Protein AF-0000000082337066 (afdb_homodimer)

Solvent-accessible surface area (backbone atoms only — not comparable to full-atom values): 58192 Å² total; per-residue (Å²): 133,82,81,79,77,81,87,76,77,81,86,74,70,88,71,65,76,81,62,71,76,74,73,72,76,69,79,70,73,72,70,77,72,73,70,65,81,53,85,66,80,72,70,76,81,67,84,67,76,88,62,86,72,74,81,69,82,88,72,54,60,71,73,51,28,34,20,25,42,17,62,46,70,68,22,39,47,50,48,51,53,48,29,71,59,32,73,85,25,38,33,34,36,17,27,79,50,57,67,59,43,51,22,64,75,45,89,55,43,57,64,70,47,72,66,49,61,67,62,47,34,44,67,78,74,66,62,72,78,77,65,79,74,71,70,73,68,79,68,64,44,92,87,65,53,72,73,77,72,78,69,75,66,74,78,71,74,73,49,68,59,54,86,37,52,48,72,35,55,53,46,50,62,41,46,44,66,26,44,34,36,36,36,25,49,77,64,78,67,49,55,78,63,80,61,80,71,62,73,67,82,46,48,68,60,48,50,45,45,29,72,32,51,68,45,56,35,36,37,35,45,40,40,73,67,41,78,62,47,64,58,50,50,50,56,50,39,63,68,67,27,56,90,74,41,46,76,46,57,32,34,34,59,69,84,65,42,87,71,37,38,56,57,36,67,71,58,53,83,61,44,46,44,9,33,70,90,44,98,78,57,62,66,39,54,56,46,22,55,47,54,64,46,53,62,74,42,61,67,91,34,54,44,74,49,48,29,52,20,41,46,46,19,39,28,49,32,39,30,50,49,33,44,50,51,52,50,34,41,51,50,23,54,51,25,73,76,48,87,24,43,49,67,57,23,17,59,61,55,68,43,80,26,78,46,64,48,23,48,42,50,46,85,33,48,63,34,35,45,26,48,31,44,50,29,49,73,71,67,35,58,67,59,20,53,46,52,45,39,51,58,53,49,32,52,50,34,35,43,49,21,50,50,53,52,56,67,70,44,71,95,64,79,42,36,32,14,34,31,19,71,38,43,61,41,56,58,49,50,50,53,43,47,72,72,51,36,44,46,22,35,26,37,67,77,47,54,68,66,56,50,43,59,58,36,53,72,70,44,73,81,54,40,72,32,91,35,71,64,61,20,27,54,63,9,32,31,38,35,37,26,47,71,31,57,55,42,70,78,44,53,62,60,44,50,69,38,35,32,87,61,40,38,31,37,47,29,38,64,68,68,62,58,70,62,45,40,72,64,62,35,45,72,69,134,84,80,80,77,81,87,78,79,78,89,74,70,90,70,66,76,85,61,72,78,75,76,72,75,69,79,71,74,71,70,77,73,73,70,66,79,55,86,66,82,72,70,74,81,68,84,65,76,86,62,84,71,73,82,71,81,88,71,55,56,71,71,52,30,33,20,25,41,19,64,47,72,67,23,38,46,50,48,51,52,48,27,70,59,33,74,86,27,38,32,35,36,17,28,80,50,57,67,59,42,51,22,64,75,45,88,56,44,58,64,71,47,72,66,50,63,67,60,45,32,44,67,80,74,64,64,71,76,75,66,80,68,68,73,74,69,78,68,63,45,90,88,63,54,73,73,78,70,77,66,76,64,73,79,71,73,71,48,67,58,55,85,38,52,46,72,37,54,54,46,49,61,43,47,44,66,26,43,34,36,37,37,25,50,78,66,77,67,50,57,79,63,80,62,80,71,62,73,66,82,46,48,67,59,47,50,45,47,29,71,31,51,70,44,57,34,36,37,33,45,40,40,74,66,42,77,61,48,64,59,50,50,49,55,52,38,63,70,66,27,55,91,74,41,46,78,46,57,32,32,36,62,70,82,64,43,87,72,38,39,57,57,34,66,72,58,51,86,61,45,48,42,10,33,67,89,41,99,78,54,62,66,39,53,56,46,22,55,47,54,65,46,52,60,73,41,60,67,91,34,53,44,76,48,47,28,52,19,41,46,46,18,39,31,50,33,39,29,51,50,33,43,50,52,52,48,34,40,50,52,23,54,51,24,72,76,48,89,24,43,49,66,58,22,16,61,61,53,68,43,81,26,76,46,65,48,22,50,42,52,46,85,32,46,63,34,35,44,25,49,30,44,50,28,49,76,71,67,34,58,68,59,20,52,46,54,46,40,52,56,53,49,31,51,49,35,35,45,50,19,50,50,53,52,56,68,70,44,72,94,65,84,39,36,31,14,34,31,18,71,37,43,60,39,56,57,48,50,51,53,43,46,72,71,53,37,44,46,21,35,27,36,68,78,48,54,68,64,56,49,45,58,57,36,54,72,71,42,73,81,54,41,73,32,90,35,70,64,59,21,27,53,62,9,33,31,38,36,36,26,47,69,31,57,56,43,70,78,46,52,61,60,44,49,69,37,35,33,86,62,40,36,33,38,47,29,39,65,70,68,60,58,69,61,46,40,72,64,61,36,46,73,70

Foldseek 3Di:
DPCPDPPPDDPPPPPPPVPDPDPPPPPPPPPPPPPPVPVPPPPPPPPDDPPPPDPDDQFPLAWAAEEEEDCDDLRVLLQLLLLLLCVRHAYEYEYLDPVQLVQVQALFHLADAPPVNVSFFDCVVPPPPPPDPPPPPQPQPPVRDRPPPPPPPVPPTTHTDRPRYHYYHCLLVSLLVGQEYEYADEDPLDAQDPDAFDLVVCLVVLLSNQVSDAGEHEYEYAYQGAQCNQVVSQVNSCVNHDPRYHYFYKYWYDDADFRCSNVCSLPPQATEIAGADDPPDDCSSVSNVVVSNVSRDPPSRYYYYHRRCRNVVRLVVLLVVLVVLLVLLVVLVVCVVDVHDQVVVCVVVVHRSPNQAAAHSAPSVSSLSSVLSVCVVVVNVVSSVVSVVSVVSSLVRNLRRLVVVLVPDDDDAFAEFEFADGHNVLSNVVSCVVSNYAYEYEAPSDDLVVVCVSVVVRDNRHHYAPDPLRRLAAGLEYEYGHSRSDGLVCLLVSLVRYDPPAEYEYRNPRHPPVVNVVSVYHYD/DPCPDPPPDDPPPDPPPVPDPDPPPPDPPPPPPPPPVPVPPPPPPPPDDPPPPDPDDQFPLAWAAEEEEDCDPLRVLLQLLLLLLCVRHAYEYEYLDPVQLVQVVALFHLADAPPVNVSFFDCVVPPPPPPPVPPPPQPQPPVRDRPPPPPPPVPPTTHTDGPRYHYYHCLLVSLLVGQEYEYADEDPLDAQDPDAFDLVVCLVVLLSNQVSDAGEHEYEYAYQGAQCNQVVSQVNSCVNHDPRYHYFYKYWYDDADFRCSNVCSLPPQATEIAGADDPPDDCSSVSNVVVSNVSRDPPSRYYYYHRRCRNVVRLVVLLVVQVVLLVLLVVLVVCVVDVHDQVVVCVVVVHRSPNQAAAHSAPSVSSLSSVLSVCVVVVNVVVSVVSVVSVVSSLVRNLRRLVVVLVPDDDDAFQEFEFADGSNVLSSVVSCVVSNYAYEYEAPSDDLVVVQVSVVVRDNRYHYAPDPLRRLAAGLEYEYGHSRSDGLVCLLVSLVRYDPPAEYEYHNPRHPPVVNVVSVYHYD

Sequence (1048 aa):
MLVLIPIVVVLAGIALLYTHRRYKASKSKEPSRVVVQGHTFSESVEQKPATDVRKTGNRIDTVRQCCVVGAGRVGAITGIVLAMQNPDVQFCIADSDERMIKSWNSDSLPLYEPGIEEVLFDDQSLSVRETDASTMTEQPDSNGKYTYTNIEVDSVQRRRNLSNLTFSTNVHAAVAAAELIFLCVEMERSGFNEPPVTHTYLNPTLQTIAHASTGHKIIVQRTTAPYGTTQYIKNHLNQMSSPNTTYTILANPDFTLPGSTLSDTVHPQRVIIGHIYTPETSTESITALKRLYTAWVPEERLVTMDAWSAELGQIASKASLAQRVVEAKTVGMLCARTEASVGNVGWMVGCGLDCGGGTGIGWLRSDVRCFVGLAGELGMGEVESYWRGVLRMDEVLYRRGVEGLVRGLPEGGRKVAVVGLGWDIAAILTELRRSGASVRVWDGSASKEQVHDLLQAVDSEITVADSLEDACLGCSAVVVHGHSGIDHGAWQTIADQMEEPKMLLDTAGVLDRARVRQLGLRVLMLVLIPIVVVLAGIALLYTHRRYKASKSKEPSRVVVQGHTFSESVEQKPATDVRKTGNRIDTVRQCCVVGAGRVGAITGIVLAMQNPDVQFCIADSDERMIKSWNSDSLPLYEPGIEEVLFDDQSLSVRETDASTMTEQPDSNGKYTYTNIEVDSVQRRRNLSNLTFSTNVHAAVAAAELIFLCVEMERSGFNEPPVTHTYLNPTLQTIAHASTGHKIIVQRTTAPYGTTQYIKNHLNQMSSPNTTYTILANPDFTLPGSTLSDTVHPQRVIIGHIYTPETSTESITALKRLYTAWVPEERLVTMDAWSAELGQIASKASLAQRVVEAKTVGMLCARTEASVGNVGWMVGCGLDCGGGTGIGWLRSDVRCFVGLAGELGMGEVESYWRGVLRMDEVLYRRGVEGLVRGLPEGGRKVAVVGLGWDIAAILTELRRSGASVRVWDGSASKEQVHDLLQAVDSEITVADSLEDACLGCSAVVVHGHSGIDHGAWQTIADQMEEPKMLLDTAGVLDRARVRQLGLRVL

Nearest PDB structures (foldseek):
  6c5a-assembly1_E  TM=6.677E-01  e=2.047E-36  Homo sapiens
  3khu-assembly1_F  TM=6.579E-01  e=1.720E-36  Homo sapiens
  3itk-assembly1_A  TM=6.410E-01  e=4.611E-36  Homo sapiens
  2y0e-assembly2_B  TM=6.326E-01  e=1.195E-24  Burkholderia cepacia
  2y0c-assembly1_B  TM=6.288E-01  e=2.262E-24  Burkholderia cepacia

Structure (mmCIF, N/CA/C/O backbone):
data_AF-0000000082337066-model_v1
#
loop_
_entity.id
_entity.type
_entity.pdbx_description
1 polymer 'UDP-glucose/GDP-mannose dehydrogenase C-terminal domain-containing protein'
#
loop_
_atom_site.group_PDB
_atom_site.id
_atom_site.type_symbol
_atom_site.label_atom_id
_atom_site.label_alt_id
_atom_site.label_comp_id
_atom_site.label_asym_id
_atom_site.label_entity_id
_atom_site.label_seq_id
_atom_site.pdbx_PDB_ins_code
_atom_site.Cartn_x
_atom_site.Cartn_y
_atom_site.Cartn_z
_atom_site.occupancy
_atom_site.B_iso_or_equiv
_atom_site.auth_seq_id
_atom_site.auth_comp_id
_atom_site.auth_asym_id
_atom_site.auth_atom_id
_atom_site.pdbx_PDB_model_num
ATOM 1 N N . MET A 1 1 ? -59.844 0.924 15.547 1 21.78 1 MET A N 1
ATOM 2 C CA . MET A 1 1 ? -59.344 1.744 16.656 1 21.78 1 MET A CA 1
ATOM 3 C C . MET A 1 1 ? -58.188 1.064 17.375 1 21.78 1 MET A C 1
ATOM 5 O O . MET A 1 1 ? -58.219 0.902 18.594 1 21.78 1 MET A O 1
ATOM 9 N N . LEU A 1 2 ? -57.438 0.217 16.688 1 25.56 2 LEU A N 1
ATOM 10 C CA . LEU A 1 2 ? -56.562 -0.838 17.172 1 25.56 2 LEU A CA 1
ATOM 11 C C . LEU A 1 2 ? -55.375 -0.251 17.953 1 25.56 2 LEU A C 1
ATOM 13 O O . LEU A 1 2 ? -54.688 0.623 17.453 1 25.56 2 LEU A O 1
ATOM 17 N N . VAL A 1 3 ? -55.406 -0.278 19.312 1 23.52 3 VAL A N 1
ATOM 18 C CA . VAL A 1 3 ? -54.75 0.293 20.469 1 23.52 3 VAL A CA 1
ATOM 19 C C . VAL A 1 3 ? -53.25 -0.113 20.453 1 23.52 3 VAL A C 1
ATOM 21 O O . VAL A 1 3 ? -52.938 -1.296 20.578 1 23.52 3 VAL A O 1
ATOM 24 N N . LEU A 1 4 ? -52.406 0.477 19.531 1 24.31 4 LEU A N 1
ATOM 25 C CA . LEU A 1 4 ? -51.031 0.171 19.125 1 24.31 4 LEU A CA 1
ATOM 26 C C . LEU A 1 4 ? -50.094 0.326 20.312 1 24.31 4 LEU A C 1
ATOM 28 O O . LEU A 1 4 ? -49.938 1.425 20.844 1 24.31 4 LEU A O 1
ATOM 32 N N . ILE A 1 5 ? -50 -0.704 21.234 1 24.27 5 ILE A N 1
ATOM 33 C CA . ILE A 1 5 ? -49.406 -0.731 22.547 1 24.27 5 ILE A CA 1
ATOM 34 C C . ILE A 1 5 ? -47.906 -0.35 22.453 1 24.27 5 ILE A C 1
ATOM 36 O O . ILE A 1 5 ? -47.188 -0.901 21.625 1 24.27 5 ILE A O 1
ATOM 40 N N . PRO A 1 6 ? -47.344 0.738 23.188 1 24.8 6 PRO A N 1
ATOM 41 C CA . PRO A 1 6 ? -46.094 1.529 23.234 1 24.8 6 PRO A CA 1
ATOM 42 C C . PRO A 1 6 ? -44.906 0.736 23.781 1 24.8 6 PRO A C 1
ATOM 44 O O . PRO A 1 6 ? -44.906 0.358 24.953 1 24.8 6 PRO A O 1
ATOM 47 N N . ILE A 1 7 ? -44.438 -0.455 23.172 1 22.98 7 ILE A N 1
ATOM 48 C CA . ILE A 1 7 ? -43.531 -1.374 23.844 1 22.98 7 ILE A CA 1
ATOM 49 C C . ILE A 1 7 ? -42.219 -0.66 24.156 1 22.98 7 ILE A C 1
ATOM 51 O O . ILE A 1 7 ? -41.469 -0.293 23.234 1 22.98 7 ILE A O 1
ATOM 55 N N . VAL A 1 8 ? -42 0.313 25.141 1 22.83 8 VAL A N 1
ATOM 56 C CA . VAL A 1 8 ? -41 1.263 25.641 1 22.83 8 VAL A CA 1
ATOM 57 C C . VAL A 1 8 ? -39.781 0.512 26.125 1 22.83 8 VAL A C 1
ATOM 59 O O . VAL A 1 8 ? -38.656 1.053 26.109 1 22.83 8 VAL A O 1
ATOM 62 N N . VAL A 1 9 ? -39.875 -0.704 26.734 1 21.28 9 VAL A N 1
ATOM 63 C CA . VAL A 1 9 ? -39.156 -0.939 28 1 21.28 9 VAL A CA 1
ATOM 64 C C . VAL A 1 9 ? -37.656 -0.979 27.75 1 21.28 9 VAL A C 1
ATOM 66 O O . VAL A 1 9 ? -36.906 -0.274 28.422 1 21.28 9 VAL A O 1
ATOM 69 N N . VAL A 1 10 ? -36.969 -2.16 27.594 1 22.16 10 VAL A N 1
ATOM 70 C CA . VAL A 1 10 ? -36 -2.854 28.438 1 22.16 10 VAL A CA 1
ATOM 71 C C . VAL A 1 10 ? -34.594 -2.596 27.938 1 22.16 10 VAL A C 1
ATOM 73 O O . VAL A 1 10 ? -33.625 -3.299 28.312 1 22.16 10 VAL A O 1
ATOM 76 N N . LEU A 1 11 ? -34.25 -1.688 26.984 1 21.78 11 LEU A N 1
ATOM 77 C CA . LEU A 1 11 ? -33 -1.817 26.234 1 21.78 11 LEU A CA 1
ATOM 78 C C . LEU A 1 11 ? -31.797 -1.41 27.094 1 21.78 11 LEU A C 1
ATOM 80 O O . LEU A 1 11 ? -30.703 -1.203 26.578 1 21.78 11 LEU A O 1
ATOM 84 N N . ALA A 1 12 ? -31.953 -1.053 28.438 1 22.64 12 ALA A N 1
ATOM 85 C CA . ALA A 1 12 ? -30.984 -0.33 29.266 1 22.64 12 ALA A CA 1
ATOM 86 C C . ALA A 1 12 ? -29.719 -1.155 29.484 1 22.64 12 ALA A C 1
ATOM 88 O O . ALA A 1 12 ? -28.609 -0.613 29.5 1 22.64 12 ALA A O 1
ATOM 89 N N . GLY A 1 13 ? -29.812 -2.406 29.969 1 21.34 13 GLY A N 1
ATOM 90 C CA . GLY A 1 13 ? -28.938 -2.998 30.969 1 21.34 13 GLY A CA 1
ATOM 91 C C . GLY A 1 13 ? -27.547 -3.33 30.422 1 21.34 13 GLY A C 1
ATOM 92 O O . GLY A 1 13 ? -26.578 -3.398 31.188 1 21.34 13 GLY A O 1
ATOM 93 N N . ILE A 1 14 ? -27.359 -3.867 29.25 1 22.73 14 ILE A N 1
ATOM 94 C CA . ILE A 1 14 ? -26.234 -4.781 29.109 1 22.73 14 ILE A CA 1
ATOM 95 C C . ILE A 1 14 ? -24.938 -3.988 28.953 1 22.73 14 ILE A C 1
ATOM 97 O O . ILE A 1 14 ? -24.266 -4.062 27.922 1 22.73 14 ILE A O 1
ATOM 101 N N . ALA A 1 15 ? -24.891 -2.66 29.219 1 22.16 15 ALA A N 1
ATOM 102 C CA . ALA A 1 15 ? -23.734 -1.798 28.953 1 22.16 15 ALA A CA 1
ATOM 103 C C . ALA A 1 15 ? -22.562 -2.17 29.828 1 22.16 15 ALA A C 1
ATOM 105 O O . ALA A 1 15 ? -21.406 -1.913 29.484 1 22.16 15 ALA A O 1
ATOM 106 N N . LEU A 1 16 ? -22.859 -2.549 31.109 1 22.12 16 LEU A N 1
ATOM 107 C CA . LEU A 1 16 ? -21.859 -2.318 32.156 1 22.12 16 LEU A CA 1
ATOM 108 C C . LEU A 1 16 ? -20.688 -3.27 32 1 22.12 16 LEU A C 1
ATOM 110 O O . LEU A 1 16 ? -19.594 -2.99 32.5 1 22.12 16 LEU A O 1
ATOM 114 N N . LEU A 1 17 ? -21 -4.523 31.781 1 22.77 17 LEU A N 1
ATOM 115 C CA . LEU A 1 17 ? -20.094 -5.527 32.312 1 22.77 17 LEU A CA 1
ATOM 116 C C . LEU A 1 17 ? -18.766 -5.504 31.578 1 22.77 17 LEU A C 1
ATOM 118 O O . LEU A 1 17 ? -17.828 -6.23 31.938 1 22.77 17 LEU A O 1
ATOM 122 N N . TYR A 1 18 ? -18.719 -5.062 30.359 1 22.88 18 TYR A N 1
ATOM 123 C CA . TYR A 1 18 ? -17.516 -5.527 29.672 1 22.88 18 TYR A CA 1
ATOM 124 C C . TYR A 1 18 ? -16.281 -4.797 30.156 1 22.88 18 TYR A C 1
ATOM 126 O O . TYR A 1 18 ? -15.508 -4.258 29.359 1 22.88 18 TYR A O 1
ATOM 134 N N . THR A 1 19 ? -16.438 -4.109 31.328 1 21.19 19 THR A N 1
ATOM 135 C CA . THR A 1 19 ? -15.391 -3.139 31.656 1 21.19 19 THR A CA 1
ATOM 136 C C . THR A 1 19 ? -14.039 -3.826 31.797 1 21.19 19 THR A C 1
ATOM 138 O O . THR A 1 19 ? -13.023 -3.307 31.344 1 21.19 19 THR A O 1
ATOM 141 N N . HIS A 1 20 ? -13.883 -4.621 32.844 1 21.84 20 HIS A N 1
ATOM 142 C CA . HIS A 1 20 ? -12.656 -4.645 33.656 1 21.84 20 HIS A CA 1
ATOM 143 C C . HIS A 1 20 ? -11.586 -5.488 32.969 1 21.84 20 HIS A C 1
ATOM 145 O O . HIS A 1 20 ? -10.727 -6.066 33.656 1 21.84 20 HIS A O 1
ATOM 151 N N . ARG A 1 21 ? -11.781 -6.004 31.844 1 22.34 21 ARG A N 1
ATOM 152 C CA . ARG A 1 21 ? -10.727 -6.992 31.625 1 22.34 21 ARG A CA 1
ATOM 153 C C . ARG A 1 21 ? -9.344 -6.355 31.719 1 22.34 21 ARG A C 1
ATOM 155 O O . ARG A 1 21 ? -9.07 -5.355 31.047 1 22.34 21 ARG A O 1
ATOM 162 N N . ARG A 1 22 ? -8.656 -6.641 32.812 1 22.53 22 ARG A N 1
ATOM 163 C CA . ARG A 1 22 ? -7.277 -6.336 33.188 1 22.53 22 ARG A CA 1
ATOM 164 C C . ARG A 1 22 ? -6.328 -6.66 32.031 1 22.53 22 ARG A C 1
ATOM 166 O O . ARG A 1 22 ? -6.316 -7.785 31.531 1 22.53 22 ARG A O 1
ATOM 173 N N . TYR A 1 23 ? -6.059 -5.734 31.203 1 21.19 23 TYR A N 1
ATOM 174 C CA . TYR A 1 23 ? -5.039 -5.715 30.156 1 21.19 23 TYR A CA 1
ATOM 175 C C . TYR A 1 23 ? -3.715 -6.262 30.672 1 21.19 23 TYR A C 1
ATOM 177 O O . TYR A 1 23 ? -3.047 -5.621 31.5 1 21.19 23 TYR A O 1
ATOM 185 N N . LYS A 1 24 ? -3.76 -7.566 31.125 1 22.98 24 LYS A N 1
ATOM 186 C CA . LYS A 1 24 ? -2.387 -7.922 31.469 1 22.98 24 LYS A CA 1
ATOM 187 C C . LYS A 1 24 ? -1.418 -7.508 30.359 1 22.98 24 LYS A C 1
ATOM 189 O O . LYS A 1 24 ? -1.613 -7.855 29.188 1 22.98 24 LYS A O 1
ATOM 194 N N . ALA A 1 25 ? -0.587 -6.586 30.609 1 23.34 25 ALA A N 1
ATOM 195 C CA . ALA A 1 25 ? 0.562 -5.988 29.922 1 23.34 25 ALA A CA 1
ATOM 196 C C . ALA A 1 25 ? 1.436 -7.059 29.281 1 23.34 25 ALA A C 1
ATOM 198 O O . ALA A 1 25 ? 2.055 -7.867 29.969 1 23.34 25 ALA A O 1
ATOM 199 N N . SER A 1 26 ? 0.87 -7.742 28.297 1 23.44 26 SER A N 1
ATOM 200 C CA . SER A 1 26 ? 1.736 -8.711 27.641 1 23.44 26 SER A CA 1
ATOM 201 C C . SER A 1 26 ? 3.133 -8.133 27.406 1 23.44 26 SER A C 1
ATOM 203 O O . SER A 1 26 ? 3.279 -6.977 27.031 1 23.44 26 SER A O 1
ATOM 205 N N . LYS A 1 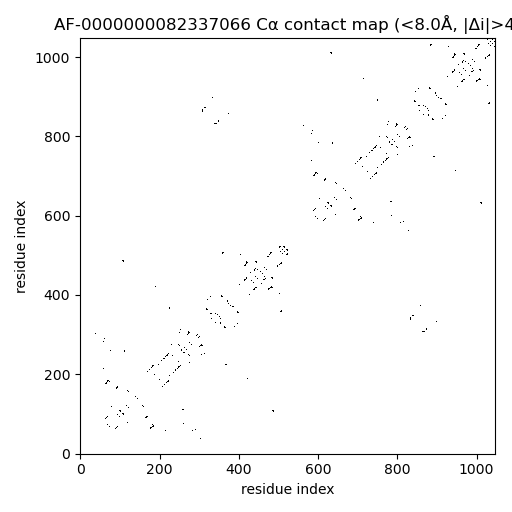27 ? 4.086 -8.742 28.016 1 24.92 27 LYS A N 1
ATOM 206 C CA . LYS A 1 27 ? 5.496 -8.367 27.906 1 24.92 27 LYS A CA 1
ATOM 207 C C . LYS A 1 27 ? 5.906 -8.195 26.453 1 24.92 27 LYS A C 1
ATOM 209 O O . LYS A 1 27 ? 5.766 -9.117 25.641 1 24.92 27 LYS A O 1
ATOM 214 N N . SER A 1 28 ? 5.836 -7.027 25.922 1 23.22 28 SER A N 1
ATOM 215 C CA . SER A 1 28 ? 6.293 -6.512 24.641 1 23.22 28 SER A CA 1
ATOM 216 C C . SER A 1 28 ? 7.617 -7.148 24.219 1 23.22 28 SER A C 1
ATOM 218 O O . SER A 1 28 ? 8.602 -7.066 24.953 1 23.22 28 SER A O 1
ATOM 220 N N . LYS A 1 29 ? 7.52 -8.367 23.719 1 27.73 29 LYS A N 1
ATOM 221 C CA . LYS A 1 29 ? 8.805 -8.836 23.188 1 27.73 29 LYS A CA 1
ATOM 222 C C . LYS A 1 29 ? 9.555 -7.703 22.484 1 27.73 29 LYS A C 1
ATOM 224 O O . LYS A 1 29 ? 8.992 -7.02 21.625 1 27.73 29 LYS A O 1
ATOM 229 N N . GLU A 1 30 ? 10.633 -7.242 23.047 1 24.75 30 GLU A N 1
ATOM 230 C CA . GLU A 1 30 ? 11.539 -6.184 22.594 1 24.75 30 GLU A CA 1
ATOM 231 C C . GLU A 1 30 ? 11.867 -6.34 21.109 1 24.75 30 GLU A C 1
ATOM 233 O O . GLU A 1 30 ? 12.195 -7.434 20.656 1 24.75 30 GLU A O 1
ATOM 238 N N . PRO A 1 31 ? 11.211 -5.617 20.297 1 26.88 31 PRO A N 1
ATOM 239 C CA . PRO A 1 31 ? 11.57 -5.648 18.875 1 26.88 31 PRO A CA 1
ATOM 240 C C . PRO A 1 31 ? 13.062 -5.844 18.641 1 26.88 31 PRO A C 1
ATOM 242 O O . PRO A 1 31 ? 13.883 -5.449 19.484 1 26.88 31 PRO A O 1
ATOM 245 N N . SER A 1 32 ? 13.383 -6.977 18.078 1 28.78 32 SER A N 1
ATOM 246 C CA . SER A 1 32 ? 14.789 -7.176 17.734 1 28.78 32 SER A CA 1
ATOM 247 C C . SER A 1 32 ? 15.422 -5.883 17.219 1 28.78 32 SER A C 1
ATOM 249 O O . SER A 1 32 ? 14.859 -5.219 16.344 1 28.78 32 SER A O 1
ATOM 251 N N . ARG A 1 33 ? 16.188 -5.238 18 1 25.94 33 ARG A N 1
ATOM 252 C CA . ARG A 1 33 ? 16.984 -4.039 17.719 1 25.94 33 ARG A CA 1
ATOM 253 C C . ARG A 1 33 ? 17.672 -4.141 16.359 1 25.94 33 ARG A C 1
ATOM 255 O O . ARG A 1 33 ? 18.547 -4.988 16.172 1 25.94 33 ARG A O 1
ATOM 262 N N . VAL A 1 34 ? 16.906 -4.16 15.344 1 27.97 34 VAL A N 1
ATOM 263 C CA . VAL A 1 34 ? 17.734 -3.879 14.172 1 27.97 34 VAL A CA 1
ATOM 264 C C . VAL A 1 34 ? 18.703 -2.736 14.492 1 27.97 34 VAL A C 1
ATOM 266 O O . VAL A 1 34 ? 18.266 -1.619 14.789 1 27.97 34 VAL A O 1
ATOM 269 N N . VAL A 1 35 ? 19.812 -3.105 15.055 1 28.08 35 VAL A N 1
ATOM 270 C CA . VAL A 1 35 ? 20.906 -2.162 15.266 1 28.08 35 VAL A CA 1
ATOM 271 C C . VAL A 1 35 ? 21.234 -1.461 13.953 1 28.08 35 VAL A C 1
ATOM 273 O O . VAL A 1 35 ? 21.719 -2.094 13.008 1 28.08 35 VAL A O 1
ATOM 276 N N . VAL A 1 36 ? 20.328 -0.667 13.531 1 28.67 36 VAL A N 1
ATOM 277 C CA . VAL A 1 36 ? 20.906 0.227 12.531 1 28.67 36 VAL A CA 1
ATOM 278 C C . VAL A 1 36 ? 22.234 0.789 13.047 1 28.67 36 VAL A C 1
ATOM 280 O O . VAL A 1 36 ? 22.297 1.351 14.141 1 28.67 36 VAL A O 1
ATOM 283 N N . GLN A 1 37 ? 23.281 0.111 12.766 1 28.12 37 GLN A N 1
ATOM 284 C CA . GLN A 1 37 ? 24.594 0.603 13.164 1 28.12 37 GLN A CA 1
ATOM 285 C C . GLN A 1 37 ? 24.719 2.104 12.914 1 28.12 37 GLN A C 1
ATOM 287 O O . GLN A 1 37 ? 25.328 2.525 11.93 1 28.12 37 GLN A O 1
ATOM 292 N N . GLY A 1 38 ? 23.625 2.818 12.914 1 26.94 38 GLY A N 1
ATOM 293 C CA . GLY A 1 38 ? 24.062 4.199 12.977 1 26.94 38 GLY A CA 1
ATOM 294 C C . GLY A 1 38 ? 24.938 4.496 14.188 1 26.94 38 GLY A C 1
ATOM 295 O O . GLY A 1 38 ? 24.891 3.766 15.18 1 26.94 38 GLY A O 1
ATOM 296 N N . HIS A 1 39 ? 26.156 4.914 14.062 1 27.58 39 HIS A N 1
ATOM 297 C CA . HIS A 1 39 ? 26.953 5.363 15.188 1 27.58 39 HIS A CA 1
ATOM 298 C C . HIS A 1 39 ? 26.109 6.066 16.234 1 27.58 39 HIS A C 1
ATOM 300 O O . HIS A 1 39 ? 25.578 7.152 15.992 1 27.58 39 HIS A O 1
ATOM 306 N N . THR A 1 40 ? 25.25 5.289 16.828 1 29.09 40 THR A N 1
ATOM 307 C CA . THR A 1 40 ? 24.578 5.867 17.984 1 29.09 40 THR A CA 1
ATOM 308 C C . THR A 1 40 ? 25.594 6.406 18.984 1 29.09 40 THR A C 1
ATOM 310 O O . THR A 1 40 ? 26.484 5.676 19.438 1 29.09 40 THR A O 1
ATOM 313 N N . PHE A 1 41 ? 26.109 7.602 18.875 1 26.67 41 PHE A N 1
ATOM 314 C CA . PHE A 1 41 ? 26.828 8.203 19.984 1 26.67 41 PHE A CA 1
ATOM 315 C C . PHE A 1 41 ? 26.062 8.031 21.281 1 26.67 41 PHE A C 1
ATOM 317 O O . PHE A 1 41 ? 24.984 8.609 21.469 1 26.67 41 PHE A O 1
ATOM 324 N N . SER A 1 42 ? 25.953 6.793 21.75 1 28.25 42 SER A N 1
ATOM 325 C CA . SER A 1 42 ? 25.375 6.562 23.078 1 28.25 42 SER A CA 1
ATOM 326 C C . SER A 1 42 ? 26.188 7.281 24.156 1 28.25 42 SER A C 1
ATOM 328 O O . SER A 1 42 ? 27.172 6.754 24.641 1 28.25 42 SER A O 1
ATOM 330 N N . GLU A 1 43 ? 26.656 8.5 24.078 1 28.39 43 GLU A N 1
ATOM 331 C CA . GLU A 1 43 ? 27.219 8.992 25.328 1 28.39 43 GLU A CA 1
ATOM 332 C C . GLU A 1 43 ? 26.203 8.898 26.469 1 28.39 43 GLU A C 1
ATOM 334 O O . GLU A 1 43 ? 25.062 9.352 26.328 1 28.39 43 GLU A O 1
ATOM 339 N N . SER A 1 44 ? 26.297 7.93 27.281 1 28.06 44 SER A N 1
ATOM 340 C CA . SER A 1 44 ? 25.594 7.832 28.562 1 28.06 44 SER A CA 1
ATOM 341 C C . SER A 1 44 ? 25.5 9.195 29.234 1 28.06 44 SER A C 1
ATOM 343 O O . SER A 1 44 ? 26.5 9.883 29.422 1 28.06 44 SER A O 1
ATOM 345 N N . VAL A 1 45 ? 24.406 9.906 29.047 1 30.41 45 VAL A N 1
ATOM 346 C CA . VAL A 1 45 ? 24.156 11.102 29.844 1 30.41 45 VAL A CA 1
ATOM 347 C C . VAL A 1 45 ? 24.344 10.766 31.328 1 30.41 45 VAL A C 1
ATOM 349 O O . VAL A 1 45 ? 23.531 10.062 31.922 1 30.41 45 VAL A O 1
ATOM 352 N N . GLU A 1 46 ? 25.594 10.367 31.844 1 27.56 46 GLU A N 1
ATOM 353 C CA . GLU A 1 46 ? 25.828 10.359 33.281 1 27.56 46 GLU A CA 1
ATOM 354 C C . GLU A 1 46 ? 25.219 11.594 33.938 1 27.56 46 GLU A C 1
ATOM 356 O O . GLU A 1 46 ? 25.281 12.695 33.406 1 27.56 46 GLU A O 1
ATOM 361 N N . GLN A 1 47 ? 24.297 11.406 34.875 1 26.25 47 GLN A N 1
ATOM 362 C CA . GLN A 1 47 ? 23.734 12.398 35.781 1 26.25 47 GLN A CA 1
ATOM 363 C C . GLN A 1 47 ? 24.828 13.234 36.438 1 26.25 47 GLN A C 1
ATOM 365 O O . GLN A 1 47 ? 25.391 12.844 37.438 1 26.25 47 GLN A O 1
ATOM 370 N N . LYS A 1 48 ? 25.781 13.719 35.719 1 30.69 48 LYS A N 1
ATOM 371 C CA . LYS A 1 48 ? 26.641 14.578 36.531 1 30.69 48 LYS A CA 1
ATOM 372 C C . LYS A 1 48 ? 25.844 15.711 37.188 1 30.69 48 LYS A C 1
ATOM 374 O O . LYS A 1 48 ? 24.969 16.297 36.531 1 30.69 48 LYS A O 1
ATOM 379 N N . PRO A 1 49 ? 25.969 15.891 38.5 1 27.61 49 PRO A N 1
ATOM 380 C CA . PRO A 1 49 ? 25.359 16.984 39.25 1 27.61 49 PRO A CA 1
ATOM 381 C C . PRO A 1 49 ? 25.5 18.344 38.562 1 27.61 49 PRO A C 1
ATOM 383 O O . PRO A 1 49 ? 26.422 18.531 37.781 1 27.61 49 PRO A O 1
ATOM 386 N N . ALA A 1 50 ? 24.391 19.25 38.562 1 30.95 50 ALA A N 1
ATOM 387 C CA . ALA A 1 50 ? 24.25 20.625 38.125 1 30.95 50 ALA A CA 1
ATOM 388 C C . ALA A 1 50 ? 25.438 21.469 38.562 1 30.95 50 ALA A C 1
ATOM 390 O O . ALA A 1 50 ? 25.375 22.141 39.625 1 30.95 50 ALA A O 1
ATOM 391 N N . THR A 1 51 ? 26.609 20.922 38.688 1 28.47 51 THR A N 1
ATOM 392 C CA . THR A 1 51 ? 27.547 21.969 39.062 1 28.47 51 THR A CA 1
ATOM 393 C C . THR A 1 51 ? 27.453 23.156 38.094 1 28.47 51 THR A C 1
ATOM 395 O O . THR A 1 51 ? 27.047 23 36.969 1 28.47 51 THR A O 1
ATOM 398 N N . ASP A 1 52 ? 27.922 24.391 38.625 1 28.91 52 ASP A N 1
ATOM 399 C CA . ASP A 1 52 ? 27.938 25.766 38.156 1 28.91 52 ASP A CA 1
ATOM 400 C C . ASP A 1 52 ? 28.609 25.891 36.781 1 28.91 52 ASP A C 1
ATOM 402 O O . ASP A 1 52 ? 29.828 26.031 36.719 1 28.91 52 ASP A O 1
ATOM 406 N N . VAL A 1 53 ? 28.391 24.984 35.906 1 31.97 53 VAL A N 1
ATOM 407 C CA . VAL A 1 53 ? 29.109 25.234 34.656 1 31.97 53 VAL A CA 1
ATOM 408 C C . VAL A 1 53 ? 28.781 26.641 34.156 1 31.97 53 VAL A C 1
ATOM 410 O O . VAL A 1 53 ? 27.625 26.953 33.875 1 31.97 53 VAL A O 1
ATOM 413 N N . ARG A 1 54 ? 29.625 27.578 34.406 1 29.03 54 ARG A N 1
ATOM 414 C CA . ARG A 1 54 ? 29.766 28.906 33.812 1 29.03 54 ARG A CA 1
ATOM 415 C C . ARG A 1 54 ? 29.516 28.844 32.312 1 29.03 54 ARG A C 1
ATOM 417 O O . ARG A 1 54 ? 29.938 27.891 31.641 1 29.03 54 ARG A O 1
ATOM 424 N N . LYS A 1 55 ? 28.641 29.719 31.828 1 37.5 55 LYS A N 1
ATOM 425 C CA . LYS A 1 55 ? 28.109 30.172 30.547 1 37.5 55 LYS A CA 1
ATOM 426 C C . LYS A 1 55 ? 29.25 30.438 29.547 1 37.5 55 LYS A C 1
ATOM 428 O O . LYS A 1 55 ? 29.625 31.578 29.328 1 37.5 55 LYS A O 1
ATOM 433 N N . THR A 1 56 ? 30.328 29.75 29.75 1 34.78 56 THR A N 1
ATOM 434 C CA . THR A 1 56 ? 31.109 30.328 28.672 1 34.78 56 THR A CA 1
ATOM 435 C C . THR A 1 56 ? 30.359 30.266 27.344 1 34.78 56 THR A C 1
ATOM 437 O O . THR A 1 56 ? 30.188 31.281 26.672 1 34.78 56 THR A O 1
ATOM 440 N N . GLY A 1 57 ? 30.859 29.391 26.203 1 40.88 57 GLY A N 1
ATOM 441 C CA . GLY A 1 57 ? 30.547 29.406 24.781 1 40.88 57 GLY A CA 1
ATOM 442 C C . GLY A 1 57 ? 29.094 29.031 24.5 1 40.88 57 GLY A C 1
ATOM 443 O O . GLY A 1 57 ? 28.375 28.609 25.406 1 40.88 57 GLY A O 1
ATOM 444 N N . ASN A 1 58 ? 28.453 29.312 23.016 1 50.91 58 ASN A N 1
ATOM 445 C CA . ASN A 1 58 ? 27.25 29.281 22.203 1 50.91 58 ASN A CA 1
ATOM 446 C C . ASN A 1 58 ? 26.594 27.906 22.203 1 50.91 58 ASN A C 1
ATOM 448 O O . ASN A 1 58 ? 26.078 27.453 21.172 1 50.91 58 ASN A O 1
ATOM 452 N N . ARG A 1 59 ? 26.875 26.953 23.141 1 61.44 59 ARG A N 1
ATOM 453 C CA . ARG A 1 59 ? 26.359 25.594 23.016 1 61.44 59 ARG A CA 1
ATOM 454 C C . ARG A 1 59 ? 25.078 25.406 23.844 1 61.44 59 ARG A C 1
ATOM 456 O O . ARG A 1 59 ? 25.016 25.828 25 1 61.44 59 ARG A O 1
ATOM 463 N N . ILE A 1 60 ? 23.906 25.219 23.188 1 70.38 60 ILE A N 1
ATOM 464 C CA . ILE A 1 60 ? 22.625 24.953 23.859 1 70.38 60 ILE A CA 1
ATOM 465 C C . ILE A 1 60 ? 22.453 23.453 24.062 1 70.38 60 ILE A C 1
ATOM 467 O O . ILE A 1 60 ? 22.266 22.703 23.109 1 70.38 60 ILE A O 1
ATOM 471 N N . ASP A 1 61 ? 22.719 22.938 25.328 1 72.94 61 ASP A N 1
ATOM 472 C CA . ASP A 1 61 ? 22.484 21.531 25.625 1 72.94 61 ASP A CA 1
ATOM 473 C C . ASP A 1 61 ? 21.188 21.328 26.406 1 72.94 61 ASP A C 1
ATOM 475 O O . ASP A 1 61 ? 20.656 20.219 26.453 1 72.94 61 ASP A O 1
ATOM 479 N N . THR A 1 62 ? 20.797 22.469 27.031 1 83 62 THR A N 1
ATOM 480 C CA . THR A 1 62 ? 19.516 22.438 27.734 1 83 62 THR A CA 1
ATOM 481 C C . THR A 1 62 ? 18.656 23.641 27.359 1 83 62 THR A C 1
ATOM 483 O O . THR A 1 62 ? 19.094 24.781 27.469 1 83 62 THR A O 1
ATOM 486 N N . VAL A 1 63 ? 17.5 23.359 26.922 1 91.75 63 VAL A N 1
ATOM 487 C CA . VAL A 1 63 ? 16.609 24.391 26.422 1 91.75 63 VAL A CA 1
ATOM 488 C C . VAL A 1 63 ? 15.656 24.844 27.547 1 91.75 63 VAL A C 1
ATOM 490 O O . VAL A 1 63 ? 15.102 24 28.266 1 91.75 63 VAL A O 1
ATOM 493 N N . ARG A 1 64 ? 15.531 26.156 27.703 1 93.69 64 ARG A N 1
ATOM 494 C CA . ARG A 1 64 ? 14.617 26.688 28.719 1 93.69 64 ARG A CA 1
ATOM 495 C C . ARG A 1 64 ? 13.438 27.406 28.078 1 93.69 64 ARG A C 1
ATOM 497 O O . ARG A 1 64 ? 12.367 27.516 28.672 1 93.69 64 ARG A O 1
ATOM 504 N N . GLN A 1 65 ? 13.719 27.906 26.906 1 96.69 65 GLN A N 1
ATOM 505 C CA . GLN A 1 65 ? 12.68 28.625 26.156 1 96.69 65 GLN A CA 1
ATOM 506 C C . GLN A 1 65 ? 12.531 28.062 24.75 1 96.69 65 GLN A C 1
ATOM 508 O O . GLN A 1 65 ? 13.492 28.062 23.969 1 96.69 65 GLN A O 1
ATOM 513 N N . CYS A 1 66 ? 11.32 27.656 24.438 1 97.81 66 CYS A N 1
ATOM 514 C CA . CYS A 1 66 ? 11.031 27.078 23.125 1 97.81 66 CYS A CA 1
ATOM 515 C C . CYS A 1 66 ? 9.875 27.812 22.453 1 97.81 66 CYS A C 1
ATOM 517 O O . CYS A 1 66 ? 8.953 28.281 23.125 1 97.81 66 CYS A O 1
ATOM 519 N N . CYS A 1 67 ? 10.008 27.906 21.188 1 97.94 67 CYS A N 1
ATOM 520 C CA . CYS A 1 67 ? 8.938 28.516 20.391 1 97.94 67 CYS A CA 1
ATOM 521 C C . CYS A 1 67 ? 8.492 27.562 19.281 1 97.94 67 CYS A C 1
ATOM 523 O O . CYS A 1 67 ? 9.312 26.844 18.703 1 97.94 67 CYS A O 1
ATOM 525 N N . VAL A 1 68 ? 7.191 27.5 19.031 1 98.31 68 VAL A N 1
ATOM 526 C CA . VAL A 1 68 ? 6.625 26.812 17.875 1 98.31 68 VAL A CA 1
ATOM 527 C C . VAL A 1 68 ? 6.004 27.812 16.922 1 98.31 68 VAL A C 1
ATOM 529 O O . VAL A 1 68 ? 5.062 28.531 17.281 1 98.31 68 VAL A O 1
ATOM 532 N N . VAL A 1 69 ? 6.598 27.906 15.781 1 97.75 69 VAL A N 1
ATOM 533 C CA . VAL A 1 69 ? 6.023 28.797 14.766 1 97.75 69 VAL A CA 1
ATOM 534 C C . VAL A 1 69 ? 4.988 28.031 13.945 1 97.75 69 VAL A C 1
ATOM 536 O O . VAL A 1 69 ? 5.336 27.094 13.203 1 97.75 69 VAL A O 1
ATOM 539 N N . GLY A 1 70 ? 3.762 28.406 14.039 1 95.31 70 GLY A N 1
ATOM 540 C CA . GLY A 1 70 ? 2.633 27.703 13.453 1 95.31 70 GLY A CA 1
ATOM 541 C C . GLY A 1 70 ? 1.676 27.141 14.484 1 95.31 70 GLY A C 1
ATOM 542 O O . GLY A 1 70 ? 2.047 26.266 15.273 1 95.31 70 GLY A O 1
ATOM 543 N N . ALA A 1 71 ? 0.48 27.625 14.461 1 94.38 71 ALA A N 1
ATOM 544 C CA . ALA A 1 71 ? -0.497 27.219 15.469 1 94.38 71 ALA A CA 1
ATOM 545 C C . ALA A 1 71 ? -1.561 26.312 14.859 1 94.38 71 ALA A C 1
ATOM 547 O O . ALA A 1 71 ? -2.684 26.234 15.367 1 94.38 71 ALA A O 1
ATOM 548 N N . GLY A 1 72 ? -1.204 25.625 13.742 1 87.94 72 GLY A N 1
ATOM 549 C CA . GLY A 1 72 ? -2.074 24.594 13.203 1 87.94 72 GLY A CA 1
ATOM 550 C C . GLY A 1 72 ? -2.098 23.344 14.039 1 87.94 72 GLY A C 1
ATOM 551 O O . GLY A 1 72 ? -1.542 23.312 15.141 1 87.94 72 GLY A O 1
ATOM 552 N N . ARG A 1 73 ? -2.699 22.375 13.555 1 86.88 73 ARG A N 1
ATOM 553 C CA . ARG A 1 73 ? -2.893 21.141 14.312 1 86.88 73 ARG A CA 1
ATOM 554 C C . ARG A 1 73 ? -1.56 20.578 14.789 1 86.88 73 ARG A C 1
ATOM 556 O O . ARG A 1 73 ? -1.381 20.312 15.984 1 86.88 73 ARG A O 1
ATOM 563 N N . VAL A 1 74 ? -0.646 20.422 13.852 1 91.56 74 VAL A N 1
ATOM 564 C CA . VAL A 1 74 ? 0.626 19.781 14.18 1 91.56 74 VAL A CA 1
ATOM 565 C C . VAL A 1 74 ? 1.418 20.672 15.141 1 91.56 74 VAL A C 1
ATOM 567 O O . VAL A 1 74 ? 1.916 20.203 16.156 1 91.56 74 VAL A O 1
ATOM 570 N N . GLY A 1 75 ? 1.506 21.938 14.836 1 96.06 75 GLY A N 1
ATOM 571 C CA . GLY A 1 75 ? 2.27 22.859 15.672 1 96.06 75 GLY A CA 1
ATOM 572 C C . GLY A 1 75 ? 1.688 23.016 17.062 1 96.06 75 GLY A C 1
ATOM 573 O O . GLY A 1 75 ? 2.412 22.938 18.062 1 96.06 75 GLY A O 1
ATOM 574 N N . ALA A 1 76 ? 0.43 23.219 17.141 1 95.62 76 ALA A N 1
ATOM 575 C CA . ALA A 1 76 ? -0.229 23.438 18.438 1 95.62 76 ALA A CA 1
ATOM 576 C C . ALA A 1 76 ? -0.122 22.188 19.312 1 95.62 76 ALA A C 1
ATOM 578 O O . ALA A 1 76 ? 0.267 22.281 20.484 1 95.62 76 ALA A O 1
ATOM 579 N N . ILE A 1 77 ? -0.419 21.078 18.719 1 95.62 77 ILE A N 1
ATOM 580 C CA . ILE A 1 77 ? -0.431 19.859 19.516 1 95.62 77 ILE A CA 1
ATOM 581 C C . ILE A 1 77 ? 0.993 19.5 19.938 1 95.62 77 ILE A C 1
ATOM 583 O O . ILE A 1 77 ? 1.22 19.047 21.062 1 95.62 77 ILE A O 1
ATOM 587 N N . THR A 1 78 ? 1.932 19.703 19.031 1 96.81 78 THR A N 1
ATOM 588 C CA . THR A 1 78 ? 3.33 19.5 19.391 1 96.81 78 THR A CA 1
ATOM 589 C C . THR A 1 78 ? 3.719 20.375 20.578 1 96.81 78 THR A C 1
ATOM 591 O O . THR A 1 78 ? 4.289 19.891 21.562 1 96.81 78 THR A O 1
ATOM 594 N N . GLY A 1 79 ? 3.43 21.656 20.531 1 97.88 79 GLY A N 1
ATOM 595 C CA . GLY A 1 79 ? 3.734 22.578 21.609 1 97.88 79 GLY A CA 1
ATOM 596 C C . GLY A 1 79 ? 3.041 22.219 22.906 1 97.88 79 GLY A C 1
ATOM 597 O O . GLY A 1 79 ? 3.65 22.281 23.984 1 97.88 79 GLY A O 1
ATOM 598 N N . ILE A 1 80 ? 1.805 21.844 22.812 1 97.38 80 ILE A N 1
ATOM 599 C CA . ILE A 1 80 ? 0.995 21.5 23.984 1 97.38 80 ILE A CA 1
ATOM 600 C C . ILE A 1 80 ? 1.59 20.281 24.688 1 97.38 80 ILE A C 1
ATOM 602 O O . ILE A 1 80 ? 1.773 20.281 25.906 1 97.38 80 ILE A O 1
ATOM 606 N N . VAL A 1 81 ? 1.896 19.234 23.891 1 97.56 81 VAL A N 1
ATOM 607 C CA . VAL A 1 81 ? 2.414 18 24.469 1 97.56 81 VAL A CA 1
ATOM 608 C C . VAL A 1 81 ? 3.799 18.25 25.062 1 97.56 81 VAL A C 1
ATOM 610 O O . VAL A 1 81 ? 4.113 17.766 26.156 1 97.56 81 VAL A O 1
ATOM 613 N N . LEU A 1 82 ? 4.648 19.016 24.406 1 97.81 82 LEU A N 1
ATOM 614 C CA . LEU A 1 82 ? 5.965 19.359 24.922 1 97.81 82 LEU A CA 1
ATOM 615 C C . LEU A 1 82 ? 5.848 20.141 26.234 1 97.81 82 LEU A C 1
ATOM 617 O O . LEU A 1 82 ? 6.582 19.875 27.188 1 97.81 82 LEU A O 1
ATOM 621 N N . ALA A 1 83 ? 4.977 21.078 26.281 1 97.62 83 ALA A N 1
ATOM 622 C CA . ALA A 1 83 ? 4.766 21.875 27.484 1 97.62 83 ALA A CA 1
ATOM 623 C C . ALA A 1 83 ? 4.277 21 28.641 1 97.62 83 ALA A C 1
ATOM 625 O O . ALA A 1 83 ? 4.707 21.172 29.781 1 97.62 83 ALA A O 1
ATOM 626 N N . MET A 1 84 ? 3.346 20.094 28.281 1 96.19 84 MET A N 1
ATOM 627 C CA . MET A 1 84 ? 2.781 19.172 29.281 1 96.19 84 MET A CA 1
ATOM 628 C C . MET A 1 84 ? 3.869 18.297 29.891 1 96.19 84 MET A C 1
ATOM 630 O O . MET A 1 84 ? 3.861 18.047 31.094 1 96.19 84 MET A O 1
ATOM 634 N N . GLN A 1 85 ? 4.793 17.906 29.062 1 95.94 85 GLN A N 1
ATOM 635 C CA . GLN A 1 85 ? 5.777 16.922 29.484 1 95.94 85 GLN A CA 1
ATOM 636 C C . GLN A 1 85 ? 7.031 17.578 30.031 1 95.94 85 GLN A C 1
ATOM 638 O O . GLN A 1 85 ? 7.848 16.938 30.688 1 95.94 85 GLN A O 1
ATOM 643 N N . ASN A 1 86 ? 7.223 18.844 29.766 1 96.56 86 ASN A N 1
ATOM 644 C CA . ASN A 1 86 ? 8.375 19.594 30.234 1 96.56 86 ASN A CA 1
ATOM 645 C C . ASN A 1 86 ? 7.941 20.828 31.016 1 96.56 86 ASN A C 1
ATOM 647 O O . ASN A 1 86 ? 8.102 21.953 30.547 1 96.56 86 ASN A O 1
ATOM 651 N N . PRO A 1 87 ? 7.621 20.672 32.281 1 94.5 87 PRO A N 1
ATOM 652 C CA . PRO A 1 87 ? 7.07 21.797 33.062 1 94.5 87 PRO A CA 1
ATOM 653 C C . PRO A 1 87 ? 8.102 22.891 33.344 1 94.5 87 PRO A C 1
ATOM 655 O O . PRO A 1 87 ? 7.734 24.031 33.594 1 94.5 87 PRO A O 1
ATOM 658 N N . ASP A 1 88 ? 9.367 22.547 33.219 1 94.81 88 ASP A N 1
ATOM 659 C CA . ASP A 1 88 ? 10.422 23.5 33.531 1 94.81 88 ASP A CA 1
ATOM 660 C C . ASP A 1 88 ? 10.828 24.328 32.312 1 94.81 88 ASP A C 1
ATOM 662 O O . ASP A 1 88 ? 11.641 25.25 32.406 1 94.81 88 ASP A O 1
ATOM 666 N N . VAL A 1 89 ? 10.289 24.031 31.219 1 97 89 VAL A N 1
ATOM 667 C CA . VAL A 1 89 ? 10.594 24.734 29.984 1 97 89 VAL A CA 1
ATOM 668 C C . VAL A 1 89 ? 9.406 25.594 29.562 1 97 89 VAL A C 1
ATOM 670 O O . VAL A 1 89 ? 8.25 25.172 29.672 1 97 89 VAL A O 1
ATOM 673 N N . GLN A 1 90 ? 9.695 26.844 29.172 1 97.75 90 GLN A N 1
ATOM 674 C CA . GLN A 1 90 ? 8.648 27.734 28.688 1 97.75 90 GLN A CA 1
ATOM 675 C C . GLN A 1 90 ? 8.406 27.547 27.188 1 97.75 90 GLN A C 1
ATOM 677 O O . GLN A 1 90 ? 9.359 27.516 26.406 1 97.75 90 GLN A O 1
ATOM 682 N N . PHE A 1 91 ? 7.145 27.391 26.859 1 98.06 91 PHE A N 1
ATOM 683 C CA . PHE A 1 91 ? 6.785 27.219 25.453 1 98.06 91 PHE A CA 1
ATOM 684 C C . PHE A 1 91 ? 5.875 28.344 24.969 1 98.06 91 PHE A C 1
ATOM 686 O O . PHE A 1 91 ? 4.965 28.75 25.703 1 98.06 91 PHE A O 1
ATOM 693 N N . CYS A 1 92 ? 6.152 28.875 23.781 1 98.5 92 CYS A N 1
ATOM 694 C CA . CYS A 1 92 ? 5.285 29.844 23.125 1 98.5 92 CYS A CA 1
ATOM 695 C C . CYS A 1 92 ? 4.902 29.375 21.734 1 98.5 92 CYS A C 1
ATOM 697 O O . CYS A 1 92 ? 5.773 29.078 20.906 1 98.5 92 CYS A O 1
ATOM 699 N N . ILE A 1 93 ? 3.645 29.219 21.484 1 98.38 93 ILE A N 1
ATOM 700 C CA . ILE A 1 93 ? 3.15 28.922 20.141 1 98.38 93 ILE A CA 1
ATOM 701 C C . ILE A 1 93 ? 2.736 30.219 19.438 1 98.38 93 ILE A C 1
ATOM 703 O O . ILE A 1 93 ? 1.824 30.906 19.891 1 98.38 93 ILE A O 1
ATOM 707 N N . ALA A 1 94 ? 3.42 30.5 18.359 1 97.88 94 ALA A N 1
ATOM 708 C CA . ALA A 1 94 ? 3.209 31.797 17.703 1 97.88 94 ALA A CA 1
ATOM 709 C C . ALA A 1 94 ? 2.689 31.594 16.281 1 97.88 94 ALA A C 1
ATOM 711 O O . ALA A 1 94 ? 3.107 30.672 15.578 1 97.88 94 ALA A O 1
ATOM 712 N N . ASP A 1 95 ? 1.777 32.375 15.891 1 95.06 95 ASP A N 1
ATOM 713 C CA . ASP A 1 95 ? 1.184 32.406 14.555 1 95.06 95 ASP A CA 1
ATOM 714 C C . ASP A 1 95 ? 0.695 33.812 14.195 1 95.06 95 ASP A C 1
ATOM 716 O O . ASP A 1 95 ? 0.214 34.531 15.055 1 95.06 95 ASP A O 1
ATOM 720 N N . SER A 1 96 ? 0.815 34.156 12.922 1 91.06 96 SER A N 1
ATOM 721 C CA . SER A 1 96 ? 0.399 35.469 12.492 1 91.06 96 SER A CA 1
ATOM 722 C C . SER A 1 96 ? -1.118 35.562 12.367 1 91.06 96 SER A C 1
ATOM 724 O O . SER A 1 96 ? -1.675 36.656 12.297 1 91.06 96 SER A O 1
ATOM 726 N N . ASP A 1 97 ? -1.795 34.469 12.352 1 85.5 97 ASP A N 1
ATOM 727 C CA . ASP A 1 97 ? -3.252 34.438 12.25 1 85.5 97 ASP A CA 1
ATOM 728 C C . ASP A 1 97 ? -3.902 34.812 13.578 1 85.5 97 ASP A C 1
ATOM 730 O O . ASP A 1 97 ? -4.066 33.938 14.445 1 85.5 97 ASP A O 1
ATOM 734 N N . GLU A 1 98 ? -4.445 35.969 13.664 1 88.31 98 GLU A N 1
ATOM 735 C CA . GLU A 1 98 ? -5.016 36.5 14.906 1 88.31 98 GLU A CA 1
ATOM 736 C C . GLU A 1 98 ? -6.246 35.688 15.32 1 88.31 98 GLU A C 1
ATOM 738 O O . GLU A 1 98 ? -6.477 35.469 16.516 1 88.31 98 GLU A O 1
ATOM 743 N N . ARG A 1 99 ? -6.984 35.281 14.383 1 79.75 99 ARG A N 1
ATOM 744 C CA . ARG A 1 99 ? -8.195 34.531 14.688 1 79.75 99 ARG A CA 1
ATOM 745 C C . ARG A 1 99 ? -7.859 33.188 15.32 1 79.75 99 ARG A C 1
ATOM 747 O O . ARG A 1 99 ? -8.508 32.781 16.281 1 79.75 99 ARG A O 1
ATOM 754 N N . MET A 1 100 ? -6.918 32.625 14.734 1 85.5 100 MET A N 1
ATOM 755 C CA . MET A 1 100 ? -6.477 31.328 15.242 1 85.5 100 MET A CA 1
ATOM 756 C C . MET A 1 100 ? -5.973 31.438 16.672 1 85.5 100 MET A C 1
ATOM 758 O O . MET A 1 100 ? -6.363 30.656 17.547 1 85.5 100 MET A O 1
ATOM 762 N N . ILE A 1 101 ? -5.137 32.406 16.938 1 92.94 101 ILE A N 1
ATOM 763 C CA . ILE A 1 101 ? -4.547 32.594 18.25 1 92.94 101 ILE A CA 1
ATOM 764 C C . ILE A 1 101 ? -5.633 33 19.25 1 92.94 101 ILE A C 1
ATOM 766 O O . ILE A 1 101 ? -5.625 32.531 20.406 1 92.94 101 ILE A O 1
ATOM 770 N N . LYS A 1 102 ? -6.59 33.781 18.844 1 89.75 102 LYS A N 1
ATOM 771 C CA . LYS A 1 102 ? -7.711 34.156 19.703 1 89.75 102 LYS A CA 1
ATOM 772 C C . LYS A 1 102 ? -8.508 32.938 20.125 1 89.75 102 LYS A C 1
ATOM 774 O O . LYS A 1 102 ? -8.914 32.812 21.281 1 89.75 102 LYS A O 1
ATOM 779 N N . SER A 1 103 ? -8.711 32.062 19.219 1 86.56 103 SER A N 1
ATOM 780 C CA . SER A 1 103 ? -9.453 30.844 19.5 1 86.56 103 SER A CA 1
ATOM 781 C C . SER A 1 103 ? -8.688 29.969 20.484 1 86.56 103 SER A C 1
ATOM 783 O O . SER A 1 103 ? -9.273 29.406 21.406 1 86.56 103 SER A O 1
ATOM 785 N N . TRP A 1 104 ? -7.398 29.844 20.297 1 91.94 104 TRP A N 1
ATOM 786 C CA . TRP A 1 104 ? -6.578 29.031 21.188 1 91.94 104 TRP A CA 1
ATOM 787 C C . TRP A 1 104 ? -6.598 29.594 22.609 1 91.94 104 TRP A C 1
ATOM 789 O O . TRP A 1 104 ? -6.453 28.859 23.578 1 91.94 104 TRP A O 1
ATOM 799 N N . ASN A 1 105 ? -6.773 30.906 22.719 1 92.06 105 ASN A N 1
ATOM 800 C CA . ASN A 1 105 ? -6.793 31.562 24.031 1 92.06 105 ASN A CA 1
ATOM 801 C C . ASN A 1 105 ? -8.203 31.609 24.609 1 92.06 105 ASN A C 1
ATOM 803 O O . ASN A 1 105 ? -8.414 32.188 25.688 1 92.06 105 ASN A O 1
ATOM 807 N N . SER A 1 106 ? -9.156 31 23.906 1 87.44 106 SER A N 1
ATOM 808 C CA . SER A 1 106 ? -10.539 30.984 24.344 1 87.44 106 SER A CA 1
ATOM 809 C C . SER A 1 106 ? -10.961 29.578 24.781 1 87.44 106 SER A C 1
ATOM 811 O O . SER A 1 106 ? -10.148 28.656 24.766 1 87.44 106 SER A O 1
ATOM 813 N N . ASP A 1 107 ? -12.227 29.469 25.172 1 83.69 107 ASP A N 1
ATOM 814 C CA . ASP A 1 107 ? -12.766 28.172 25.578 1 83.69 107 ASP A CA 1
ATOM 815 C C . ASP A 1 107 ? -13.227 27.359 24.375 1 83.69 107 ASP A C 1
ATOM 817 O O . ASP A 1 107 ? -13.492 26.156 24.5 1 83.69 107 ASP A O 1
ATOM 821 N N . SER A 1 108 ? -13.289 28 23.344 1 77.88 108 SER A N 1
ATOM 822 C CA . SER A 1 108 ? -13.633 27.344 22.078 1 77.88 108 SER A CA 1
ATOM 823 C C . SER A 1 108 ? -12.406 27.156 21.203 1 77.88 108 SER A C 1
ATOM 825 O O . SER A 1 108 ? -11.977 28.094 20.531 1 77.88 108 SER A O 1
ATOM 827 N N . LEU A 1 109 ? -12.023 25.938 21.125 1 83.75 109 LEU A N 1
ATOM 828 C CA . LEU A 1 109 ? -10.773 25.641 20.438 1 83.75 109 LEU A CA 1
ATOM 829 C C . LEU A 1 109 ? -10.977 25.641 18.922 1 83.75 109 LEU A C 1
ATOM 831 O O . LEU A 1 109 ? -12.078 25.359 18.438 1 83.75 109 LEU A O 1
ATOM 835 N N . PRO A 1 110 ? -9.984 25.906 18.156 1 80.25 110 PRO A N 1
ATOM 836 C CA . PRO A 1 110 ? -10.109 26.062 16.703 1 80.25 110 PRO A CA 1
ATOM 837 C C . PRO A 1 110 ? -10.109 24.719 15.969 1 80.25 110 PRO A C 1
ATOM 839 O O . PRO A 1 110 ? -10.352 24.672 14.758 1 80.25 110 PRO A O 1
ATOM 842 N N . LEU A 1 111 ? -9.82 23.625 16.609 1 77.12 111 LEU A N 1
ATOM 843 C CA . LEU A 1 111 ? -9.828 22.312 15.961 1 77.12 111 LEU A CA 1
ATOM 844 C C . LEU A 1 111 ? -10.297 21.234 16.922 1 77.12 111 LEU A C 1
ATOM 846 O O . LEU A 1 111 ? -10.234 21.406 18.141 1 77.12 111 LEU A O 1
ATOM 850 N N . TYR A 1 112 ? -10.727 20.203 16.312 1 74.12 112 TYR A N 1
ATOM 851 C CA . TYR A 1 112 ? -11.133 19.047 17.109 1 74.12 112 TYR A CA 1
ATOM 852 C C . TYR A 1 112 ? -10.016 18.016 17.188 1 74.12 112 TYR A C 1
ATOM 854 O O . TYR A 1 112 ? -9.414 17.672 16.172 1 74.12 112 TYR A O 1
ATOM 862 N N . GLU A 1 113 ? -9.75 17.656 18.266 1 81.5 113 GLU A N 1
ATOM 863 C CA . GLU A 1 113 ? -8.812 16.578 18.578 1 81.5 113 GLU A CA 1
ATOM 864 C C . GLU A 1 113 ? -9.195 15.875 19.875 1 81.5 113 GLU A C 1
ATOM 866 O O . GLU A 1 113 ? -9.289 16.516 20.938 1 81.5 113 GLU A O 1
ATOM 871 N N . PRO A 1 114 ? -9.477 14.562 19.703 1 82.88 114 PRO A N 1
ATOM 872 C CA . PRO A 1 114 ? -9.875 13.844 20.906 1 82.88 114 PRO A CA 1
ATOM 873 C C . PRO A 1 114 ? -8.883 14.016 22.047 1 82.88 114 PRO A C 1
ATOM 875 O O . PRO A 1 114 ? -7.684 13.766 21.875 1 82.88 114 PRO A O 1
ATOM 878 N N . GLY A 1 115 ? -9.414 14.484 23.219 1 88.06 115 GLY A N 1
ATOM 879 C CA . GLY A 1 115 ? -8.602 14.547 24.438 1 88.06 115 GLY A CA 1
ATOM 880 C C . GLY A 1 115 ? -7.945 15.898 24.641 1 88.06 115 GLY A C 1
ATOM 881 O O . GLY A 1 115 ? -7.391 16.156 25.703 1 88.06 115 GLY A O 1
ATOM 882 N N . ILE A 1 116 ? -8.016 16.812 23.75 1 89.56 116 ILE A N 1
ATOM 883 C CA . ILE A 1 116 ? -7.266 18.062 23.797 1 89.56 116 ILE A CA 1
ATOM 884 C C . ILE A 1 116 ? -7.859 18.969 24.875 1 89.56 116 ILE A C 1
ATOM 886 O O . ILE A 1 116 ? -7.133 19.719 25.547 1 89.56 116 ILE A O 1
ATOM 890 N N . GLU A 1 117 ? -9.117 18.938 25.047 1 86.5 117 GLU A N 1
ATOM 891 C CA . GLU A 1 117 ? -9.766 19.766 26.062 1 86.5 117 GLU A CA 1
ATOM 892 C C . GLU A 1 117 ? -9.344 19.359 27.469 1 86.5 117 GLU A C 1
ATOM 894 O O . GLU A 1 117 ? -9.109 20.219 28.328 1 86.5 117 GLU A O 1
ATOM 899 N N . GLU A 1 118 ? -9.227 18.094 27.641 1 89 118 GLU A N 1
ATOM 900 C CA . GLU A 1 118 ? -8.828 17.578 28.938 1 89 118 GLU A CA 1
ATOM 901 C C . GLU A 1 118 ? -7.395 17.984 29.281 1 89 118 GLU A C 1
ATOM 903 O O . GLU A 1 118 ? -7.059 18.188 30.453 1 89 118 GLU A O 1
ATOM 908 N N . VAL A 1 119 ? -6.629 18.141 28.281 1 92.62 119 VAL A N 1
ATOM 909 C CA . VAL A 1 119 ? -5.227 18.484 28.484 1 92.62 119 VAL A CA 1
ATOM 910 C C . VAL A 1 119 ? -5.102 19.984 28.75 1 92.62 119 VAL A C 1
ATOM 912 O O . VAL A 1 119 ? -4.305 20.406 29.594 1 92.62 119 VAL A O 1
ATOM 915 N N . LEU A 1 120 ? -5.898 20.766 28.125 1 92.31 120 LEU A N 1
ATOM 916 C CA . LEU A 1 120 ? -5.727 22.219 28.172 1 92.31 120 LEU A CA 1
ATOM 917 C C . LEU A 1 120 ? -6.52 22.828 29.312 1 92.31 120 LEU A C 1
ATOM 919 O O . LEU A 1 120 ? -6.164 23.891 29.828 1 92.31 120 LEU A O 1
ATOM 923 N N . PHE A 1 121 ? -7.656 22.141 29.672 1 89.38 121 PHE A N 1
ATOM 924 C CA . PHE A 1 121 ? -8.555 22.75 30.641 1 89.38 121 PHE A CA 1
ATOM 925 C C . PHE A 1 121 ? -8.695 21.891 31.891 1 89.38 121 PHE A C 1
ATOM 927 O O . PHE A 1 121 ? -8.594 20.656 31.812 1 89.38 121 PHE A O 1
ATOM 934 N N . ASP A 1 122 ? -8.773 22.516 32.969 1 80.94 122 ASP A N 1
ATOM 935 C CA . ASP A 1 122 ? -9.07 21.875 34.25 1 80.94 122 ASP A CA 1
ATOM 936 C C . ASP A 1 122 ? -10.539 22.047 34.625 1 80.94 122 ASP A C 1
ATOM 938 O O . ASP A 1 122 ? -10.906 23 35.312 1 80.94 122 ASP A O 1
ATOM 942 N N . ASP A 1 123 ? -11.43 21.328 34.031 1 67.31 123 ASP A N 1
ATOM 943 C CA . ASP A 1 123 ? -12.859 21.5 34.281 1 67.31 123 ASP A CA 1
ATOM 944 C C . ASP A 1 123 ? -13.242 20.984 35.656 1 67.31 123 ASP A C 1
ATOM 946 O O . ASP A 1 123 ? -14.352 21.234 36.125 1 67.31 123 ASP A O 1
ATOM 950 N N . GLN A 1 124 ? -12.516 20.141 36.375 1 56.5 124 GLN A N 1
ATOM 951 C CA . GLN A 1 124 ? -12.898 19.75 37.719 1 56.5 124 GLN A CA 1
ATOM 952 C C . GLN A 1 124 ? -13.086 20.969 38.594 1 56.5 124 GLN A C 1
ATOM 954 O O . GLN A 1 124 ? -13.852 20.938 39.562 1 56.5 124 GLN A O 1
ATOM 959 N N . SER A 1 125 ? -12.43 22.031 38.375 1 47.72 125 SER A N 1
ATOM 960 C CA . SER A 1 125 ? -12.531 23.172 39.281 1 47.72 125 SER A CA 1
ATOM 961 C C . SER A 1 125 ? -13.844 23.922 39.062 1 47.72 125 SER A C 1
ATOM 963 O O . SER A 1 125 ? -14.133 24.891 39.781 1 47.72 125 SER A O 1
ATOM 965 N N . LEU A 1 126 ? -14.516 23.672 38 1 44.16 126 LEU A N 1
ATOM 966 C CA . LEU A 1 126 ? -15.812 24.328 37.844 1 44.16 126 LEU A CA 1
ATOM 967 C C . LEU A 1 126 ? -16.828 23.75 38.844 1 44.16 126 LEU A C 1
ATOM 969 O O . LEU A 1 126 ? -17.703 22.969 38.469 1 44.16 126 LEU A O 1
ATOM 973 N N . SER A 1 127 ? -16.469 23.219 39.938 1 36.84 127 SER A N 1
ATOM 974 C CA . SER A 1 127 ? -17.484 22.922 40.938 1 36.84 127 SER A CA 1
ATOM 975 C C . SER A 1 127 ? -18.438 24.109 41.125 1 36.84 127 SER A C 1
ATOM 977 O O . SER A 1 127 ? -18 25.234 41.312 1 36.84 127 SER A O 1
ATOM 979 N N . VAL A 1 128 ? -19.609 24.062 40.562 1 37.25 128 VAL A N 1
ATOM 980 C CA . VAL A 1 128 ? -20.766 24.922 40.781 1 37.25 128 VAL A CA 1
ATOM 981 C C . VAL A 1 128 ? -20.844 25.281 42.281 1 37.25 128 VAL A C 1
ATOM 983 O O . VAL A 1 128 ? -20.859 24.406 43.125 1 37.25 128 VAL A O 1
ATOM 986 N N . ARG A 1 129 ? -20.484 26.422 42.625 1 33.34 129 ARG A N 1
ATOM 987 C CA . ARG A 1 129 ? -21.125 26.969 43.844 1 33.34 129 ARG A CA 1
ATOM 988 C C . ARG A 1 129 ? -22.641 26.781 43.781 1 33.34 129 ARG A C 1
ATOM 990 O O . ARG A 1 129 ? -23.297 27.25 42.844 1 33.34 129 ARG A O 1
ATOM 997 N N . GLU A 1 130 ? -23.234 25.656 44.156 1 35.03 130 GLU A N 1
ATOM 998 C CA . GLU A 1 130 ? -24.656 25.422 44.469 1 35.03 130 GLU A CA 1
ATOM 999 C C . GLU A 1 130 ? -25.281 26.656 45.125 1 35.03 130 GLU A C 1
ATOM 1001 O O . GLU A 1 130 ? -26.406 26.594 45.625 1 35.03 130 GLU A O 1
ATOM 1006 N N . THR A 1 131 ? -24.562 27.672 45.5 1 32.47 131 THR A N 1
ATOM 1007 C CA . THR A 1 131 ? -25.328 28.516 46.406 1 32.47 131 THR A CA 1
ATOM 1008 C C . THR A 1 131 ? -26.594 29.031 45.719 1 32.47 131 THR A C 1
ATOM 1010 O O . THR A 1 131 ? -27.672 28.969 46.281 1 32.47 131 THR A O 1
ATOM 1013 N N . ASP A 1 132 ? -26.516 30.188 44.906 1 32.5 132 ASP A N 1
ATOM 1014 C CA . ASP A 1 132 ? -27.609 31.156 44.906 1 32.5 132 ASP A CA 1
ATOM 1015 C C . ASP A 1 132 ? -28.734 30.734 43.969 1 32.5 132 ASP A C 1
ATOM 1017 O O . ASP A 1 132 ? -29.5 31.562 43.5 1 32.5 132 ASP A O 1
ATOM 1021 N N . ALA A 1 133 ? -28.844 29.531 43.438 1 33.75 133 ALA A N 1
ATOM 1022 C CA . ALA A 1 133 ? -30.078 29.25 42.719 1 33.75 133 ALA A CA 1
ATOM 1023 C C . ALA A 1 133 ? -31.281 29.266 43.688 1 33.75 133 ALA A C 1
ATOM 1025 O O . ALA A 1 133 ? -32.344 28.75 43.344 1 33.75 133 ALA A O 1
ATOM 1026 N N . SER A 1 134 ? -31.188 29.703 44.906 1 32.78 134 SER A N 1
ATOM 1027 C CA . SER A 1 134 ? -32.469 29.688 45.594 1 32.78 134 SER A CA 1
ATOM 1028 C C . SER A 1 134 ? -33.531 30.484 44.812 1 32.78 134 SER A C 1
ATOM 1030 O O . SER A 1 134 ? -34.719 30.141 44.812 1 32.78 134 SER A O 1
ATOM 1032 N N . THR A 1 135 ? -33.281 31.812 44.531 1 32.25 135 THR A N 1
ATOM 1033 C CA . THR A 1 135 ? -34.406 32.719 44.406 1 32.25 135 THR A CA 1
ATOM 1034 C C . THR A 1 135 ? -34.969 32.656 42.969 1 32.25 135 THR A C 1
ATOM 1036 O O . THR A 1 135 ? -35.719 33.531 42.562 1 32.25 135 THR A O 1
ATOM 1039 N N . MET A 1 136 ? -34.438 31.859 42.031 1 31.31 136 MET A N 1
ATOM 1040 C CA . MET A 1 136 ? -35.094 32.062 40.75 1 31.31 136 MET A CA 1
ATOM 1041 C C . MET A 1 136 ? -36.562 31.625 40.812 1 31.31 136 MET A C 1
ATOM 1043 O O . MET A 1 136 ? -36.844 30.438 40.969 1 31.31 136 MET A O 1
ATOM 1047 N N . THR A 1 137 ? -37.281 32.406 41.625 1 33.09 137 THR A N 1
ATOM 1048 C CA . THR A 1 137 ? -38.75 32.281 41.594 1 33.09 137 THR A CA 1
ATOM 1049 C C . THR A 1 137 ? -39.281 32.281 40.156 1 33.09 137 THR A C 1
ATOM 1051 O O . THR A 1 137 ? -39.062 33.25 39.438 1 33.09 137 THR A O 1
ATOM 1054 N N . GLU A 1 138 ? -39.312 31.188 39.531 1 35.28 138 GLU A N 1
ATOM 1055 C CA . GLU A 1 138 ? -39.969 30.906 38.25 1 35.28 138 GLU A CA 1
ATOM 1056 C C . GLU A 1 138 ? -41.406 31.469 38.219 1 35.28 138 GLU A C 1
ATOM 1058 O O . GLU A 1 138 ? -42.281 30.906 38.875 1 35.28 138 GLU A O 1
ATOM 1063 N N . GLN A 1 139 ? -41.562 32.719 38.656 1 34.78 139 GLN A N 1
ATOM 1064 C CA . GLN A 1 139 ? -42.969 33.062 38.469 1 34.78 139 GLN A CA 1
ATOM 1065 C C . GLN A 1 139 ? -43.375 33.031 37 1 34.78 139 GLN A C 1
ATOM 1067 O O . GLN A 1 139 ? -42.656 33.594 36.156 1 34.78 139 GLN A O 1
ATOM 1072 N N . PRO A 1 140 ? -44.188 32.156 36.594 1 38.41 140 PRO A N 1
ATOM 1073 C CA . PRO A 1 140 ? -44.781 32.094 35.25 1 38.41 140 PRO A CA 1
ATOM 1074 C C . PRO A 1 140 ? -45.344 33.438 34.781 1 38.41 140 PRO A C 1
ATOM 1076 O O . PRO A 1 140 ? -45.781 34.25 35.594 1 38.41 140 PRO A O 1
ATOM 1079 N N . ASP A 1 141 ? -44.812 34.062 33.844 1 38 141 ASP A N 1
ATOM 1080 C CA . ASP A 1 141 ? -45.594 35.219 33.469 1 38 141 ASP A CA 1
ATOM 1081 C C . ASP A 1 141 ? -47.031 34.844 33.094 1 38 141 ASP A C 1
ATOM 1083 O O . ASP A 1 141 ? -47.344 33.656 32.969 1 38 141 ASP A O 1
ATOM 1087 N N . SER A 1 142 ? -47.969 35.719 33.125 1 43.38 142 SER A N 1
ATOM 1088 C CA . SER A 1 142 ? -49.406 35.562 32.875 1 43.38 142 SER A CA 1
ATOM 1089 C C . SER A 1 142 ? -49.656 34.594 31.719 1 43.38 142 SER A C 1
ATOM 1091 O O . SER A 1 142 ? -50.656 33.906 31.703 1 43.38 142 SER A O 1
ATOM 1093 N N . ASN A 1 143 ? -49.094 34.938 30.609 1 44.19 143 ASN A N 1
ATOM 1094 C CA . ASN A 1 143 ? -49.469 34.188 29.406 1 44.19 143 ASN A CA 1
ATOM 1095 C C . ASN A 1 143 ? -48.719 32.875 29.266 1 44.19 143 ASN A C 1
ATOM 1097 O O . ASN A 1 143 ? -48.75 32.25 28.203 1 44.19 143 ASN A O 1
ATOM 1101 N N . GLY A 1 144 ? -48.125 32.281 30.266 1 39.25 144 GLY A N 1
ATOM 1102 C CA . GLY A 1 144 ? -47.5 31 30.516 1 39.25 144 GLY A CA 1
ATOM 1103 C C . GLY A 1 144 ? -46.094 30.875 29.922 1 39.25 144 GLY A C 1
ATOM 1104 O O . GLY A 1 144 ? -45.594 29.766 29.734 1 39.25 144 GLY A O 1
ATOM 1105 N N . LYS A 1 145 ? -45.75 31.828 29.203 1 37.44 145 LYS A N 1
ATOM 1106 C CA . LYS A 1 145 ? -44.5 31.781 28.5 1 37.44 145 LYS A CA 1
ATOM 1107 C C . LYS A 1 145 ? -43.312 31.922 29.469 1 37.44 145 LYS A C 1
ATOM 1109 O O . LYS A 1 145 ? -43.344 32.781 30.344 1 37.44 145 LYS A O 1
ATOM 1114 N N . TYR A 1 146 ? -42.656 30.906 29.781 1 31.06 146 TYR A N 1
ATOM 1115 C CA . TYR A 1 146 ? -41.438 30.969 30.594 1 31.06 146 TYR A CA 1
ATOM 1116 C C . TYR A 1 146 ? -40.344 31.781 29.891 1 31.06 146 TYR A C 1
ATOM 1118 O O . TYR A 1 146 ? -40.156 31.625 28.688 1 31.06 146 TYR A O 1
ATOM 1126 N N . THR A 1 147 ? -40.25 33.062 30.094 1 30.92 147 THR A N 1
ATOM 1127 C CA . THR A 1 147 ? -39.094 33.781 29.578 1 30.92 147 THR A CA 1
ATOM 1128 C C . THR A 1 147 ? -37.812 33.344 30.312 1 30.92 147 THR A C 1
ATOM 1130 O O . THR A 1 147 ? -37.719 33.438 31.531 1 30.92 147 THR A O 1
ATOM 1133 N N . TYR A 1 148 ? -37.219 32.312 29.844 1 28.81 148 TYR A N 1
ATOM 1134 C CA . TYR A 1 148 ? -35.875 32 30.391 1 28.81 148 TYR A CA 1
ATOM 1135 C C . TYR A 1 148 ? -35 33.25 30.344 1 28.81 148 TYR A C 1
ATOM 1137 O O . TYR A 1 148 ? -34.875 33.875 29.297 1 28.81 148 TYR A O 1
ATOM 1145 N N . THR A 1 149 ? -35.031 34.062 31.297 1 29.38 149 THR A N 1
ATOM 1146 C CA . THR A 1 149 ? -34.031 35.094 31.391 1 29.38 149 THR A CA 1
ATOM 1147 C C . THR A 1 149 ? -32.625 34.5 31.203 1 29.38 149 THR A C 1
ATOM 1149 O O . THR A 1 149 ? -32.312 33.469 31.781 1 29.38 149 THR A O 1
ATOM 1152 N N . ASN A 1 150 ? -31.953 34.875 30.156 1 30.64 150 ASN A N 1
ATOM 1153 C CA . ASN A 1 150 ? -30.531 34.688 29.859 1 30.64 150 ASN A CA 1
ATOM 1154 C C . ASN A 1 150 ? -29.656 34.938 31.078 1 30.64 150 ASN A C 1
ATOM 1156 O O . ASN A 1 150 ? -29.562 36.062 31.547 1 30.64 150 ASN A O 1
ATOM 1160 N N . ILE A 1 151 ? -29.875 34.25 32.188 1 31.19 151 ILE A N 1
ATOM 1161 C CA . ILE A 1 151 ? -28.844 34.406 33.219 1 31.19 151 ILE A CA 1
ATOM 1162 C C . ILE A 1 151 ? -27.484 34.594 32.531 1 31.19 151 ILE A C 1
ATOM 1164 O O . ILE A 1 151 ? -27.109 33.781 31.656 1 31.19 151 ILE A O 1
ATOM 1168 N N . GLU A 1 152 ? -27.094 35.812 32.406 1 32.19 152 GLU A N 1
ATOM 1169 C CA . GLU A 1 152 ? -25.703 36.094 32.094 1 32.19 152 GLU A CA 1
ATOM 1170 C C . GLU A 1 152 ? -24.766 35.156 32.844 1 32.19 152 GLU A C 1
ATOM 1172 O O . GLU A 1 152 ? -24.578 35.312 34.062 1 32.19 152 GLU A O 1
ATOM 1177 N N . VAL A 1 153 ? -24.906 33.938 32.844 1 35.22 153 VAL A N 1
ATOM 1178 C CA . VAL A 1 153 ? -23.766 33.156 33.312 1 35.22 153 VAL A CA 1
ATOM 1179 C C . VAL A 1 153 ? -22.469 33.906 33.031 1 35.22 153 VAL A C 1
ATOM 1181 O O . VAL A 1 153 ? -22.141 34.188 31.875 1 35.22 153 VAL A O 1
ATOM 1184 N N . ASP A 1 154 ? -22.047 34.812 33.75 1 35.69 154 ASP A N 1
ATOM 1185 C CA . ASP A 1 154 ? -20.656 35.281 33.719 1 35.69 154 ASP A CA 1
ATOM 1186 C C . ASP A 1 154 ? -19.719 34.188 33.188 1 35.69 154 ASP A C 1
ATOM 1188 O O . ASP A 1 154 ? -19.734 33.062 33.656 1 35.69 154 ASP A O 1
ATOM 1192 N N . SER A 1 155 ? -19.453 34.125 31.875 1 43.75 155 SER A N 1
ATOM 1193 C CA . SER A 1 155 ? -18.562 33.312 31.062 1 43.75 155 SER A CA 1
ATOM 1194 C C . SER A 1 155 ? -17.312 32.906 31.828 1 43.75 155 SER A C 1
ATOM 1196 O O . SER A 1 155 ? -16.359 33.688 31.906 1 43.75 155 SER A O 1
ATOM 1198 N N . VAL A 1 156 ? -17.359 32.438 32.969 1 46.59 156 VAL A N 1
ATOM 1199 C CA . VAL A 1 156 ? -16.188 31.953 33.719 1 46.59 156 VAL A CA 1
ATOM 1200 C C . VAL A 1 156 ? -15.281 31.172 32.75 1 46.59 156 VAL A C 1
ATOM 1202 O O . VAL A 1 156 ? -15.695 30.188 32.156 1 46.59 156 VAL A O 1
ATOM 1205 N N . GLN A 1 157 ? -14.227 31.922 32.25 1 61.47 157 GLN A N 1
ATOM 1206 C CA . GLN A 1 157 ? -13.164 31.328 31.453 1 61.47 157 GLN A CA 1
ATOM 1207 C C . GLN A 1 157 ? -12.609 30.062 32.125 1 61.47 157 GLN A C 1
ATOM 1209 O O . GLN A 1 157 ? -12.32 30.062 33.312 1 61.47 157 GLN A O 1
ATOM 1214 N N . ARG A 1 158 ? -12.742 29 31.5 1 76.12 158 ARG A N 1
ATOM 1215 C CA . ARG A 1 158 ? -12.188 27.734 31.969 1 76.12 158 ARG A CA 1
ATOM 1216 C C . ARG A 1 158 ? -10.734 27.891 32.406 1 76.12 158 ARG A C 1
ATOM 1218 O O . ARG A 1 158 ? -9.977 28.641 31.781 1 76.12 158 ARG A O 1
ATOM 1225 N N . ARG A 1 159 ? -10.445 27.359 33.594 1 76.94 159 ARG A N 1
ATOM 1226 C CA . ARG A 1 159 ? -9.062 27.391 34.031 1 76.94 159 ARG A CA 1
ATOM 1227 C C . ARG A 1 159 ? -8.172 26.531 33.156 1 76.94 159 ARG A C 1
ATOM 1229 O O . ARG A 1 159 ? -8.555 25.422 32.75 1 76.94 159 ARG A O 1
ATOM 1236 N N . ARG A 1 160 ? -6.977 27.047 32.812 1 87.12 160 ARG A N 1
ATOM 1237 C CA . ARG A 1 160 ? -6.047 26.344 31.938 1 87.12 160 ARG A CA 1
ATOM 1238 C C . ARG A 1 160 ? -5.035 25.531 32.75 1 87.12 160 ARG A C 1
ATOM 1240 O O . ARG A 1 160 ? -4.57 26 33.781 1 87.12 160 ARG A O 1
ATOM 1247 N N . ASN A 1 161 ? -4.691 24.375 32.281 1 87.88 161 ASN A N 1
ATOM 1248 C CA . ASN A 1 161 ? -3.844 23.438 33 1 87.88 161 ASN A CA 1
ATOM 1249 C C . ASN A 1 161 ? -2.363 23.734 32.781 1 87.88 161 ASN A C 1
ATOM 1251 O O . ASN A 1 161 ? -1.53 23.406 33.656 1 87.88 161 ASN A O 1
ATOM 1255 N N . LEU A 1 162 ? -1.942 24.359 31.719 1 93.88 162 LEU A N 1
ATOM 1256 C CA . LEU A 1 162 ? -0.532 24.484 31.375 1 93.88 162 LEU A CA 1
ATOM 1257 C C . LEU A 1 162 ? -0.052 25.922 31.562 1 93.88 162 LEU A C 1
ATOM 1259 O O . LEU A 1 162 ? -0.204 26.75 30.656 1 93.88 162 LEU A O 1
ATOM 1263 N N . SER A 1 163 ? 0.591 26.188 32.656 1 93.44 163 SER A N 1
ATOM 1264 C CA . SER A 1 163 ? 1.046 27.547 33 1 93.44 163 SER A CA 1
ATOM 1265 C C . SER A 1 163 ? 2.275 27.922 32.156 1 93.44 163 SER A C 1
ATOM 1267 O O . SER A 1 163 ? 2.594 29.109 32.031 1 93.44 163 SER A O 1
ATOM 1269 N N . ASN A 1 164 ? 2.982 26.922 31.672 1 96.88 164 ASN A N 1
ATOM 1270 C CA . ASN A 1 164 ? 4.207 27.188 30.922 1 96.88 164 ASN A CA 1
ATOM 1271 C C . ASN A 1 164 ? 3.936 27.281 29.422 1 96.88 164 ASN A C 1
ATOM 1273 O O . ASN A 1 164 ? 4.859 27.188 28.609 1 96.88 164 ASN A O 1
ATOM 1277 N N . LEU A 1 165 ? 2.689 27.406 29.016 1 97.62 165 LEU A N 1
ATOM 1278 C CA . LEU A 1 165 ? 2.311 27.484 27.609 1 97.62 165 LEU A CA 1
ATOM 1279 C C . LEU A 1 165 ? 1.579 28.781 27.297 1 97.62 165 LEU A C 1
ATOM 1281 O O . LEU A 1 165 ? 0.639 29.156 28.016 1 97.62 165 LEU A O 1
ATOM 1285 N N . THR A 1 166 ? 2.025 29.484 26.266 1 97.31 166 THR A N 1
ATOM 1286 C CA . THR A 1 166 ? 1.357 30.703 25.828 1 97.31 166 THR A CA 1
ATOM 1287 C C . THR A 1 166 ? 1.121 30.688 24.312 1 97.31 166 THR A C 1
ATOM 1289 O O . THR A 1 166 ? 1.861 30.031 23.578 1 97.31 166 THR A O 1
ATOM 1292 N N . PHE A 1 167 ? 0.104 31.312 23.875 1 97.56 167 PHE A N 1
ATOM 1293 C CA . PHE A 1 167 ? -0.196 31.531 22.469 1 97.56 167 PHE A CA 1
ATOM 1294 C C . PHE A 1 167 ? -0.071 33 22.109 1 97.56 167 PHE A C 1
ATOM 1296 O O . PHE A 1 167 ? -0.562 33.875 22.844 1 97.56 167 PHE A O 1
ATOM 1303 N N . SER A 1 168 ? 0.645 33.312 21 1 97.69 168 SER A N 1
ATOM 1304 C CA . SER A 1 168 ? 0.888 34.719 20.688 1 97.69 168 SER A CA 1
ATOM 1305 C C . SER A 1 168 ? 0.859 34.938 19.188 1 97.69 168 SER A C 1
ATOM 1307 O O . SER A 1 168 ? 1.174 34.062 18.391 1 97.69 168 SER A O 1
ATOM 1309 N N . THR A 1 169 ? 0.479 36.156 18.781 1 96.56 169 THR A N 1
ATOM 1310 C CA . THR A 1 169 ? 0.543 36.594 17.391 1 96.56 169 THR A CA 1
ATOM 1311 C C . THR A 1 169 ? 1.887 37.219 17.094 1 96.56 169 THR A C 1
ATOM 1313 O O . THR A 1 169 ? 2.205 37.5 15.922 1 96.56 169 THR A O 1
ATOM 1316 N N . ASN A 1 170 ? 2.621 37.531 18.125 1 96.75 170 ASN A N 1
ATOM 1317 C CA . ASN A 1 170 ? 3.922 38.156 17.953 1 96.75 170 ASN A CA 1
ATOM 1318 C C . ASN A 1 170 ? 5.023 37.156 17.703 1 96.75 170 ASN A C 1
ATOM 1320 O O . ASN A 1 170 ? 5.816 36.844 18.609 1 96.75 170 ASN A O 1
ATOM 1324 N N . VAL A 1 171 ? 5.184 36.812 16.469 1 97 171 VAL A N 1
ATOM 1325 C CA . VAL A 1 171 ? 6.145 35.781 16.078 1 97 171 VAL A CA 1
ATOM 1326 C C . VAL A 1 171 ? 7.562 36.281 16.344 1 97 171 VAL A C 1
ATOM 1328 O O . VAL A 1 171 ? 8.414 35.5 16.812 1 97 171 VAL A O 1
ATOM 1331 N N . HIS A 1 172 ? 7.766 37.531 16.109 1 96.56 172 HIS A N 1
ATOM 1332 C CA . HIS A 1 172 ? 9.086 38.125 16.297 1 96.56 172 HIS A CA 1
ATOM 1333 C C . HIS A 1 172 ? 9.547 38 17.75 1 96.56 172 HIS A C 1
ATOM 1335 O O . HIS A 1 172 ? 10.664 37.531 18 1 96.56 172 HIS A O 1
ATOM 1341 N N . ALA A 1 173 ? 8.75 38.344 18.641 1 97.12 173 ALA A N 1
ATOM 1342 C CA . ALA A 1 173 ? 9.102 38.281 20.047 1 97.12 173 ALA A CA 1
ATOM 1343 C C . ALA A 1 173 ? 9.297 36.844 20.531 1 97.12 173 ALA A C 1
ATOM 1345 O O . ALA A 1 173 ? 10.172 36.594 21.344 1 97.12 173 ALA A O 1
ATOM 1346 N N . ALA A 1 174 ? 8.445 36 20.047 1 97.5 174 ALA A N 1
ATOM 1347 C CA . ALA A 1 174 ? 8.531 34.594 20.438 1 97.5 174 ALA A CA 1
ATOM 1348 C C . ALA A 1 174 ? 9.852 34 19.984 1 97.5 174 ALA A C 1
ATOM 1350 O O . ALA A 1 174 ? 10.5 33.25 20.734 1 97.5 174 ALA A O 1
ATOM 1351 N N . VAL A 1 175 ? 10.25 34.312 18.781 1 97.25 175 VAL A N 1
ATOM 1352 C CA . VAL A 1 175 ? 11.492 33.781 18.219 1 97.25 175 VAL A CA 1
ATOM 1353 C C . VAL A 1 175 ? 12.688 34.375 18.953 1 97.25 175 VAL A C 1
ATOM 1355 O O . VAL A 1 175 ? 13.656 33.656 19.25 1 97.25 175 VAL A O 1
ATOM 1358 N N . ALA A 1 176 ? 12.617 35.625 19.219 1 96.38 176 ALA A N 1
ATOM 1359 C CA . ALA A 1 176 ? 13.727 36.312 19.891 1 96.38 176 ALA A CA 1
ATOM 1360 C C . ALA A 1 176 ? 14.023 35.688 21.25 1 96.38 176 ALA A C 1
ATOM 1362 O O . ALA A 1 176 ? 15.188 35.531 21.625 1 96.38 176 ALA A O 1
ATOM 1363 N N . ALA A 1 177 ? 13.047 35.281 21.891 1 96.25 177 ALA A N 1
ATOM 1364 C CA . ALA A 1 177 ? 13.188 34.75 23.25 1 96.25 177 ALA A CA 1
ATOM 1365 C C . ALA A 1 177 ? 13.594 33.281 23.219 1 96.25 177 ALA A C 1
ATOM 1367 O O . ALA A 1 177 ? 14.18 32.781 24.188 1 96.25 177 ALA A O 1
ATOM 1368 N N . ALA A 1 178 ? 13.398 32.594 22.188 1 97.38 178 ALA A N 1
ATOM 1369 C CA . ALA A 1 178 ? 13.508 31.141 22.141 1 97.38 178 ALA A CA 1
ATOM 1370 C C . ALA A 1 178 ? 14.93 30.703 21.812 1 97.38 178 ALA A C 1
ATOM 1372 O O . ALA A 1 178 ? 15.633 31.375 21.047 1 97.38 178 ALA A O 1
ATOM 1373 N N . GLU A 1 179 ? 15.328 29.578 22.375 1 96.75 179 GLU A N 1
ATOM 1374 C CA . GLU A 1 179 ? 16.594 28.922 22.062 1 96.75 179 GLU A CA 1
ATOM 1375 C C . GLU A 1 179 ? 16.406 27.844 21 1 96.75 179 GLU A C 1
ATOM 1377 O O . GLU A 1 179 ? 17.328 27.531 20.234 1 96.75 179 GLU A O 1
ATOM 1382 N N . LEU A 1 180 ? 15.281 27.297 21.047 1 97.5 180 LEU A N 1
ATOM 1383 C CA . LEU A 1 180 ? 14.867 26.266 20.109 1 97.5 180 LEU A CA 1
ATOM 1384 C C . LEU A 1 180 ? 13.531 26.609 19.453 1 97.5 180 LEU A C 1
ATOM 1386 O O . LEU A 1 180 ? 12.586 27 20.156 1 97.5 180 LEU A O 1
ATOM 1390 N N . ILE A 1 181 ? 13.516 26.547 18.125 1 98.19 181 ILE A N 1
ATOM 1391 C CA . ILE A 1 181 ? 12.336 26.953 17.375 1 98.19 181 ILE A CA 1
ATOM 1392 C C . ILE A 1 181 ? 11.844 25.781 16.516 1 98.19 181 ILE A C 1
ATOM 1394 O O . ILE A 1 181 ? 12.547 25.312 15.625 1 98.19 181 ILE A O 1
ATOM 1398 N N . PHE A 1 182 ? 10.602 25.297 16.781 1 98.25 182 PHE A N 1
ATOM 1399 C CA . PHE A 1 182 ? 9.93 24.359 15.898 1 98.25 182 PHE A CA 1
ATOM 1400 C C . PHE A 1 182 ? 9.242 25.078 14.742 1 98.25 182 PHE A C 1
ATOM 1402 O O . PHE A 1 182 ? 8.477 26.016 14.969 1 98.25 182 PHE A O 1
ATOM 1409 N N . LEU A 1 183 ? 9.531 24.688 13.602 1 97.12 183 LEU A N 1
ATOM 1410 C CA . LEU A 1 183 ? 8.859 25.234 12.43 1 97.12 183 LEU A CA 1
ATOM 1411 C C . LEU A 1 183 ? 7.711 24.344 11.992 1 97.12 183 LEU A C 1
ATOM 1413 O O . LEU A 1 183 ? 7.934 23.234 11.5 1 97.12 183 LEU A O 1
ATOM 1417 N N . CYS A 1 184 ? 6.527 24.734 12.148 1 95.25 184 CYS A N 1
ATOM 1418 C CA . CYS A 1 184 ? 5.305 24.031 11.781 1 95.25 184 CYS A CA 1
ATOM 1419 C C . CYS A 1 184 ? 4.391 24.906 10.938 1 95.25 184 CYS A C 1
ATOM 1421 O O . CYS A 1 184 ? 3.275 25.219 11.352 1 95.25 184 CYS A O 1
ATOM 1423 N N . VAL A 1 185 ? 4.852 25.188 9.781 1 89 185 VAL A N 1
ATOM 1424 C CA . VAL A 1 185 ? 4.117 26.078 8.891 1 89 185 VAL A CA 1
ATOM 1425 C C . VAL A 1 185 ? 3.408 25.266 7.809 1 89 185 VAL A C 1
ATOM 1427 O O . VAL A 1 185 ? 3.973 24.312 7.27 1 89 185 VAL A O 1
ATOM 1430 N N . GLU A 1 186 ? 2.205 25.484 7.562 1 77.19 186 GLU A N 1
ATOM 1431 C CA . GLU A 1 186 ? 1.43 24.734 6.574 1 77.19 186 GLU A CA 1
ATOM 1432 C C . GLU A 1 186 ? 1.694 25.25 5.164 1 77.19 186 GLU A C 1
ATOM 1434 O O . GLU A 1 186 ? 1.839 26.453 4.949 1 77.19 186 GLU A O 1
ATOM 1439 N N . MET A 1 187 ? 1.886 24.312 4.305 1 73.06 187 MET A N 1
ATOM 1440 C CA . MET A 1 187 ? 2.035 24.672 2.898 1 73.06 187 MET A CA 1
ATOM 1441 C C . MET A 1 187 ? 0.708 25.141 2.312 1 73.06 187 MET A C 1
ATOM 1443 O O . MET A 1 187 ? -0.347 24.594 2.639 1 73.06 187 MET A O 1
ATOM 1447 N N . GLU A 1 188 ? 0.884 26.359 1.757 1 58.12 188 GLU A N 1
ATOM 1448 C CA . GLU A 1 188 ? -0.327 26.938 1.186 1 58.12 188 GLU A CA 1
ATOM 1449 C C . GLU A 1 188 ? -0.965 26 0.169 1 58.12 188 GLU A C 1
ATOM 1451 O O . GLU A 1 188 ? -0.262 25.328 -0.586 1 58.12 188 GLU A O 1
ATOM 1456 N N . ARG A 1 189 ? -2.119 25.578 0.395 1 52.19 189 ARG A N 1
ATOM 1457 C CA . ARG A 1 189 ? -2.902 24.766 -0.533 1 52.19 189 ARG A CA 1
ATOM 1458 C C . ARG A 1 189 ? -3.238 25.562 -1.796 1 52.19 189 ARG A C 1
ATOM 1460 O O . ARG A 1 189 ? -3.855 26.625 -1.724 1 52.19 189 ARG A O 1
ATOM 1467 N N . SER A 1 190 ? -2.137 25.906 -2.588 1 47.97 190 SER A N 1
ATOM 1468 C CA . SER A 1 190 ? -2.426 26.797 -3.713 1 47.97 190 SER A CA 1
ATOM 1469 C C . SER A 1 190 ? -3.695 26.359 -4.441 1 47.97 190 SER A C 1
ATOM 1471 O O . SER A 1 190 ? -4.117 25.219 -4.34 1 47.97 190 SER A O 1
ATOM 1473 N N . GLY A 1 191 ? -4.391 27.297 -4.938 1 44.81 191 GLY A N 1
ATOM 1474 C CA . GLY A 1 191 ? -5.617 27.297 -5.719 1 44.81 191 GLY A CA 1
ATOM 1475 C C . GLY A 1 191 ? -5.691 26.172 -6.715 1 44.81 191 GLY A C 1
ATOM 1476 O O . GLY A 1 191 ? -4.965 25.172 -6.59 1 44.81 191 GLY A O 1
ATOM 1477 N N . PHE A 1 192 ? -6.5 26.281 -7.797 1 46.12 192 PHE A N 1
ATOM 1478 C CA . PHE A 1 192 ? -7.008 25.406 -8.844 1 46.12 192 PHE A CA 1
ATOM 1479 C C . PHE A 1 192 ? -5.859 24.75 -9.602 1 46.12 192 PHE A C 1
ATOM 1481 O O . PHE A 1 192 ? -5.98 23.609 -10.055 1 46.12 192 PHE A O 1
ATOM 1488 N N . ASN A 1 193 ? -4.809 25.594 -9.781 1 50.5 193 ASN A N 1
ATOM 1489 C CA . ASN A 1 193 ? -3.697 25.062 -10.562 1 50.5 193 ASN A CA 1
ATOM 1490 C C . ASN A 1 193 ? -2.568 24.562 -9.672 1 50.5 193 ASN A C 1
ATOM 1492 O O . ASN A 1 193 ? -2.123 25.266 -8.766 1 50.5 193 ASN A O 1
ATOM 1496 N N . GLU A 1 194 ? -2.533 23.188 -9.539 1 56.56 194 GLU A N 1
ATOM 1497 C CA . GLU A 1 194 ? -1.565 22.562 -8.648 1 56.56 194 GLU A CA 1
ATOM 1498 C C . GLU A 1 194 ? -0.176 23.172 -8.828 1 56.56 194 GLU A C 1
ATOM 1500 O O . GLU A 1 194 ? 0.549 22.812 -9.758 1 56.56 194 GLU A O 1
ATOM 1505 N N . PRO A 1 195 ? 0.101 24.297 -8.258 1 58.72 195 PRO A N 1
ATOM 1506 C CA . PRO A 1 195 ? 1.468 24.797 -8.383 1 58.72 195 PRO A CA 1
ATOM 1507 C C . PRO A 1 195 ? 2.516 23.812 -7.871 1 58.72 195 PRO A C 1
ATOM 1509 O O . PRO A 1 195 ? 2.209 22.953 -7.043 1 58.72 195 PRO A O 1
ATOM 1512 N N . PRO A 1 196 ? 3.629 23.906 -8.562 1 63.03 196 PRO A N 1
ATOM 1513 C CA . PRO A 1 196 ? 4.734 23.094 -8.039 1 63.03 196 PRO A CA 1
ATOM 1514 C C . PRO A 1 196 ? 5.02 23.375 -6.566 1 63.03 196 PRO A C 1
ATOM 1516 O O . PRO A 1 196 ? 4.82 24.484 -6.09 1 63.03 196 PRO A O 1
ATOM 1519 N N . VAL A 1 197 ? 5.273 22.391 -5.82 1 75.44 197 VAL A N 1
ATOM 1520 C CA . VAL A 1 197 ? 5.641 22.516 -4.41 1 75.44 197 VAL A CA 1
ATOM 1521 C C . VAL A 1 197 ? 7.043 23.109 -4.293 1 75.44 197 VAL A C 1
ATOM 1523 O O . VAL A 1 197 ? 8.008 22.547 -4.824 1 75.44 197 VAL A O 1
ATOM 1526 N N . THR A 1 198 ? 7.121 24.359 -3.824 1 83.81 198 THR A N 1
ATOM 1527 C CA . THR A 1 198 ? 8.422 25 -3.682 1 83.81 198 THR A CA 1
ATOM 1528 C C . THR A 1 198 ? 8.695 25.359 -2.225 1 83.81 198 THR A C 1
ATOM 1530 O O . THR A 1 198 ? 7.77 25.391 -1.406 1 83.81 198 THR A O 1
ATOM 1533 N N . HIS A 1 199 ? 9.977 25.594 -1.956 1 90.88 199 HIS A N 1
ATOM 1534 C CA . HIS A 1 199 ? 10.406 25.969 -0.611 1 90.88 199 HIS A CA 1
ATOM 1535 C C . HIS A 1 199 ? 10.07 27.422 -0.299 1 90.88 199 HIS A C 1
ATOM 1537 O O . HIS A 1 199 ? 10.125 27.828 0.86 1 90.88 199 HIS A O 1
ATOM 1543 N N . THR A 1 200 ? 9.617 28.141 -1.297 1 87.38 200 THR A N 1
ATOM 1544 C CA . THR A 1 200 ? 9.531 29.594 -1.205 1 87.38 200 THR A CA 1
ATOM 1545 C C . THR A 1 200 ? 8.43 30.016 -0.231 1 87.38 200 THR A C 1
ATOM 1547 O O . THR A 1 200 ? 8.445 31.141 0.289 1 87.38 200 THR A O 1
ATOM 1550 N N . TYR A 1 201 ? 7.508 29.156 0.036 1 84.88 201 TYR A N 1
ATOM 1551 C CA . TYR A 1 201 ? 6.43 29.516 0.952 1 84.88 201 TYR A CA 1
ATOM 1552 C C . TYR A 1 201 ? 6.961 29.688 2.371 1 84.88 201 TYR A C 1
ATOM 1554 O O . TYR A 1 201 ? 6.305 30.312 3.209 1 84.88 201 TYR A O 1
ATOM 1562 N N . LEU A 1 202 ? 8.188 29.281 2.65 1 92.19 202 LEU A N 1
ATOM 1563 C CA . LEU A 1 202 ? 8.805 29.375 3.967 1 92.19 202 LEU A CA 1
ATOM 1564 C C . LEU A 1 202 ? 9.523 30.703 4.133 1 92.19 202 LEU A C 1
ATOM 1566 O O . LEU A 1 202 ? 9.875 31.094 5.25 1 92.19 202 LEU A O 1
ATOM 1570 N N . ASN A 1 203 ? 9.766 31.422 3.061 1 92.88 203 ASN A N 1
ATOM 1571 C CA . ASN A 1 203 ? 10.656 32.594 3.049 1 92.88 203 ASN A CA 1
ATOM 1572 C C . ASN A 1 203 ? 10.195 33.656 4.035 1 92.88 203 ASN A C 1
ATOM 1574 O O . ASN A 1 203 ? 11 34.188 4.781 1 92.88 203 ASN A O 1
ATOM 1578 N N . PRO A 1 204 ? 8.891 33.938 4.082 1 92.19 204 PRO A N 1
ATOM 1579 C CA . PRO A 1 204 ? 8.469 34.969 5.039 1 92.19 204 PRO A CA 1
ATOM 1580 C C . PRO A 1 204 ? 8.789 34.594 6.484 1 92.19 204 PRO A C 1
ATOM 1582 O O . PRO A 1 204 ? 9.234 35.438 7.258 1 92.19 204 PRO A O 1
ATOM 1585 N N . THR A 1 205 ? 8.578 33.375 6.809 1 94.19 205 THR A N 1
ATOM 1586 C CA . THR A 1 205 ? 8.867 32.906 8.156 1 94.19 205 THR A CA 1
ATOM 1587 C C . THR A 1 205 ? 10.375 32.938 8.422 1 94.19 205 THR A C 1
ATOM 1589 O O . THR A 1 205 ? 10.812 33.344 9.5 1 94.19 205 THR A O 1
ATOM 1592 N N . LEU A 1 206 ? 11.164 32.5 7.473 1 96.06 206 LEU A N 1
ATOM 1593 C CA . LEU A 1 206 ? 12.617 32.5 7.617 1 96.06 206 LEU A CA 1
ATOM 1594 C C . LEU A 1 206 ? 13.164 33.906 7.777 1 96.06 206 LEU A C 1
ATOM 1596 O O . LEU A 1 206 ? 14.117 34.125 8.531 1 96.06 206 LEU A O 1
ATOM 1600 N N . GLN A 1 207 ? 12.57 34.812 7.098 1 95.75 207 GLN A N 1
ATOM 1601 C CA . GLN A 1 207 ? 12.969 36.219 7.227 1 95.75 207 GLN A CA 1
ATOM 1602 C C . GLN A 1 207 ? 12.703 36.75 8.641 1 95.75 207 GLN A C 1
ATOM 1604 O O . GLN A 1 207 ? 13.547 37.406 9.219 1 95.75 207 GLN A O 1
ATOM 1609 N N . THR A 1 208 ? 11.57 36.375 9.141 1 96.06 208 THR A N 1
ATOM 1610 C CA . THR A 1 208 ? 11.227 36.781 10.5 1 96.06 208 THR A CA 1
ATOM 1611 C C . THR A 1 208 ? 12.211 36.156 11.5 1 96.06 208 THR A C 1
ATOM 1613 O O . THR A 1 208 ? 12.656 36.844 12.43 1 96.06 208 THR A O 1
ATOM 1616 N N . ILE A 1 209 ? 12.57 34.938 11.32 1 96.38 209 ILE A N 1
ATOM 1617 C CA . ILE A 1 209 ? 13.5 34.25 12.211 1 96.38 209 ILE A CA 1
ATOM 1618 C C . ILE A 1 209 ? 14.875 34.938 12.133 1 96.38 209 ILE A C 1
ATOM 1620 O O . ILE A 1 209 ? 15.5 35.188 13.164 1 96.38 209 ILE A O 1
ATOM 1624 N N . ALA A 1 210 ? 15.289 35.219 10.945 1 96.06 210 ALA A N 1
ATOM 1625 C CA . ALA A 1 210 ? 16.594 35.844 10.75 1 96.06 210 ALA A CA 1
ATOM 1626 C C . ALA A 1 210 ? 16.672 37.188 11.453 1 96.06 210 ALA A C 1
ATOM 1628 O O . ALA A 1 210 ? 17.672 37.5 12.094 1 96.06 210 ALA A O 1
ATOM 1629 N N . HIS A 1 211 ? 15.625 37.938 11.352 1 94.88 211 HIS A N 1
ATOM 1630 C CA . HIS A 1 211 ? 15.602 39.281 11.906 1 94.88 211 HIS A CA 1
ATOM 1631 C C . HIS A 1 211 ? 15.5 39.25 13.422 1 94.88 211 HIS A C 1
ATOM 1633 O O . HIS A 1 211 ? 16.031 40.125 14.109 1 94.88 211 HIS A O 1
ATOM 1639 N N . ALA A 1 212 ? 14.867 38.25 13.883 1 95.38 212 ALA A N 1
ATOM 1640 C CA . ALA A 1 212 ? 14.586 38.188 15.32 1 95.38 212 ALA A CA 1
ATOM 1641 C C . ALA A 1 212 ? 15.719 37.469 16.062 1 95.38 212 ALA A C 1
ATOM 1643 O O . ALA A 1 212 ? 15.82 37.594 17.297 1 95.38 212 ALA A O 1
ATOM 1644 N N . SER A 1 213 ? 16.547 36.781 15.375 1 93.62 213 SER A N 1
ATOM 1645 C CA . SER A 1 213 ? 17.5 35.906 16.016 1 93.62 213 SER A CA 1
ATOM 1646 C C . SER A 1 213 ? 18.766 36.656 16.438 1 93.62 213 SER A C 1
ATOM 1648 O O . SER A 1 213 ? 19.25 37.531 15.695 1 93.62 213 SER A O 1
ATOM 1650 N N . THR A 1 214 ? 19.156 36.312 17.719 1 89.62 214 THR A N 1
ATOM 1651 C CA . THR A 1 214 ? 20.453 36.75 18.234 1 89.62 214 THR A CA 1
ATOM 1652 C C . THR A 1 214 ? 21.203 35.562 18.812 1 89.62 214 THR A C 1
ATOM 1654 O O . THR A 1 214 ? 20.609 34.719 19.484 1 89.62 214 THR A O 1
ATOM 1657 N N . GLY A 1 215 ? 22.453 35.406 18.5 1 89.81 215 GLY A N 1
ATOM 1658 C CA . GLY A 1 215 ? 23.219 34.281 18.984 1 89.81 215 GLY A CA 1
ATOM 1659 C C . GLY A 1 215 ? 22.922 32.969 18.25 1 89.81 215 GLY A C 1
ATOM 1660 O O . GLY A 1 215 ? 22.625 33 17.062 1 89.81 215 GLY A O 1
ATOM 1661 N N . HIS A 1 216 ? 23.109 31.875 18.984 1 91.44 216 HIS A N 1
ATOM 1662 C CA . HIS A 1 216 ? 22.859 30.578 18.375 1 91.44 216 HIS A CA 1
ATOM 1663 C C . HIS A 1 216 ? 21.438 30.094 18.641 1 91.44 216 HIS A C 1
ATOM 1665 O O . HIS A 1 216 ? 20.938 30.234 19.75 1 91.44 216 HIS A O 1
ATOM 1671 N N . LYS A 1 217 ? 20.797 29.609 17.625 1 94.12 217 LYS A N 1
ATOM 1672 C CA . LYS A 1 217 ? 19.453 29.047 17.766 1 94.12 217 LYS A CA 1
ATOM 1673 C C . LYS A 1 217 ? 19.344 27.703 17.078 1 94.12 217 LYS A C 1
ATOM 1675 O O . LYS A 1 217 ? 20 27.453 16.078 1 94.12 217 LYS A O 1
ATOM 1680 N N . ILE A 1 218 ? 18.547 26.797 17.641 1 95.44 218 ILE A N 1
ATOM 1681 C CA . ILE A 1 218 ? 18.25 25.5 17.047 1 95.44 218 ILE A CA 1
ATOM 1682 C C . ILE A 1 218 ? 16.891 25.547 16.328 1 95.44 218 ILE A C 1
ATOM 1684 O O . ILE A 1 218 ? 15.875 25.891 16.938 1 95.44 218 ILE A O 1
ATOM 1688 N N . ILE A 1 219 ? 16.938 25.328 15.055 1 96.81 219 ILE A N 1
ATOM 1689 C CA . ILE A 1 219 ? 15.703 25.297 14.273 1 96.81 219 ILE A CA 1
ATOM 1690 C C . ILE A 1 219 ? 15.305 23.844 14.008 1 96.81 219 ILE A C 1
ATOM 1692 O O . ILE A 1 219 ? 16.094 23.062 13.461 1 96.81 219 ILE A O 1
ATOM 1696 N N . VAL A 1 220 ? 14.102 23.453 14.398 1 97.62 220 VAL A N 1
ATOM 1697 C CA . VAL A 1 220 ? 13.586 22.109 14.172 1 97.62 220 VAL A CA 1
ATOM 1698 C C . VAL A 1 220 ? 12.516 22.141 13.078 1 97.62 220 VAL A C 1
ATOM 1700 O O . VAL A 1 220 ? 11.398 22.594 13.312 1 97.62 220 VAL A O 1
ATOM 1703 N N . GLN A 1 221 ? 12.883 21.656 11.969 1 96.88 221 GLN A N 1
ATOM 1704 C CA . GLN A 1 221 ? 11.984 21.625 10.82 1 96.88 221 GLN A CA 1
ATOM 1705 C C . GLN A 1 221 ? 10.977 20.484 10.938 1 96.88 221 GLN A C 1
ATOM 1707 O O . GLN A 1 221 ? 11.352 19.312 10.914 1 96.88 221 GLN A O 1
ATOM 1712 N N . ARG A 1 222 ? 9.703 20.828 11.047 1 94.81 222 ARG A N 1
ATOM 1713 C CA . ARG A 1 222 ? 8.648 19.844 11.242 1 94.81 222 ARG A CA 1
ATOM 1714 C C . ARG A 1 222 ? 7.516 20.047 10.234 1 94.81 222 ARG A C 1
ATOM 1716 O O . ARG A 1 222 ? 6.551 19.281 10.211 1 94.81 222 ARG A O 1
ATOM 1723 N N . THR A 1 223 ? 7.676 21 9.391 1 88.38 223 THR A N 1
ATOM 1724 C CA . THR A 1 223 ? 6.656 21.344 8.406 1 88.38 223 THR A CA 1
ATOM 1725 C C . THR A 1 223 ? 6.656 20.344 7.254 1 88.38 223 THR A C 1
ATOM 1727 O O . THR A 1 223 ? 7.688 19.734 6.957 1 88.38 223 THR A O 1
ATOM 1730 N N . THR A 1 224 ? 5.445 20.156 6.711 1 83.31 224 THR A N 1
ATOM 1731 C CA . THR A 1 224 ? 5.406 19.469 5.43 1 83.31 224 THR A CA 1
ATOM 1732 C C . THR A 1 224 ? 6.086 20.281 4.34 1 83.31 224 THR A C 1
ATOM 1734 O O . THR A 1 224 ? 5.699 21.438 4.09 1 83.31 224 THR A O 1
ATOM 1737 N N . ALA A 1 225 ? 7.105 19.719 3.764 1 88.62 225 ALA A N 1
ATOM 1738 C CA . ALA A 1 225 ? 7.891 20.469 2.793 1 88.62 225 ALA A CA 1
ATOM 1739 C C . ALA A 1 225 ? 8.562 19.547 1.787 1 88.62 225 ALA A C 1
ATOM 1741 O O . ALA A 1 225 ? 8.695 18.344 2.033 1 88.62 225 ALA A O 1
ATOM 1742 N N . PRO A 1 226 ? 8.914 20.172 0.665 1 93.06 226 PRO A N 1
ATOM 1743 C CA . PRO A 1 226 ? 9.625 19.375 -0.333 1 93.06 226 PRO A CA 1
ATOM 1744 C C . PRO A 1 226 ? 10.977 18.875 0.166 1 93.06 226 PRO A C 1
ATOM 1746 O O . PRO A 1 226 ? 11.469 19.344 1.196 1 93.06 226 PRO A O 1
ATOM 1749 N N . TYR A 1 227 ? 11.492 17.938 -0.497 1 95.25 227 TYR A N 1
ATOM 1750 C CA . TYR A 1 227 ? 12.812 17.391 -0.204 1 95.25 227 TYR A CA 1
ATOM 1751 C C . TYR A 1 227 ? 13.883 18.469 -0.277 1 95.25 227 TYR A C 1
ATOM 1753 O O . TYR A 1 227 ? 13.852 19.328 -1.166 1 95.25 227 TYR A O 1
ATOM 1761 N N . GLY A 1 228 ? 14.75 18.469 0.702 1 95.5 228 GLY A N 1
ATOM 1762 C CA . GLY A 1 228 ? 15.844 19.438 0.729 1 95.5 228 GLY A CA 1
ATOM 1763 C C . GLY A 1 228 ? 15.531 20.672 1.552 1 95.5 228 GLY A C 1
ATOM 1764 O O . GLY A 1 228 ? 16.266 21.656 1.488 1 95.5 228 GLY A O 1
ATOM 1765 N N . THR A 1 229 ? 14.562 20.625 2.305 1 95.62 229 THR A N 1
ATOM 1766 C CA . THR A 1 229 ? 14.094 21.781 3.059 1 95.62 229 THR A CA 1
ATOM 1767 C C . THR A 1 229 ? 15.086 22.156 4.156 1 95.62 229 THR A C 1
ATOM 1769 O O . THR A 1 229 ? 15.312 23.328 4.422 1 95.62 229 THR A O 1
ATOM 1772 N N . THR A 1 230 ? 15.633 21.172 4.812 1 96.12 230 THR A N 1
ATOM 1773 C CA . THR A 1 230 ? 16.594 21.438 5.871 1 96.12 230 THR A CA 1
ATOM 1774 C C . THR A 1 230 ? 17.781 22.234 5.332 1 96.12 230 THR A C 1
ATOM 1776 O O . THR A 1 230 ? 18.219 23.219 5.945 1 96.12 230 THR A O 1
ATOM 1779 N N . GLN A 1 231 ? 18.281 21.828 4.23 1 94.81 231 GLN A N 1
ATOM 1780 C CA . GLN A 1 231 ? 19.375 22.547 3.59 1 94.81 231 GLN A CA 1
ATOM 1781 C C . GLN A 1 231 ? 18.938 23.938 3.131 1 94.81 231 GLN A C 1
ATOM 1783 O O . GLN A 1 231 ? 19.688 24.906 3.24 1 94.81 231 GLN A O 1
ATOM 1788 N N . TYR A 1 232 ? 17.812 24 2.6 1 96 232 TYR A N 1
ATOM 1789 C CA . TYR A 1 232 ? 17.25 25.281 2.145 1 96 232 TYR A CA 1
ATOM 1790 C C . TYR A 1 232 ? 17.188 26.281 3.289 1 96 232 TYR A C 1
ATOM 1792 O O . TYR A 1 232 ? 17.594 27.438 3.139 1 96 232 TYR A O 1
ATOM 1800 N N . ILE A 1 233 ? 16.672 25.812 4.398 1 96.56 233 ILE A N 1
ATOM 1801 C CA . ILE A 1 233 ? 16.547 26.656 5.582 1 96.56 233 ILE A CA 1
ATOM 1802 C C . ILE A 1 233 ? 17.938 27.125 6.035 1 96.56 233 ILE A C 1
ATOM 1804 O O . ILE A 1 233 ? 18.141 28.297 6.309 1 96.56 233 ILE A O 1
ATOM 1808 N N . LYS A 1 234 ? 18.812 26.219 6.113 1 93.94 234 LYS A N 1
ATOM 1809 C CA . LYS A 1 234 ? 20.172 26.531 6.531 1 93.94 234 LYS A CA 1
ATOM 1810 C C . LYS A 1 234 ? 20.781 27.609 5.648 1 93.94 234 LYS A C 1
ATOM 1812 O O . LYS A 1 234 ? 21.297 28.609 6.152 1 93.94 234 LYS A O 1
ATOM 1817 N N . ASN A 1 235 ? 20.719 27.422 4.344 1 94.44 235 ASN A N 1
ATOM 1818 C CA . ASN A 1 235 ? 21.297 28.359 3.395 1 94.44 235 ASN A CA 1
ATOM 1819 C C . ASN A 1 235 ? 20.641 29.734 3.482 1 94.44 235 ASN A C 1
ATOM 1821 O O . ASN A 1 235 ? 21.328 30.766 3.477 1 94.44 235 ASN A O 1
ATOM 1825 N N . HIS A 1 236 ? 19.391 29.75 3.59 1 95 236 HIS A N 1
ATOM 1826 C CA . HIS A 1 236 ? 18.641 31 3.592 1 95 236 HIS A CA 1
ATOM 1827 C C . HIS A 1 236 ? 18.891 31.781 4.875 1 95 236 HIS A C 1
ATOM 1829 O O . HIS A 1 236 ? 19.062 33 4.832 1 95 236 HIS A O 1
ATOM 1835 N N . LEU A 1 237 ? 18.891 31.109 5.996 1 95.19 237 LEU A N 1
ATOM 1836 C CA . LEU A 1 237 ? 19.125 31.797 7.27 1 95.19 237 LEU A CA 1
ATOM 1837 C C . LEU A 1 237 ? 20.547 32.312 7.344 1 95.19 237 LEU A C 1
ATOM 1839 O O . LEU A 1 237 ? 20.781 33.406 7.848 1 95.19 237 LEU A O 1
ATOM 1843 N N . ASN A 1 238 ? 21.484 31.531 6.844 1 91.56 238 ASN A N 1
ATOM 1844 C CA . ASN A 1 238 ? 22.875 31.969 6.844 1 91.56 238 ASN A CA 1
ATOM 1845 C C . ASN A 1 238 ? 23.078 33.219 5.973 1 91.56 238 ASN A C 1
ATOM 1847 O O . ASN A 1 238 ? 23.922 34.062 6.273 1 91.56 238 ASN A O 1
ATOM 1851 N N . GLN A 1 239 ? 22.328 33.312 4.957 1 92.69 239 GLN A N 1
ATOM 1852 C CA . GLN A 1 239 ? 22.453 34.438 4.027 1 92.69 239 GLN A CA 1
ATOM 1853 C C . GLN A 1 239 ? 21.812 35.688 4.598 1 92.69 239 GLN A C 1
ATOM 1855 O O . GLN A 1 239 ? 22.297 36.812 4.371 1 92.69 239 GLN A O 1
ATOM 1860 N N . MET A 1 240 ? 20.781 35.531 5.336 1 92.81 240 MET A N 1
ATOM 1861 C CA . MET A 1 240 ? 19.953 36.656 5.746 1 92.81 240 MET A CA 1
ATOM 1862 C C . MET A 1 240 ? 20.375 37.156 7.121 1 92.81 240 MET A C 1
ATOM 1864 O O . MET A 1 240 ? 20.094 38.312 7.477 1 92.81 240 MET A O 1
ATOM 1868 N N . SER A 1 241 ? 21 36.281 7.855 1 89.25 241 SER A N 1
ATOM 1869 C CA . SER A 1 241 ? 21.234 36.625 9.258 1 89.25 241 SER A CA 1
ATOM 1870 C C . SER A 1 241 ? 22.578 37.312 9.438 1 89.25 241 SER A C 1
ATOM 1872 O O . SER A 1 241 ? 23.438 37.281 8.555 1 89.25 241 SER A O 1
ATOM 1874 N N . SER A 1 242 ? 22.656 38 10.586 1 86.31 242 SER A N 1
ATOM 1875 C CA . SER A 1 242 ? 23.906 38.656 10.961 1 86.31 242 SER A CA 1
ATOM 1876 C C . SER A 1 242 ? 25.016 37.625 11.141 1 86.31 242 SER A C 1
ATOM 1878 O O . SER A 1 242 ? 24.766 36.469 11.484 1 86.31 242 SER A O 1
ATOM 1880 N N . PRO A 1 243 ? 26.234 38 10.906 1 83.38 243 PRO A N 1
ATOM 1881 C CA . PRO A 1 243 ? 27.375 37.094 11.039 1 83.38 243 PRO A CA 1
ATOM 1882 C C . PRO A 1 243 ? 27.516 36.531 12.453 1 83.38 243 PRO A C 1
ATOM 1884 O O . PRO A 1 243 ? 28.156 35.5 12.648 1 83.38 243 PRO A O 1
ATOM 1887 N N . ASN A 1 244 ? 26.891 37.219 13.383 1 86 244 ASN A N 1
ATOM 1888 C CA . ASN A 1 244 ? 27.031 36.781 14.766 1 86 244 ASN A CA 1
ATOM 1889 C C . ASN A 1 244 ? 25.953 35.75 15.133 1 86 244 ASN A C 1
ATOM 1891 O O . ASN A 1 244 ? 25.953 35.219 16.25 1 86 244 ASN A O 1
ATOM 1895 N N . THR A 1 245 ? 25.078 35.5 14.258 1 90.38 245 THR A N 1
ATOM 1896 C CA . THR A 1 245 ? 24.016 34.531 14.492 1 90.38 245 THR A CA 1
ATOM 1897 C C . THR A 1 245 ? 24.312 33.188 13.797 1 90.38 245 THR A C 1
ATOM 1899 O O . THR A 1 245 ? 24.719 33.188 12.633 1 90.38 245 THR A O 1
ATOM 1902 N N . THR A 1 246 ? 24.203 32.094 14.562 1 90.12 246 THR A N 1
ATOM 1903 C CA . THR A 1 246 ? 24.406 30.766 13.992 1 90.12 246 THR A CA 1
ATOM 1904 C C . THR A 1 246 ? 23.188 29.891 14.219 1 90.12 246 THR A C 1
ATOM 1906 O O . THR A 1 246 ? 22.406 30.125 15.148 1 90.12 246 THR A O 1
ATOM 1909 N N . TYR A 1 247 ? 23.062 28.938 13.328 1 92.69 247 TYR A N 1
ATOM 1910 C CA . TYR A 1 247 ? 21.891 28.078 13.414 1 92.69 247 TYR A CA 1
ATOM 1911 C C . TYR A 1 247 ? 22.281 26.609 13.281 1 92.69 247 TYR A C 1
ATOM 1913 O O . TYR A 1 247 ? 23.203 26.281 12.539 1 92.69 247 TYR A O 1
ATOM 1921 N N . THR A 1 248 ? 21.672 25.766 14.016 1 92.88 248 THR A N 1
ATOM 1922 C CA . THR A 1 248 ? 21.594 24.328 13.734 1 92.88 248 THR A CA 1
ATOM 1923 C C . THR A 1 248 ? 20.188 23.938 13.289 1 92.88 248 THR A C 1
ATOM 1925 O O . THR A 1 248 ? 19.219 24.219 13.984 1 92.88 248 THR A O 1
ATOM 1928 N N . ILE A 1 249 ? 20.172 23.375 12.125 1 95.62 249 ILE A N 1
ATOM 1929 C CA . ILE A 1 249 ? 18.859 23 11.586 1 95.62 249 ILE A CA 1
ATOM 1930 C C . ILE A 1 249 ? 18.672 21.484 11.711 1 95.62 249 ILE A C 1
ATOM 1932 O O . ILE A 1 249 ? 19.5 20.703 11.219 1 95.62 249 ILE A O 1
ATOM 1936 N N . LEU A 1 250 ? 17.656 21.062 12.398 1 96.38 250 LEU A N 1
ATOM 1937 C CA . LEU A 1 250 ? 17.312 19.656 12.578 1 96.38 250 LEU A CA 1
ATOM 1938 C C . LEU A 1 250 ? 15.984 19.328 11.891 1 96.38 250 LEU A C 1
ATOM 1940 O O . LEU A 1 250 ? 15.086 20.172 11.836 1 96.38 250 LEU A O 1
ATOM 1944 N N . ALA A 1 251 ? 15.938 18.141 11.305 1 97.19 251 ALA A N 1
ATOM 1945 C CA . ALA A 1 251 ? 14.68 17.641 10.758 1 97.19 251 ALA A CA 1
ATOM 1946 C C . ALA A 1 251 ? 13.961 16.75 11.773 1 97.19 251 ALA A C 1
ATOM 1948 O O . ALA A 1 251 ? 14.578 15.867 12.383 1 97.19 251 ALA A O 1
ATOM 1949 N N . ASN A 1 252 ? 12.695 16.953 11.953 1 97.81 252 ASN A N 1
ATOM 1950 C CA . ASN A 1 252 ? 11.852 16.188 12.859 1 97.81 252 ASN A CA 1
ATOM 1951 C C . ASN A 1 252 ? 10.508 15.828 12.227 1 97.81 252 ASN A C 1
ATOM 1953 O O . ASN A 1 252 ? 9.477 16.406 12.594 1 97.81 252 ASN A O 1
ATOM 1957 N N . PRO A 1 253 ? 10.555 14.805 11.406 1 95.56 253 PRO A N 1
ATOM 1958 C CA . PRO A 1 253 ? 9.367 14.438 10.633 1 95.56 253 PRO A CA 1
ATOM 1959 C C . PRO A 1 253 ? 8.164 14.125 11.523 1 95.56 253 PRO A C 1
ATOM 1961 O O . PRO A 1 253 ? 8.32 13.516 12.586 1 95.56 253 PRO A O 1
ATOM 1964 N N . ASP A 1 254 ? 7.039 14.531 11.023 1 93.25 254 ASP A N 1
ATOM 1965 C CA . ASP A 1 254 ? 5.77 14.258 11.688 1 93.25 254 ASP A CA 1
ATOM 1966 C C . ASP A 1 254 ? 5.027 13.117 10.992 1 93.25 254 ASP A C 1
ATOM 1968 O O . ASP A 1 254 ? 4.879 13.117 9.773 1 93.25 254 ASP A O 1
ATOM 1972 N N . PHE A 1 255 ? 4.543 12.148 11.797 1 90.5 255 PHE A N 1
ATOM 1973 C CA . PHE A 1 255 ? 3.82 11.016 11.234 1 90.5 255 PHE A CA 1
ATOM 1974 C C . PHE A 1 255 ? 2.418 10.922 11.828 1 90.5 255 PHE A C 1
ATOM 1976 O O . PHE A 1 255 ? 1.73 9.914 11.648 1 90.5 255 PHE A O 1
ATOM 1983 N N . THR A 1 256 ? 1.981 11.938 12.492 1 88.56 256 THR A N 1
ATOM 1984 C CA . THR A 1 256 ? 0.708 11.875 13.203 1 88.56 256 THR A CA 1
ATOM 1985 C C . THR A 1 256 ? -0.46 12 12.227 1 88.56 256 THR A C 1
ATOM 1987 O O . THR A 1 256 ? -0.29 12.469 11.102 1 88.56 256 THR A O 1
ATOM 1990 N N . LEU A 1 257 ? -1.589 11.5 12.695 1 81 257 LEU A N 1
ATOM 1991 C CA . LEU A 1 257 ? -2.807 11.523 11.898 1 81 257 LEU A CA 1
ATOM 1992 C C . LEU A 1 257 ? -3.875 12.391 12.547 1 81 257 LEU A C 1
ATOM 1994 O O . LEU A 1 257 ? -4.031 12.375 13.773 1 81 257 LEU A O 1
ATOM 1998 N N . PRO A 1 258 ? -4.531 13.172 11.695 1 77.94 258 PRO A N 1
ATOM 1999 C CA . PRO A 1 258 ? -5.676 13.867 12.281 1 77.94 258 PRO A CA 1
ATOM 2000 C C . PRO A 1 258 ? -6.656 12.93 12.969 1 77.94 258 PRO A C 1
ATOM 2002 O O . PRO A 1 258 ? -6.973 11.859 12.438 1 77.94 258 PRO A O 1
ATOM 2005 N N . GLY A 1 259 ? -7.125 13.273 14.141 1 75.12 259 GLY A N 1
ATOM 2006 C CA . GLY A 1 259 ? -7.988 12.414 14.938 1 75.12 259 GLY A CA 1
ATOM 2007 C C . GLY A 1 259 ? -7.242 11.648 16 1 75.12 259 GLY A C 1
ATOM 2008 O O . GLY A 1 259 ? -7.844 11.18 16.984 1 75.12 259 GLY A O 1
ATOM 2009 N N . SER A 1 260 ? -5.945 11.539 15.688 1 85.56 260 SER A N 1
ATOM 2010 C CA . SER A 1 260 ? -5.125 10.875 16.688 1 85.56 260 SER A CA 1
ATOM 2011 C C . SER A 1 260 ? -3.793 11.594 16.891 1 85.56 260 SER A C 1
ATOM 2013 O O . SER A 1 260 ? -2.812 10.984 17.328 1 85.56 260 SER A O 1
ATOM 2015 N N . THR A 1 261 ? -3.779 12.844 16.484 1 89.81 261 THR A N 1
ATOM 2016 C CA . THR A 1 261 ? -2.537 13.602 16.562 1 89.81 261 THR A CA 1
ATOM 2017 C C . THR A 1 261 ? -2.035 13.672 18 1 89.81 261 THR A C 1
ATOM 2019 O O . THR A 1 261 ? -0.852 13.453 18.266 1 89.81 261 THR A O 1
ATOM 2022 N N . LEU A 1 262 ? -2.941 13.992 18.938 1 93.75 262 LEU A N 1
ATOM 2023 C CA . LEU A 1 262 ? -2.568 14.094 20.344 1 93.75 262 LEU A CA 1
ATOM 2024 C C . LEU A 1 262 ? -2.062 12.758 20.875 1 93.75 262 LEU A C 1
ATOM 2026 O O . LEU A 1 262 ? -0.97 12.68 21.438 1 93.75 262 LEU A O 1
ATOM 2030 N N . SER A 1 263 ? -2.869 11.711 20.656 1 93.62 263 SER A N 1
ATOM 2031 C CA . SER A 1 263 ? -2.488 10.383 21.125 1 93.62 263 SER A CA 1
ATOM 2032 C C . SER A 1 263 ? -1.172 9.938 20.5 1 93.62 263 SER A C 1
ATOM 2034 O O . SER A 1 263 ? -0.308 9.391 21.188 1 93.62 263 SER A O 1
ATOM 2036 N N . ASP A 1 264 ? -0.978 10.227 19.234 1 93.94 264 ASP A N 1
ATOM 2037 C CA . ASP A 1 264 ? 0.232 9.836 18.516 1 93.94 264 ASP A CA 1
ATOM 2038 C C . ASP A 1 264 ? 1.45 10.594 19.031 1 93.94 264 ASP A C 1
ATOM 2040 O O . ASP A 1 264 ? 2.568 10.078 19.016 1 93.94 264 ASP A O 1
ATOM 2044 N N . THR A 1 265 ? 1.244 11.836 19.422 1 95.69 265 THR A N 1
ATOM 2045 C CA . THR A 1 265 ? 2.344 12.648 19.922 1 95.69 265 THR A CA 1
ATOM 2046 C C . THR A 1 265 ? 2.709 12.242 21.344 1 95.69 265 THR A C 1
ATOM 2048 O O . THR A 1 265 ? 3.883 12.273 21.719 1 95.69 265 THR A O 1
ATOM 2051 N N . VAL A 1 266 ? 1.719 11.898 22.125 1 96.12 266 VAL A N 1
ATOM 2052 C CA . VAL A 1 266 ? 1.945 11.477 23.5 1 96.12 266 VAL A CA 1
ATOM 2053 C C . VAL A 1 266 ? 2.562 10.078 23.516 1 96.12 266 VAL A C 1
ATOM 2055 O O . VAL A 1 266 ? 3.402 9.773 24.375 1 96.12 266 VAL A O 1
ATOM 2058 N N . HIS A 1 267 ? 2.137 9.234 22.578 1 94.94 267 HIS A N 1
ATOM 2059 C CA . HIS A 1 267 ? 2.652 7.875 22.484 1 94.94 267 HIS A CA 1
ATOM 2060 C C . HIS A 1 267 ? 3.213 7.602 21.094 1 94.94 267 HIS A C 1
ATOM 2062 O O . HIS A 1 267 ? 2.719 6.723 20.375 1 94.94 267 HIS A O 1
ATOM 2068 N N . PRO A 1 268 ? 4.316 8.266 20.812 1 94.38 268 PRO A N 1
ATOM 2069 C CA . PRO A 1 268 ? 4.859 8.062 19.469 1 94.38 268 PRO A CA 1
ATOM 2070 C C . PRO A 1 268 ? 5.527 6.695 19.312 1 94.38 268 PRO A C 1
ATOM 2072 O O . PRO A 1 268 ? 6.156 6.195 20.25 1 94.38 268 PRO A O 1
ATOM 2075 N N . GLN A 1 269 ? 5.359 6.109 18.156 1 91 269 GLN A N 1
ATOM 2076 C CA . GLN A 1 269 ? 6.043 4.855 17.859 1 91 269 GLN A CA 1
ATOM 2077 C C . GLN A 1 269 ? 7.535 5.082 17.625 1 91 269 GLN A C 1
ATOM 2079 O O . GLN A 1 269 ? 8.359 4.223 17.953 1 91 269 GLN A O 1
ATOM 2084 N N . ARG A 1 270 ? 7.773 6.195 17.062 1 94.06 270 ARG A N 1
ATOM 2085 C CA . ARG A 1 270 ? 9.148 6.605 16.797 1 94.06 270 ARG A CA 1
ATOM 2086 C C . ARG A 1 270 ? 9.25 8.117 16.656 1 94.06 270 ARG A C 1
ATOM 2088 O O . ARG A 1 270 ? 8.305 8.773 16.203 1 94.06 270 ARG A O 1
ATOM 2095 N N . VAL A 1 271 ? 10.391 8.656 17.094 1 96.88 271 VAL A N 1
ATOM 2096 C CA . VAL A 1 271 ? 10.734 10.062 16.891 1 96.88 271 VAL A CA 1
ATOM 2097 C C . VAL A 1 271 ? 12.062 10.172 16.156 1 96.88 271 VAL A C 1
ATOM 2099 O O . VAL A 1 271 ? 13.086 9.672 16.625 1 96.88 271 VAL A O 1
ATOM 2102 N N . ILE A 1 272 ? 12.031 10.852 15.031 1 97.19 272 ILE A N 1
ATOM 2103 C CA . ILE A 1 272 ? 13.219 10.922 14.188 1 97.19 272 ILE A CA 1
ATOM 2104 C C . ILE A 1 272 ? 13.844 12.312 14.305 1 97.19 272 ILE A C 1
ATOM 2106 O O . ILE A 1 272 ? 13.141 13.328 14.273 1 97.19 272 ILE A O 1
ATOM 2110 N N . ILE A 1 273 ? 15.125 12.344 14.516 1 96.81 273 ILE A N 1
ATOM 2111 C CA . ILE A 1 273 ? 15.898 13.57 14.492 1 96.81 273 ILE A CA 1
ATOM 2112 C C . ILE A 1 273 ? 16.938 13.508 13.375 1 96.81 273 ILE A C 1
ATOM 2114 O O . ILE A 1 273 ? 17.906 12.734 13.469 1 96.81 273 ILE A O 1
ATOM 2118 N N . GLY A 1 274 ? 16.641 14.273 12.32 1 95.94 274 GLY A N 1
ATOM 2119 C CA . GLY A 1 274 ? 17.562 14.352 11.195 1 95.94 274 GLY A CA 1
ATOM 2120 C C . GLY A 1 274 ? 18.5 15.531 11.273 1 95.94 274 GLY A C 1
ATOM 2121 O O . GLY A 1 274 ? 18.125 16.609 11.727 1 95.94 274 GLY A O 1
ATOM 2122 N N . HIS A 1 275 ? 19.734 15.328 10.836 1 93.38 275 HIS A N 1
ATOM 2123 C CA . HIS A 1 275 ? 20.719 16.406 10.875 1 93.38 275 HIS A CA 1
ATOM 2124 C C . HIS A 1 275 ? 21.656 16.328 9.672 1 93.38 275 HIS A C 1
ATOM 2126 O O . HIS A 1 275 ? 21.797 15.273 9.062 1 93.38 275 HIS A O 1
ATOM 2132 N N . ILE A 1 276 ? 22.047 17.484 9.234 1 88.69 276 ILE A N 1
ATOM 2133 C CA . ILE A 1 276 ? 23.078 17.516 8.211 1 88.69 276 ILE A CA 1
ATOM 2134 C C . ILE A 1 276 ? 24.453 17.438 8.859 1 88.69 276 ILE A C 1
ATOM 2136 O O . ILE A 1 276 ? 24.812 18.281 9.68 1 88.69 276 ILE A O 1
ATOM 2140 N N . TYR A 1 277 ? 25.156 16.375 8.523 1 77.06 277 TYR A N 1
ATOM 2141 C CA . TYR A 1 277 ? 26.453 16.156 9.156 1 77.06 277 TYR A CA 1
ATOM 2142 C C . TYR A 1 277 ? 27.5 17.094 8.57 1 77.06 277 TYR A C 1
ATOM 2144 O O . TYR A 1 277 ? 27.672 17.172 7.355 1 77.06 277 TYR A O 1
ATOM 2152 N N . THR A 1 278 ? 27.844 18 9.383 1 71.25 278 THR A N 1
ATOM 2153 C CA . THR A 1 278 ? 29.047 18.75 9.078 1 71.25 278 THR A CA 1
ATOM 2154 C C . THR A 1 278 ? 30.094 18.594 10.18 1 71.25 278 THR A C 1
ATOM 2156 O O . THR A 1 278 ? 29.75 18.281 11.32 1 71.25 278 THR A O 1
ATOM 2159 N N . PRO A 1 279 ? 31.344 18.562 9.734 1 62.69 279 PRO A N 1
ATOM 2160 C CA . PRO A 1 279 ? 32.375 18.453 10.766 1 62.69 279 PRO A CA 1
ATOM 2161 C C . PRO A 1 279 ? 32.156 19.438 11.922 1 62.69 279 PRO A C 1
ATOM 2163 O O . PRO A 1 279 ? 32.594 19.172 13.047 1 62.69 279 PRO A O 1
ATOM 2166 N N . GLU A 1 280 ? 31.422 20.547 11.68 1 58.97 280 GLU A N 1
ATOM 2167 C CA . GLU A 1 280 ? 31.203 21.578 12.68 1 58.97 280 GLU A CA 1
ATOM 2168 C C . GLU A 1 280 ? 29.875 21.344 13.422 1 58.97 280 GLU A C 1
ATOM 2170 O O . GLU A 1 280 ? 29.578 22.047 14.391 1 58.97 280 GLU A O 1
ATOM 2175 N N . THR A 1 281 ? 29.203 20.391 12.945 1 61.56 281 THR A N 1
ATOM 2176 C CA . THR A 1 281 ? 27.891 20.234 13.547 1 61.56 281 THR A CA 1
ATOM 2177 C C . THR A 1 281 ? 28 19.688 14.969 1 61.56 281 THR A C 1
ATOM 2179 O O . THR A 1 281 ? 28.656 18.672 15.195 1 61.56 281 THR A O 1
ATOM 2182 N N . SER A 1 282 ? 27.594 20.562 15.891 1 62.78 282 SER A N 1
ATOM 2183 C CA . SER A 1 282 ? 27.609 20.234 17.312 1 62.78 282 SER A CA 1
ATOM 2184 C C . SER A 1 282 ? 26.516 19.234 17.656 1 62.78 282 SER A C 1
ATOM 2186 O O . SER A 1 282 ? 25.375 19.375 17.219 1 62.78 282 SER A O 1
ATOM 2188 N N . THR A 1 283 ? 26.828 18.156 18.281 1 82 283 THR A N 1
ATOM 2189 C CA . THR A 1 283 ? 25.938 17.125 18.797 1 82 283 THR A CA 1
ATOM 2190 C C . THR A 1 283 ? 25.047 17.672 19.906 1 82 283 THR A C 1
ATOM 2192 O O . THR A 1 283 ? 24.047 17.062 20.281 1 82 283 THR A O 1
ATOM 2195 N N . GLU A 1 284 ? 25.422 18.938 20.25 1 86.88 284 GLU A N 1
ATOM 2196 C CA . GLU A 1 284 ? 24.703 19.531 21.375 1 86.88 284 GLU A CA 1
ATOM 2197 C C . GLU A 1 284 ? 23.25 19.859 21 1 86.88 284 GLU A C 1
ATOM 2199 O O . GLU A 1 284 ? 22.359 19.688 21.828 1 86.88 284 GLU A O 1
ATOM 2204 N N . SER A 1 285 ? 23.094 20.297 19.812 1 91.88 285 SER A N 1
ATOM 2205 C CA . SER A 1 285 ? 21.75 20.656 19.375 1 91.88 285 SER A CA 1
ATOM 2206 C C . SER A 1 285 ? 20.859 19.422 19.312 1 91.88 285 SER A C 1
ATOM 2208 O O . SER A 1 285 ? 19.672 19.484 19.656 1 91.88 285 SER A O 1
ATOM 2210 N N . ILE A 1 286 ? 21.453 18.312 18.875 1 93.06 286 ILE A N 1
ATOM 2211 C CA . ILE A 1 286 ? 20.703 17.062 18.828 1 93.06 286 ILE A CA 1
ATOM 2212 C C . ILE A 1 286 ? 20.328 16.625 20.25 1 93.06 286 ILE A C 1
ATOM 2214 O O . ILE A 1 286 ? 19.188 16.219 20.484 1 93.06 286 ILE A O 1
ATOM 2218 N N . THR A 1 287 ? 21.266 16.766 21.094 1 93 287 THR A N 1
ATOM 2219 C CA . THR A 1 287 ? 21.047 16.391 22.484 1 93 287 THR A CA 1
ATOM 2220 C C . THR A 1 287 ? 19.953 17.25 23.125 1 93 287 THR A C 1
ATOM 2222 O O . THR A 1 287 ? 19.141 16.75 23.891 1 93 287 THR A O 1
ATOM 2225 N N . ALA A 1 288 ? 20.031 18.531 22.812 1 94.5 288 ALA A N 1
ATOM 2226 C CA . ALA A 1 288 ? 19.031 19.453 23.344 1 94.5 288 ALA A CA 1
ATOM 2227 C C . ALA A 1 288 ? 17.625 19.031 22.938 1 94.5 288 ALA A C 1
ATOM 2229 O O . ALA A 1 288 ? 16.719 19 23.766 1 94.5 288 ALA A O 1
ATOM 2230 N N . LEU A 1 289 ? 17.453 18.703 21.688 1 96.06 289 LEU A N 1
ATOM 2231 C CA . LEU A 1 289 ? 16.141 18.281 21.219 1 96.06 289 LEU A CA 1
ATOM 2232 C C . LEU A 1 289 ? 15.742 16.938 21.828 1 96.06 289 LEU A C 1
ATOM 2234 O O . LEU A 1 289 ? 14.594 16.75 22.219 1 96.06 289 LEU A O 1
ATOM 2238 N N . LYS A 1 290 ? 16.672 16.047 21.938 1 95.19 290 LYS A N 1
ATOM 2239 C CA . LYS A 1 290 ? 16.422 14.742 22.531 1 95.19 290 LYS A CA 1
ATOM 2240 C C . LYS A 1 290 ? 15.93 14.883 23.969 1 95.19 290 LYS A C 1
ATOM 2242 O O . LYS A 1 290 ? 15.039 14.141 24.391 1 95.19 290 LYS A O 1
ATOM 2247 N N . ARG A 1 291 ? 16.484 15.797 24.656 1 94.94 291 ARG A N 1
ATOM 2248 C CA . ARG A 1 291 ? 16.141 15.992 26.062 1 94.94 291 ARG A CA 1
ATOM 2249 C C . ARG A 1 291 ? 14.68 16.422 26.203 1 94.94 291 ARG A C 1
ATOM 2251 O O . ARG A 1 291 ? 14 16.031 27.156 1 94.94 291 ARG A O 1
ATOM 2258 N N . LEU A 1 292 ? 14.242 17.188 25.312 1 96.81 292 LEU A N 1
ATOM 2259 C CA . LEU A 1 292 ? 12.844 17.594 25.344 1 96.81 292 LEU A CA 1
ATOM 2260 C C . LEU A 1 292 ? 11.93 16.391 25.188 1 96.81 292 LEU A C 1
ATOM 2262 O O . LEU A 1 292 ? 10.883 16.312 25.828 1 96.81 292 LEU A O 1
ATOM 2266 N N . TYR A 1 293 ? 12.328 15.43 24.297 1 97.06 293 TYR A N 1
ATOM 2267 C CA . TYR A 1 293 ? 11.477 14.281 24.016 1 97.06 293 TYR A CA 1
ATOM 2268 C C . TYR A 1 293 ? 11.633 13.195 25.078 1 97.06 293 TYR A C 1
ATOM 2270 O O . TYR A 1 293 ? 10.688 12.469 25.375 1 97.06 293 TYR A O 1
ATOM 2278 N N . THR A 1 294 ? 12.781 13.008 25.672 1 95.88 294 THR A N 1
ATOM 2279 C CA . THR A 1 294 ? 13.055 11.922 26.594 1 95.88 294 THR A CA 1
ATOM 2280 C C . THR A 1 294 ? 12.25 12.094 27.891 1 95.88 294 THR A C 1
ATOM 2282 O O . THR A 1 294 ? 12.18 11.18 28.703 1 95.88 294 THR A O 1
ATOM 2285 N N . ALA A 1 295 ? 11.695 13.281 28.031 1 94.75 295 ALA A N 1
ATOM 2286 C CA . ALA A 1 295 ? 10.828 13.508 29.188 1 94.75 295 ALA A CA 1
ATOM 2287 C C . ALA A 1 295 ? 9.695 12.484 29.219 1 94.75 295 ALA A C 1
ATOM 2289 O O . ALA A 1 295 ? 9.188 12.141 30.297 1 94.75 295 ALA A O 1
ATOM 2290 N N . TRP A 1 296 ? 9.242 11.961 28.016 1 95.75 296 TRP A N 1
ATOM 2291 C CA . TRP A 1 296 ? 8.125 11.016 28.031 1 95.75 296 TRP A CA 1
ATOM 2292 C C . TRP A 1 296 ? 8.336 9.906 27 1 95.75 296 TRP A C 1
ATOM 2294 O O . TRP A 1 296 ? 7.688 8.859 27.078 1 95.75 296 TRP A O 1
ATOM 2304 N N . VAL A 1 297 ? 9.234 10.102 26.078 1 96.38 297 VAL A N 1
ATOM 2305 C CA . VAL A 1 297 ? 9.484 9.117 25.031 1 96.38 297 VAL A CA 1
ATOM 2306 C C . VAL A 1 297 ? 10.695 8.266 25.406 1 96.38 297 VAL A C 1
ATOM 2308 O O . VAL A 1 297 ? 11.781 8.789 25.656 1 96.38 297 VAL A O 1
ATOM 2311 N N . PRO A 1 298 ? 10.523 6.992 25.406 1 95.12 298 PRO A N 1
ATOM 2312 C CA . PRO A 1 298 ? 11.68 6.125 25.641 1 95.12 298 PRO A CA 1
ATOM 2313 C C . PRO A 1 298 ? 12.805 6.348 24.641 1 95.12 298 PRO A C 1
ATOM 2315 O O . PRO A 1 298 ? 12.547 6.555 23.453 1 95.12 298 PRO A O 1
ATOM 2318 N N . GLU A 1 299 ? 13.945 6.262 25.094 1 92.69 299 GLU A N 1
ATOM 2319 C CA . GLU A 1 299 ? 15.133 6.566 24.297 1 92.69 299 GLU A CA 1
ATOM 2320 C C . GLU A 1 299 ? 15.227 5.648 23.094 1 92.69 299 GLU A C 1
ATOM 2322 O O . GLU A 1 299 ? 15.703 6.059 22.031 1 92.69 299 GLU A O 1
ATOM 2327 N N . GLU A 1 300 ? 14.734 4.445 23.188 1 91.88 300 GLU A N 1
ATOM 2328 C CA . GLU A 1 300 ? 14.82 3.463 22.109 1 91.88 300 GLU A CA 1
ATOM 2329 C C . GLU A 1 300 ? 13.961 3.877 20.922 1 91.88 300 GLU A C 1
ATOM 2331 O O . GLU A 1 300 ? 14.156 3.383 19.812 1 91.88 300 GLU A O 1
ATOM 2336 N N . ARG A 1 301 ? 13.086 4.805 21.172 1 94.88 301 ARG A N 1
ATOM 2337 C CA . ARG A 1 301 ? 12.195 5.242 20.109 1 94.88 301 ARG A CA 1
ATOM 2338 C C . ARG A 1 301 ? 12.703 6.527 19.469 1 94.88 301 ARG A C 1
ATOM 2340 O O . ARG A 1 301 ? 12.125 7.008 18.484 1 94.88 301 ARG A O 1
ATOM 2347 N N . LEU A 1 302 ? 13.773 7.074 20.047 1 95.75 302 LEU A N 1
ATOM 2348 C CA . LEU A 1 302 ? 14.422 8.234 19.453 1 95.75 302 LEU A CA 1
ATOM 2349 C C . LEU A 1 302 ? 15.523 7.812 18.5 1 95.75 302 LEU A C 1
ATOM 2351 O O . LEU A 1 302 ? 16.531 7.238 18.906 1 95.75 302 LEU A O 1
ATOM 2355 N N . VAL A 1 303 ? 15.359 8.102 17.203 1 95.06 303 VAL A N 1
ATOM 2356 C CA . VAL A 1 303 ? 16.281 7.645 16.172 1 95.06 303 VAL A CA 1
ATOM 2357 C C . VAL A 1 303 ? 16.922 8.844 15.484 1 95.06 303 VAL A C 1
ATOM 2359 O O . VAL A 1 303 ? 16.219 9.773 15.062 1 95.06 303 VAL A O 1
ATOM 2362 N N . THR A 1 304 ? 18.234 8.875 15.43 1 94.25 304 THR A N 1
ATOM 2363 C CA . THR A 1 304 ? 18.953 9.93 14.727 1 94.25 304 THR A CA 1
ATOM 2364 C C . THR A 1 304 ? 19.406 9.445 13.352 1 94.25 304 THR A C 1
ATOM 2366 O O . THR A 1 304 ? 19.812 8.289 13.195 1 94.25 304 THR A O 1
ATOM 2369 N N . MET A 1 305 ? 19.328 10.32 12.352 1 95 305 MET A N 1
ATOM 2370 C CA . MET A 1 305 ? 19.797 10.016 11 1 95 305 MET A CA 1
ATOM 2371 C C . MET A 1 305 ? 20.094 11.289 10.227 1 95 305 MET A C 1
ATOM 2373 O O . MET A 1 305 ? 20.031 12.391 10.781 1 95 305 MET A O 1
ATOM 2377 N N . ASP A 1 306 ? 20.531 11.07 9.016 1 94.69 306 ASP A N 1
ATOM 2378 C CA . ASP A 1 306 ? 20.766 12.242 8.188 1 94.69 306 ASP A CA 1
ATOM 2379 C C . ASP A 1 306 ? 19.453 12.93 7.812 1 94.69 306 ASP A C 1
ATOM 2381 O O . ASP A 1 306 ? 18.438 12.266 7.633 1 94.69 306 ASP A O 1
ATOM 2385 N N . ALA A 1 307 ? 19.547 14.242 7.641 1 96.19 307 ALA A N 1
ATOM 2386 C CA . ALA A 1 307 ? 18.359 15.039 7.371 1 96.19 307 ALA A CA 1
ATOM 2387 C C . ALA A 1 307 ? 17.734 14.648 6.035 1 96.19 307 ALA A C 1
ATOM 2389 O O . ALA A 1 307 ? 16.5 14.711 5.875 1 96.19 307 ALA A O 1
ATOM 2390 N N . TRP A 1 308 ? 18.531 14.242 5.078 1 96.19 308 TRP A N 1
ATOM 2391 C CA . TRP A 1 308 ? 18.031 13.852 3.762 1 96.19 308 TRP A CA 1
ATOM 2392 C C . TRP A 1 308 ? 17.109 12.648 3.861 1 96.19 308 TRP A C 1
ATOM 2394 O O . TRP A 1 308 ? 16 12.656 3.307 1 96.19 308 TRP A O 1
ATOM 2404 N N . SER A 1 309 ? 17.562 11.641 4.598 1 95.94 309 SER A N 1
ATOM 2405 C CA . SER A 1 309 ? 16.75 10.438 4.797 1 95.94 309 SER A CA 1
ATOM 2406 C C . SER A 1 309 ? 15.492 10.734 5.594 1 95.94 309 SER A C 1
ATOM 2408 O O . SER A 1 309 ? 14.422 10.203 5.301 1 95.94 309 SER A O 1
ATOM 2410 N N . ALA A 1 310 ? 15.641 11.586 6.559 1 97 310 ALA A N 1
ATOM 2411 C CA . ALA A 1 310 ? 14.5 11.945 7.395 1 97 310 ALA A CA 1
ATOM 2412 C C . ALA A 1 310 ? 13.406 12.617 6.57 1 97 310 ALA A C 1
ATOM 2414 O O . ALA A 1 310 ? 12.227 12.281 6.691 1 97 310 ALA A O 1
ATOM 2415 N N . GLU A 1 311 ? 13.828 13.539 5.746 1 96.69 311 GLU A N 1
ATOM 2416 C CA . GLU A 1 311 ? 12.875 14.289 4.93 1 96.69 311 GLU A CA 1
ATOM 2417 C C . GLU A 1 311 ? 12.211 13.383 3.889 1 96.69 311 GLU A C 1
ATOM 2419 O O . GLU A 1 311 ? 10.984 13.391 3.748 1 96.69 311 GLU A O 1
ATOM 2424 N N . LEU A 1 312 ? 13 12.633 3.182 1 96.69 312 LEU A N 1
ATOM 2425 C CA . LEU A 1 312 ? 12.445 11.758 2.15 1 96.69 312 LEU A CA 1
ATOM 2426 C C . LEU A 1 312 ? 11.594 10.664 2.77 1 96.69 312 LEU A C 1
ATOM 2428 O O . LEU A 1 312 ? 10.555 10.289 2.213 1 96.69 312 LEU A O 1
ATOM 2432 N N . GLY A 1 313 ? 12.094 10.133 3.885 1 95.94 313 GLY A N 1
ATOM 2433 C CA . GLY A 1 313 ? 11.312 9.125 4.586 1 95.94 313 GLY A CA 1
ATOM 2434 C C . GLY A 1 313 ? 9.93 9.602 4.984 1 95.94 313 GLY A C 1
ATOM 2435 O O . GLY A 1 313 ? 8.961 8.844 4.922 1 95.94 313 GLY A O 1
ATOM 2436 N N . GLN A 1 314 ? 9.828 10.828 5.402 1 95.44 314 GLN A N 1
ATOM 2437 C CA . GLN A 1 314 ? 8.539 11.398 5.77 1 95.44 314 GLN A CA 1
ATOM 2438 C C . GLN A 1 314 ? 7.605 11.477 4.562 1 95.44 314 GLN A C 1
ATOM 2440 O O . GLN A 1 314 ? 6.469 11.008 4.617 1 95.44 314 GLN A O 1
ATOM 2445 N N . ILE A 1 315 ? 8.148 12.078 3.525 1 94.75 315 ILE A N 1
ATOM 2446 C CA . ILE A 1 315 ? 7.355 12.281 2.32 1 94.75 315 ILE A CA 1
ATOM 2447 C C . ILE A 1 315 ? 6.938 10.938 1.744 1 94.75 315 ILE A C 1
ATOM 2449 O O . ILE A 1 315 ? 5.781 10.75 1.346 1 94.75 315 ILE A O 1
ATOM 2453 N N . ALA A 1 316 ? 7.812 10.008 1.719 1 95.56 316 ALA A N 1
ATOM 2454 C CA . ALA A 1 316 ? 7.547 8.688 1.168 1 95.56 316 ALA A CA 1
ATOM 2455 C C . ALA A 1 316 ? 6.539 7.926 2.027 1 95.56 316 ALA A C 1
ATOM 2457 O O . ALA A 1 316 ? 5.645 7.258 1.502 1 95.56 316 ALA A O 1
ATOM 2458 N N . SER A 1 317 ? 6.734 7.977 3.318 1 94.75 317 SER A N 1
ATOM 2459 C CA . SER A 1 317 ? 5.82 7.289 4.23 1 94.75 317 SER A CA 1
ATOM 2460 C C . SER A 1 317 ? 4.395 7.801 4.07 1 94.75 317 SER A C 1
ATOM 2462 O O . SER A 1 317 ? 3.445 7.016 4.039 1 94.75 317 SER A O 1
ATOM 2464 N N . LYS A 1 318 ? 4.266 9.055 3.99 1 93.19 318 LYS A N 1
ATOM 2465 C CA . LYS A 1 318 ? 2.936 9.648 3.861 1 93.19 318 LYS A CA 1
ATOM 2466 C C . LYS A 1 318 ? 2.352 9.391 2.475 1 93.19 318 LYS A C 1
ATOM 2468 O O . LYS A 1 318 ? 1.142 9.211 2.328 1 93.19 318 LYS A O 1
ATOM 2473 N N . ALA A 1 319 ? 3.174 9.445 1.477 1 94.31 319 ALA A N 1
ATOM 2474 C CA . ALA A 1 319 ? 2.717 9.078 0.139 1 94.31 319 ALA A CA 1
ATOM 2475 C C . ALA A 1 319 ? 2.229 7.633 0.104 1 94.31 319 ALA A C 1
ATOM 2477 O O . ALA A 1 319 ? 1.215 7.328 -0.529 1 94.31 319 ALA A O 1
ATOM 2478 N N . SER A 1 320 ? 2.982 6.766 0.714 1 93.44 320 SER A N 1
ATOM 2479 C CA . SER A 1 320 ? 2.59 5.363 0.815 1 93.44 320 SER A CA 1
ATOM 2480 C C . SER A 1 320 ? 1.232 5.219 1.495 1 93.44 320 SER A C 1
ATOM 2482 O O . SER A 1 320 ? 0.384 4.445 1.042 1 93.44 320 SER A O 1
ATOM 2484 N N . LEU A 1 321 ? 1.052 5.93 2.576 1 91.5 321 LEU A N 1
ATOM 2485 C CA . LEU A 1 321 ? -0.223 5.906 3.285 1 91.5 321 LEU A CA 1
ATOM 2486 C C . LEU A 1 321 ? -1.352 6.406 2.391 1 91.5 321 LEU A C 1
ATOM 2488 O O . LEU A 1 321 ? -2.443 5.832 2.383 1 91.5 321 LEU A O 1
ATOM 2492 N N . ALA A 1 322 ? -1.1 7.484 1.716 1 92.19 322 ALA A N 1
ATOM 2493 C CA . ALA A 1 322 ? -2.092 8.016 0.784 1 92.19 322 ALA A CA 1
ATOM 2494 C C . ALA A 1 322 ? -2.494 6.965 -0.247 1 92.19 322 ALA A C 1
ATOM 2496 O O . ALA A 1 322 ? -3.68 6.809 -0.549 1 92.19 322 ALA A O 1
ATOM 2497 N N . GLN A 1 323 ? -1.514 6.277 -0.792 1 94.12 323 GLN A N 1
ATOM 2498 C CA . GLN A 1 323 ? -1.784 5.234 -1.776 1 94.12 323 GLN A CA 1
ATOM 2499 C C . GLN A 1 323 ? -2.625 4.113 -1.173 1 94.12 323 GLN A C 1
ATOM 2501 O O . GLN A 1 323 ? -3.498 3.555 -1.842 1 94.12 323 GLN A O 1
ATOM 2506 N N . ARG A 1 324 ? -2.336 3.791 0.006 1 91.06 324 ARG A N 1
ATOM 2507 C CA . ARG A 1 324 ? -3.109 2.748 0.672 1 91.06 324 ARG A CA 1
ATOM 2508 C C . ARG A 1 324 ? -4.566 3.162 0.83 1 91.06 324 ARG A C 1
ATOM 2510 O O . ARG A 1 324 ? -5.473 2.332 0.711 1 91.06 324 ARG A O 1
ATOM 2517 N N . VAL A 1 325 ? -4.766 4.379 1.161 1 88.06 325 VAL A N 1
ATOM 2518 C CA . VAL A 1 325 ? -6.125 4.891 1.3 1 88.06 325 VAL A CA 1
ATOM 2519 C C . VAL A 1 325 ? -6.852 4.797 -0.039 1 88.06 325 VAL A C 1
ATOM 2521 O O . VAL A 1 325 ? -7.984 4.316 -0.105 1 88.06 325 VAL A O 1
ATOM 2524 N N . VAL A 1 326 ? -6.207 5.305 -1.061 1 91.38 326 VAL A N 1
ATOM 2525 C CA . VAL A 1 326 ? -6.801 5.289 -2.395 1 91.38 326 VAL A CA 1
ATOM 2526 C C . VAL A 1 326 ? -7.074 3.85 -2.822 1 91.38 326 VAL A C 1
ATOM 2528 O O . VAL A 1 326 ? -8.125 3.553 -3.387 1 91.38 326 VAL A O 1
ATOM 2531 N N . GLU A 1 327 ? -6.113 2.984 -2.566 1 92.81 327 GLU A N 1
ATOM 2532 C CA . GLU A 1 327 ? -6.266 1.564 -2.869 1 92.81 327 GLU A CA 1
ATOM 2533 C C . GLU A 1 327 ? -7.508 0.986 -2.199 1 92.81 327 GLU A C 1
ATOM 2535 O O . GLU A 1 327 ? -8.32 0.321 -2.85 1 92.81 327 GLU A O 1
ATOM 2540 N N . ALA A 1 328 ? -7.617 1.198 -0.945 1 91 328 ALA A N 1
ATOM 2541 C CA . ALA A 1 328 ? -8.75 0.676 -0.186 1 91 328 ALA A CA 1
ATOM 2542 C C . ALA A 1 328 ? -10.07 1.177 -0.759 1 91 328 ALA A C 1
ATOM 2544 O O . ALA A 1 328 ? -11.031 0.413 -0.88 1 91 328 ALA A O 1
ATOM 2545 N N . LYS A 1 329 ? -10.086 2.438 -1.122 1 89.88 329 LYS A N 1
ATOM 2546 C CA . LYS A 1 329 ? -11.312 3.023 -1.664 1 89.88 329 LYS A CA 1
ATOM 2547 C C . LYS A 1 329 ? -11.656 2.42 -3.021 1 89.88 329 LYS A C 1
ATOM 2549 O O . LYS A 1 329 ? -12.828 2.176 -3.32 1 89.88 329 LYS A O 1
ATOM 2554 N N . THR A 1 330 ? -10.656 2.205 -3.824 1 93 330 THR A N 1
ATOM 2555 C CA . THR A 1 330 ? -10.898 1.631 -5.145 1 93 330 THR A CA 1
ATOM 2556 C C . THR A 1 330 ? -11.406 0.199 -5.023 1 93 330 THR A C 1
ATOM 2558 O O . THR A 1 330 ? -12.281 -0.218 -5.789 1 93 330 THR A O 1
ATOM 2561 N N . VAL A 1 331 ? -10.867 -0.547 -4.074 1 94.12 331 VAL A N 1
ATOM 2562 C CA . VAL A 1 331 ? -11.352 -1.901 -3.832 1 94.12 331 VAL A CA 1
ATOM 2563 C C . VAL A 1 331 ? -12.805 -1.853 -3.359 1 94.12 331 VAL A C 1
ATOM 2565 O O . VAL A 1 331 ? -13.641 -2.635 -3.818 1 94.12 331 VAL A O 1
ATOM 2568 N N . GLY A 1 332 ? -13.055 -0.92 -2.471 1 90.31 332 GLY A N 1
ATOM 2569 C CA . GLY A 1 332 ? -14.43 -0.743 -2.016 1 90.31 332 GLY A CA 1
ATOM 2570 C C . GLY A 1 332 ? -15.391 -0.419 -3.141 1 90.31 332 GLY A C 1
ATOM 2571 O O . GLY A 1 332 ? -16.516 -0.926 -3.168 1 90.31 332 GLY A O 1
ATOM 2572 N N . MET A 1 333 ? -14.992 0.414 -4.043 1 89.25 333 MET A N 1
ATOM 2573 C CA . MET A 1 333 ? -15.812 0.778 -5.191 1 89.25 333 MET A CA 1
ATOM 2574 C C . MET A 1 333 ? -16.141 -0.448 -6.039 1 89.25 333 MET A C 1
ATOM 2576 O O . MET A 1 333 ? -17.25 -0.592 -6.527 1 89.25 333 MET A O 1
ATOM 2580 N N . LEU A 1 334 ? -15.164 -1.278 -6.199 1 93.25 334 LEU A N 1
ATOM 2581 C CA . LEU A 1 334 ? -15.391 -2.496 -6.973 1 93.25 334 LEU A CA 1
ATOM 2582 C C . LEU A 1 334 ? -16.359 -3.428 -6.25 1 93.25 334 LEU A C 1
ATOM 2584 O O . LEU A 1 334 ? -17.234 -4.027 -6.879 1 93.25 334 LEU A O 1
ATOM 2588 N N . CYS A 1 335 ? -16.188 -3.543 -4.953 1 92.75 335 CYS A N 1
ATOM 2589 C CA . CYS A 1 335 ? -17.094 -4.367 -4.164 1 92.75 335 CYS A CA 1
ATOM 2590 C C . CYS A 1 335 ? -18.531 -3.887 -4.312 1 92.75 335 CYS A C 1
ATOM 2592 O O . CYS A 1 335 ? -19.453 -4.695 -4.43 1 92.75 335 CYS A O 1
ATOM 2594 N N . ALA A 1 336 ? -18.703 -2.584 -4.355 1 87.81 336 ALA A N 1
ATOM 2595 C CA . ALA A 1 336 ? -20.031 -1.997 -4.43 1 87.81 336 ALA A CA 1
ATOM 2596 C C . ALA A 1 336 ? -20.703 -2.332 -5.754 1 87.81 336 ALA A C 1
ATOM 2598 O O . ALA A 1 336 ? -21.938 -2.312 -5.852 1 87.81 336 ALA A O 1
ATOM 2599 N N . ARG A 1 337 ? -19.969 -2.662 -6.754 1 92.31 337 ARG A N 1
ATOM 2600 C CA . ARG A 1 337 ? -20.516 -2.926 -8.078 1 92.31 337 ARG A CA 1
ATOM 2601 C C . ARG A 1 337 ? -20.516 -4.422 -8.383 1 92.31 337 ARG A C 1
ATOM 2603 O O . ARG A 1 337 ? -20.766 -4.828 -9.516 1 92.31 337 ARG A O 1
ATOM 2610 N N . THR A 1 338 ? -20.203 -5.223 -7.422 1 95.31 338 THR A N 1
ATOM 2611 C CA . THR A 1 338 ? -20.203 -6.672 -7.562 1 95.31 338 THR A CA 1
ATOM 2612 C C . THR A 1 338 ? -21.016 -7.324 -6.449 1 95.31 338 THR A C 1
ATOM 2614 O O . THR A 1 338 ? -21.609 -6.633 -5.617 1 95.31 338 THR A O 1
ATOM 2617 N N . GLU A 1 339 ? -21.047 -8.672 -6.414 1 94 339 GLU A N 1
ATOM 2618 C CA . GLU A 1 339 ? -21.781 -9.406 -5.391 1 94 339 GLU A CA 1
ATOM 2619 C C . GLU A 1 339 ? -20.922 -9.633 -4.145 1 94 339 GLU A C 1
ATOM 2621 O O . GLU A 1 339 ? -21.406 -10.125 -3.129 1 94 339 GLU A O 1
ATOM 2626 N N . ALA A 1 340 ? -19.734 -9.172 -4.234 1 94.62 340 ALA A N 1
ATOM 2627 C CA . ALA A 1 340 ? -18.797 -9.43 -3.137 1 94.62 340 ALA A CA 1
ATOM 2628 C C . ALA A 1 340 ? -19.109 -8.531 -1.938 1 94.62 340 ALA A C 1
ATOM 2630 O O . ALA A 1 340 ? -19.531 -7.387 -2.104 1 94.62 340 ALA A O 1
ATOM 2631 N N . SER A 1 341 ? -18.875 -9.078 -0.763 1 91.88 341 SER A N 1
ATOM 2632 C CA . SER A 1 341 ? -19.047 -8.352 0.489 1 91.88 341 SER A CA 1
ATOM 2633 C C . SER A 1 341 ? -17.859 -7.453 0.785 1 91.88 341 SER A C 1
ATOM 2635 O O . SER A 1 341 ? -16.719 -7.926 0.845 1 91.88 341 SER A O 1
ATOM 2637 N N . VAL A 1 342 ? -18.172 -6.184 1.036 1 90.12 342 VAL A N 1
ATOM 2638 C CA . VAL A 1 342 ? -17.125 -5.223 1.354 1 90.12 342 VAL A CA 1
ATOM 2639 C C . VAL A 1 342 ? -16.406 -5.641 2.637 1 90.12 342 VAL A C 1
ATOM 2641 O O . VAL A 1 342 ? -15.195 -5.496 2.75 1 90.12 342 VAL A O 1
ATOM 2644 N N . GLY A 1 343 ? -17.141 -6.152 3.562 1 90.06 343 GLY A N 1
ATOM 2645 C CA . GLY A 1 343 ? -16.578 -6.602 4.82 1 90.06 343 GLY A CA 1
ATOM 2646 C C . GLY A 1 343 ? -15.625 -7.773 4.656 1 90.06 343 GLY A C 1
ATOM 2647 O O . GLY A 1 343 ? -14.5 -7.746 5.168 1 90.06 343 GLY A O 1
ATOM 2648 N N . ASN A 1 344 ? -16.047 -8.781 3.863 1 92.62 344 ASN A N 1
ATOM 2649 C CA . ASN A 1 344 ? -15.227 -9.961 3.648 1 92.62 344 ASN A CA 1
ATOM 2650 C C . ASN A 1 344 ? -13.969 -9.633 2.857 1 92.62 344 ASN A C 1
ATOM 2652 O O . ASN A 1 344 ? -12.875 -10.078 3.215 1 92.62 344 ASN A O 1
ATOM 2656 N N . VAL A 1 345 ? -14.133 -8.852 1.86 1 94.44 345 VAL A N 1
ATOM 2657 C CA . VAL A 1 345 ? -12.992 -8.492 1.022 1 94.44 345 VAL A CA 1
ATOM 2658 C C . VAL A 1 345 ? -12.016 -7.629 1.82 1 94.44 345 VAL A C 1
ATOM 2660 O O . VAL A 1 345 ? -10.797 -7.828 1.75 1 94.44 345 VAL A O 1
ATOM 2663 N N . GLY A 1 346 ? -12.578 -6.648 2.568 1 91.88 346 GLY A N 1
ATOM 2664 C CA . GLY A 1 346 ? -11.734 -5.832 3.422 1 91.88 346 GLY A CA 1
ATOM 2665 C C . GLY A 1 346 ? -10.922 -6.641 4.418 1 91.88 346 GLY A C 1
ATOM 2666 O O . GLY A 1 346 ? -9.742 -6.359 4.645 1 91.88 346 GLY A O 1
ATOM 2667 N N . TRP A 1 347 ? -11.586 -7.621 4.949 1 89.75 347 TRP A N 1
ATOM 2668 C CA . TRP A 1 347 ? -10.914 -8.516 5.883 1 89.75 347 TRP A CA 1
ATOM 2669 C C . TRP A 1 347 ? -9.773 -9.266 5.195 1 89.75 347 TRP A C 1
ATOM 2671 O O . TRP A 1 347 ? -8.688 -9.414 5.766 1 89.75 347 TRP A O 1
ATOM 2681 N N . MET A 1 348 ? -9.945 -9.672 4.035 1 92.75 348 MET A N 1
ATOM 2682 C CA . MET A 1 348 ? -8.938 -10.43 3.301 1 92.75 348 MET A CA 1
ATOM 2683 C C . MET A 1 348 ? -7.762 -9.539 2.914 1 92.75 348 MET A C 1
ATOM 2685 O O . MET A 1 348 ? -6.605 -9.953 2.988 1 92.75 348 MET A O 1
ATOM 2689 N N . VAL A 1 349 ? -8.07 -8.383 2.492 1 90.62 349 VAL A N 1
ATOM 2690 C CA . VAL A 1 349 ? -7.031 -7.445 2.068 1 90.62 349 VAL A CA 1
ATOM 2691 C C . VAL A 1 349 ? -6.305 -6.895 3.293 1 90.62 349 VAL A C 1
ATOM 2693 O O . VAL A 1 349 ? -5.133 -6.52 3.209 1 90.62 349 VAL A O 1
ATOM 2696 N N . GLY A 1 350 ? -6.961 -6.887 4.43 1 83.12 350 GLY A N 1
ATOM 2697 C CA . GLY A 1 350 ? -6.355 -6.414 5.668 1 83.12 350 GLY A CA 1
ATOM 2698 C C . GLY A 1 350 ? -6.648 -4.949 5.949 1 83.12 350 GLY A C 1
ATOM 2699 O O . GLY A 1 350 ? -5.82 -4.25 6.535 1 83.12 350 GLY A O 1
ATOM 2700 N N . CYS A 1 351 ? -7.629 -4.445 5.398 1 77.12 351 CYS A N 1
ATOM 2701 C CA . CYS A 1 351 ? -7.969 -3.053 5.672 1 77.12 351 CYS A CA 1
ATOM 2702 C C . CYS A 1 351 ? -9.477 -2.838 5.617 1 77.12 351 CYS A C 1
ATOM 2704 O O . CYS A 1 351 ? -10.203 -3.635 5.02 1 77.12 351 CYS A O 1
ATOM 2706 N N . GLY A 1 352 ? -9.922 -1.911 6.469 1 70.69 352 GLY A N 1
ATOM 2707 C CA . GLY A 1 352 ? -11.312 -1.507 6.359 1 70.69 352 GLY A CA 1
ATOM 2708 C C . GLY A 1 352 ? -11.633 -0.808 5.051 1 70.69 352 GLY A C 1
ATOM 2709 O O . GLY A 1 352 ? -10.867 0.05 4.598 1 70.69 352 GLY A O 1
ATOM 2710 N N . LEU A 1 353 ? -12.469 -1.491 4.32 1 63.34 353 LEU A N 1
ATOM 2711 C CA . LEU A 1 353 ? -12.836 -0.921 3.029 1 63.34 353 LEU A CA 1
ATOM 2712 C C . LEU A 1 353 ? -14.016 0.035 3.17 1 63.34 353 LEU A C 1
ATOM 2714 O O . LEU A 1 353 ? -14.641 0.403 2.176 1 63.34 353 LEU A O 1
ATOM 2718 N N . ASP A 1 354 ? -14.258 0.491 4.5 1 57.12 354 ASP A N 1
ATOM 2719 C CA . ASP A 1 354 ? -15.391 1.396 4.641 1 57.12 354 ASP A CA 1
ATOM 2720 C C . ASP A 1 354 ? -15.281 2.572 3.674 1 57.12 354 ASP A C 1
ATOM 2722 O O . ASP A 1 354 ? -14.352 3.373 3.766 1 57.12 354 ASP A O 1
ATOM 2726 N N . CYS A 1 355 ? -15.867 2.234 2.592 1 47.59 355 CYS A N 1
ATOM 2727 C CA . CYS A 1 355 ? -16.031 3.172 1.486 1 47.59 355 CYS A CA 1
ATOM 2728 C C . CYS A 1 355 ? -16.766 4.426 1.945 1 47.59 355 CYS A C 1
ATOM 2730 O O . CYS A 1 355 ? -17.5 5.039 1.169 1 47.59 355 CYS A O 1
ATOM 2732 N N . GLY A 1 356 ? -17.016 4.559 3.219 1 44.84 356 GLY A N 1
ATOM 2733 C CA . GLY A 1 356 ? -17.812 5.766 3.336 1 44.84 356 GLY A CA 1
ATOM 2734 C C . GLY A 1 356 ? -17.375 6.875 2.4 1 44.84 356 GLY A C 1
ATOM 2735 O O . GLY A 1 356 ? -16.172 7.008 2.115 1 44.84 356 GLY A O 1
ATOM 2736 N N . GLY A 1 357 ? -18.109 7.129 1.402 1 49.69 357 GLY A N 1
ATOM 2737 C CA . GLY A 1 357 ? -18.172 8.102 0.323 1 49.69 357 GLY A CA 1
ATOM 2738 C C . GLY A 1 357 ? -17.547 9.43 0.684 1 49.69 357 GLY A C 1
ATOM 2739 O O . GLY A 1 357 ? -17.5 9.812 1.856 1 49.69 357 GLY A O 1
ATOM 2740 N N . GLY A 1 358 ? -16.641 10.031 0.026 1 53.09 358 GLY A N 1
ATOM 2741 C CA . GLY A 1 358 ? -16.344 11.445 -0.142 1 53.09 358 GLY A CA 1
ATOM 2742 C C . GLY A 1 358 ? -15.039 11.859 0.495 1 53.09 358 GLY A C 1
ATOM 2743 O O . GLY A 1 358 ? -14.664 13.039 0.459 1 53.09 358 GLY A O 1
ATOM 2744 N N . THR A 1 359 ? -14.422 10.68 1.235 1 63.44 359 THR A N 1
ATOM 2745 C CA . THR A 1 359 ? -13.18 11.172 1.829 1 63.44 359 THR A CA 1
ATOM 2746 C C . THR A 1 359 ? -11.977 10.781 0.976 1 63.44 359 THR A C 1
ATOM 2748 O O . THR A 1 359 ? -11.945 9.68 0.414 1 63.44 359 THR A O 1
ATOM 2751 N N . GLY A 1 360 ? -11.281 11.688 0.378 1 68.5 360 GLY A N 1
ATOM 2752 C CA . GLY A 1 360 ? -10.016 11.461 -0.298 1 68.5 360 GLY A CA 1
ATOM 2753 C C . GLY A 1 360 ? -8.852 11.289 0.66 1 68.5 360 GLY A C 1
ATOM 2754 O O . GLY A 1 360 ? -9.008 10.719 1.74 1 68.5 360 GLY A O 1
ATOM 2755 N N . ILE A 1 361 ? -7.754 11.57 0.181 1 75.12 361 ILE A N 1
ATOM 2756 C CA . ILE A 1 361 ? -6.547 11.391 0.98 1 75.12 361 ILE A CA 1
ATOM 2757 C C . ILE A 1 361 ? -6.367 12.578 1.921 1 75.12 361 ILE A C 1
ATOM 2759 O O . ILE A 1 361 ? -5.562 12.523 2.854 1 75.12 361 ILE A O 1
ATOM 2763 N N . GLY A 1 362 ? -7.102 13.641 1.702 1 71.94 362 GLY A N 1
ATOM 2764 C CA . GLY A 1 362 ? -7.148 14.773 2.619 1 71.94 362 GLY A CA 1
ATOM 2765 C C . GLY A 1 362 ? -5.793 15.414 2.842 1 71.94 362 GLY A C 1
ATOM 2766 O O . GLY A 1 362 ? -5.133 15.828 1.887 1 71.94 362 GLY A O 1
ATOM 2767 N N . TRP A 1 363 ? -5.375 15.328 4.09 1 72.31 363 TRP A N 1
ATOM 2768 C CA . TRP A 1 363 ? -4.18 16.016 4.562 1 72.31 363 TRP A CA 1
ATOM 2769 C C . TRP A 1 363 ? -2.92 15.375 3.988 1 72.31 363 TRP A C 1
ATOM 2771 O O . TRP A 1 363 ? -1.835 15.961 4.051 1 72.31 363 TRP A O 1
ATOM 2781 N N . LEU A 1 364 ? -2.949 14.25 3.365 1 82.75 364 LEU A N 1
ATOM 2782 C CA . LEU A 1 364 ? -1.803 13.539 2.814 1 82.75 364 LEU A CA 1
ATOM 2783 C C . LEU A 1 364 ? -1.438 14.078 1.436 1 82.75 364 LEU A C 1
ATOM 2785 O O . LEU A 1 364 ? -0.352 13.797 0.921 1 82.75 364 LEU A O 1
ATOM 2789 N N . ARG A 1 365 ? -2.299 14.844 0.887 1 84.5 365 ARG A N 1
ATOM 2790 C CA . ARG A 1 365 ? -2.145 15.281 -0.497 1 84.5 365 ARG A CA 1
ATOM 2791 C C . ARG A 1 365 ? -0.874 16.094 -0.672 1 84.5 365 ARG A C 1
ATOM 2793 O O . ARG A 1 365 ? -0.158 15.945 -1.664 1 84.5 365 ARG A O 1
ATOM 2800 N N . SER A 1 366 ? -0.641 16.953 0.276 1 83.69 366 SER A N 1
ATOM 2801 C CA . SER A 1 366 ? 0.537 17.812 0.189 1 83.69 366 SER A CA 1
ATOM 2802 C C . SER A 1 366 ? 1.817 16.984 0.112 1 83.69 366 SER A C 1
ATOM 2804 O O . SER A 1 366 ? 2.727 17.312 -0.653 1 83.69 366 SER A O 1
ATOM 2806 N N . ASP A 1 367 ? 1.898 15.992 0.892 1 88.38 367 ASP A N 1
ATOM 2807 C CA . ASP A 1 367 ? 3.084 15.141 0.888 1 88.38 367 ASP A CA 1
ATOM 2808 C C . ASP A 1 367 ? 3.217 14.398 -0.436 1 88.38 367 ASP A C 1
ATOM 2810 O O . ASP A 1 367 ? 4.324 14.227 -0.951 1 88.38 367 ASP A O 1
ATOM 2814 N N . VAL A 1 368 ? 2.07 13.922 -0.935 1 91.81 368 VAL A N 1
ATOM 2815 C CA . VAL A 1 368 ? 2.104 13.234 -2.225 1 91.81 368 VAL A CA 1
ATOM 2816 C C . VAL A 1 368 ? 2.596 14.203 -3.305 1 91.81 368 VAL A C 1
ATOM 2818 O O . VAL A 1 368 ? 3.377 13.82 -4.176 1 91.81 368 VAL A O 1
ATOM 2821 N N . ARG A 1 369 ? 2.184 15.414 -3.201 1 90 369 ARG A N 1
ATOM 2822 C CA . ARG A 1 369 ? 2.623 16.422 -4.16 1 90 369 ARG A CA 1
ATOM 2823 C C . ARG A 1 369 ? 4.129 16.641 -4.062 1 90 369 ARG A C 1
ATOM 2825 O O . ARG A 1 369 ? 4.801 16.828 -5.082 1 90 369 ARG A O 1
ATOM 2832 N N . CYS A 1 370 ? 4.602 16.688 -2.836 1 92.38 370 CYS A N 1
ATOM 2833 C CA . CYS A 1 370 ? 6.043 16.828 -2.648 1 92.38 370 CYS A CA 1
ATOM 2834 C C . CYS A 1 370 ? 6.789 15.664 -3.289 1 92.38 370 CYS A C 1
ATOM 2836 O O . CYS A 1 370 ? 7.828 15.859 -3.92 1 92.38 370 CYS A O 1
ATOM 2838 N N . PHE A 1 371 ? 6.242 14.523 -3.104 1 93.62 371 PHE A N 1
ATOM 2839 C CA . PHE A 1 371 ? 6.859 13.312 -3.641 1 93.62 371 PHE A CA 1
ATOM 2840 C C . PHE A 1 371 ? 6.844 13.328 -5.164 1 93.62 371 PHE A C 1
ATOM 2842 O O . PHE A 1 371 ? 7.855 13.023 -5.805 1 93.62 371 PHE A O 1
ATOM 2849 N N . VAL A 1 372 ? 5.723 13.727 -5.77 1 94.19 372 VAL A N 1
ATOM 2850 C CA . VAL A 1 372 ? 5.566 13.852 -7.215 1 94.19 372 VAL A CA 1
ATOM 2851 C C . VAL A 1 372 ? 6.504 14.938 -7.738 1 94.19 372 VAL A C 1
ATOM 2853 O O . VAL A 1 372 ? 7.176 14.742 -8.758 1 94.19 372 VAL A O 1
ATOM 2856 N N . GLY A 1 373 ? 6.527 16.047 -7.043 1 92.56 373 GLY A N 1
ATOM 2857 C CA . GLY A 1 373 ? 7.41 17.141 -7.426 1 92.56 373 GLY A CA 1
ATOM 2858 C C . GLY A 1 373 ? 8.875 16.734 -7.445 1 92.56 373 GLY A C 1
ATOM 2859 O O . GLY A 1 373 ? 9.617 17.109 -8.359 1 92.56 373 GLY A O 1
ATOM 2860 N N . LEU A 1 374 ? 9.297 15.977 -6.445 1 94.81 374 LEU A N 1
ATOM 2861 C CA . LEU A 1 374 ? 10.672 15.5 -6.383 1 94.81 374 LEU A CA 1
ATOM 2862 C C . LEU A 1 374 ? 11.008 14.633 -7.598 1 94.81 374 LEU A C 1
ATOM 2864 O O . LEU A 1 374 ? 12.055 14.812 -8.219 1 94.81 374 LEU A O 1
ATOM 2868 N N . ALA A 1 375 ? 10.141 13.695 -7.902 1 95.19 375 ALA A N 1
ATOM 2869 C CA . ALA A 1 375 ? 10.344 12.844 -9.07 1 95.19 375 ALA A CA 1
ATOM 2870 C C . ALA A 1 375 ? 10.484 13.672 -10.336 1 95.19 375 ALA A C 1
ATOM 2872 O O . ALA A 1 375 ? 11.344 13.391 -11.18 1 95.19 375 ALA A O 1
ATOM 2873 N N . GLY A 1 376 ? 9.664 14.703 -10.453 1 93.31 376 GLY A N 1
ATOM 2874 C CA . GLY A 1 376 ? 9.75 15.602 -11.594 1 93.31 376 GLY A CA 1
ATOM 2875 C C . GLY A 1 376 ? 11.062 16.359 -11.664 1 93.31 376 GLY A C 1
ATOM 2876 O O . GLY A 1 376 ? 11.664 16.453 -12.734 1 93.31 376 GLY A O 1
ATOM 2877 N N . GLU A 1 377 ? 11.477 16.859 -10.609 1 93 377 GLU A N 1
ATOM 2878 C CA . GLU A 1 377 ? 12.727 17.609 -10.531 1 93 377 GLU A CA 1
ATOM 2879 C C . GLU A 1 377 ? 13.914 16.734 -10.922 1 93 377 GLU A C 1
ATOM 2881 O O . GLU A 1 377 ? 14.883 17.234 -11.508 1 93 377 GLU A O 1
ATOM 2886 N N . LEU A 1 378 ? 13.828 15.492 -10.586 1 94.31 378 LEU A N 1
ATOM 2887 C CA . LEU A 1 378 ? 14.922 14.57 -10.852 1 94.31 378 LEU A CA 1
ATOM 2888 C C . LEU A 1 378 ? 14.82 13.992 -12.258 1 94.31 378 LEU A C 1
ATOM 2890 O O . LEU A 1 378 ? 15.625 13.148 -12.648 1 94.31 378 LEU A O 1
ATOM 2894 N N . GLY A 1 379 ? 13.766 14.383 -13.008 1 93.69 379 GLY A N 1
ATOM 2895 C CA . GLY A 1 379 ? 13.586 13.914 -14.375 1 93.69 379 GLY A CA 1
ATOM 2896 C C . GLY A 1 379 ? 13.102 12.484 -14.461 1 93.69 379 GLY A C 1
ATOM 2897 O O . GLY A 1 379 ? 13.359 11.789 -15.445 1 93.69 379 GLY A O 1
ATOM 2898 N N . MET A 1 380 ? 12.484 12.008 -13.445 1 93.81 380 MET A N 1
ATOM 2899 C CA . MET A 1 380 ? 11.953 10.648 -13.414 1 93.81 380 MET A CA 1
ATOM 2900 C C . MET A 1 380 ? 10.477 10.633 -13.789 1 93.81 380 MET A C 1
ATOM 2902 O O . MET A 1 380 ? 9.617 10.352 -12.953 1 93.81 380 MET A O 1
ATOM 2906 N N . GLY A 1 381 ? 10.25 10.719 -15.016 1 94.44 381 GLY A N 1
ATOM 2907 C CA . GLY A 1 381 ? 8.906 10.914 -15.547 1 94.44 381 GLY A CA 1
ATOM 2908 C C . GLY A 1 381 ? 7.973 9.758 -15.25 1 94.44 381 GLY A C 1
ATOM 2909 O O . GLY A 1 381 ? 6.797 9.969 -14.938 1 94.44 381 GLY A O 1
ATOM 2910 N N . GLU A 1 382 ? 8.445 8.562 -15.336 1 93.06 382 GLU A N 1
ATOM 2911 C CA . GLU A 1 382 ? 7.609 7.391 -15.117 1 93.06 382 GLU A CA 1
ATOM 2912 C C . GLU A 1 382 ? 7.184 7.281 -13.656 1 93.06 382 GLU A C 1
ATOM 2914 O O . GLU A 1 382 ? 6.035 6.957 -13.359 1 93.06 382 GLU A O 1
ATOM 2919 N N . VAL A 1 383 ? 8.141 7.574 -12.781 1 94.56 383 VAL A N 1
ATOM 2920 C CA . VAL A 1 383 ? 7.84 7.562 -11.352 1 94.56 383 VAL A CA 1
ATOM 2921 C C . VAL A 1 383 ? 6.859 8.688 -11.023 1 94.56 383 VAL A C 1
ATOM 2923 O O . VAL A 1 383 ? 5.902 8.477 -10.266 1 94.56 383 VAL A O 1
ATOM 2926 N N . GLU A 1 384 ? 7.133 9.859 -11.625 1 96.31 384 GLU A N 1
ATOM 2927 C CA . GLU A 1 384 ? 6.23 11 -11.453 1 96.31 384 GLU A CA 1
ATOM 2928 C C . GLU A 1 384 ? 4.809 10.641 -11.875 1 96.31 384 GLU A C 1
ATOM 2930 O O . GLU A 1 384 ? 3.854 10.891 -11.141 1 96.31 384 GLU A O 1
ATOM 2935 N N . SER A 1 385 ? 4.711 10.031 -12.992 1 95.56 385 SER A N 1
ATOM 2936 C CA . SER A 1 385 ? 3.406 9.672 -13.539 1 95.56 385 SER A CA 1
ATOM 2937 C C . SER A 1 385 ? 2.701 8.648 -12.656 1 95.56 385 SER A C 1
ATOM 2939 O O . SER A 1 385 ? 1.49 8.734 -12.438 1 95.56 385 SER A O 1
ATOM 2941 N N . TYR A 1 386 ? 3.402 7.707 -12.219 1 95.88 386 TYR A N 1
ATOM 2942 C CA . TYR A 1 386 ? 2.838 6.684 -11.352 1 95.88 386 TYR A CA 1
ATOM 2943 C C . TYR A 1 386 ? 2.209 7.309 -10.109 1 95.88 386 TYR A C 1
ATOM 2945 O O . TYR A 1 386 ? 1.045 7.047 -9.797 1 95.88 386 TYR A O 1
ATOM 2953 N N . TRP A 1 387 ? 2.891 8.156 -9.422 1 96.19 387 TRP A N 1
ATOM 2954 C CA . TRP A 1 387 ? 2.42 8.734 -8.172 1 96.19 387 TRP A CA 1
ATOM 2955 C C . TRP A 1 387 ? 1.362 9.805 -8.43 1 96.19 387 TRP A C 1
ATOM 2957 O O . TRP A 1 387 ? 0.489 10.039 -7.586 1 96.19 387 TRP A O 1
ATOM 2967 N N . ARG A 1 388 ? 1.418 10.453 -9.578 1 94.62 388 ARG A N 1
ATOM 2968 C CA . ARG A 1 388 ? 0.349 11.375 -9.945 1 94.62 388 ARG A CA 1
ATOM 2969 C C . ARG A 1 388 ? -0.988 10.648 -10.055 1 94.62 388 ARG A C 1
ATOM 2971 O O . ARG A 1 388 ? -2.047 11.266 -9.922 1 94.62 388 ARG A O 1
ATOM 2978 N N . GLY A 1 389 ? -0.884 9.344 -10.359 1 94.94 389 GLY A N 1
ATOM 2979 C CA . GLY A 1 389 ? -2.086 8.531 -10.375 1 94.94 389 GLY A CA 1
ATOM 2980 C C . GLY A 1 389 ? -2.84 8.555 -9.062 1 94.94 389 GLY A C 1
ATOM 2981 O O . GLY A 1 389 ? -4.074 8.516 -9.047 1 94.94 389 GLY A O 1
ATOM 2982 N N . VAL A 1 390 ? -2.148 8.648 -7.918 1 94.31 390 VAL A N 1
ATOM 2983 C CA . VAL A 1 390 ? -2.766 8.711 -6.598 1 94.31 390 VAL A CA 1
ATOM 2984 C C . VAL A 1 390 ? -3.564 10.008 -6.465 1 94.31 390 VAL A C 1
ATOM 2986 O O . VAL A 1 390 ? -4.699 10 -5.984 1 94.31 390 VAL A O 1
ATOM 2989 N N . LEU A 1 391 ? -2.998 11.117 -6.941 1 90 391 LEU A N 1
ATOM 2990 C CA . LEU A 1 391 ? -3.664 12.414 -6.883 1 90 391 LEU A CA 1
ATOM 2991 C C . LEU A 1 391 ? -4.895 12.438 -7.781 1 90 391 LEU A C 1
ATOM 2993 O O . LEU A 1 391 ? -5.938 12.977 -7.402 1 90 391 LEU A O 1
ATOM 2997 N N . ARG A 1 392 ? -4.742 11.844 -8.922 1 90.81 392 ARG A N 1
ATOM 2998 C CA . ARG A 1 392 ? -5.871 11.789 -9.844 1 90.81 392 ARG A CA 1
ATOM 2999 C C . ARG A 1 392 ? -7.027 10.992 -9.25 1 90.81 392 ARG A C 1
ATOM 3001 O O . ARG A 1 392 ? -8.188 11.391 -9.367 1 90.81 392 ARG A O 1
ATOM 3008 N N . MET A 1 393 ? -6.672 9.875 -8.68 1 91.31 393 MET A N 1
ATOM 3009 C CA . MET A 1 393 ? -7.719 9.062 -8.07 1 91.31 393 MET A CA 1
ATOM 3010 C C . MET A 1 393 ? -8.359 9.781 -6.887 1 91.31 393 MET A C 1
ATOM 3012 O O . MET A 1 393 ? -9.555 9.633 -6.641 1 91.31 393 MET A O 1
ATOM 3016 N N . ASP A 1 394 ? -7.578 10.516 -6.16 1 86.5 394 ASP A N 1
ATOM 3017 C CA . ASP A 1 394 ? -8.102 11.328 -5.062 1 86.5 394 ASP A CA 1
ATOM 3018 C C . ASP A 1 394 ? -9.188 12.281 -5.559 1 86.5 394 ASP A C 1
ATOM 3020 O O . ASP A 1 394 ? -10.219 12.445 -4.914 1 86.5 394 ASP A O 1
ATOM 3024 N N . GLU A 1 395 ? -8.93 12.875 -6.637 1 82.25 395 GLU A N 1
ATOM 3025 C CA . GLU A 1 395 ? -9.906 13.781 -7.238 1 82.25 395 GLU A CA 1
ATOM 3026 C C . GLU A 1 395 ? -11.188 13.039 -7.602 1 82.25 395 GLU A C 1
ATOM 3028 O O . GLU A 1 395 ? -12.289 13.578 -7.43 1 82.25 395 GLU A O 1
ATOM 3033 N N . VAL A 1 396 ? -11 11.859 -8.102 1 85.44 396 VAL A N 1
ATOM 3034 C CA . VAL A 1 396 ? -12.156 11.039 -8.469 1 85.44 396 VAL A CA 1
ATOM 3035 C C . VAL A 1 396 ? -12.984 10.734 -7.223 1 85.44 396 VAL A C 1
ATOM 3037 O O . VAL A 1 396 ? -14.219 10.758 -7.266 1 85.44 396 VAL A O 1
ATOM 3040 N N . LEU A 1 397 ? -12.32 10.445 -6.191 1 83.75 397 LEU A N 1
ATOM 3041 C CA . LEU A 1 397 ? -13.008 10.117 -4.949 1 83.75 397 LEU A CA 1
ATOM 3042 C C . LEU A 1 397 ? -13.836 11.297 -4.453 1 83.75 397 LEU A C 1
ATOM 3044 O O . LEU A 1 397 ? -14.969 11.125 -3.998 1 83.75 397 LEU A O 1
ATOM 3048 N N . TYR A 1 398 ? -13.289 12.469 -4.562 1 78.81 398 TYR A N 1
ATOM 3049 C CA . TYR A 1 398 ? -14.031 13.664 -4.164 1 78.81 398 TYR A CA 1
ATOM 3050 C C . TYR A 1 398 ? -15.25 13.875 -5.051 1 78.81 398 TYR A C 1
ATOM 3052 O O . TYR A 1 398 ? -16.344 14.172 -4.559 1 78.81 398 TYR A O 1
ATOM 3060 N N . ARG A 1 399 ? -15.023 13.711 -6.27 1 79.69 399 ARG A N 1
ATOM 3061 C CA . ARG A 1 399 ? -16.125 13.883 -7.219 1 79.69 399 ARG A CA 1
ATOM 3062 C C . ARG A 1 399 ? -17.25 12.891 -6.934 1 79.69 399 ARG A C 1
ATOM 3064 O O . ARG A 1 399 ? -18.422 13.25 -6.988 1 79.69 399 ARG A O 1
ATOM 3071 N N . ARG A 1 400 ? -16.891 11.742 -6.68 1 80.38 400 ARG A N 1
ATOM 3072 C CA . ARG A 1 400 ? -17.891 10.711 -6.395 1 80.38 400 ARG A CA 1
ATOM 3073 C C . ARG A 1 400 ? -18.641 11.016 -5.098 1 80.38 400 ARG A C 1
ATOM 3075 O O . ARG A 1 400 ? -19.828 10.734 -4.984 1 80.38 400 ARG A O 1
ATOM 3082 N N . GLY A 1 401 ? -17.891 11.492 -4.148 1 79.94 401 GLY A N 1
ATOM 3083 C CA . GLY A 1 401 ? -18.547 11.914 -2.914 1 79.94 401 GLY A CA 1
ATOM 3084 C C . GLY A 1 401 ? -19.594 12.984 -3.129 1 79.94 401 GLY A C 1
ATOM 3085 O O . GLY A 1 401 ? -20.703 12.891 -2.586 1 79.94 401 GLY A O 1
ATOM 3086 N N . VAL A 1 402 ? -19.25 13.883 -3.912 1 81.5 402 VAL A N 1
ATOM 3087 C CA . VAL A 1 402 ? -20.172 14.977 -4.211 1 81.5 402 VAL A CA 1
ATOM 3088 C C . VAL A 1 402 ? -21.359 14.453 -5.004 1 81.5 402 VAL A C 1
ATOM 3090 O O . VAL A 1 402 ? -22.5 14.852 -4.762 1 81.5 402 VAL A O 1
ATOM 3093 N N . GLU A 1 403 ? -21.047 13.594 -5.91 1 80.44 403 GLU A N 1
ATOM 3094 C CA . GLU A 1 403 ? -22.125 12.984 -6.688 1 80.44 403 GLU A CA 1
ATOM 3095 C C . GLU A 1 403 ? -23.094 12.234 -5.789 1 80.44 403 GLU A C 1
ATOM 3097 O O . GLU A 1 403 ? -24.312 12.297 -5.988 1 80.44 403 GLU A O 1
ATOM 3102 N N . GLY A 1 404 ? -22.516 11.539 -4.883 1 79.81 404 GLY A N 1
ATOM 3103 C CA . GLY A 1 404 ? -23.359 10.844 -3.92 1 79.81 404 GLY A CA 1
ATOM 3104 C C . GLY A 1 404 ? -24.219 11.781 -3.096 1 79.81 404 GLY A C 1
ATOM 3105 O O . GLY A 1 404 ? -25.391 11.477 -2.822 1 79.81 404 GLY A O 1
ATOM 3106 N N . LEU A 1 405 ? -23.688 12.852 -2.734 1 83 405 LEU A N 1
ATOM 3107 C CA . LEU A 1 405 ? -24.406 13.859 -1.977 1 83 405 LEU A CA 1
ATOM 3108 C C . LEU A 1 405 ? -25.562 14.43 -2.795 1 83 405 LEU A C 1
ATOM 3110 O O . LEU A 1 405 ? -26.688 14.531 -2.303 1 83 405 LEU A O 1
ATOM 3114 N N . VAL A 1 406 ? -25.297 14.742 -4.008 1 81.5 406 VAL A N 1
ATOM 3115 C CA . VAL A 1 406 ? -26.281 15.383 -4.883 1 81.5 406 VAL A CA 1
ATOM 3116 C C . VAL A 1 406 ? -27.438 14.422 -5.156 1 81.5 406 VAL A C 1
ATOM 3118 O O . VAL A 1 406 ? -28.594 14.836 -5.227 1 81.5 406 VAL A O 1
ATOM 3121 N N . ARG A 1 407 ? -27.109 13.18 -5.27 1 80.81 407 ARG A N 1
ATOM 3122 C CA . ARG A 1 407 ? -28.125 12.172 -5.531 1 80.81 407 ARG A CA 1
ATOM 3123 C C . ARG A 1 407 ? -29.094 12.047 -4.355 1 80.81 407 ARG A C 1
ATOM 3125 O O . ARG A 1 407 ? -30.25 11.68 -4.531 1 80.81 407 ARG A O 1
ATOM 3132 N N . GLY A 1 408 ? -28.578 12.312 -3.248 1 79.56 408 GLY A N 1
ATOM 3133 C CA . GLY A 1 408 ? -29.406 12.219 -2.055 1 79.56 408 GLY A CA 1
ATOM 3134 C C . GLY A 1 408 ? -30.266 13.445 -1.826 1 79.56 408 GLY A C 1
ATOM 3135 O O . GLY A 1 408 ? -31.125 13.445 -0.949 1 79.56 408 GLY A O 1
ATOM 3136 N N . LEU A 1 409 ? -30 14.445 -2.559 1 80.5 409 LEU A N 1
ATOM 3137 C CA . LEU A 1 409 ? -30.75 15.688 -2.412 1 80.5 409 LEU A CA 1
ATOM 3138 C C . LEU A 1 409 ? -32 15.664 -3.279 1 80.5 409 LEU A C 1
ATOM 3140 O O . LEU A 1 409 ? -32.031 15.008 -4.32 1 80.5 409 LEU A O 1
ATOM 3144 N N . PRO A 1 410 ? -33.156 16.094 -2.738 1 72.62 410 PRO A N 1
ATOM 3145 C CA . PRO A 1 410 ? -34.375 16.141 -3.531 1 72.62 410 PRO A CA 1
ATOM 3146 C C . PRO A 1 410 ? -34.219 16.906 -4.836 1 72.62 410 PRO A C 1
ATOM 3148 O O . PRO A 1 410 ? -33.281 17.719 -4.965 1 72.62 410 PRO A O 1
ATOM 3151 N N . GLU A 1 411 ? -35.125 16.391 -5.84 1 66.69 411 GLU A N 1
ATOM 3152 C CA . GLU A 1 411 ? -35.156 17.016 -7.156 1 66.69 411 GLU A CA 1
ATOM 3153 C C . GLU A 1 411 ? -35.562 18.484 -7.062 1 66.69 411 GLU A C 1
ATOM 3155 O O . GLU A 1 411 ? -36.469 18.844 -6.305 1 66.69 411 GLU A O 1
ATOM 3160 N N . GLY A 1 412 ? -34.781 19.594 -7.41 1 56.47 412 GLY A N 1
ATOM 3161 C CA . GLY A 1 412 ? -35.062 21.016 -7.391 1 56.47 412 GLY A CA 1
ATOM 3162 C C . GLY A 1 412 ? -34.031 21.812 -6.613 1 56.47 412 GLY A C 1
ATOM 3163 O O . GLY A 1 412 ? -33.281 21.266 -5.801 1 56.47 412 GLY A O 1
ATOM 3164 N N . GLY A 1 413 ? -33.594 22.859 -7.203 1 61.62 413 GLY A N 1
ATOM 3165 C CA . GLY A 1 413 ? -32.656 23.922 -6.863 1 61.62 413 GLY A CA 1
ATOM 3166 C C . GLY A 1 413 ? -32.281 23.922 -5.395 1 61.62 413 GLY A C 1
ATOM 3167 O O . GLY A 1 413 ? -32.938 24.578 -4.578 1 61.62 413 GLY A O 1
ATOM 3168 N N . ARG A 1 414 ? -31.406 22.891 -4.875 1 74.88 414 ARG A N 1
ATOM 3169 C CA . ARG A 1 414 ? -31.172 22.938 -3.436 1 74.88 414 ARG A CA 1
ATOM 3170 C C . ARG A 1 414 ? -29.844 23.625 -3.121 1 74.88 414 ARG A C 1
ATOM 3172 O O . ARG A 1 414 ? -28.938 23.641 -3.947 1 74.88 414 ARG A O 1
ATOM 3179 N N . LYS A 1 415 ? -29.953 24.266 -1.998 1 87.94 415 LYS A N 1
ATOM 3180 C CA . LYS A 1 415 ? -28.859 25.062 -1.441 1 87.94 415 LYS A CA 1
ATOM 3181 C C . LYS A 1 415 ? -27.828 24.172 -0.752 1 87.94 415 LYS A C 1
ATOM 3183 O O . LYS A 1 415 ? -28.188 23.328 0.07 1 87.94 415 LYS A O 1
ATOM 3188 N N . VAL A 1 416 ? -26.609 24.219 -1.271 1 91.88 416 VAL A N 1
ATOM 3189 C CA . VAL A 1 416 ? -25.516 23.469 -0.666 1 91.88 416 VAL A CA 1
ATOM 3190 C C . VAL A 1 416 ? -24.469 24.453 -0.114 1 91.88 416 VAL A C 1
ATOM 3192 O O . VAL A 1 416 ? -24.062 25.391 -0.803 1 91.88 416 VAL A O 1
ATOM 3195 N N . ALA A 1 417 ? -24.141 24.234 1.107 1 91.5 417 ALA A N 1
ATOM 3196 C CA . ALA A 1 417 ? -23.094 25.047 1.717 1 91.5 417 ALA A CA 1
ATOM 3197 C C . ALA A 1 417 ? -21.75 24.344 1.633 1 91.5 417 ALA A C 1
ATOM 3199 O O . ALA A 1 417 ? -21.641 23.156 1.927 1 91.5 417 ALA A O 1
ATOM 3200 N N . VAL A 1 418 ? -20.781 25.047 1.142 1 88.44 418 VAL A N 1
ATOM 3201 C CA . VAL A 1 418 ? -19.406 24.547 1.135 1 88.44 418 VAL A CA 1
ATOM 3202 C C . VAL A 1 418 ? -18.562 25.328 2.15 1 88.44 418 VAL A C 1
ATOM 3204 O O . VAL A 1 418 ? -18.422 26.547 2.041 1 88.44 418 VAL A O 1
ATOM 3207 N N . VAL A 1 419 ? -18.125 24.531 3.049 1 84.12 419 VAL A N 1
ATOM 3208 C CA . VAL A 1 419 ? -17.359 25.141 4.133 1 84.12 419 VAL A CA 1
ATOM 3209 C C . VAL A 1 419 ? -15.898 24.734 4.027 1 84.12 419 VAL A C 1
ATOM 3211 O O . VAL A 1 419 ? -15.555 23.562 4.164 1 84.12 419 VAL A O 1
ATOM 3214 N N . GLY A 1 420 ? -15.062 25.719 3.822 1 77.5 420 GLY A N 1
ATOM 3215 C CA . GLY A 1 420 ? -13.641 25.469 3.648 1 77.5 420 GLY A CA 1
ATOM 3216 C C . GLY A 1 420 ? -13.227 25.359 2.193 1 77.5 420 GLY A C 1
ATOM 3217 O O . GLY A 1 420 ? -13.961 24.812 1.368 1 77.5 420 GLY A O 1
ATOM 3218 N N . LEU A 1 421 ? -12.047 26.031 1.915 1 70.5 421 LEU A N 1
ATOM 3219 C CA . LEU A 1 421 ? -11.531 26 0.551 1 70.5 421 LEU A CA 1
ATOM 3220 C C . LEU A 1 421 ? -10.219 25.219 0.482 1 70.5 421 LEU A C 1
ATOM 3222 O O . LEU A 1 421 ? -9.281 25.516 1.223 1 70.5 421 LEU A O 1
ATOM 3226 N N . GLY A 1 422 ? -10.273 23.984 -0.048 1 63.59 422 GLY A N 1
ATOM 3227 C CA . GLY A 1 422 ? -9.055 23.219 -0.269 1 63.59 422 GLY A CA 1
ATOM 3228 C C . GLY A 1 422 ? -8.602 23.219 -1.718 1 63.59 422 GLY A C 1
ATOM 3229 O O . GLY A 1 422 ? -9.156 23.953 -2.545 1 63.59 422 GLY A O 1
ATOM 3230 N N . TRP A 1 423 ? -7.508 22.594 -2.045 1 59.53 423 TRP A N 1
ATOM 3231 C CA . TRP A 1 423 ? -6.832 22.578 -3.338 1 59.53 423 TRP A CA 1
ATOM 3232 C C . TRP A 1 423 ? -7.777 22.125 -4.441 1 59.53 423 TRP A C 1
ATOM 3234 O O . TRP A 1 423 ? -7.707 22.609 -5.57 1 59.53 423 TRP A O 1
ATOM 3244 N N . ASP A 1 424 ? -8.664 21.281 -4.094 1 62.59 424 ASP A N 1
ATOM 3245 C CA . ASP A 1 424 ? -9.484 20.672 -5.141 1 62.59 424 ASP A CA 1
ATOM 3246 C C . ASP A 1 424 ? -10.93 21.156 -5.035 1 62.59 424 ASP A C 1
ATOM 3248 O O . ASP A 1 424 ? -11.859 20.438 -5.438 1 62.59 424 ASP A O 1
ATOM 3252 N 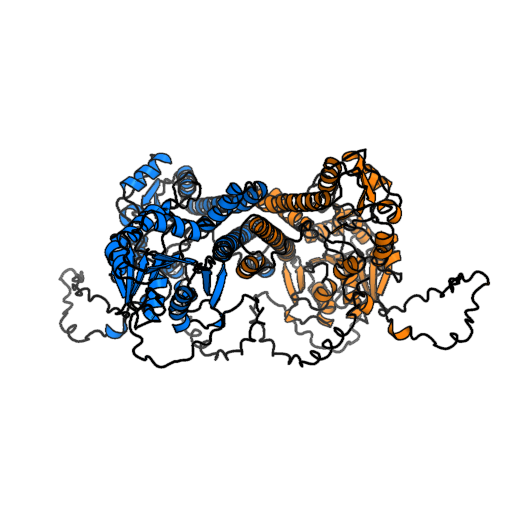N . ILE A 1 425 ? -11.062 22.312 -4.508 1 71.75 425 ILE A N 1
ATOM 3253 C CA . ILE A 1 425 ? -12.422 22.797 -4.273 1 71.75 425 ILE A CA 1
ATOM 3254 C C . ILE A 1 425 ? -13.125 23.016 -5.605 1 71.75 425 ILE A C 1
ATOM 3256 O O . ILE A 1 425 ? -14.352 22.922 -5.695 1 71.75 425 ILE A O 1
ATOM 3260 N N . ALA A 1 426 ? -12.219 23.266 -6.59 1 70.5 426 ALA A N 1
ATOM 3261 C CA . ALA A 1 426 ? -12.781 23.547 -7.91 1 70.5 426 ALA A CA 1
ATOM 3262 C C . ALA A 1 426 ? -13.57 22.344 -8.43 1 70.5 426 ALA A C 1
ATOM 3264 O O . ALA A 1 426 ? -14.664 22.5 -8.977 1 70.5 426 ALA A O 1
ATOM 3265 N N . ALA A 1 427 ? -13.023 21.219 -8.195 1 69.88 427 ALA A N 1
ATOM 3266 C CA . ALA A 1 427 ? -13.695 20 -8.672 1 69.88 427 ALA A CA 1
ATOM 3267 C C . ALA A 1 427 ? -15.023 19.797 -7.949 1 69.88 427 ALA A C 1
ATOM 3269 O O . ALA A 1 427 ? -16.016 19.406 -8.57 1 69.88 427 ALA A O 1
ATOM 3270 N N . ILE A 1 428 ? -15.016 20.109 -6.734 1 78.81 428 ILE A N 1
ATOM 3271 C CA . ILE A 1 428 ? -16.203 19.938 -5.918 1 78.81 428 ILE A CA 1
ATOM 3272 C C . ILE A 1 428 ? -17.281 20.938 -6.344 1 78.81 428 ILE A C 1
ATOM 3274 O O . ILE A 1 428 ? -18.438 20.578 -6.559 1 78.81 428 ILE A O 1
ATOM 3278 N N . LEU A 1 429 ? -16.797 22.172 -6.523 1 81.88 429 LEU A N 1
ATOM 3279 C CA . LEU A 1 429 ? -17.734 23.234 -6.871 1 81.88 429 LEU A CA 1
ATOM 3280 C C . LEU A 1 429 ? -18.312 23.016 -8.266 1 81.88 429 LEU A C 1
ATOM 3282 O O . LEU A 1 429 ? -19.516 23.219 -8.477 1 81.88 429 LEU A O 1
ATOM 3286 N N . THR A 1 430 ? -17.453 22.609 -9.102 1 79.19 430 THR A N 1
ATOM 3287 C CA . THR A 1 430 ? -17.891 22.359 -10.469 1 79.19 430 THR A CA 1
ATOM 3288 C C . THR A 1 430 ? -18.953 21.25 -10.492 1 79.19 430 THR A C 1
ATOM 3290 O O . THR A 1 430 ? -19.969 21.375 -11.172 1 79.19 430 THR A O 1
ATOM 3293 N N . GLU A 1 431 ? -18.734 20.25 -9.742 1 78.06 431 GLU A N 1
ATOM 3294 C CA . GLU A 1 431 ? -19.656 19.125 -9.711 1 78.06 431 GLU A CA 1
ATOM 3295 C C . GLU A 1 431 ? -20.984 19.531 -9.07 1 78.06 431 GLU A C 1
ATOM 3297 O O . GLU A 1 431 ? -22.062 19.109 -9.516 1 78.06 431 GLU A O 1
ATOM 3302 N N . LEU A 1 432 ? -20.922 20.297 -8.078 1 83.62 432 LEU A N 1
ATOM 3303 C CA . LEU A 1 432 ? -22.125 20.766 -7.406 1 83.62 432 LEU A CA 1
ATOM 3304 C C . LEU A 1 432 ? -22.953 21.672 -8.328 1 83.62 432 LEU A C 1
ATOM 3306 O O . LEU A 1 432 ? -24.172 21.516 -8.414 1 83.62 432 LEU A O 1
ATOM 3310 N N . ARG A 1 433 ? -22.281 22.484 -9.016 1 83.56 433 ARG A N 1
ATOM 3311 C CA . ARG A 1 433 ? -22.953 23.406 -9.922 1 83.56 433 ARG A CA 1
ATOM 3312 C C . ARG A 1 433 ? -23.562 22.672 -11.109 1 83.56 433 ARG A C 1
ATOM 3314 O O . ARG A 1 433 ? -24.672 23.016 -11.562 1 83.56 433 ARG A O 1
ATOM 3321 N N . ARG A 1 434 ? -22.859 21.781 -11.539 1 78.88 434 ARG A N 1
ATOM 3322 C CA . ARG A 1 434 ? -23.344 20.969 -12.648 1 78.88 434 ARG A CA 1
ATOM 3323 C C . ARG A 1 434 ? -24.641 20.266 -12.281 1 78.88 434 ARG A C 1
ATOM 3325 O O . ARG A 1 434 ? -25.5 20.062 -13.141 1 78.88 434 ARG A O 1
ATOM 3332 N N . SER A 1 435 ? -24.781 20.016 -11.109 1 78.69 435 SER A N 1
ATOM 3333 C CA . SER A 1 435 ? -25.969 19.312 -10.648 1 78.69 435 SER A CA 1
ATOM 3334 C C . SER A 1 435 ? -27.141 20.281 -10.445 1 78.69 435 SER A C 1
ATOM 3336 O O . SER A 1 435 ? -28.25 19.859 -10.102 1 78.69 435 SER A O 1
ATOM 3338 N N . GLY A 1 436 ? -26.859 21.562 -10.625 1 79.5 436 GLY A N 1
ATOM 3339 C CA . GLY A 1 436 ? -27.906 22.562 -10.508 1 79.5 436 GLY A CA 1
ATOM 3340 C C . GLY A 1 436 ? -28.062 23.094 -9.094 1 79.5 436 GLY A C 1
ATOM 3341 O O . GLY A 1 436 ? -29.016 23.812 -8.805 1 79.5 436 GLY A O 1
ATOM 3342 N N . ALA A 1 437 ? -27.172 22.75 -8.242 1 83.94 437 ALA A N 1
ATOM 3343 C CA . ALA A 1 437 ? -27.281 23.188 -6.852 1 83.94 437 ALA A CA 1
ATOM 3344 C C . ALA A 1 437 ? -26.859 24.641 -6.707 1 83.94 437 ALA A C 1
ATOM 3346 O O . ALA A 1 437 ? -26 25.125 -7.445 1 83.94 437 ALA A O 1
ATOM 3347 N N . SER A 1 438 ? -27.609 25.344 -5.859 1 87.94 438 SER A N 1
ATOM 3348 C CA . SER A 1 438 ? -27.156 26.656 -5.43 1 87.94 438 SER A CA 1
ATOM 3349 C C . SER A 1 438 ? -26.094 26.547 -4.348 1 87.94 438 SER A C 1
ATOM 3351 O O . SER A 1 438 ? -26.359 26.031 -3.26 1 87.94 438 SER A O 1
ATOM 3353 N N . VAL A 1 439 ? -24.906 27.062 -4.695 1 90.75 439 VAL A N 1
ATOM 3354 C CA . VAL A 1 439 ? -23.766 26.812 -3.818 1 90.75 439 VAL A CA 1
ATOM 3355 C C . VAL A 1 439 ? -23.375 28.109 -3.098 1 90.75 439 VAL A C 1
ATOM 3357 O O . VAL A 1 439 ? -23.234 29.156 -3.727 1 90.75 439 VAL A O 1
ATOM 3360 N N . ARG A 1 440 ? -23.281 28.016 -1.785 1 90.5 440 ARG A N 1
ATOM 3361 C CA . ARG A 1 440 ? -22.719 29.078 -0.951 1 90.5 440 ARG A CA 1
ATOM 3362 C C . ARG A 1 440 ? -21.422 28.625 -0.285 1 90.5 440 ARG A C 1
ATOM 3364 O O . ARG A 1 440 ? -21.375 27.531 0.282 1 90.5 440 ARG A O 1
ATOM 3371 N N . VAL A 1 441 ? -20.438 29.469 -0.422 1 89.06 441 VAL A N 1
ATOM 3372 C CA . VAL A 1 441 ? -19.109 29.062 0.061 1 89.06 441 VAL A CA 1
ATOM 3373 C C . VAL A 1 441 ? -18.672 29.984 1.197 1 89.06 441 VAL A C 1
ATOM 3375 O O . VAL A 1 441 ? -18.891 31.203 1.143 1 89.06 441 VAL A O 1
ATOM 3378 N N . TRP A 1 442 ? -18.172 29.359 2.17 1 86.06 442 TRP A N 1
ATOM 3379 C CA . TRP A 1 442 ? -17.562 30.109 3.271 1 86.06 442 TRP A CA 1
ATOM 3380 C C . TRP A 1 442 ? -16.266 29.453 3.729 1 86.06 442 TRP A C 1
ATOM 3382 O O . TRP A 1 442 ? -16.188 28.234 3.83 1 86.06 442 TRP A O 1
ATOM 3392 N N . ASP A 1 443 ? -15.266 30.234 3.912 1 79.31 443 ASP A N 1
ATOM 3393 C CA . ASP A 1 443 ? -14.008 29.781 4.488 1 79.31 443 ASP A CA 1
ATOM 3394 C C . ASP A 1 443 ? -13.586 30.656 5.656 1 79.31 443 ASP A C 1
ATOM 3396 O O . ASP A 1 443 ? -13.312 31.844 5.48 1 79.31 443 ASP A O 1
ATOM 3400 N N . GLY A 1 444 ? -13.508 30.016 6.785 1 71.06 444 GLY A N 1
ATOM 3401 C CA . GLY A 1 444 ? -13.156 30.781 7.973 1 71.06 444 GLY A CA 1
ATOM 3402 C C . GLY A 1 444 ? -11.703 31.203 8.008 1 71.06 444 GLY A C 1
ATOM 3403 O O . GLY A 1 444 ? -11.32 32.062 8.797 1 71.06 444 GLY A O 1
ATOM 3404 N N . SER A 1 445 ? -10.906 30.578 7.125 1 64.06 445 SER A N 1
ATOM 3405 C CA . SER A 1 445 ? -9.477 30.844 7.145 1 64.06 445 SER A CA 1
ATOM 3406 C C . SER A 1 445 ? -9.094 31.906 6.109 1 64.06 445 SER A C 1
ATOM 3408 O O . SER A 1 445 ? -7.941 32.344 6.051 1 64.06 445 SER A O 1
ATOM 3410 N N . ALA A 1 446 ? -10.016 32.312 5.246 1 67.06 446 ALA A N 1
ATOM 3411 C CA . ALA A 1 446 ? -9.734 33.281 4.188 1 67.06 446 ALA A CA 1
ATOM 3412 C C . ALA A 1 446 ? -10.719 34.469 4.227 1 67.06 446 ALA A C 1
ATOM 3414 O O . ALA A 1 446 ? -11.844 34.312 4.715 1 67.06 446 ALA A O 1
ATOM 3415 N N . SER A 1 447 ? -10.148 35.594 3.82 1 67.31 447 SER A N 1
ATOM 3416 C CA . SER A 1 447 ? -11.055 36.75 3.705 1 67.31 447 SER A CA 1
ATOM 3417 C C . SER A 1 447 ? -12.086 36.531 2.605 1 67.31 447 SER A C 1
ATOM 3419 O O . SER A 1 447 ? -11.875 35.719 1.707 1 67.31 447 SER A O 1
ATOM 3421 N N . LYS A 1 448 ? -13.156 37.219 2.801 1 74.62 448 LYS A N 1
ATOM 3422 C CA . LYS A 1 448 ? -14.219 37.156 1.798 1 74.62 448 LYS A CA 1
ATOM 3423 C C . LYS A 1 448 ? -13.688 37.469 0.407 1 74.62 448 LYS A C 1
ATOM 3425 O O . LYS A 1 448 ? -14.062 36.844 -0.577 1 74.62 448 LYS A O 1
ATOM 3430 N N . GLU A 1 449 ? -12.844 38.375 0.374 1 69.94 449 GLU A N 1
ATOM 3431 C CA . GLU A 1 449 ? -12.281 38.812 -0.898 1 69.94 449 GLU A CA 1
ATOM 3432 C C . GLU A 1 449 ? -11.398 37.719 -1.514 1 69.94 449 GLU A C 1
ATOM 3434 O O . GLU A 1 449 ? -11.453 37.469 -2.723 1 69.94 449 GLU A O 1
ATOM 3439 N N . GLN A 1 450 ? -10.688 37.031 -0.702 1 69.31 450 GLN A N 1
ATOM 3440 C CA . GLN A 1 450 ? -9.82 35.938 -1.179 1 69.31 450 GLN A CA 1
ATOM 3441 C C . GLN A 1 450 ? -10.633 34.781 -1.74 1 69.31 450 GLN A C 1
ATOM 3443 O O . GLN A 1 450 ? -10.289 34.219 -2.781 1 69.31 450 GLN A O 1
ATOM 3448 N N . VAL A 1 451 ? -11.68 34.594 -1.021 1 73.62 451 VAL A N 1
ATOM 3449 C CA . VAL A 1 451 ? -12.562 33.5 -1.442 1 73.62 451 VAL A CA 1
ATOM 3450 C C . VAL A 1 451 ? -13.234 33.875 -2.762 1 73.62 451 VAL A C 1
ATOM 3452 O O . VAL A 1 451 ? -13.336 33.062 -3.668 1 73.62 451 VAL A O 1
ATOM 3455 N N . HIS A 1 452 ? -13.617 35.125 -2.775 1 75.31 452 HIS A N 1
ATOM 3456 C CA . HIS A 1 452 ? -14.289 35.594 -3.977 1 75.31 452 HIS A CA 1
ATOM 3457 C C . HIS A 1 452 ? -13.367 35.531 -5.191 1 75.31 452 HIS A C 1
ATOM 3459 O O . HIS A 1 452 ? -13.789 35.062 -6.258 1 75.31 452 HIS A O 1
ATOM 3465 N N . ASP A 1 453 ? -12.227 35.906 -5.027 1 70.62 453 ASP A N 1
ATOM 3466 C CA . ASP A 1 453 ? -11.266 35.875 -6.125 1 70.62 453 ASP A CA 1
ATOM 3467 C C . ASP A 1 453 ? -11.008 34.469 -6.613 1 70.62 453 ASP A C 1
ATOM 3469 O O . ASP A 1 453 ? -10.914 34.219 -7.82 1 70.62 453 ASP A O 1
ATOM 3473 N N . LEU A 1 454 ? -10.953 33.656 -5.637 1 69.69 454 LEU A N 1
ATOM 3474 C CA . LEU A 1 454 ? -10.703 32.25 -5.961 1 69.69 454 LEU A CA 1
ATOM 3475 C C . LEU A 1 454 ? -11.883 31.656 -6.707 1 69.69 454 LEU A C 1
ATOM 3477 O O . LEU A 1 454 ? -11.703 30.875 -7.652 1 69.69 454 LEU A O 1
ATOM 3481 N N . LEU A 1 455 ? -13.016 32.062 -6.285 1 75.81 455 LEU A N 1
ATOM 3482 C CA . LEU A 1 455 ? -14.227 31.438 -6.812 1 75.81 455 LEU A CA 1
ATOM 3483 C C . LEU A 1 455 ? -14.594 32.031 -8.164 1 75.81 455 LEU A C 1
ATOM 3485 O O . LEU A 1 455 ? -15.203 31.375 -9 1 75.81 455 LEU A O 1
ATOM 3489 N N . GLN A 1 456 ? -14.305 33.281 -8.344 1 72.56 456 GLN A N 1
ATOM 3490 C CA . GLN A 1 456 ? -14.602 33.938 -9.617 1 72.56 456 GLN A CA 1
ATOM 3491 C C . GLN A 1 456 ? -13.875 33.25 -10.766 1 72.56 456 GLN A C 1
ATOM 3493 O O . GLN A 1 456 ? -14.383 33.188 -11.891 1 72.56 456 GLN A O 1
ATOM 3498 N N . ALA A 1 457 ? -12.82 32.656 -10.398 1 65.75 457 ALA A N 1
ATOM 3499 C CA . ALA A 1 457 ? -12.023 31.953 -11.391 1 65.75 457 ALA A CA 1
ATOM 3500 C C . ALA A 1 457 ? -12.672 30.625 -11.766 1 65.75 457 ALA A C 1
ATOM 3502 O O . ALA A 1 457 ? -12.43 30.094 -12.844 1 65.75 457 ALA A O 1
ATOM 3503 N N . VAL A 1 458 ? -13.477 30.172 -10.93 1 68.19 458 VAL A N 1
ATOM 3504 C CA . VAL A 1 458 ? -14.109 28.875 -11.148 1 68.19 458 VAL A CA 1
ATOM 3505 C C . VAL A 1 458 ? -15.516 29.078 -11.711 1 68.19 458 VAL A C 1
ATOM 3507 O O . VAL A 1 458 ? -15.859 28.516 -12.758 1 68.19 458 VAL A O 1
ATOM 3510 N N . ASP A 1 459 ? -16.328 29.781 -10.984 1 75 459 ASP A N 1
ATOM 3511 C CA . ASP A 1 459 ? -17.719 30.016 -11.352 1 75 459 ASP A CA 1
ATOM 3512 C C . ASP A 1 459 ? -18.266 31.281 -10.703 1 75 459 ASP A C 1
ATOM 3514 O O . ASP A 1 459 ? -18.344 31.375 -9.477 1 75 459 ASP A O 1
ATOM 3518 N N . SER A 1 460 ? -18.719 32.125 -11.523 1 73.44 460 SER A N 1
ATOM 3519 C CA . SER A 1 460 ? -19.188 33.438 -11.055 1 73.44 460 SER A CA 1
ATOM 3520 C C . SER A 1 460 ? -20.547 33.312 -10.367 1 73.44 460 SER A C 1
ATOM 3522 O O . SER A 1 460 ? -20.953 34.219 -9.656 1 73.44 460 SER A O 1
ATOM 3524 N N . GLU A 1 461 ? -21.141 32.25 -10.5 1 80 461 GLU A N 1
ATOM 3525 C CA . GLU A 1 461 ? -22.484 32.094 -9.938 1 80 461 GLU A CA 1
ATOM 3526 C C . GLU A 1 461 ? -22.422 31.594 -8.492 1 80 461 GLU A C 1
ATOM 3528 O O . GLU A 1 461 ? -23.438 31.578 -7.793 1 80 461 GLU A O 1
ATOM 3533 N N . ILE A 1 462 ? -21.266 31.359 -8.031 1 85.69 462 ILE A N 1
ATOM 3534 C CA . ILE A 1 462 ? -21.109 30.875 -6.66 1 85.69 462 ILE A CA 1
ATOM 3535 C C . ILE A 1 462 ? -21.125 32.062 -5.688 1 85.69 462 ILE A C 1
ATOM 3537 O O . ILE A 1 462 ? -20.469 33.062 -5.922 1 85.69 462 ILE A O 1
ATOM 3541 N N . THR A 1 463 ? -21.969 31.938 -4.691 1 87.62 463 THR A N 1
ATOM 3542 C CA . THR A 1 463 ? -22.094 33 -3.707 1 87.62 463 THR A CA 1
ATOM 3543 C C . THR A 1 463 ? -21.125 32.781 -2.547 1 87.62 463 THR A C 1
ATOM 3545 O O . THR A 1 463 ? -21.016 31.688 -2.018 1 87.62 463 THR A O 1
ATOM 3548 N N . VAL A 1 464 ? -20.453 33.906 -2.242 1 89.25 464 VAL A N 1
ATOM 3549 C CA . VAL A 1 464 ? -19.609 33.875 -1.06 1 89.25 464 VAL A CA 1
ATOM 3550 C C . VAL A 1 464 ? -20.406 34.344 0.161 1 89.25 464 VAL A C 1
ATOM 3552 O O . VAL A 1 464 ? -20.969 35.438 0.167 1 89.25 464 VAL A O 1
ATOM 3555 N N . ALA A 1 465 ? -20.453 33.469 1.099 1 90.06 465 ALA A N 1
ATOM 3556 C CA . ALA A 1 465 ? -21.234 33.75 2.297 1 90.06 465 ALA A CA 1
ATOM 3557 C C . ALA A 1 465 ? -20.469 34.688 3.238 1 90.06 465 ALA A C 1
ATOM 3559 O O . ALA A 1 465 ? -19.234 34.656 3.275 1 90.06 465 ALA A O 1
ATOM 3560 N N . ASP A 1 466 ? -21.25 35.406 4.051 1 85.75 466 ASP A N 1
ATOM 3561 C CA . ASP A 1 466 ? -20.656 36.344 4.977 1 85.75 466 ASP A CA 1
ATOM 3562 C C . ASP A 1 466 ? -20.219 35.688 6.27 1 85.75 466 ASP A C 1
ATOM 3564 O O . ASP A 1 466 ? -19.344 36.188 6.98 1 85.75 466 ASP A O 1
ATOM 3568 N N . SER A 1 467 ? -20.891 34.688 6.535 1 85 467 SER A N 1
ATOM 3569 C CA . SER A 1 467 ? -20.609 33.938 7.746 1 85 467 SER A CA 1
ATOM 3570 C C . SER A 1 467 ? -20.953 32.469 7.57 1 85 467 SER A C 1
ATOM 3572 O O . SER A 1 467 ? -21.562 32.062 6.57 1 85 467 SER A O 1
ATOM 3574 N N . LEU A 1 468 ? -20.453 31.734 8.523 1 86.81 468 LEU A N 1
ATOM 3575 C CA . LEU A 1 468 ? -20.766 30.312 8.516 1 86.81 468 LEU A CA 1
ATOM 3576 C C . LEU A 1 468 ? -22.281 30.078 8.562 1 86.81 468 LEU A C 1
ATOM 3578 O O . LEU A 1 468 ? -22.812 29.234 7.848 1 86.81 468 LEU A O 1
ATOM 3582 N N . GLU A 1 469 ? -22.953 30.875 9.375 1 84.81 469 GLU A N 1
ATOM 3583 C CA . GLU A 1 469 ? -24.406 30.797 9.5 1 84.81 469 GLU A CA 1
ATOM 3584 C C . GLU A 1 469 ? -25.094 31.141 8.188 1 84.81 469 GLU A C 1
ATOM 3586 O O . GLU A 1 469 ? -26.047 30.469 7.781 1 84.81 469 GLU A O 1
ATOM 3591 N N . ASP A 1 470 ? -24.594 32.094 7.656 1 88.62 470 ASP A N 1
ATOM 3592 C CA . ASP A 1 470 ? -25.141 32.531 6.379 1 88.62 470 ASP A CA 1
ATOM 3593 C C . ASP A 1 470 ? -24.984 31.453 5.312 1 88.62 470 ASP A C 1
ATOM 3595 O O . ASP A 1 470 ? -25.875 31.25 4.492 1 88.62 470 ASP A O 1
ATOM 3599 N N . ALA A 1 471 ? -23.906 30.812 5.312 1 90.25 471 ALA A N 1
ATOM 3600 C CA . ALA A 1 471 ? -23.625 29.766 4.324 1 90.25 471 ALA A CA 1
ATOM 3601 C C . ALA A 1 471 ? -24.578 28.594 4.492 1 90.25 471 ALA A C 1
ATOM 3603 O O . ALA A 1 471 ? -25 27.984 3.508 1 90.25 471 ALA A O 1
ATOM 3604 N N . CYS A 1 472 ? -24.969 28.328 5.672 1 91.38 472 CYS A N 1
ATOM 3605 C CA . CYS A 1 472 ? -25.703 27.109 5.969 1 91.38 472 CYS A CA 1
ATOM 3606 C C . CYS A 1 472 ? -27.203 27.375 6.055 1 91.38 472 CYS A C 1
ATOM 3608 O O . CYS A 1 472 ? -28 26.438 6.121 1 91.38 472 CYS A O 1
ATOM 3610 N N . LEU A 1 473 ? -27.562 28.641 6.047 1 90.44 473 LEU A N 1
ATOM 3611 C CA . LEU A 1 473 ? -28.969 29 6.207 1 90.44 473 LEU A CA 1
ATOM 3612 C C . LEU A 1 473 ? -29.828 28.375 5.109 1 90.44 473 LEU A C 1
ATOM 3614 O O . LEU A 1 473 ? -29.672 28.703 3.932 1 90.44 473 LEU A O 1
ATOM 3618 N N . GLY A 1 474 ? -30.672 27.469 5.551 1 89.25 474 GLY A N 1
ATOM 3619 C CA . GLY A 1 474 ? -31.641 26.891 4.637 1 89.25 474 GLY A CA 1
ATOM 3620 C C . GLY A 1 474 ? -31.047 25.844 3.711 1 89.25 474 GLY A C 1
ATOM 3621 O O . GLY A 1 474 ? -31.688 25.406 2.758 1 89.25 474 GLY A O 1
ATOM 3622 N N . CYS A 1 475 ? -29.891 25.484 3.924 1 91.88 475 CYS A N 1
ATOM 3623 C CA . CYS A 1 475 ? -29.281 24.5 3.029 1 91.88 475 CYS A CA 1
ATOM 3624 C C . CYS A 1 475 ? -29.672 23.094 3.412 1 91.88 475 CYS A C 1
ATOM 3626 O O . CYS A 1 475 ? -30.094 22.844 4.539 1 91.88 475 CYS A O 1
ATOM 3628 N N . SER A 1 476 ? -29.609 22.25 2.447 1 91.12 476 SER A N 1
ATOM 3629 C CA . SER A 1 476 ? -29.938 20.844 2.678 1 91.12 476 SER A CA 1
ATOM 3630 C C . SER A 1 476 ? -28.656 20 2.773 1 91.12 476 SER A C 1
ATOM 3632 O O . SER A 1 476 ? -28.719 18.828 3.172 1 91.12 476 SER A O 1
ATOM 3634 N N . ALA A 1 477 ? -27.578 20.578 2.432 1 91.56 477 ALA A N 1
ATOM 3635 C CA . ALA A 1 477 ? -26.328 19.828 2.463 1 91.56 477 ALA A CA 1
ATOM 3636 C C . ALA A 1 477 ? -25.141 20.75 2.783 1 91.56 477 ALA A C 1
ATOM 3638 O O . ALA A 1 477 ? -25.125 21.922 2.379 1 91.56 477 ALA A O 1
ATOM 3639 N N . VAL A 1 478 ? -24.234 20.188 3.516 1 89.19 478 VAL A N 1
ATOM 3640 C CA . VAL A 1 478 ? -23 20.891 3.842 1 89.19 478 VAL A CA 1
ATOM 3641 C C . VAL A 1 478 ? -21.797 20.047 3.436 1 89.19 478 VAL A C 1
ATOM 3643 O O . VAL A 1 478 ? -21.75 18.844 3.713 1 89.19 478 VAL A O 1
ATOM 3646 N N . VAL A 1 479 ? -20.906 20.656 2.727 1 86.75 479 VAL A N 1
ATOM 3647 C CA . VAL A 1 479 ? -19.641 20.031 2.373 1 86.75 479 VAL A CA 1
ATOM 3648 C C . VAL A 1 479 ? -18.5 20.688 3.139 1 86.75 479 VAL A C 1
ATOM 3650 O O . VAL A 1 479 ? -18.297 21.906 3.021 1 86.75 479 VAL A O 1
ATOM 3653 N N . VAL A 1 480 ? -17.891 19.875 3.898 1 80.81 480 VAL A N 1
ATOM 3654 C CA . VAL A 1 480 ? -16.719 20.375 4.609 1 80.81 480 VAL A CA 1
ATOM 3655 C C . VAL A 1 480 ? -15.445 19.969 3.879 1 80.81 480 VAL A C 1
ATOM 3657 O O . VAL A 1 480 ? -15.203 18.766 3.67 1 80.81 480 VAL A O 1
ATOM 3660 N N . HIS A 1 481 ? -14.758 20.922 3.48 1 73.94 481 HIS A N 1
ATOM 3661 C CA . HIS A 1 481 ? -13.547 20.656 2.709 1 73.94 481 HIS A CA 1
ATOM 3662 C C . HIS A 1 481 ? -12.359 21.438 3.258 1 73.94 481 HIS A C 1
ATOM 3664 O O . HIS A 1 481 ? -12.445 22.656 3.447 1 73.94 481 HIS A O 1
ATOM 3670 N N . GLY A 1 482 ? -11.312 20.766 3.455 1 64.38 482 GLY A N 1
ATOM 3671 C CA . GLY A 1 482 ? -10.109 21.422 3.932 1 64.38 482 GLY A CA 1
ATOM 3672 C C . GLY A 1 482 ? -10.203 21.875 5.375 1 64.38 482 GLY A C 1
ATOM 3673 O O . GLY A 1 482 ? -10.883 21.234 6.188 1 64.38 482 GLY A O 1
ATOM 3674 N N . HIS A 1 483 ? -9.336 22.906 5.656 1 59 483 HIS A N 1
ATOM 3675 C CA . HIS A 1 483 ? -9.352 23.5 6.988 1 59 483 HIS A CA 1
ATOM 3676 C C . HIS A 1 483 ? -10.516 24.484 7.137 1 59 483 HIS A C 1
ATOM 3678 O O . HIS A 1 483 ? -10.523 25.547 6.508 1 59 483 HIS A O 1
ATOM 3684 N N . SER A 1 484 ? -11.703 24.031 7.535 1 58.97 484 SER A N 1
ATOM 3685 C CA . SER A 1 484 ? -12.945 24.797 7.535 1 58.97 484 SER A CA 1
ATOM 3686 C C . SER A 1 484 ? -12.93 25.891 8.609 1 58.97 484 SER A C 1
ATOM 3688 O O . SER A 1 484 ? -13.656 26.875 8.508 1 58.97 484 SER A O 1
ATOM 3690 N N . GLY A 1 485 ? -11.992 25.891 9.445 1 61.31 485 GLY A N 1
ATOM 3691 C CA . GLY A 1 485 ? -11.992 26.859 10.523 1 61.31 485 GLY A CA 1
ATOM 3692 C C . GLY A 1 485 ? -13.25 26.812 11.375 1 61.31 485 GLY A C 1
ATOM 3693 O O . GLY A 1 485 ? -13.555 27.75 12.102 1 61.31 485 GLY A O 1
ATOM 3694 N N . ILE A 1 486 ? -13.992 25.766 11.219 1 66.12 486 ILE A N 1
ATOM 3695 C CA . ILE A 1 486 ? -15.242 25.656 11.969 1 66.12 486 ILE A CA 1
ATOM 3696 C C . ILE A 1 486 ? -14.938 25.266 13.414 1 66.12 486 ILE A C 1
ATOM 3698 O O . ILE A 1 486 ? -14.156 24.344 13.672 1 66.12 486 ILE A O 1
ATOM 3702 N N . ASP A 1 487 ? -15.523 26.172 14.203 1 64.5 487 ASP A N 1
ATOM 3703 C CA . ASP A 1 487 ? -15.445 25.812 15.617 1 64.5 487 ASP A CA 1
ATOM 3704 C C . ASP A 1 487 ? -16.281 24.578 15.93 1 64.5 487 ASP A C 1
ATOM 3706 O O . ASP A 1 487 ? -17.375 24.422 15.383 1 64.5 487 ASP A O 1
ATOM 3710 N N . HIS A 1 488 ? -15.734 23.719 16.719 1 65.06 488 HIS A N 1
ATOM 3711 C CA . HIS A 1 488 ? -16.422 22.469 17.062 1 65.06 488 HIS A CA 1
ATOM 3712 C C . HIS A 1 488 ? -17.797 22.75 17.656 1 65.06 488 HIS A C 1
ATOM 3714 O O . HIS A 1 488 ? -18.734 21.969 17.438 1 65.06 488 HIS A O 1
ATOM 3720 N N . GLY A 1 489 ? -17.938 23.844 18.281 1 64.31 489 GLY A N 1
ATOM 3721 C CA . GLY A 1 489 ? -19.203 24.188 18.906 1 64.31 489 GLY A CA 1
ATOM 3722 C C . GLY A 1 489 ? -20.219 24.75 17.922 1 64.31 489 GLY A C 1
ATOM 3723 O O . GLY A 1 489 ? -21.406 24.844 18.234 1 64.31 489 GLY A O 1
ATOM 3724 N N . ALA A 1 490 ? -19.781 24.875 16.766 1 75.56 490 ALA A N 1
ATOM 3725 C CA . ALA A 1 490 ? -20.641 25.562 15.805 1 75.56 490 ALA A CA 1
ATOM 3726 C C . ALA A 1 490 ? -21.578 24.594 15.109 1 75.56 490 ALA A C 1
ATOM 3728 O O . ALA A 1 490 ? -22.562 25 14.477 1 75.56 490 ALA A O 1
ATOM 3729 N N . TRP A 1 491 ? -21.438 23.359 15.305 1 79.81 491 TRP A N 1
ATOM 3730 C CA . TRP A 1 491 ? -22.156 22.375 14.508 1 79.81 491 TRP A CA 1
ATOM 3731 C C . TRP A 1 491 ? -23.641 22.328 14.906 1 79.81 491 TRP A C 1
ATOM 3733 O O . TRP A 1 491 ? -24.5 22.047 14.07 1 79.81 491 TRP A O 1
ATOM 3743 N N . GLN A 1 492 ? -23.828 22.594 16.172 1 81.06 492 GLN A N 1
ATOM 3744 C CA . GLN A 1 492 ? -25.234 22.656 16.594 1 81.06 492 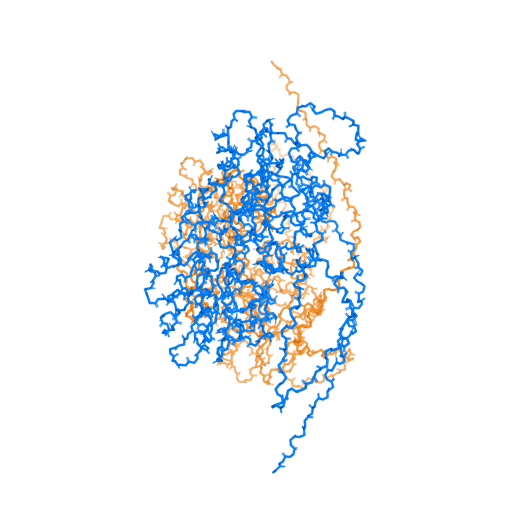GLN A CA 1
ATOM 3745 C C . GLN A 1 492 ? -25.969 23.781 15.852 1 81.06 492 GLN A C 1
ATOM 3747 O O . GLN A 1 492 ? -27.062 23.562 15.336 1 81.06 492 GLN A O 1
ATOM 3752 N N . THR A 1 493 ? -25.297 24.844 15.883 1 82.69 493 THR A N 1
ATOM 3753 C CA . THR A 1 493 ? -25.891 26 15.203 1 82.69 493 THR A CA 1
ATOM 3754 C C . THR A 1 493 ? -26.062 25.703 13.719 1 82.69 493 THR A C 1
ATOM 3756 O O . THR A 1 493 ? -27.078 26.094 13.125 1 82.69 493 THR A O 1
ATOM 3759 N N . ILE A 1 494 ? -25.188 25.094 13.148 1 86.5 494 ILE A N 1
ATOM 3760 C CA . ILE A 1 494 ? -25.234 24.75 11.727 1 86.5 494 ILE A CA 1
ATOM 3761 C C . ILE A 1 494 ? -26.406 23.812 11.469 1 86.5 494 ILE A C 1
ATOM 3763 O O . ILE A 1 494 ? -27.219 24.047 10.555 1 86.5 494 ILE A O 1
ATOM 3767 N N . ALA A 1 495 ? -26.547 22.828 12.25 1 88.69 495 ALA A N 1
ATOM 3768 C CA . ALA A 1 495 ? -27.609 21.844 12.086 1 88.69 495 ALA A CA 1
ATOM 3769 C C . ALA A 1 495 ? -28.984 22.5 12.195 1 88.69 495 ALA A C 1
ATOM 3771 O O . ALA A 1 495 ? -29.906 22.156 11.453 1 88.69 495 ALA A O 1
ATOM 3772 N N . ASP A 1 496 ? -29.031 23.438 13.102 1 87.69 496 ASP A N 1
ATOM 3773 C CA . ASP A 1 496 ? -30.297 24.109 13.352 1 87.69 496 ASP A CA 1
ATOM 3774 C C . ASP A 1 496 ? -30.719 24.969 12.164 1 87.69 496 ASP A C 1
ATOM 3776 O O . ASP A 1 496 ? -31.906 25.219 11.953 1 87.69 496 ASP A O 1
ATOM 3780 N N . GLN A 1 497 ? -29.797 25.438 11.477 1 88.12 497 GLN A N 1
ATOM 3781 C CA . GLN A 1 497 ? -30.078 26.328 10.359 1 88.12 497 GLN A CA 1
ATOM 3782 C C . GLN A 1 497 ? -30.391 25.547 9.086 1 88.12 497 GLN A C 1
ATOM 3784 O O . GLN A 1 497 ? -30.953 26.094 8.141 1 88.12 497 GLN A O 1
ATOM 3789 N N . MET A 1 498 ? -30.078 24.312 9.031 1 91.19 498 MET A N 1
ATOM 3790 C CA . MET A 1 498 ? -30.25 23.484 7.832 1 91.19 498 MET A CA 1
ATOM 3791 C C . MET A 1 498 ? -31.703 23.031 7.688 1 91.19 498 MET A C 1
ATOM 3793 O O . MET A 1 498 ? -32.438 23.016 8.664 1 91.19 498 MET A O 1
ATOM 3797 N N . GLU A 1 499 ? -32.094 22.766 6.539 1 88.75 499 GLU A N 1
ATOM 3798 C CA . GLU A 1 499 ? -33.375 22.156 6.242 1 88.75 499 GLU A CA 1
ATOM 3799 C C . GLU A 1 499 ? -33.25 20.672 5.922 1 88.75 499 GLU A C 1
ATOM 3801 O O . GLU A 1 499 ? -32.188 20.234 5.445 1 88.75 499 GLU A O 1
ATOM 3806 N N . GLU A 1 500 ? -34.281 19.891 6.105 1 87.56 500 GLU A N 1
ATOM 3807 C CA . GLU A 1 500 ? -34.281 18.469 5.797 1 87.56 500 GLU A CA 1
ATOM 3808 C C . GLU A 1 500 ? -34.312 18.234 4.289 1 87.56 500 GLU A C 1
ATOM 3810 O O . GLU A 1 500 ? -35 18.938 3.562 1 87.56 500 GLU A O 1
ATOM 3815 N N . PRO A 1 501 ? -33.625 17.312 3.811 1 88.88 501 PRO A N 1
ATOM 3816 C CA . PRO A 1 501 ? -32.656 16.422 4.484 1 88.88 501 PRO A CA 1
ATOM 3817 C C . PRO A 1 501 ? -31.359 17.109 4.855 1 88.88 501 PRO A C 1
ATOM 3819 O O . PRO A 1 501 ? -30.938 18.047 4.168 1 88.88 501 PRO A O 1
ATOM 3822 N N . LYS A 1 502 ? -30.797 16.734 5.98 1 91.12 502 LYS A N 1
ATOM 3823 C CA . LYS A 1 502 ? -29.547 17.297 6.469 1 91.12 502 LYS A CA 1
ATOM 3824 C C . LYS A 1 502 ? -28.359 16.391 6.145 1 91.12 502 LYS A C 1
ATOM 3826 O O . LYS A 1 502 ? -28.031 15.5 6.93 1 91.12 502 LYS A O 1
ATOM 3831 N N . MET A 1 503 ? -27.781 16.719 5.055 1 89.5 503 MET A N 1
ATOM 3832 C CA . MET A 1 503 ? -26.688 15.875 4.602 1 89.5 503 MET A CA 1
ATOM 3833 C C . MET A 1 503 ? -25.344 16.562 4.816 1 89.5 503 MET A C 1
ATOM 3835 O O . MET A 1 503 ? -25.234 17.781 4.699 1 89.5 503 MET A O 1
ATOM 3839 N N . LEU A 1 504 ? -24.359 15.727 5.191 1 88 504 LEU A N 1
ATOM 3840 C CA . LEU A 1 504 ? -23.031 16.25 5.422 1 88 504 LEU A CA 1
ATOM 3841 C C . LEU A 1 504 ? -21.984 15.398 4.711 1 88 504 LEU A C 1
ATOM 3843 O O . LEU A 1 504 ? -22 14.172 4.812 1 88 504 LEU A O 1
ATOM 3847 N N . LEU A 1 505 ? -21.188 16.016 3.936 1 84.44 505 LEU A N 1
ATOM 3848 C CA . LEU A 1 505 ? -20.031 15.383 3.328 1 84.44 505 LEU A CA 1
ATOM 3849 C C . LEU A 1 505 ? -18.734 15.938 3.916 1 84.44 505 LEU A C 1
ATOM 3851 O O . LEU A 1 505 ? -18.422 17.109 3.721 1 84.44 505 LEU A O 1
ATOM 3855 N N . ASP A 1 506 ? -18.047 15.117 4.625 1 79.12 506 ASP A N 1
ATOM 3856 C CA . ASP A 1 506 ? -16.797 15.508 5.246 1 79.12 506 ASP A CA 1
ATOM 3857 C C . ASP A 1 506 ? -15.602 15.031 4.418 1 79.12 506 ASP A C 1
ATOM 3859 O O . ASP A 1 506 ? -15.031 13.969 4.691 1 79.12 506 ASP A O 1
ATOM 3863 N N . THR A 1 507 ? -15.195 15.836 3.555 1 73.81 507 THR A N 1
ATOM 3864 C CA . THR A 1 507 ? -14.07 15.461 2.701 1 73.81 507 THR A CA 1
ATOM 3865 C C . THR A 1 507 ? -12.75 15.633 3.443 1 73.81 507 THR A C 1
ATOM 3867 O O . THR A 1 507 ? -11.727 15.078 3.033 1 73.81 507 THR A O 1
ATOM 3870 N N . ALA A 1 508 ? -12.797 16.406 4.492 1 65.25 508 ALA A N 1
ATOM 3871 C CA . ALA A 1 508 ? -11.586 16.688 5.254 1 65.25 508 ALA A CA 1
ATOM 3872 C C . ALA A 1 508 ? -11.328 15.594 6.293 1 65.25 508 ALA A C 1
ATOM 3874 O O . ALA A 1 508 ? -10.188 15.398 6.73 1 65.25 508 ALA A O 1
ATOM 3875 N N . GLY A 1 509 ? -12.305 14.922 6.656 1 63.5 509 GLY A N 1
ATOM 3876 C CA . GLY A 1 509 ? -12.188 13.875 7.664 1 63.5 509 GLY A CA 1
ATOM 3877 C C . GLY A 1 509 ? -11.875 14.414 9.047 1 63.5 509 GLY A C 1
ATOM 3878 O O . GLY A 1 509 ? -11.18 13.766 9.828 1 63.5 509 GLY A O 1
ATOM 3879 N N . VAL A 1 510 ? -12.297 15.609 9.406 1 62.22 510 VAL A N 1
ATOM 3880 C CA . VAL A 1 510 ? -11.836 16.234 10.641 1 62.22 510 VAL A CA 1
ATOM 3881 C C . VAL A 1 510 ? -12.992 16.359 11.625 1 62.22 510 VAL A C 1
ATOM 3883 O O . VAL A 1 510 ? -12.828 16.891 12.727 1 62.22 510 VAL A O 1
ATOM 3886 N N . LEU A 1 511 ? -14.109 15.773 11.266 1 70.69 511 LEU A N 1
ATOM 3887 C CA . LEU A 1 511 ? -15.281 16 12.109 1 70.69 511 LEU A CA 1
ATOM 3888 C C . LEU A 1 511 ? -15.523 14.805 13.023 1 70.69 511 LEU A C 1
ATOM 3890 O O . LEU A 1 511 ? -15.164 13.672 12.695 1 70.69 511 LEU A O 1
ATOM 3894 N N . ASP A 1 512 ? -15.953 15.18 14.18 1 71.94 512 ASP A N 1
ATOM 3895 C CA . ASP A 1 512 ? -16.5 14.133 15.039 1 71.94 512 ASP A CA 1
ATOM 3896 C C . ASP A 1 512 ? -17.812 13.586 14.477 1 71.94 512 ASP A C 1
ATOM 3898 O O . ASP A 1 512 ? -18.875 14.125 14.742 1 71.94 512 ASP A O 1
ATOM 3902 N N . ARG A 1 513 ? -17.672 12.516 13.867 1 72.44 513 ARG A N 1
ATOM 3903 C CA . ARG A 1 513 ? -18.812 11.969 13.133 1 72.44 513 ARG A CA 1
ATOM 3904 C C . ARG A 1 513 ? -19.938 11.578 14.078 1 72.44 513 ARG A C 1
ATOM 3906 O O . ARG A 1 513 ? -21.109 11.758 13.766 1 72.44 513 ARG A O 1
ATOM 3913 N N . ALA A 1 514 ? -19.516 11.031 15.156 1 73.81 514 ALA A N 1
ATOM 3914 C CA . ALA A 1 514 ? -20.531 10.625 16.125 1 73.81 514 ALA A CA 1
ATOM 3915 C C . ALA A 1 514 ? -21.344 11.82 16.609 1 73.81 514 ALA A C 1
ATOM 3917 O O . ALA A 1 514 ? -22.562 11.766 16.688 1 73.81 514 ALA A O 1
ATOM 3918 N N . ARG A 1 515 ? -20.656 12.852 16.859 1 76.31 515 ARG A N 1
ATOM 3919 C CA . ARG A 1 515 ? -21.297 14.055 17.359 1 76.31 515 ARG A CA 1
ATOM 3920 C C . ARG A 1 515 ? -22.219 14.672 16.312 1 76.31 515 ARG A C 1
ATOM 3922 O O . ARG A 1 515 ? -23.328 15.102 16.625 1 76.31 515 ARG A O 1
ATOM 3929 N N . VAL A 1 516 ? -21.734 14.688 15.148 1 80.81 516 VAL A N 1
ATOM 3930 C CA . VAL A 1 516 ? -22.484 15.32 14.07 1 80.81 516 VAL A CA 1
ATOM 3931 C C . VAL A 1 516 ? -23.719 14.492 13.75 1 80.81 516 VAL A C 1
ATOM 3933 O O . VAL A 1 516 ? -24.781 15.047 13.453 1 80.81 516 VAL A O 1
ATOM 3936 N N . ARG A 1 517 ? -23.609 13.227 13.867 1 83.56 517 ARG A N 1
ATOM 3937 C CA . ARG A 1 517 ? -24.75 12.352 13.625 1 83.56 517 ARG A CA 1
ATOM 3938 C C . ARG A 1 517 ? -25.812 12.547 14.703 1 83.56 517 ARG A C 1
ATOM 3940 O O . ARG A 1 517 ? -27.016 12.477 14.406 1 83.56 517 ARG A O 1
ATOM 3947 N N . GLN A 1 518 ? -25.328 12.781 15.859 1 84.12 518 GLN A N 1
ATOM 3948 C CA . GLN A 1 518 ? -26.234 13.008 16.969 1 84.12 518 GLN A CA 1
ATOM 3949 C C . GLN A 1 518 ? -27.047 14.289 16.766 1 84.12 518 GLN A C 1
ATOM 3951 O O . GLN A 1 518 ? -28.141 14.438 17.297 1 84.12 518 GLN A O 1
ATOM 3956 N N . LEU A 1 519 ? -26.531 15.156 16.016 1 86.88 519 LEU A N 1
ATOM 3957 C CA . LEU A 1 519 ? -27.203 16.422 15.719 1 86.88 519 LEU A CA 1
ATOM 3958 C C . LEU A 1 519 ? -28.203 16.25 14.586 1 86.88 519 LEU A C 1
ATOM 3960 O O . LEU A 1 519 ? -28.859 17.219 14.18 1 86.88 519 LEU A O 1
ATOM 3964 N N . GLY A 1 520 ? -28.281 15.023 14.062 1 86.06 520 GLY A N 1
ATOM 3965 C CA . GLY A 1 520 ? -29.297 14.727 13.055 1 86.06 520 GLY A CA 1
ATOM 3966 C C . GLY A 1 520 ? -28.766 14.812 11.641 1 86.06 520 GLY A C 1
ATOM 3967 O O . GLY A 1 520 ? -29.531 14.727 10.68 1 86.06 520 GLY A O 1
ATOM 3968 N N . LEU A 1 521 ? -27.562 15.047 11.477 1 88 521 LEU A N 1
ATOM 3969 C CA . LEU A 1 521 ? -27 15.125 10.141 1 88 521 LEU A CA 1
ATOM 3970 C C . LEU A 1 521 ? -26.641 13.734 9.617 1 88 521 LEU A C 1
ATOM 3972 O O . LEU A 1 521 ? -26.141 12.891 10.375 1 88 521 LEU A O 1
ATOM 3976 N N . ARG A 1 522 ? -27 13.484 8.406 1 86 522 ARG A N 1
ATOM 3977 C CA . ARG A 1 522 ? -26.594 12.258 7.738 1 86 522 ARG A CA 1
ATOM 3978 C C . ARG A 1 522 ? -25.219 12.414 7.098 1 86 522 ARG A C 1
ATOM 3980 O O . ARG A 1 522 ? -25.062 13.133 6.105 1 86 522 ARG A O 1
ATOM 3987 N N . VAL A 1 523 ? -24.312 11.727 7.645 1 80.69 523 VAL A N 1
ATOM 3988 C CA . VAL A 1 523 ? -22.953 11.836 7.16 1 80.69 523 VAL A CA 1
ATOM 3989 C C . VAL A 1 523 ? -22.703 10.797 6.07 1 80.69 523 VAL A C 1
ATOM 3991 O O . VAL A 1 523 ? -23 9.609 6.258 1 80.69 523 VAL A O 1
ATOM 3994 N N . LEU A 1 524 ? -22.219 11.32 5.027 1 75.81 524 LEU A N 1
ATOM 3995 C CA . LEU A 1 524 ? -21.906 10.422 3.918 1 75.81 524 LEU A CA 1
ATOM 3996 C C . LEU A 1 524 ? -20.469 9.945 3.984 1 75.81 524 LEU A C 1
ATOM 3998 O O . LEU A 1 524 ? -19.578 10.688 4.422 1 75.81 524 LEU A O 1
ATOM 4002 N N . MET B 1 1 ? 63.219 -7.898 -3.859 1 21.73 1 MET B N 1
ATOM 4003 C CA . MET B 1 1 ? 62.812 -9.305 -3.748 1 21.73 1 MET B CA 1
ATOM 4004 C C . MET B 1 1 ? 61.875 -9.516 -2.557 1 21.73 1 MET B C 1
ATOM 4006 O O . MET B 1 1 ? 61.969 -10.531 -1.87 1 21.73 1 MET B O 1
ATOM 4010 N N . LEU B 1 2 ? 61.156 -8.508 -2.105 1 25.2 2 LEU B N 1
ATOM 4011 C CA . LEU B 1 2 ? 60.531 -8.352 -0.811 1 25.2 2 LEU B CA 1
ATOM 4012 C C . LEU B 1 2 ? 59.406 -9.375 -0.64 1 25.2 2 LEU B C 1
ATOM 4014 O O . LEU B 1 2 ? 58.5 -9.477 -1.49 1 25.2 2 LEU B O 1
ATOM 4018 N N . VAL B 1 3 ? 59.562 -10.469 0.147 1 23.28 3 VAL B N 1
ATOM 4019 C CA . VAL B 1 3 ? 58.969 -11.766 0.472 1 23.28 3 VAL B CA 1
ATOM 4020 C C . VAL B 1 3 ? 57.625 -11.562 1.109 1 23.28 3 VAL B C 1
ATOM 4022 O O . VAL B 1 3 ? 57.5 -11.023 2.215 1 23.28 3 VAL B O 1
ATOM 4025 N N . LEU B 1 4 ? 56.562 -11.086 0.347 1 24.25 4 LEU B N 1
ATOM 4026 C CA . LEU B 1 4 ? 55.219 -10.633 0.729 1 24.25 4 LEU B CA 1
ATOM 4027 C C . LEU B 1 4 ? 54.438 -11.75 1.406 1 24.25 4 LEU B C 1
ATOM 4029 O O . LEU B 1 4 ? 54.188 -12.789 0.792 1 24.25 4 LEU B O 1
ATOM 4033 N N . ILE B 1 5 ? 54.594 -11.984 2.758 1 23.88 5 ILE B N 1
ATOM 4034 C CA . ILE B 1 5 ? 54.219 -13.102 3.611 1 23.88 5 ILE B CA 1
ATOM 4035 C C . ILE B 1 5 ? 52.688 -13.25 3.592 1 23.88 5 ILE B C 1
ATOM 4037 O O . ILE B 1 5 ? 51.969 -12.281 3.838 1 23.88 5 ILE B O 1
ATOM 4041 N N . PRO B 1 6 ? 52 -14.422 3.121 1 24.62 6 PRO B N 1
ATOM 4042 C CA . PRO B 1 6 ? 50.656 -14.852 2.762 1 24.62 6 PRO B CA 1
ATOM 4043 C C . PRO B 1 6 ? 49.719 -15 3.977 1 24.62 6 PRO B C 1
ATOM 4045 O O . PRO B 1 6 ? 49.969 -15.844 4.84 1 24.62 6 PRO B O 1
ATOM 4048 N N . ILE B 1 7 ? 49.312 -13.914 4.773 1 22.61 7 ILE B N 1
ATOM 4049 C CA . ILE B 1 7 ? 48.688 -14.039 6.082 1 22.61 7 ILE B CA 1
ATOM 4050 C C . ILE B 1 7 ? 47.344 -14.773 5.949 1 22.61 7 ILE B C 1
ATOM 4052 O O . ILE B 1 7 ? 46.406 -14.266 5.34 1 22.61 7 ILE B O 1
ATOM 4056 N N . VAL B 1 8 ? 47.156 -16.156 5.699 1 22.89 8 VAL B N 1
ATOM 4057 C CA . VAL B 1 8 ? 46.125 -17.156 5.43 1 22.89 8 VAL B CA 1
ATOM 4058 C C . VAL B 1 8 ? 45.156 -17.25 6.609 1 22.89 8 VAL B C 1
ATOM 4060 O O . VAL B 1 8 ? 44.031 -17.688 6.453 1 22.89 8 VAL B O 1
ATOM 4063 N N . VAL B 1 9 ? 45.531 -17.031 7.926 1 21.14 9 VAL B N 1
ATOM 4064 C CA . VAL B 1 9 ? 45.156 -17.984 8.961 1 21.14 9 VAL B CA 1
ATOM 4065 C C . VAL B 1 9 ? 43.656 -17.922 9.219 1 21.14 9 VAL B C 1
ATOM 4067 O O . VAL B 1 9 ? 42.969 -18.938 9.203 1 21.14 9 VAL B O 1
ATOM 4070 N N . VAL B 1 10 ? 43.094 -17.188 10.258 1 21.62 10 VAL B N 1
ATOM 4071 C CA . VAL B 1 10 ? 42.438 -17.562 11.523 1 21.62 10 VAL B CA 1
ATOM 4072 C C . VAL B 1 10 ? 40.938 -17.453 11.398 1 21.62 10 VAL B C 1
ATOM 4074 O O . VAL B 1 10 ? 40.219 -17.656 12.375 1 21.62 10 VAL B O 1
ATOM 4077 N N . LEU B 1 11 ? 40.219 -17.047 10.289 1 22.02 11 LEU B N 1
ATOM 4078 C CA . LEU B 1 11 ? 38.906 -16.453 10.477 1 22.02 11 LEU B CA 1
ATOM 4079 C C . LEU B 1 11 ? 37.875 -17.531 10.773 1 22.02 11 LEU B C 1
ATOM 4081 O O . LEU B 1 11 ? 36.688 -17.344 10.508 1 22.02 11 LEU B O 1
ATOM 4085 N N . ALA B 1 12 ? 38.188 -18.844 11.148 1 22.39 12 ALA B N 1
ATOM 4086 C CA . ALA B 1 12 ? 37.375 -20.047 11.219 1 22.39 12 ALA B CA 1
ATOM 4087 C C . ALA B 1 12 ? 36.281 -19.891 12.273 1 22.39 12 ALA B C 1
ATOM 4089 O O . ALA B 1 12 ? 35.156 -20.344 12.086 1 22.39 12 ALA B O 1
ATOM 4090 N N . GLY B 1 13 ? 36.594 -19.547 13.547 1 21.23 13 GLY B N 1
ATOM 4091 C CA . GLY B 1 13 ? 36.031 -20.156 14.75 1 21.23 13 GLY B CA 1
ATOM 4092 C C . GLY B 1 13 ? 34.625 -19.703 15.039 1 21.23 13 GLY B C 1
ATOM 4093 O O . GLY B 1 13 ? 33.844 -20.422 15.695 1 21.23 13 GLY B O 1
ATOM 4094 N N . ILE B 1 14 ? 34.219 -18.453 14.953 1 22.8 14 ILE B N 1
ATOM 4095 C CA . ILE B 1 14 ? 33.219 -17.984 15.914 1 22.8 14 ILE B CA 1
ATOM 4096 C C . ILE B 1 14 ? 31.828 -18.438 15.484 1 22.8 14 ILE B C 1
ATOM 4098 O O . ILE B 1 14 ? 30.984 -17.625 15.094 1 22.8 14 ILE B O 1
ATOM 4102 N N . ALA B 1 15 ? 31.641 -19.391 14.555 1 21.75 15 ALA B N 1
ATOM 4103 C CA . ALA B 1 15 ? 30.344 -19.734 13.977 1 21.75 15 ALA B CA 1
ATOM 4104 C C . ALA B 1 15 ? 29.422 -20.391 15.008 1 21.75 15 ALA B C 1
ATOM 4106 O O . ALA B 1 15 ? 28.203 -20.438 14.836 1 21.75 15 ALA B O 1
ATOM 4107 N N . LEU B 1 16 ? 30.031 -21.156 15.938 1 21.98 16 LEU B N 1
ATOM 4108 C CA . LEU B 1 16 ? 29.266 -22.266 16.5 1 21.98 16 LEU B CA 1
ATOM 4109 C C . LEU B 1 16 ? 28.172 -21.766 17.438 1 21.98 16 LEU B C 1
ATOM 4111 O O . LEU B 1 16 ? 27.172 -22.438 17.672 1 21.98 16 LEU B O 1
ATOM 4115 N N . LEU B 1 17 ? 28.547 -20.859 18.328 1 22.67 17 LEU B N 1
ATOM 4116 C CA . LEU B 1 17 ? 27.891 -20.875 19.625 1 22.67 17 LEU B CA 1
ATOM 4117 C C . LEU B 1 17 ? 26.438 -20.406 19.516 1 22.67 17 LEU B C 1
ATOM 4119 O O . LEU B 1 17 ? 25.703 -20.391 20.5 1 22.67 17 LEU B O 1
ATOM 4123 N N . TYR B 1 18 ? 26.047 -19.672 18.516 1 22.92 18 TYR B N 1
ATOM 4124 C CA . TYR B 1 18 ? 24.797 -18.969 18.797 1 22.92 18 TYR B CA 1
ATOM 4125 C C . TYR B 1 18 ? 23.609 -19.938 18.766 1 22.92 18 TYR B C 1
ATOM 4127 O O . TYR B 1 18 ? 22.844 -19.938 17.812 1 22.92 18 TYR B O 1
ATOM 4135 N N . THR B 1 19 ? 23.938 -21.25 19.031 1 20.77 19 THR B N 1
ATOM 4136 C CA . THR B 1 19 ? 22.922 -22.266 18.75 1 20.77 19 THR B CA 1
ATOM 4137 C C . THR B 1 19 ? 21.641 -21.969 19.516 1 20.77 19 THR B C 1
ATOM 4139 O O . THR B 1 19 ? 20.547 -22.047 18.938 1 20.77 19 THR B O 1
ATOM 4142 N N . HIS B 1 20 ? 21.578 -22.328 20.797 1 21.36 20 HIS B N 1
ATOM 4143 C CA . HIS B 1 20 ? 20.5 -23.047 21.469 1 21.36 20 HIS B CA 1
ATOM 4144 C C . HIS B 1 20 ? 19.406 -22.094 21.938 1 21.36 20 HIS B C 1
ATOM 4146 O O . HIS B 1 20 ? 18.875 -22.234 23.031 1 21.36 20 HIS B O 1
ATOM 4152 N N . ARG B 1 21 ? 19.438 -20.859 21.656 1 21.95 21 ARG B N 1
ATOM 4153 C CA . ARG B 1 21 ? 18.453 -20.172 22.484 1 21.95 21 ARG B CA 1
ATOM 4154 C C . ARG B 1 21 ? 17.062 -20.766 22.297 1 21.95 21 ARG B C 1
ATOM 4156 O O . ARG B 1 21 ? 16.578 -20.875 21.172 1 21.95 21 ARG B O 1
ATOM 4163 N N . ARG B 1 22 ? 16.609 -21.531 23.312 1 21.98 22 ARG B N 1
ATOM 4164 C CA . ARG B 1 22 ? 15.297 -22.141 23.547 1 21.98 22 ARG B CA 1
ATOM 4165 C C . ARG B 1 22 ? 14.18 -21.125 23.297 1 21.98 22 ARG B C 1
ATOM 4167 O O . ARG B 1 22 ? 14.164 -20.047 23.891 1 21.98 22 ARG B O 1
ATOM 4174 N N . TYR B 1 23 ? 13.672 -21.062 22.141 1 21.14 23 TYR B N 1
ATOM 4175 C CA . TYR B 1 23 ? 12.484 -20.328 21.719 1 21.14 23 TYR B CA 1
ATOM 4176 C C . TYR B 1 23 ? 11.336 -20.547 22.688 1 21.14 23 TYR B C 1
ATOM 4178 O O . TYR B 1 23 ? 10.781 -21.641 22.766 1 21.14 23 TYR B O 1
ATOM 4186 N N . LYS B 1 24 ? 11.578 -20.109 23.969 1 22.44 24 LYS B N 1
ATOM 4187 C CA . LYS B 1 24 ? 10.336 -20.281 24.719 1 22.44 24 LYS B CA 1
ATOM 4188 C C . LYS B 1 24 ? 9.141 -19.75 23.938 1 22.44 24 LYS B C 1
ATOM 4190 O O . LYS B 1 24 ? 9.148 -18.609 23.484 1 22.44 24 LYS B O 1
ATOM 4195 N N . ALA B 1 25 ? 8.281 -20.594 23.516 1 23.3 25 ALA B N 1
ATOM 4196 C CA . ALA B 1 25 ? 6.973 -20.516 22.875 1 23.3 25 ALA B CA 1
ATOM 4197 C C . ALA B 1 25 ? 6.098 -19.438 23.516 1 23.3 25 ALA B C 1
ATOM 4199 O O . ALA B 1 25 ? 5.699 -19.562 24.672 1 23.3 25 ALA B O 1
ATOM 4200 N N . SER B 1 26 ? 6.527 -18.203 23.359 1 23.44 26 SER B N 1
ATOM 4201 C CA . SER B 1 26 ? 5.656 -17.172 23.906 1 23.44 26 SER B CA 1
ATOM 4202 C C . SER B 1 26 ? 4.191 -17.453 23.578 1 23.44 26 SER B C 1
ATOM 4204 O O . SER B 1 26 ? 3.861 -17.859 22.469 1 23.44 26 SER B O 1
ATOM 4206 N N . LYS B 1 27 ? 3.43 -17.656 24.609 1 24.55 27 LYS B N 1
ATOM 4207 C CA . LYS B 1 27 ? 1.994 -17.922 24.547 1 24.55 27 LYS B CA 1
ATOM 4208 C C . LYS B 1 27 ? 1.28 -16.922 23.656 1 24.55 27 LYS B C 1
ATOM 4210 O O . LYS B 1 27 ? 1.354 -15.703 23.875 1 24.55 27 LYS B O 1
ATOM 4215 N N . SER B 1 28 ? 1.116 -17.234 22.406 1 23.25 28 SER B N 1
ATOM 4216 C CA . SER B 1 28 ? 0.358 -16.578 21.344 1 23.25 28 SER B CA 1
ATOM 4217 C C . SER B 1 28 ? -0.955 -16 21.875 1 23.25 28 SER B C 1
ATOM 4219 O O . SER B 1 28 ? -1.771 -16.734 22.438 1 23.25 28 SER B O 1
ATOM 4221 N N . LYS B 1 29 ? -0.83 -14.852 22.516 1 27.53 29 LYS B N 1
ATOM 4222 C CA . LYS B 1 29 ? -2.129 -14.273 22.859 1 27.53 29 LYS B CA 1
ATOM 4223 C C . LYS B 1 29 ? -3.121 -14.461 21.703 1 27.53 29 LYS B C 1
ATOM 4225 O O . LYS B 1 29 ? -2.811 -14.164 20.547 1 27.53 29 LYS B O 1
ATOM 4230 N N . GLU B 1 30 ? -4.137 -15.273 21.891 1 24.69 30 GLU B N 1
ATOM 4231 C CA . GLU B 1 30 ? -5.227 -15.656 21 1 24.69 30 GLU B CA 1
ATOM 4232 C C . GLU B 1 30 ? -5.816 -14.438 20.297 1 24.69 30 GLU B C 1
ATOM 4234 O O . GLU B 1 30 ? -6.082 -13.414 20.938 1 24.69 30 GLU B O 1
ATOM 4239 N N . PRO B 1 31 ? -5.488 -14.242 19.078 1 26.27 31 PRO B N 1
ATOM 4240 C CA . PRO B 1 31 ? -6.09 -13.164 18.297 1 26.27 31 PRO B CA 1
ATOM 4241 C C . PRO B 1 31 ? -7.566 -12.938 18.625 1 26.27 31 PRO B C 1
ATOM 4243 O O . PRO B 1 31 ? -8.266 -13.883 19.016 1 26.27 31 PRO B O 1
ATOM 4246 N N . SER B 1 32 ? -7.816 -11.805 19.234 1 28.41 32 SER B N 1
ATOM 4247 C CA . SER B 1 32 ? -9.219 -11.484 19.484 1 28.41 32 SER B CA 1
ATOM 4248 C C . SER B 1 32 ? -10.094 -11.914 18.312 1 28.41 32 SER B C 1
ATOM 4250 O O . SER B 1 32 ? -9.789 -11.617 17.156 1 28.41 32 SER B O 1
ATOM 4252 N N . ARG B 1 33 ? -10.805 -12.945 18.422 1 25.36 33 ARG B N 1
ATOM 4253 C CA . ARG B 1 33 ? -11.781 -13.516 17.5 1 25.36 33 ARG B CA 1
ATOM 4254 C C . ARG B 1 33 ? -12.703 -12.438 16.938 1 25.36 33 ARG B C 1
ATOM 4256 O O . ARG B 1 33 ? -13.492 -11.852 17.672 1 25.36 33 ARG B O 1
ATOM 4263 N N . VAL B 1 34 ? -12.172 -11.57 16.172 1 27.61 34 VAL B N 1
ATOM 4264 C CA . VAL B 1 34 ? -13.234 -10.875 15.445 1 27.61 34 VAL B CA 1
ATOM 4265 C C . VAL B 1 34 ? -14.25 -11.891 14.93 1 27.61 34 VAL B C 1
ATOM 4267 O O . VAL B 1 34 ? -13.914 -12.766 14.125 1 27.61 34 VAL B O 1
ATOM 4270 N N . VAL B 1 35 ? -15.18 -12.219 15.773 1 27.52 35 VAL B N 1
ATOM 4271 C CA . VAL B 1 35 ? -16.312 -13.047 15.383 1 27.52 35 VAL B CA 1
ATOM 4272 C C . VAL B 1 35 ? -17.016 -12.438 14.164 1 27.52 35 VAL B C 1
ATOM 4274 O O . VAL B 1 35 ? -17.594 -11.359 14.25 1 27.52 35 VAL B O 1
ATOM 4277 N N . VAL B 1 36 ? -16.328 -12.477 13.078 1 28.11 36 VAL B N 1
ATOM 4278 C CA . VAL B 1 36 ? -17.203 -12.266 11.93 1 28.11 36 VAL B CA 1
ATOM 4279 C C . VAL B 1 36 ? -18.453 -13.141 12.07 1 28.11 36 VAL B C 1
ATOM 4281 O O . VAL B 1 36 ? -18.359 -14.352 12.266 1 28.11 36 VAL B O 1
ATOM 4284 N N . GLN B 1 37 ? -19.453 -12.602 12.648 1 28.03 37 GLN B N 1
ATOM 4285 C CA . GLN B 1 37 ? -20.703 -13.336 12.773 1 28.03 37 GLN B CA 1
ATOM 4286 C C . GLN B 1 37 ? -21.047 -14.07 11.477 1 28.03 37 GLN B C 1
ATOM 4288 O O . GLN B 1 37 ? -21.844 -13.594 10.672 1 28.03 37 GLN B O 1
ATOM 4293 N N . GLY B 1 38 ? -20.062 -14.453 10.703 1 26.78 38 GLY B N 1
ATOM 4294 C CA . GLY B 1 38 ? -20.625 -15.406 9.758 1 26.78 38 GLY B CA 1
ATOM 4295 C C . GLY B 1 38 ? -21.297 -16.594 10.43 1 26.78 38 GLY B C 1
ATOM 4296 O O . GLY B 1 38 ? -21 -16.906 11.586 1 26.78 38 GLY B O 1
ATOM 4297 N N . HIS B 1 39 ? -22.562 -16.828 10.297 1 27.7 39 HIS B N 1
ATOM 4298 C CA . HIS B 1 39 ? -23.188 -18.062 10.781 1 27.7 39 HIS B CA 1
ATOM 4299 C C . HIS B 1 39 ? -22.234 -19.25 10.656 1 27.7 39 HIS B C 1
ATOM 4301 O O . HIS B 1 39 ? -21.875 -19.656 9.547 1 27.7 39 HIS B O 1
ATOM 4307 N N . THR B 1 40 ? -21.203 -19.172 11.445 1 29.34 40 THR B N 1
ATOM 4308 C CA . THR B 1 40 ? -20.406 -20.391 11.539 1 29.34 40 THR B CA 1
ATOM 4309 C C . THR B 1 40 ? -21.297 -21.594 11.883 1 29.34 40 THR B C 1
ATOM 4311 O O . THR B 1 40 ? -22 -21.578 12.891 1 29.34 40 THR B O 1
ATOM 4314 N N . PHE B 1 41 ? -21.922 -22.281 10.969 1 27.23 41 PHE B N 1
ATOM 4315 C CA . PHE B 1 41 ? -22.453 -23.594 11.289 1 27.23 41 PHE B CA 1
ATOM 4316 C C . PHE B 1 41 ? -21.438 -24.422 12.055 1 27.23 41 PHE B C 1
ATOM 4318 O O . PHE B 1 41 ? -20.422 -24.844 11.492 1 27.23 41 PHE B O 1
ATOM 4325 N N . SER B 1 42 ? -21.125 -23.984 13.266 1 28.14 42 SER B N 1
ATOM 4326 C CA . SER B 1 42 ? -20.297 -24.812 14.125 1 28.14 42 SER B CA 1
ATOM 4327 C C . SER B 1 42 ? -20.938 -26.172 14.375 1 28.14 42 SER B C 1
ATOM 4329 O O . SER B 1 42 ? -21.781 -26.312 15.266 1 28.14 42 SER B O 1
ATOM 4331 N N . GLU B 1 43 ? -21.531 -26.953 13.477 1 28.97 43 GLU B N 1
ATOM 4332 C CA . GLU B 1 43 ? -21.859 -28.281 13.945 1 28.97 43 GLU B CA 1
ATOM 4333 C C . GLU B 1 43 ? -20.641 -29 14.508 1 28.97 43 GLU B C 1
ATOM 4335 O O . GLU B 1 43 ? -19.594 -29.062 13.852 1 28.97 43 GLU B O 1
ATOM 4340 N N . SER B 1 44 ? -20.5 -28.984 15.773 1 28.41 44 SER B N 1
ATOM 4341 C CA . SER B 1 44 ? -19.578 -29.859 16.5 1 28.41 44 SER B CA 1
ATOM 4342 C C . SER B 1 44 ? -19.484 -31.234 15.844 1 28.41 44 SER B C 1
ATOM 4344 O O . SER B 1 44 ? -20.5 -31.906 15.648 1 28.41 44 SER B O 1
ATOM 4346 N N . VAL B 1 45 ? -18.5 -31.453 14.969 1 31.05 45 VAL B N 1
ATOM 4347 C CA . VAL B 1 45 ? -18.234 -32.812 14.508 1 31.05 45 VAL B CA 1
ATOM 4348 C C . VAL B 1 45 ? -18.078 -33.75 15.703 1 31.05 45 VAL B C 1
ATOM 4350 O O . VAL B 1 45 ? -17.109 -33.656 16.453 1 31.05 45 VAL B O 1
ATOM 4353 N N . GLU B 1 46 ? -19.172 -34 16.578 1 27.92 46 GLU B N 1
ATOM 4354 C CA . GLU B 1 46 ? -19.109 -35.125 17.5 1 27.92 46 GLU B CA 1
ATOM 4355 C C . GLU B 1 46 ? -18.5 -36.344 16.828 1 27.92 46 GLU B C 1
ATOM 4357 O O . GLU B 1 46 ? -18.781 -36.625 15.672 1 27.92 46 GLU B O 1
ATOM 4362 N N . GLN B 1 47 ? -17.406 -36.844 17.391 1 26.2 47 GLN B N 1
ATOM 4363 C CA . GLN B 1 47 ? -16.75 -38.125 17.078 1 26.2 47 GLN B CA 1
ATOM 4364 C C . GLN B 1 47 ? -17.75 -39.281 17.062 1 26.2 47 GLN B C 1
ATOM 4366 O O . GLN B 1 47 ? -18.031 -39.875 18.094 1 26.2 47 GLN B O 1
ATOM 4371 N N . LYS B 1 48 ? -18.922 -39.156 16.5 1 30.61 48 LYS B N 1
ATOM 4372 C CA . LYS B 1 48 ? -19.656 -40.406 16.531 1 30.61 48 LYS B CA 1
ATOM 4373 C C . LYS B 1 48 ? -18.859 -41.531 15.852 1 30.61 48 LYS B C 1
ATOM 4375 O O . LYS B 1 48 ? -18.234 -41.281 14.812 1 30.61 48 LYS B O 1
ATOM 4380 N N . PRO B 1 49 ? -18.703 -42.688 16.547 1 26.58 49 PRO B N 1
ATOM 4381 C CA . PRO B 1 49 ? -18.078 -43.875 15.961 1 26.58 49 PRO B CA 1
ATOM 4382 C C . PRO B 1 49 ? -18.516 -44.156 14.531 1 26.58 49 PRO B C 1
ATOM 4384 O O . PRO B 1 49 ? -19.625 -43.75 14.141 1 26.58 49 PRO B O 1
ATOM 4387 N N . ALA B 1 50 ? -17.562 -44.469 13.602 1 29.89 50 ALA B N 1
ATOM 4388 C CA . ALA B 1 50 ? -17.688 -44.875 12.211 1 29.89 50 ALA B CA 1
ATOM 4389 C C . ALA B 1 50 ? -18.781 -45.906 12.039 1 29.89 50 ALA B C 1
ATOM 4391 O O . ALA B 1 50 ? -18.516 -47.125 12.086 1 29.89 50 ALA B O 1
ATOM 4392 N N . THR B 1 51 ? -19.828 -45.844 12.883 1 27.02 51 THR B N 1
ATOM 4393 C CA . THR B 1 51 ? -20.75 -46.906 12.516 1 27.02 51 THR B CA 1
ATOM 4394 C C . THR B 1 51 ? -20.984 -46.906 11.008 1 27.02 51 THR B C 1
ATOM 4396 O O . THR B 1 51 ? -20.859 -45.875 10.344 1 27.02 51 THR B O 1
ATOM 4399 N N . ASP B 1 52 ? -21.344 -48.125 10.445 1 29.25 52 ASP B N 1
ATOM 4400 C CA . ASP B 1 52 ? -21.609 -48.625 9.109 1 29.25 52 ASP B CA 1
ATOM 4401 C C . ASP B 1 52 ? -22.625 -47.75 8.383 1 29.25 52 ASP B C 1
ATOM 4403 O O . ASP B 1 52 ? -23.844 -47.969 8.523 1 29.25 52 ASP B O 1
ATOM 4407 N N . VAL B 1 53 ? -22.531 -46.469 8.539 1 32.25 53 VAL B N 1
ATOM 4408 C CA . VAL B 1 53 ? -23.562 -45.781 7.758 1 32.25 53 VAL B CA 1
ATOM 4409 C C . VAL B 1 53 ? -23.5 -46.25 6.305 1 32.25 53 VAL B C 1
ATOM 4411 O O . VAL B 1 53 ? -22.469 -46.094 5.637 1 32.25 53 VAL B O 1
ATOM 4414 N N . ARG B 1 54 ? -24.297 -47.125 5.914 1 29.52 54 ARG B N 1
ATOM 4415 C CA . ARG B 1 54 ? -24.719 -47.531 4.57 1 29.52 54 ARG B CA 1
ATOM 4416 C C . ARG B 1 54 ? -24.797 -46.312 3.65 1 29.52 54 ARG B C 1
ATOM 4418 O O . ARG B 1 54 ? -25.297 -45.25 4.047 1 29.52 54 ARG B O 1
ATOM 4425 N N . LYS B 1 55 ? -24.109 -46.406 2.51 1 37.06 55 LYS B N 1
ATOM 4426 C CA . LYS B 1 55 ? -23.891 -45.656 1.277 1 37.06 55 LYS B CA 1
ATOM 4427 C C . LYS B 1 55 ? -25.219 -45.188 0.675 1 37.06 55 LYS B C 1
ATOM 4429 O O . LYS B 1 55 ? -25.703 -45.75 -0.3 1 37.06 55 LYS B O 1
ATOM 4434 N N . THR B 1 56 ? -26.172 -44.969 1.519 1 34.59 56 THR B N 1
ATOM 4435 C CA . THR B 1 56 ? -27.203 -44.562 0.577 1 34.59 56 THR B CA 1
ATOM 4436 C C . THR B 1 56 ? -26.703 -43.469 -0.352 1 34.59 56 THR B C 1
ATOM 4438 O O . THR B 1 56 ? -26.797 -43.594 -1.575 1 34.59 56 THR B O 1
ATOM 4441 N N . GLY B 1 57 ? -27.312 -42.031 -0.276 1 40.66 57 GLY B N 1
ATOM 4442 C CA . GLY B 1 57 ? -27.266 -40.938 -1.217 1 40.66 57 GLY B CA 1
ATOM 4443 C C . GLY B 1 57 ? -25.859 -40.375 -1.407 1 40.66 57 GLY B C 1
ATOM 4444 O O . GLY B 1 57 ? -24.938 -40.75 -0.688 1 40.66 57 GLY B O 1
ATOM 4445 N N . ASN B 1 58 ? -25.531 -39.344 -2.666 1 50.78 58 ASN B N 1
ATOM 4446 C CA . ASN B 1 58 ? -24.516 -38.625 -3.412 1 50.78 58 ASN B CA 1
ATOM 4447 C C . ASN B 1 58 ? -23.719 -37.688 -2.502 1 50.78 58 ASN B C 1
ATOM 4449 O O . ASN B 1 58 ? -23.375 -36.562 -2.898 1 50.78 58 ASN B O 1
ATOM 4453 N N . ARG B 1 59 ? -23.688 -37.781 -1.15 1 61.44 59 ARG B N 1
ATOM 4454 C CA . ARG B 1 59 ? -23.062 -36.781 -0.303 1 61.44 59 ARG B CA 1
ATOM 4455 C C . ARG B 1 59 ? -21.641 -37.188 0.081 1 61.44 59 ARG B C 1
ATOM 4457 O O . ARG B 1 59 ? -21.406 -38.312 0.466 1 61.44 59 ARG B O 1
ATOM 4464 N N . ILE B 1 60 ? -20.609 -36.469 -0.432 1 70.56 60 ILE B N 1
ATOM 4465 C CA . ILE B 1 60 ? -19.203 -36.688 -0.088 1 70.56 60 ILE B CA 1
ATOM 4466 C C . ILE B 1 60 ? -18.844 -35.875 1.158 1 70.56 60 ILE B C 1
ATOM 4468 O O . ILE B 1 60 ? -18.781 -34.656 1.112 1 70.56 60 ILE B O 1
ATOM 4472 N N . ASP B 1 61 ? -18.781 -36.531 2.369 1 72.88 61 ASP B N 1
ATOM 4473 C CA . ASP B 1 61 ? -18.359 -35.844 3.584 1 72.88 61 ASP B CA 1
ATOM 4474 C C . ASP B 1 61 ? -16.922 -36.188 3.945 1 72.88 61 ASP B C 1
ATOM 4476 O O . ASP B 1 61 ? -16.281 -35.469 4.711 1 72.88 61 ASP B O 1
ATOM 4480 N N . THR B 1 62 ? -16.5 -37.344 3.369 1 83 62 THR B N 1
ATOM 4481 C CA . THR B 1 62 ? -15.109 -37.75 3.564 1 83 62 THR B CA 1
ATOM 4482 C C . THR B 1 62 ? -14.469 -38.125 2.236 1 83 62 THR B C 1
ATOM 4484 O O . THR B 1 62 ? -14.984 -39 1.517 1 83 62 THR B O 1
ATOM 4487 N N . VAL B 1 63 ? -13.406 -37.531 1.952 1 91.75 63 VAL B N 1
ATOM 4488 C CA . VAL B 1 63 ? -12.734 -37.719 0.669 1 91.75 63 VAL B CA 1
ATOM 4489 C C . VAL B 1 63 ? -11.625 -38.75 0.816 1 91.75 63 VAL B C 1
ATOM 4491 O O . VAL B 1 63 ? -10.852 -38.719 1.776 1 91.75 63 VAL B O 1
ATOM 4494 N N . ARG B 1 64 ? -11.594 -39.719 -0.125 1 93.69 64 ARG B N 1
ATOM 4495 C CA . ARG B 1 64 ? -10.555 -40.719 -0.101 1 93.69 64 ARG B CA 1
ATOM 4496 C C . ARG B 1 64 ? -9.609 -40.594 -1.289 1 93.69 64 ARG B C 1
ATOM 4498 O O . ARG B 1 64 ? -8.461 -41 -1.231 1 93.69 64 ARG B O 1
ATOM 4505 N N . GLN B 1 65 ? -10.172 -40.031 -2.336 1 96.75 65 GLN B N 1
ATOM 4506 C CA . GLN B 1 65 ? -9.391 -39.812 -3.547 1 96.75 65 GLN B CA 1
ATOM 4507 C C . GLN B 1 65 ? -9.484 -38.375 -4.012 1 96.75 65 GLN B C 1
ATOM 4509 O O . GLN B 1 65 ? -10.57 -37.875 -4.285 1 96.75 65 GLN B O 1
ATOM 4514 N N . CYS B 1 66 ? -8.328 -37.75 -4.141 1 97.81 66 CYS B N 1
ATOM 4515 C CA . CYS B 1 66 ? -8.258 -36.375 -4.555 1 97.81 66 CYS B CA 1
ATOM 4516 C C . CYS B 1 66 ? -7.336 -36.188 -5.758 1 97.81 66 CYS B C 1
ATOM 4518 O O . CYS B 1 66 ? -6.348 -36.906 -5.895 1 97.81 66 CYS B O 1
ATOM 4520 N N . CYS B 1 67 ? -7.738 -35.312 -6.586 1 97.94 67 CYS B N 1
ATOM 4521 C CA . CYS B 1 67 ? -6.922 -34.969 -7.746 1 97.94 67 CYS B CA 1
ATOM 4522 C C . CYS B 1 67 ? -6.621 -33.469 -7.789 1 97.94 67 CYS B C 1
ATOM 4524 O O . CYS B 1 67 ? -7.465 -32.656 -7.426 1 97.94 67 CYS B O 1
ATOM 4526 N N . VAL B 1 68 ? -5.398 -33.125 -8.164 1 98.31 68 VAL B N 1
ATOM 4527 C CA . VAL B 1 68 ? -5.016 -31.734 -8.453 1 98.31 68 VAL B CA 1
ATOM 4528 C C . VAL B 1 68 ? -4.707 -31.578 -9.938 1 98.31 68 VAL B C 1
ATOM 4530 O O . VAL B 1 68 ? -3.783 -32.219 -10.453 1 98.31 68 VAL B O 1
ATOM 4533 N N . VAL B 1 69 ? -5.516 -30.844 -10.578 1 97.75 69 VAL B N 1
ATOM 4534 C CA . VAL B 1 69 ? -5.254 -30.562 -11.992 1 97.75 69 VAL B CA 1
ATOM 4535 C C . VAL B 1 69 ? -4.344 -29.344 -12.117 1 97.75 69 VAL B C 1
ATOM 4537 O O . VAL B 1 69 ? -4.738 -28.234 -11.789 1 97.75 69 VAL B O 1
ATOM 4540 N N . GLY B 1 70 ? -3.17 -29.547 -12.617 1 95.25 70 GLY B N 1
ATOM 4541 C CA . GLY B 1 70 ? -2.123 -28.531 -12.672 1 95.25 70 GLY B CA 1
ATOM 4542 C C . GLY B 1 70 ? -0.923 -28.875 -11.805 1 95.25 70 GLY B C 1
ATOM 4543 O O . GLY B 1 70 ? -1.036 -28.953 -10.578 1 95.25 70 GLY B O 1
ATOM 4544 N N . ALA B 1 71 ? 0.187 -29.047 -12.438 1 94.31 71 ALA B N 1
ATOM 4545 C CA . ALA B 1 71 ? 1.385 -29.469 -11.711 1 94.31 71 ALA B CA 1
ATOM 4546 C C . ALA B 1 71 ? 2.385 -28.312 -11.602 1 94.31 71 ALA B C 1
ATOM 4548 O O . ALA B 1 71 ? 3.592 -28.547 -11.477 1 94.31 71 ALA B O 1
ATOM 4549 N N . GLY B 1 72 ? 1.868 -27.062 -11.688 1 87.75 72 GLY B N 1
ATOM 4550 C CA . GLY B 1 72 ? 2.707 -25.906 -11.406 1 87.75 72 GLY B CA 1
ATOM 4551 C C . GLY B 1 72 ? 3.025 -25.75 -9.93 1 87.75 72 GLY B C 1
ATOM 4552 O O . GLY B 1 72 ? 2.723 -26.625 -9.125 1 87.75 72 GLY B O 1
ATOM 4553 N N . ARG B 1 73 ? 3.617 -24.703 -9.617 1 86.69 73 ARG B N 1
ATOM 4554 C CA . ARG B 1 73 ? 4.082 -24.484 -8.25 1 86.69 73 ARG B CA 1
ATOM 4555 C C . ARG B 1 73 ? 2.936 -24.625 -7.25 1 86.69 73 ARG B C 1
ATOM 4557 O O . ARG B 1 73 ? 3.027 -25.391 -6.293 1 86.69 73 ARG B O 1
ATOM 4564 N N . VAL B 1 74 ? 1.867 -23.891 -7.531 1 91.38 74 VAL B N 1
ATOM 4565 C CA . VAL B 1 74 ? 0.757 -23.859 -6.586 1 91.38 74 VAL B CA 1
ATOM 4566 C C . VAL B 1 74 ? 0.096 -25.234 -6.512 1 91.38 74 VAL B C 1
ATOM 4568 O O . VAL B 1 74 ? -0.131 -25.766 -5.422 1 91.38 74 VAL B O 1
ATOM 4571 N N . GLY B 1 75 ? -0.17 -25.828 -7.641 1 96.06 75 GLY B N 1
ATOM 4572 C CA . GLY B 1 75 ? -0.832 -27.109 -7.668 1 96.06 75 GLY B CA 1
ATOM 4573 C C . GLY B 1 75 ? 0.005 -28.234 -7.066 1 96.06 75 GLY B C 1
ATOM 4574 O O . GLY B 1 75 ? -0.487 -29 -6.246 1 96.06 75 GLY B O 1
ATOM 4575 N N . ALA B 1 76 ? 1.224 -28.297 -7.445 1 95.56 76 ALA B N 1
ATOM 4576 C CA . ALA B 1 76 ? 2.109 -29.359 -6.961 1 95.56 76 ALA B CA 1
ATOM 4577 C C . ALA B 1 76 ? 2.309 -29.25 -5.449 1 95.56 76 ALA B C 1
ATOM 4579 O O . ALA B 1 76 ? 2.154 -30.25 -4.73 1 95.56 76 ALA B O 1
ATOM 4580 N N . ILE B 1 77 ? 2.584 -28.062 -5.012 1 95.5 77 ILE B N 1
ATOM 4581 C CA . ILE B 1 77 ? 2.877 -27.891 -3.592 1 95.5 77 ILE B CA 1
ATOM 4582 C C . ILE B 1 77 ? 1.612 -28.109 -2.77 1 95.5 77 ILE B C 1
ATOM 4584 O O . ILE B 1 77 ? 1.665 -28.719 -1.692 1 95.5 77 ILE B O 1
ATOM 4588 N N . THR B 1 78 ? 0.492 -27.656 -3.281 1 96.81 78 THR B N 1
ATOM 4589 C CA . THR B 1 78 ? -0.776 -27.938 -2.615 1 96.81 78 THR B CA 1
ATOM 4590 C C . THR B 1 78 ? -0.999 -29.438 -2.482 1 96.81 78 THR B C 1
ATOM 4592 O O . THR B 1 78 ? -1.306 -29.922 -1.396 1 96.81 78 THR B O 1
ATOM 4595 N N . GLY B 1 79 ? -0.854 -30.172 -3.561 1 97.88 79 GLY B N 1
ATOM 4596 C CA . GLY B 1 79 ? -1.022 -31.609 -3.545 1 97.88 79 GLY B CA 1
ATOM 4597 C C . GLY B 1 79 ? -0.046 -32.312 -2.623 1 97.88 79 GLY B C 1
ATOM 4598 O O . GLY B 1 79 ? -0.425 -33.25 -1.892 1 97.88 79 GLY B O 1
ATOM 4599 N N . ILE B 1 80 ? 1.178 -31.891 -2.643 1 97.38 80 ILE B N 1
ATOM 4600 C CA . ILE B 1 80 ? 2.238 -32.5 -1.839 1 97.38 80 ILE B CA 1
ATOM 4601 C C . ILE B 1 80 ? 1.926 -32.312 -0.355 1 97.38 80 ILE B C 1
ATOM 4603 O O . ILE B 1 80 ? 1.997 -33.25 0.42 1 97.38 80 ILE B O 1
ATOM 4607 N N . VAL B 1 81 ? 1.573 -31.047 0.024 1 97.56 81 VAL B N 1
ATOM 4608 C CA . VAL B 1 81 ? 1.31 -30.766 1.431 1 97.56 81 VAL B CA 1
ATOM 4609 C C . VAL B 1 81 ? 0.059 -31.516 1.883 1 97.56 81 VAL B C 1
ATOM 4611 O O . VAL B 1 81 ? 0.028 -32.094 2.979 1 97.56 81 VAL B O 1
ATOM 4614 N N . LEU B 1 82 ? -0.979 -31.594 1.075 1 97.81 82 LEU B N 1
ATOM 4615 C CA . LEU B 1 82 ? -2.188 -32.344 1.41 1 97.81 82 LEU B CA 1
ATOM 4616 C C . LEU B 1 82 ? -1.882 -33.812 1.586 1 97.81 82 LEU B C 1
ATOM 4618 O O . LEU B 1 82 ? -2.375 -34.438 2.521 1 97.81 82 LEU B O 1
ATOM 4622 N N . ALA B 1 83 ? -1.123 -34.375 0.708 1 97.62 83 ALA B N 1
ATOM 4623 C CA . ALA B 1 83 ? -0.749 -35.781 0.795 1 97.62 83 ALA B CA 1
ATOM 4624 C C . ALA B 1 83 ? 0.049 -36.062 2.066 1 97.62 83 ALA B C 1
ATOM 4626 O O . ALA B 1 83 ? -0.155 -37.094 2.723 1 97.62 83 ALA B O 1
ATOM 4627 N N . MET B 1 84 ? 0.974 -35.125 2.35 1 96.19 84 MET B N 1
ATOM 4628 C CA . MET B 1 84 ? 1.815 -35.25 3.537 1 96.19 84 MET B CA 1
ATOM 4629 C C . MET B 1 84 ? 0.968 -35.25 4.805 1 96.19 84 MET B C 1
ATOM 4631 O O . MET B 1 84 ? 1.244 -36 5.734 1 96.19 84 MET B O 1
ATOM 4635 N N . GLN B 1 85 ? -0.062 -34.438 4.793 1 95.94 85 GLN B N 1
ATOM 4636 C CA . GLN B 1 85 ? -0.835 -34.219 6.012 1 95.94 85 GLN B CA 1
ATOM 4637 C C . GLN B 1 85 ? -2.008 -35.219 6.098 1 95.94 85 GLN B C 1
ATOM 4639 O O . GLN B 1 85 ? -2.602 -35.375 7.164 1 95.94 85 GLN B O 1
ATOM 4644 N N . ASN B 1 86 ? -2.367 -35.812 5.012 1 96.56 86 ASN B N 1
ATOM 4645 C CA . ASN B 1 86 ? -3.463 -36.781 4.957 1 96.56 86 ASN B CA 1
ATOM 4646 C C . ASN B 1 86 ? -3.004 -38.125 4.402 1 96.56 86 ASN B C 1
ATOM 4648 O O . ASN B 1 86 ? -3.365 -38.5 3.283 1 96.56 86 ASN B O 1
ATOM 4652 N N . PRO B 1 87 ? -2.416 -38.969 5.23 1 94.5 87 PRO B N 1
ATOM 4653 C CA . PRO B 1 87 ? -1.828 -40.219 4.73 1 94.5 87 PRO B CA 1
ATOM 4654 C C . PRO B 1 87 ? -2.881 -41.219 4.273 1 94.5 87 PRO B C 1
ATOM 4656 O O . PRO B 1 87 ? -2.586 -42.094 3.469 1 94.5 87 PRO B O 1
ATOM 4659 N N . ASP B 1 88 ? -4.105 -41.031 4.727 1 94.81 88 ASP B N 1
ATOM 4660 C CA . ASP B 1 88 ? -5.152 -42 4.41 1 94.81 88 ASP B CA 1
ATOM 4661 C C . ASP B 1 88 ? -5.883 -41.625 3.123 1 94.81 88 ASP B C 1
ATOM 4663 O O . ASP B 1 88 ? -6.746 -42.375 2.648 1 94.81 88 ASP B O 1
ATOM 4667 N N . VAL B 1 89 ? -5.555 -40.531 2.57 1 97 89 VAL B N 1
ATOM 4668 C CA . VAL B 1 89 ? -6.176 -40.062 1.341 1 97 89 VAL B CA 1
ATOM 4669 C C . VAL B 1 89 ? -5.191 -40.188 0.18 1 97 89 VAL B C 1
ATOM 4671 O O . VAL B 1 89 ? -4.004 -39.875 0.332 1 97 89 VAL B O 1
ATOM 4674 N N . GLN B 1 90 ? -5.684 -40.688 -0.963 1 97.75 90 GLN B N 1
ATOM 4675 C CA . GLN B 1 90 ? -4.848 -40.812 -2.154 1 97.75 90 GLN B CA 1
ATOM 4676 C C . GLN B 1 90 ? -4.906 -39.5 -2.977 1 97.75 90 GLN B C 1
ATOM 4678 O O . GLN B 1 90 ? -5.988 -38.969 -3.223 1 97.75 90 GLN B O 1
ATOM 4683 N N . PHE B 1 91 ? -3.736 -39.031 -3.316 1 98.06 91 PHE B N 1
ATOM 4684 C CA . PHE B 1 91 ? -3.654 -37.812 -4.102 1 98.06 91 PHE B CA 1
ATOM 4685 C C . PHE B 1 91 ? -2.977 -38.062 -5.441 1 98.06 91 PHE B C 1
ATOM 4687 O O . PHE B 1 91 ? -1.981 -38.812 -5.508 1 98.06 91 PHE B O 1
ATOM 4694 N N . CYS B 1 92 ? -3.541 -37.531 -6.527 1 98.5 92 CYS B N 1
ATOM 4695 C CA . CYS B 1 92 ? -2.93 -37.562 -7.852 1 98.5 92 CYS B CA 1
ATOM 4696 C C . CYS B 1 92 ? -2.799 -36.156 -8.422 1 98.5 92 CYS B C 1
ATOM 4698 O O . CYS B 1 92 ? -3.789 -35.438 -8.516 1 98.5 92 CYS B O 1
ATOM 4700 N N . ILE B 1 93 ? -1.612 -35.75 -8.711 1 98.38 93 ILE B N 1
ATOM 4701 C CA . ILE B 1 93 ? -1.378 -34.469 -9.406 1 98.38 93 ILE B CA 1
ATOM 4702 C C . ILE B 1 93 ? -1.245 -34.719 -10.906 1 98.38 93 ILE B C 1
ATOM 4704 O O . ILE B 1 93 ? -0.328 -35.406 -11.344 1 98.38 93 ILE B O 1
ATOM 4708 N N . ALA B 1 94 ? -2.156 -34.156 -11.656 1 97.88 94 ALA B N 1
ATOM 4709 C CA . ALA B 1 94 ? -2.211 -34.438 -13.086 1 97.88 94 ALA B CA 1
ATOM 4710 C C . ALA B 1 94 ? -1.98 -33.188 -13.906 1 97.88 94 ALA B C 1
ATOM 4712 O O . ALA B 1 94 ? -2.441 -32.094 -13.539 1 97.88 94 ALA B O 1
ATOM 4713 N N . ASP B 1 95 ? -1.251 -33.312 -14.93 1 95 95 ASP B N 1
ATOM 4714 C CA . ASP B 1 95 ? -0.951 -32.219 -15.883 1 95 95 ASP B CA 1
ATOM 4715 C C . ASP B 1 95 ? -0.687 -32.812 -17.281 1 95 95 ASP B C 1
ATOM 4717 O O . ASP B 1 95 ? -0.109 -33.875 -17.406 1 95 95 ASP B O 1
ATOM 4721 N N . SER B 1 96 ? -1.097 -32.062 -18.281 1 91.06 96 SER B N 1
ATOM 4722 C CA . SER B 1 96 ? -0.91 -32.531 -19.641 1 91.06 96 SER B CA 1
ATOM 4723 C C . SER B 1 96 ? 0.534 -32.344 -20.109 1 91.06 96 SER B C 1
ATOM 4725 O O . SER B 1 96 ? 0.953 -32.938 -21.109 1 91.06 96 SER B O 1
ATOM 4727 N N . ASP B 1 97 ? 1.295 -31.562 -19.422 1 85.38 97 ASP B N 1
ATOM 4728 C CA . ASP B 1 97 ? 2.695 -31.328 -19.766 1 85.38 97 ASP B CA 1
ATOM 4729 C C . ASP B 1 97 ? 3.566 -32.5 -19.359 1 85.38 97 ASP B C 1
ATOM 4731 O O . ASP B 1 97 ? 3.973 -32.625 -18.203 1 85.38 97 ASP B O 1
ATOM 4735 N N . GLU B 1 98 ? 3.99 -33.281 -20.312 1 88.31 98 GLU B N 1
ATOM 4736 C CA . GLU B 1 98 ? 4.75 -34.5 -20.078 1 88.31 98 GLU B CA 1
ATOM 4737 C C . GLU B 1 98 ? 6.113 -34.188 -19.469 1 88.31 98 GLU B C 1
ATOM 4739 O O . GLU B 1 98 ? 6.605 -34.938 -18.625 1 88.31 98 GLU B O 1
ATOM 4744 N N . ARG B 1 99 ? 6.684 -33.156 -19.875 1 79.56 99 ARG B N 1
ATOM 4745 C CA . ARG B 1 99 ? 8 -32.781 -19.375 1 79.56 99 ARG B CA 1
ATOM 4746 C C . ARG B 1 99 ? 7.938 -32.438 -17.891 1 79.56 99 ARG B C 1
ATOM 4748 O O . ARG B 1 99 ? 8.805 -32.844 -17.109 1 79.56 99 ARG B O 1
ATOM 4755 N N . MET B 1 100 ? 6.953 -31.703 -17.609 1 85.25 100 MET B N 1
ATOM 4756 C CA . MET B 1 100 ? 6.754 -31.312 -16.219 1 85.25 100 MET B CA 1
ATOM 4757 C C . MET B 1 100 ? 6.547 -32.531 -15.336 1 85.25 100 MET B C 1
ATOM 4759 O O . MET B 1 100 ? 7.184 -32.688 -14.289 1 85.25 100 MET B O 1
ATOM 4763 N N . ILE B 1 101 ? 5.695 -33.438 -15.75 1 92.94 101 ILE B N 1
ATOM 4764 C CA . ILE B 1 101 ? 5.371 -34.625 -14.969 1 92.94 101 ILE B CA 1
ATOM 4765 C C . ILE B 1 101 ? 6.598 -35.531 -14.883 1 92.94 101 ILE B C 1
ATOM 4767 O O . ILE B 1 101 ? 6.871 -36.125 -13.828 1 92.94 101 ILE B O 1
ATOM 4771 N N . LYS B 1 102 ? 7.363 -35.625 -15.945 1 89.81 102 LYS B N 1
ATOM 4772 C CA . LYS B 1 102 ? 8.594 -36.438 -15.93 1 89.81 102 LYS B CA 1
ATOM 4773 C C . LYS B 1 102 ? 9.578 -35.875 -14.898 1 89.81 102 LYS B C 1
ATOM 4775 O O . LYS B 1 102 ? 10.227 -36.656 -14.188 1 89.81 102 LYS B O 1
ATOM 4780 N N . SER B 1 103 ? 9.672 -34.625 -14.836 1 86.38 103 SER B N 1
ATOM 4781 C CA . SER B 1 103 ? 10.57 -34 -13.875 1 86.38 103 SER B CA 1
ATOM 4782 C C . SER B 1 103 ? 10.117 -34.25 -12.445 1 86.38 103 SER B C 1
ATOM 4784 O O . SER B 1 103 ? 10.938 -34.562 -11.57 1 86.38 103 SER B O 1
ATOM 4786 N N . TRP B 1 104 ? 8.836 -34.156 -12.203 1 91.88 104 TRP B N 1
ATOM 4787 C CA . TRP B 1 104 ? 8.305 -34.406 -10.867 1 91.88 104 TRP B CA 1
ATOM 4788 C C . TRP B 1 104 ? 8.555 -35.844 -10.438 1 91.88 104 TRP B C 1
ATOM 4790 O O . TRP B 1 104 ? 8.688 -36.125 -9.242 1 91.88 104 TRP B O 1
ATOM 4800 N N . ASN B 1 105 ? 8.625 -36.75 -11.398 1 92.06 105 ASN B N 1
ATOM 4801 C CA . ASN B 1 105 ? 8.844 -38.156 -11.109 1 92.06 105 ASN B CA 1
ATOM 4802 C C . ASN B 1 105 ? 10.328 -38.5 -11.094 1 92.06 105 ASN B C 1
ATOM 4804 O O . ASN B 1 105 ? 10.695 -39.656 -10.906 1 92.06 105 ASN B O 1
ATOM 4808 N N . SER B 1 106 ? 11.172 -37.5 -11.25 1 87.5 106 SER B N 1
ATOM 4809 C CA . SER B 1 106 ? 12.617 -37.688 -11.242 1 87.5 106 SER B CA 1
ATOM 4810 C C . SER B 1 106 ? 13.25 -37.094 -9.992 1 87.5 106 SER B C 1
ATOM 4812 O O . SER B 1 106 ? 12.547 -36.594 -9.125 1 87.5 106 SER B O 1
ATOM 4814 N N . ASP B 1 107 ? 14.578 -37.188 -9.922 1 83.69 107 ASP B N 1
ATOM 4815 C CA . ASP B 1 107 ? 15.312 -36.625 -8.797 1 83.69 107 ASP B CA 1
ATOM 4816 C C . ASP B 1 107 ? 15.594 -35.156 -9 1 83.69 107 ASP B C 1
ATOM 4818 O O . ASP B 1 107 ? 16.016 -34.469 -8.07 1 83.69 107 ASP B O 1
ATOM 4822 N N . SER B 1 108 ? 15.367 -34.75 -10.141 1 77.69 108 SER B N 1
ATOM 4823 C CA . SER B 1 108 ? 15.516 -33.344 -10.461 1 77.69 108 SER B CA 1
ATOM 4824 C C . SER B 1 108 ? 14.164 -32.656 -10.609 1 77.69 108 SER B C 1
ATOM 4826 O O . SER B 1 108 ? 13.508 -32.781 -11.648 1 77.69 108 SER B O 1
ATOM 4828 N N . LEU B 1 109 ? 13.891 -31.859 -9.641 1 83.56 109 LEU B N 1
ATOM 4829 C CA . LEU B 1 109 ? 12.562 -31.266 -9.586 1 83.56 109 LEU B CA 1
ATOM 4830 C C . LEU B 1 109 ? 12.453 -30.094 -10.547 1 83.56 109 LEU B C 1
ATOM 4832 O O . LEU B 1 109 ? 13.453 -29.438 -10.844 1 83.56 109 LEU B O 1
ATOM 4836 N N . PRO B 1 110 ? 11.305 -29.766 -11.016 1 79.94 110 PRO B N 1
ATOM 4837 C CA . PRO B 1 110 ? 11.117 -28.75 -12.039 1 79.94 110 PRO B CA 1
ATOM 4838 C C . PRO B 1 110 ? 11.102 -27.328 -11.469 1 79.94 110 PRO B C 1
ATOM 4840 O O . PRO B 1 110 ? 11.078 -26.359 -12.219 1 79.94 110 PRO B O 1
ATOM 4843 N N . LEU B 1 111 ? 11.062 -27.156 -10.18 1 76.94 111 LEU B N 1
ATOM 4844 C CA . LEU B 1 111 ? 11.062 -25.828 -9.586 1 76.94 111 LEU B CA 1
ATOM 4845 C C . LEU B 1 111 ? 11.82 -25.828 -8.258 1 76.94 111 LEU B C 1
ATOM 4847 O O . LEU B 1 111 ? 11.992 -26.875 -7.641 1 76.94 111 LEU B O 1
ATOM 4851 N N . TYR B 1 112 ? 12.219 -24.656 -7.934 1 73.88 112 TYR B N 1
ATOM 4852 C CA . TYR B 1 112 ? 12.891 -24.5 -6.648 1 73.88 112 TYR B CA 1
ATOM 4853 C C . TYR B 1 112 ? 11.922 -24 -5.582 1 73.88 112 TYR B C 1
ATOM 4855 O O . TYR B 1 112 ? 11.156 -23.062 -5.812 1 73.88 112 TYR B O 1
ATOM 4863 N N . GLU B 1 113 ? 11.914 -24.625 -4.59 1 81.56 113 GLU B N 1
ATOM 4864 C CA . GLU B 1 113 ? 11.164 -24.281 -3.385 1 81.56 113 GLU B CA 1
ATOM 4865 C C . GLU B 1 113 ? 11.875 -24.781 -2.131 1 81.56 113 GLU B C 1
ATOM 4867 O O . GLU B 1 113 ? 12.125 -25.984 -1.992 1 81.56 113 GLU B O 1
ATOM 4872 N N . PRO B 1 114 ? 12.234 -23.766 -1.298 1 82.62 114 PRO B N 1
ATOM 4873 C CA . PRO B 1 114 ? 12.945 -24.203 -0.09 1 82.62 114 PRO B CA 1
ATOM 4874 C C . PRO B 1 114 ? 12.188 -25.281 0.681 1 82.62 114 PRO B C 1
ATOM 4876 O O . PRO B 1 114 ? 11.008 -25.109 1.004 1 82.62 114 PRO B O 1
ATOM 4879 N N . GLY B 1 115 ? 12.898 -26.422 0.926 1 88.06 115 GLY B N 1
ATOM 4880 C CA . GLY B 1 115 ? 12.344 -27.469 1.782 1 88.06 115 GLY B CA 1
ATOM 4881 C C . GLY B 1 115 ? 11.617 -28.547 1.011 1 88.06 115 GLY B C 1
ATOM 4882 O O . GLY B 1 115 ? 11.266 -29.594 1.574 1 88.06 115 GLY B O 1
ATOM 4883 N N . ILE B 1 116 ? 11.422 -28.438 -0.244 1 89.44 116 ILE B N 1
ATOM 4884 C CA . ILE B 1 116 ? 10.586 -29.359 -1.014 1 89.44 116 ILE B CA 1
ATOM 4885 C C . ILE B 1 116 ? 11.289 -30.688 -1.174 1 89.44 116 ILE B C 1
ATOM 4887 O O . ILE B 1 116 ? 10.648 -31.75 -1.183 1 89.44 116 ILE B O 1
ATOM 4891 N N . GLU B 1 117 ? 12.547 -30.688 -1.318 1 86.38 117 GLU B N 1
ATOM 4892 C CA . GLU B 1 117 ? 13.305 -31.922 -1.477 1 86.38 117 GLU B CA 1
ATOM 4893 C C . GLU B 1 117 ? 13.227 -32.781 -0.218 1 86.38 117 GLU B C 1
ATOM 4895 O O . GLU B 1 117 ? 13.078 -34 -0.301 1 86.38 117 GLU B O 1
ATOM 4900 N N . GLU B 1 118 ? 13.273 -32.125 0.887 1 88.94 118 GLU B N 1
ATOM 4901 C CA . GLU B 1 118 ? 13.203 -32.812 2.16 1 88.94 118 GLU B CA 1
ATOM 4902 C C . GLU B 1 118 ? 11.836 -33.469 2.352 1 88.94 118 GLU B C 1
ATOM 4904 O O . GLU B 1 118 ? 11.727 -34.531 2.988 1 88.94 118 GLU B O 1
ATOM 4909 N N . VAL B 1 119 ? 10.875 -32.906 1.792 1 92.62 119 VAL B N 1
ATOM 4910 C CA . VAL B 1 119 ? 9.516 -33.406 1.938 1 92.62 119 VAL B CA 1
ATOM 4911 C C . VAL B 1 119 ? 9.297 -34.594 0.981 1 92.62 119 VAL B C 1
ATOM 4913 O O . VAL B 1 119 ? 8.656 -35.562 1.338 1 92.62 119 VAL B O 1
ATOM 4916 N N . LEU B 1 120 ? 9.875 -34.531 -0.168 1 92.31 120 LEU B N 1
ATOM 4917 C CA . LEU B 1 120 ? 9.578 -35.5 -1.22 1 92.31 120 LEU B CA 1
ATOM 4918 C C . LEU B 1 120 ? 10.531 -36.688 -1.149 1 92.31 120 LEU B C 1
ATOM 4920 O O . LEU B 1 120 ? 10.18 -37.781 -1.577 1 92.31 120 LEU B O 1
ATOM 4924 N N . PHE B 1 121 ? 11.773 -36.406 -0.639 1 89.38 121 PHE B N 1
ATOM 4925 C CA . PHE B 1 121 ? 12.789 -37.438 -0.708 1 89.38 121 PHE B CA 1
ATOM 4926 C C . PHE B 1 121 ? 13.258 -37.844 0.687 1 89.38 121 PHE B C 1
ATOM 4928 O O . PHE B 1 121 ? 13.266 -37 1.6 1 89.38 121 PHE B O 1
ATOM 4935 N N . ASP B 1 122 ? 13.5 -39.062 0.848 1 81.06 122 ASP B N 1
ATOM 4936 C CA . ASP B 1 122 ? 14.117 -39.594 2.055 1 81.06 122 ASP B CA 1
ATOM 4937 C C . ASP B 1 122 ? 15.602 -39.844 1.844 1 81.06 122 ASP B C 1
ATOM 4939 O O . ASP B 1 122 ? 16 -40.938 1.455 1 81.06 122 ASP B O 1
ATOM 4943 N N . ASP B 1 123 ? 16.422 -38.844 1.854 1 67.19 123 ASP B N 1
ATOM 4944 C CA . ASP B 1 123 ? 17.844 -39 1.58 1 67.19 123 ASP B CA 1
ATOM 4945 C C . ASP B 1 123 ? 18.562 -39.688 2.746 1 67.19 123 ASP B C 1
ATOM 4947 O O . ASP B 1 123 ? 19.703 -40.125 2.617 1 67.19 123 ASP B O 1
ATOM 4951 N N . GLN B 1 124 ? 18.094 -39.75 3.979 1 56.56 124 GLN B N 1
ATOM 4952 C CA . GLN B 1 124 ? 18.781 -40.5 5.023 1 56.56 124 GLN B CA 1
ATOM 4953 C C . GLN B 1 124 ? 19.047 -41.938 4.586 1 56.56 124 GLN B C 1
ATOM 4955 O O . GLN B 1 124 ? 20 -42.562 5.043 1 56.56 124 GLN B O 1
ATOM 4960 N N . SER B 1 125 ? 18.266 -42.5 3.766 1 48.06 125 SER B N 1
ATOM 4961 C CA . SER B 1 125 ? 18.453 -43.906 3.424 1 48.06 125 SER B CA 1
ATOM 4962 C C . SER B 1 125 ? 19.625 -44.094 2.455 1 48.06 125 SER B C 1
ATOM 4964 O O . SER B 1 125 ? 19.969 -45.219 2.094 1 48.06 125 SER B O 1
ATOM 4966 N N . LEU B 1 126 ? 20.078 -43.062 1.881 1 44.69 126 LEU B N 1
ATOM 4967 C CA . LEU B 1 126 ? 21.25 -43.219 1.019 1 44.69 126 LEU B CA 1
ATOM 4968 C C . LEU B 1 126 ? 22.5 -43.469 1.844 1 44.69 126 LEU B C 1
ATOM 4970 O O . LEU B 1 126 ? 23.531 -42.812 1.654 1 44.69 126 LEU B O 1
ATOM 4974 N N . SER B 1 127 ? 22.469 -43.938 3.025 1 37.12 127 SER B N 1
ATOM 4975 C CA . SER B 1 127 ? 23.703 -44.375 3.664 1 37.12 127 SER B CA 1
ATOM 4976 C C . SER B 1 127 ? 24.562 -45.219 2.711 1 37.12 127 SER B C 1
ATOM 4978 O O . SER B 1 127 ? 24.062 -46.188 2.119 1 37.12 127 SER B O 1
ATOM 4980 N N . VAL B 1 128 ? 25.531 -44.625 2.08 1 37.59 128 VAL B N 1
ATOM 4981 C CA . VAL B 1 128 ? 26.625 -45.281 1.359 1 37.59 128 VAL B CA 1
ATOM 4982 C C . VAL B 1 128 ? 27.047 -46.562 2.105 1 37.59 128 VAL B C 1
ATOM 4984 O O . VAL B 1 128 ? 27.328 -46.5 3.307 1 37.59 128 VAL B O 1
ATOM 4987 N N . ARG B 1 129 ? 26.75 -47.656 1.627 1 34.03 129 ARG B N 1
ATOM 4988 C CA . ARG B 1 129 ? 27.609 -48.812 1.935 1 34.03 129 ARG B CA 1
ATOM 4989 C C . ARG B 1 129 ? 29.078 -48.469 1.722 1 34.03 129 ARG B C 1
ATOM 4991 O O . ARG B 1 129 ? 29.469 -48.094 0.623 1 34.03 129 ARG B O 1
ATOM 4998 N N . GLU B 1 130 ? 29.828 -47.875 2.686 1 34.78 130 GLU B N 1
ATOM 4999 C CA . GLU B 1 130 ? 31.281 -47.75 2.775 1 34.78 130 GLU B CA 1
ATOM 5000 C C . GLU B 1 130 ? 31.984 -48.969 2.197 1 34.78 130 GLU B C 1
ATOM 5002 O O . GLU B 1 130 ? 33.219 -49.094 2.271 1 34.78 130 GLU B O 1
ATOM 5007 N N . THR B 1 131 ? 31.359 -50.062 1.912 1 33.22 131 THR B N 1
ATOM 5008 C CA . THR B 1 131 ? 32.281 -51.188 1.728 1 33.22 131 THR B CA 1
ATOM 5009 C C . THR B 1 131 ? 33.219 -50.938 0.562 1 33.22 131 THR B C 1
ATOM 5011 O O . THR B 1 131 ? 34.406 -51.25 0.636 1 33.22 131 THR B O 1
ATOM 5014 N N . ASP B 1 132 ? 32.781 -50.875 -0.727 1 30.05 132 ASP B N 1
ATOM 5015 C CA . ASP B 1 132 ? 33.75 -51.25 -1.751 1 30.05 132 ASP B CA 1
ATOM 5016 C C . ASP B 1 132 ? 34.688 -50.094 -2.08 1 30.05 132 ASP B C 1
ATOM 5018 O O . ASP B 1 132 ? 34.688 -49.594 -3.201 1 30.05 132 ASP B O 1
ATOM 5022 N N . ALA B 1 133 ? 34.844 -49.031 -1.261 1 34.84 133 ALA B N 1
ATOM 5023 C CA . ALA B 1 133 ? 35.938 -48.094 -1.563 1 34.84 133 ALA B CA 1
ATOM 5024 C C . ALA B 1 133 ? 37.281 -48.812 -1.6 1 34.84 133 ALA B C 1
ATOM 5026 O O . ALA B 1 133 ? 38.312 -48.188 -1.716 1 34.84 133 ALA B O 1
ATOM 5027 N N . SER B 1 134 ? 37.281 -50.062 -1.156 1 32.47 134 SER B N 1
ATOM 5028 C CA . SER B 1 134 ? 38.688 -50.5 -1.08 1 32.47 134 SER B CA 1
ATOM 5029 C C . SER B 1 134 ? 39.375 -50.438 -2.438 1 32.47 134 SER B C 1
ATOM 5031 O O . SER B 1 134 ? 40.562 -50.219 -2.514 1 32.47 134 SER B O 1
ATOM 5033 N N . THR B 1 135 ? 38.781 -51.094 -3.531 1 32.19 135 THR B N 1
ATOM 5034 C CA . THR B 1 135 ? 39.719 -51.5 -4.582 1 32.19 135 THR B CA 1
ATOM 5035 C C . THR B 1 135 ? 39.969 -50.375 -5.559 1 32.19 135 THR B C 1
ATOM 5037 O O . THR B 1 135 ? 40.531 -50.562 -6.637 1 32.19 135 THR B O 1
ATOM 5040 N N . MET B 1 136 ? 39.344 -49.156 -5.395 1 31.95 136 MET B N 1
ATOM 5041 C CA . MET B 1 136 ? 39.688 -48.281 -6.508 1 31.95 136 MET B CA 1
ATOM 5042 C C . MET B 1 136 ? 41.156 -47.906 -6.438 1 31.95 136 MET B C 1
ATOM 5044 O O . MET B 1 136 ? 41.562 -47.125 -5.551 1 31.95 136 MET B O 1
ATOM 5048 N N . THR B 1 137 ? 41.969 -48.875 -6.562 1 33.25 137 THR B N 1
ATOM 5049 C CA . THR B 1 137 ? 43.406 -48.594 -6.754 1 33.25 137 THR B CA 1
ATOM 5050 C C . THR B 1 137 ? 43.594 -47.562 -7.848 1 33.25 137 THR B C 1
ATOM 5052 O O . THR B 1 137 ? 43.156 -47.75 -8.984 1 33.25 137 THR B O 1
ATOM 5055 N N . GLU B 1 138 ? 43.562 -46.312 -7.488 1 35.69 138 GLU B N 1
ATOM 5056 C CA . GLU B 1 138 ? 43.938 -45.156 -8.281 1 35.69 138 GLU B CA 1
ATOM 5057 C C . GLU B 1 138 ? 45.281 -45.375 -8.984 1 35.69 138 GLU B C 1
ATOM 5059 O O . GLU B 1 138 ? 46.312 -45.312 -8.352 1 35.69 138 GLU B O 1
ATOM 5064 N N . GLN B 1 139 ? 45.438 -46.5 -9.602 1 34.94 139 GLN B N 1
ATOM 5065 C CA . GLN B 1 139 ? 46.75 -46.469 -10.242 1 34.94 139 GLN B CA 1
ATOM 5066 C C . GLN B 1 139 ? 46.812 -45.375 -11.312 1 34.94 139 GLN B C 1
ATOM 5068 O O . GLN B 1 139 ? 45.906 -45.25 -12.133 1 34.94 139 GLN B O 1
ATOM 5073 N N . PRO B 1 140 ? 47.562 -44.344 -11.102 1 38.59 140 PRO B N 1
ATOM 5074 C CA . PRO B 1 140 ? 47.844 -43.281 -12.078 1 38.59 140 PRO B CA 1
ATOM 5075 C C . PRO B 1 140 ? 48.219 -43.844 -13.453 1 38.59 140 PRO B C 1
ATOM 5077 O O . PRO B 1 140 ? 48.781 -44.938 -13.555 1 38.59 140 PRO B O 1
ATOM 5080 N N . ASP B 1 141 ? 47.5 -43.656 -14.453 1 38.47 141 ASP B N 1
ATOM 5081 C CA . ASP B 1 141 ? 48.094 -44.125 -15.695 1 38.47 141 ASP B CA 1
ATOM 5082 C C . ASP B 1 141 ? 49.438 -43.469 -15.945 1 38.47 141 ASP B C 1
ATOM 5084 O O . ASP B 1 141 ? 49.844 -42.562 -15.219 1 38.47 141 ASP B O 1
ATOM 5088 N N . SER B 1 142 ? 50.25 -44 -16.766 1 44 142 SER B N 1
ATOM 5089 C CA . SER B 1 142 ? 51.625 -43.594 -17.078 1 44 142 SER B CA 1
ATOM 5090 C C . SER B 1 142 ? 51.75 -42.062 -17.203 1 44 142 SER B C 1
ATOM 5092 O O . SER B 1 142 ? 52.781 -41.5 -16.906 1 44 142 SER B O 1
ATOM 5094 N N . ASN B 1 143 ? 50.938 -41.5 -18.016 1 44.41 143 ASN B N 1
ATOM 5095 C CA . ASN B 1 143 ? 51.125 -40.094 -18.359 1 44.41 143 ASN B CA 1
ATOM 5096 C C . ASN B 1 143 ? 50.5 -39.188 -17.328 1 44.41 143 ASN B C 1
ATOM 5098 O O . ASN B 1 143 ? 50.344 -37.969 -17.562 1 44.41 143 ASN B O 1
ATOM 5102 N N . GLY B 1 144 ? 50.156 -39.531 -16.125 1 40.28 144 GLY B N 1
ATOM 5103 C CA . GLY B 1 144 ? 49.719 -38.906 -14.898 1 40.28 144 GLY B CA 1
ATOM 5104 C C . GLY B 1 144 ? 48.25 -38.531 -14.922 1 40.28 144 GLY B C 1
ATOM 5105 O O . GLY B 1 144 ? 47.812 -37.688 -14.133 1 40.28 144 GLY B O 1
ATOM 5106 N N . LYS B 1 145 ? 47.656 -38.656 -16.016 1 37.72 145 LYS B N 1
ATOM 5107 C CA . LYS B 1 145 ? 46.281 -38.219 -16.188 1 37.72 145 LYS B CA 1
ATOM 5108 C C . LYS B 1 145 ? 45.344 -39.156 -15.422 1 37.72 145 LYS B C 1
ATOM 5110 O O . LYS B 1 145 ? 45.469 -40.375 -15.5 1 37.72 145 LYS B O 1
ATOM 5115 N N . TYR B 1 146 ? 44.812 -38.75 -14.344 1 31.47 146 TYR B N 1
ATOM 5116 C CA . TYR B 1 146 ? 43.812 -39.5 -13.625 1 31.47 146 TYR B CA 1
ATOM 5117 C C . TYR B 1 146 ? 42.531 -39.625 -14.453 1 31.47 146 TYR B C 1
ATOM 5119 O O . TYR B 1 146 ? 42.094 -38.656 -15.102 1 31.47 146 TYR B O 1
ATOM 5127 N N . THR B 1 147 ? 42.344 -40.625 -15.258 1 31.16 147 THR B N 1
ATOM 5128 C CA . THR B 1 147 ? 41.062 -40.875 -15.875 1 31.16 147 THR B CA 1
ATOM 5129 C C . THR B 1 147 ? 40 -41.219 -14.82 1 31.16 147 THR B C 1
ATOM 5131 O O . THR B 1 147 ? 40.156 -42.219 -14.102 1 31.16 147 THR B O 1
ATOM 5134 N N . TYR B 1 148 ? 39.406 -40.281 -14.234 1 29.12 148 TYR B N 1
ATOM 5135 C CA . TYR B 1 148 ? 38.25 -40.625 -13.414 1 29.12 148 TYR B CA 1
ATOM 5136 C C . TYR B 1 148 ? 37.281 -41.469 -14.188 1 29.12 148 TYR B C 1
ATOM 5138 O O . TYR B 1 148 ? 36.875 -41.125 -15.312 1 29.12 148 TYR B O 1
ATOM 5146 N N . THR B 1 149 ? 37.469 -42.719 -14.234 1 29.7 149 THR B N 1
ATOM 5147 C CA . THR B 1 149 ? 36.406 -43.562 -14.75 1 29.7 149 THR B CA 1
ATOM 5148 C C . THR B 1 149 ? 35.062 -43.188 -14.133 1 29.7 149 THR B C 1
ATOM 5150 O O . THR B 1 149 ? 34.969 -43 -12.914 1 29.7 149 THR B O 1
ATOM 5153 N N . ASN B 1 150 ? 34.188 -42.656 -14.93 1 30.83 150 ASN B N 1
ATOM 5154 C CA . ASN B 1 150 ? 32.781 -42.438 -14.68 1 30.83 150 ASN B CA 1
ATOM 5155 C C . ASN B 1 150 ? 32.125 -43.625 -13.961 1 30.83 150 ASN B C 1
ATOM 5157 O O . ASN B 1 150 ? 32.031 -44.688 -14.531 1 30.83 150 ASN B O 1
ATOM 5161 N N . ILE B 1 151 ? 32.625 -44.031 -12.797 1 31.42 151 ILE B N 1
ATOM 5162 C CA . ILE B 1 151 ? 31.797 -45 -12.109 1 31.42 151 ILE B CA 1
ATOM 5163 C C . ILE B 1 151 ? 30.328 -44.719 -12.414 1 31.42 151 ILE B C 1
ATOM 5165 O O . ILE B 1 151 ? 29.859 -43.594 -12.25 1 31.42 151 ILE B O 1
ATOM 5169 N N . GLU B 1 152 ? 29.828 -45.438 -13.359 1 32.19 152 GLU B N 1
ATOM 5170 C CA . GLU B 1 152 ? 28.375 -45.531 -13.5 1 32.19 152 GLU B CA 1
ATOM 5171 C C . GLU B 1 152 ? 27.703 -45.562 -12.133 1 32.19 152 GLU B C 1
ATOM 5173 O O . GLU B 1 152 ? 27.719 -46.625 -11.461 1 32.19 152 GLU B O 1
ATOM 5178 N N . VAL B 1 153 ? 27.969 -44.75 -11.227 1 35.47 153 VAL B N 1
ATOM 5179 C CA . VAL B 1 153 ? 27.031 -44.719 -10.109 1 35.47 153 VAL B CA 1
ATOM 5180 C C . VAL B 1 153 ? 25.625 -45.094 -10.594 1 35.47 153 VAL B C 1
ATOM 5182 O O . VAL B 1 153 ? 25.062 -44.406 -11.461 1 35.47 153 VAL B O 1
ATOM 5185 N N . ASP B 1 154 ? 25.266 -46.25 -10.773 1 35.84 154 ASP B N 1
ATOM 5186 C CA . ASP B 1 154 ? 23.859 -46.656 -10.852 1 35.84 154 ASP B CA 1
ATOM 5187 C C . ASP B 1 154 ? 22.969 -45.594 -10.18 1 35.84 154 ASP B C 1
ATOM 5189 O O . ASP B 1 154 ? 23.203 -45.219 -9.031 1 35.84 154 ASP B O 1
ATOM 5193 N N . SER B 1 155 ? 22.453 -44.625 -10.898 1 43.97 155 SER B N 1
ATOM 5194 C CA . SER B 1 155 ? 21.516 -43.531 -10.586 1 43.97 155 SER B CA 1
ATOM 5195 C C . SER B 1 155 ? 20.5 -44 -9.531 1 43.97 155 SER B C 1
ATOM 5197 O O . SER B 1 155 ? 19.5 -44.656 -9.852 1 43.97 155 SER B O 1
ATOM 5199 N N . VAL B 1 156 ? 20.844 -44.562 -8.5 1 46.84 156 VAL B N 1
ATOM 5200 C CA . VAL B 1 156 ? 19.922 -44.906 -7.43 1 46.84 156 VAL B CA 1
ATOM 5201 C C . VAL B 1 156 ? 18.906 -43.781 -7.234 1 46.84 156 VAL B C 1
ATOM 5203 O O . VAL B 1 156 ? 19.297 -42.656 -6.93 1 46.84 156 VAL B O 1
ATOM 5206 N N . GLN B 1 157 ? 17.703 -43.969 -7.902 1 61.47 157 GLN B N 1
ATOM 5207 C CA . GLN B 1 157 ? 16.578 -43.062 -7.715 1 61.47 157 GLN B CA 1
ATOM 5208 C C . GLN B 1 157 ? 16.297 -42.844 -6.23 1 61.47 157 GLN B C 1
ATOM 5210 O O . GLN B 1 157 ? 16.266 -43.781 -5.441 1 61.47 157 GLN B O 1
ATOM 5215 N N . ARG B 1 158 ? 16.406 -41.656 -5.816 1 75.94 158 ARG B N 1
ATOM 5216 C CA . ARG B 1 158 ? 16.094 -41.281 -4.445 1 75.94 158 ARG B CA 1
ATOM 5217 C C . ARG B 1 158 ? 14.758 -41.844 -4.004 1 75.94 158 ARG B C 1
ATOM 5219 O O . ARG B 1 158 ? 13.812 -41.906 -4.797 1 75.94 158 ARG B O 1
ATOM 5226 N N . ARG B 1 159 ? 14.766 -42.469 -2.834 1 77.38 159 ARG B N 1
ATOM 5227 C CA . ARG B 1 159 ? 13.508 -42.969 -2.291 1 77.38 159 ARG B CA 1
ATOM 5228 C C . ARG B 1 159 ? 12.547 -41.812 -1.996 1 77.38 159 ARG B C 1
ATOM 5230 O O . ARG B 1 159 ? 12.953 -40.781 -1.46 1 77.38 159 ARG B O 1
ATOM 5237 N N . ARG B 1 160 ? 11.266 -42 -2.344 1 87.12 160 ARG B N 1
ATOM 5238 C CA . ARG B 1 160 ? 10.258 -40.969 -2.146 1 87.12 160 ARG B CA 1
ATOM 5239 C C . ARG B 1 160 ? 9.516 -41.188 -0.833 1 87.12 160 ARG B C 1
ATOM 5241 O O . ARG B 1 160 ? 9.227 -42.312 -0.448 1 87.12 160 ARG B O 1
ATOM 5248 N N . ASN B 1 161 ? 9.203 -40.125 -0.14 1 88 161 ASN B N 1
ATOM 5249 C CA . ASN B 1 161 ? 8.617 -40.156 1.195 1 88 161 ASN B CA 1
ATOM 5250 C C . ASN B 1 161 ? 7.102 -40.312 1.137 1 88 161 ASN B C 1
ATOM 5252 O O . ASN B 1 161 ? 6.5 -40.875 2.064 1 88 161 ASN B O 1
ATOM 5256 N N . LEU B 1 162 ? 6.406 -39.938 0.089 1 93.94 162 LEU B N 1
ATOM 5257 C CA . LEU B 1 162 ? 4.945 -39.906 0.072 1 93.94 162 LEU B CA 1
ATOM 5258 C C . LEU B 1 162 ? 4.375 -41 -0.814 1 93.94 162 LEU B C 1
ATOM 5260 O O . LEU B 1 162 ? 4.258 -40.812 -2.029 1 93.94 162 LEU B O 1
ATOM 5264 N N . SER B 1 163 ? 3.957 -42.062 -0.226 1 93.44 163 SER B N 1
ATOM 5265 C CA . SER B 1 163 ? 3.449 -43.219 -0.961 1 93.44 163 SER B CA 1
ATOM 5266 C C . SER B 1 163 ? 2.047 -42.969 -1.498 1 93.44 163 SER B C 1
ATOM 5268 O O . SER B 1 163 ? 1.59 -43.656 -2.416 1 93.44 163 SER B O 1
ATOM 5270 N N . ASN B 1 164 ? 1.355 -42.031 -0.881 1 96.88 164 ASN B N 1
ATOM 5271 C CA . ASN B 1 164 ? -0.017 -41.75 -1.288 1 96.88 164 ASN B CA 1
ATOM 5272 C C . ASN B 1 164 ? -0.072 -40.625 -2.33 1 96.88 164 ASN B C 1
ATOM 5274 O O . ASN B 1 164 ? -1.131 -40.031 -2.562 1 96.88 164 ASN B O 1
ATOM 5278 N N . LEU B 1 165 ? 1.042 -40.25 -2.934 1 97.56 165 LEU B N 1
ATOM 5279 C CA . LEU B 1 165 ? 1.114 -39.188 -3.92 1 97.56 165 LEU B CA 1
ATOM 5280 C C . LEU B 1 165 ? 1.636 -39.719 -5.254 1 97.56 165 LEU B C 1
ATOM 5282 O O . LEU B 1 165 ? 2.658 -40.406 -5.301 1 97.56 165 LEU B O 1
ATOM 5286 N N . THR B 1 166 ? 0.923 -39.406 -6.332 1 97.31 166 THR B N 1
ATOM 5287 C CA . THR B 1 166 ? 1.364 -39.781 -7.668 1 97.31 166 THR B CA 1
ATOM 5288 C C . THR B 1 166 ? 1.284 -38.594 -8.6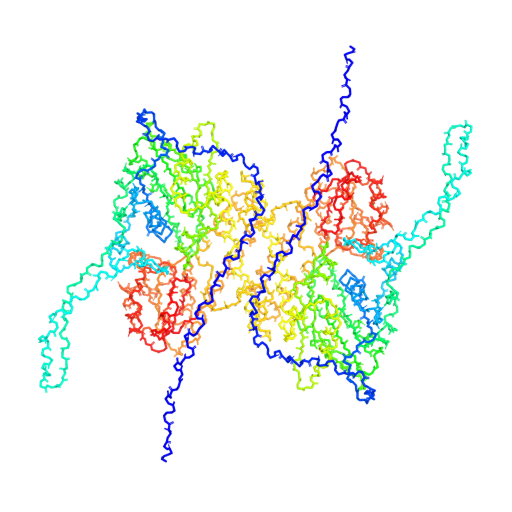17 1 97.31 166 THR B C 1
ATOM 5290 O O . THR B 1 166 ? 0.474 -37.688 -8.422 1 97.31 166 THR B O 1
ATOM 5293 N N . PHE B 1 167 ? 2.119 -38.562 -9.578 1 97.56 167 PHE B N 1
ATOM 5294 C CA . PHE B 1 167 ? 2.098 -37.594 -10.672 1 97.56 167 PHE B CA 1
ATOM 5295 C C . PHE B 1 167 ? 1.757 -38.281 -11.992 1 97.56 167 PHE B C 1
ATOM 5297 O O . PHE B 1 167 ? 2.297 -39.344 -12.305 1 97.56 167 PHE B O 1
ATOM 5304 N N . SER B 1 168 ? 0.813 -37.688 -12.758 1 97.69 168 SER B N 1
ATOM 5305 C CA . SER B 1 168 ? 0.373 -38.344 -13.969 1 97.69 168 SER B CA 1
ATOM 5306 C C . SER B 1 168 ? 0.067 -37.375 -15.086 1 97.69 168 SER B C 1
ATOM 5308 O O . SER B 1 168 ? -0.31 -36.219 -14.812 1 97.69 168 SER B O 1
ATOM 5310 N N . THR B 1 169 ? 0.234 -37.781 -16.328 1 96.62 169 THR B N 1
ATOM 5311 C CA . THR B 1 169 ? -0.158 -37 -17.484 1 96.62 169 THR B CA 1
ATOM 5312 C C . THR B 1 169 ? -1.593 -37.312 -17.891 1 96.62 169 THR B C 1
ATOM 5314 O O . THR B 1 169 ? -2.166 -36.625 -18.734 1 96.62 169 THR B O 1
ATOM 5317 N N . ASN B 1 170 ? -2.119 -38.344 -17.328 1 96.81 170 ASN B N 1
ATOM 5318 C CA . ASN B 1 170 ? -3.48 -38.75 -17.656 1 96.81 170 ASN B CA 1
ATOM 5319 C C . ASN B 1 170 ? -4.504 -38.031 -16.797 1 96.81 170 ASN B C 1
ATOM 5321 O O . ASN B 1 170 ? -5.051 -38.625 -15.844 1 96.81 170 ASN B O 1
ATOM 5325 N N . VAL B 1 171 ? -4.883 -36.906 -17.266 1 97 171 VAL B N 1
ATOM 5326 C CA . VAL B 1 171 ? -5.793 -36.031 -16.516 1 97 171 VAL B CA 1
ATOM 5327 C C . VAL B 1 171 ? -7.172 -36.688 -16.438 1 97 171 VAL B C 1
ATOM 5329 O O . VAL B 1 171 ? -7.824 -36.656 -15.391 1 97 171 VAL B O 1
ATOM 5332 N N . HIS B 1 172 ? -7.539 -37.344 -17.5 1 96.56 172 HIS B N 1
ATOM 5333 C CA . HIS B 1 172 ? -8.844 -37.969 -17.562 1 96.56 172 HIS B CA 1
ATOM 5334 C C . HIS B 1 172 ? -8.984 -39.062 -16.484 1 96.56 172 HIS B C 1
ATOM 5336 O O . HIS B 1 172 ? -9.969 -39.062 -15.734 1 96.56 172 HIS B O 1
ATOM 5342 N N . ALA B 1 173 ? -8.062 -39.875 -16.375 1 97.19 173 ALA B N 1
ATOM 5343 C CA . ALA B 1 173 ? -8.109 -40.969 -15.406 1 97.19 173 ALA B CA 1
ATOM 5344 C C . ALA B 1 173 ? -8.055 -40.438 -13.977 1 97.19 173 ALA B C 1
ATOM 5346 O O . ALA B 1 173 ? -8.719 -40.969 -13.086 1 97.19 173 ALA B O 1
ATOM 5347 N N . ALA B 1 174 ? -7.238 -39.438 -13.789 1 97.56 174 ALA B N 1
ATOM 5348 C CA . ALA B 1 174 ? -7.105 -38.844 -12.461 1 97.56 174 ALA B CA 1
ATOM 5349 C C . ALA B 1 174 ? -8.422 -38.25 -11.992 1 97.56 174 ALA B C 1
ATOM 5351 O O . ALA B 1 174 ? -8.828 -38.438 -10.844 1 97.56 174 ALA B O 1
ATOM 5352 N N . VAL B 1 175 ? -9.094 -37.562 -12.883 1 97.25 175 VAL B N 1
ATOM 5353 C CA . VAL B 1 175 ? -10.359 -36.906 -12.57 1 97.25 175 VAL B CA 1
ATOM 5354 C C . VAL B 1 175 ? -11.438 -37.969 -12.328 1 97.25 175 VAL B C 1
ATOM 5356 O O . VAL B 1 175 ? -12.242 -37.844 -11.398 1 97.25 175 VAL B O 1
ATOM 5359 N N . ALA B 1 176 ? -11.422 -38.969 -13.148 1 96.38 176 ALA B N 1
ATOM 5360 C CA . ALA B 1 176 ? -12.438 -40.031 -13.031 1 96.38 176 ALA B CA 1
ATOM 5361 C C . ALA B 1 176 ? -12.383 -40.688 -11.656 1 96.38 176 ALA B C 1
ATOM 5363 O O . ALA B 1 176 ? -13.422 -40.969 -11.062 1 96.38 176 ALA B O 1
ATOM 5364 N N . ALA B 1 177 ? -11.266 -40.844 -11.156 1 96.25 177 ALA B N 1
ATOM 5365 C CA . ALA B 1 177 ? -11.07 -41.562 -9.898 1 96.25 177 ALA B CA 1
ATOM 5366 C C . ALA B 1 177 ? -11.328 -40.656 -8.703 1 96.25 177 ALA B C 1
ATOM 5368 O O . ALA B 1 177 ? -11.656 -41.125 -7.613 1 96.25 177 ALA B O 1
ATOM 5369 N N . ALA B 1 178 ? -11.281 -39.375 -8.859 1 97.31 178 ALA B N 1
ATOM 5370 C CA . ALA B 1 178 ? -11.258 -38.438 -7.75 1 97.31 178 ALA B CA 1
ATOM 5371 C C . ALA B 1 178 ? -12.664 -38.062 -7.32 1 97.31 178 ALA B C 1
ATOM 5373 O O . ALA B 1 178 ? -13.57 -37.969 -8.156 1 97.31 178 ALA B O 1
ATOM 5374 N N . GLU B 1 179 ? -12.836 -37.812 -6.035 1 96.75 179 GLU B N 1
ATOM 5375 C CA . GLU B 1 179 ? -14.062 -37.25 -5.465 1 96.75 179 GLU B CA 1
ATOM 5376 C C . GLU B 1 179 ? -13.984 -35.75 -5.332 1 96.75 179 GLU B C 1
ATOM 5378 O O . GLU B 1 179 ? -15.008 -35.062 -5.375 1 96.75 179 GLU B O 1
ATOM 5383 N N . LEU B 1 180 ? -12.836 -35.312 -5.121 1 97.44 180 LEU B N 1
ATOM 5384 C CA . LEU B 1 180 ? -12.531 -33.906 -4.988 1 97.44 180 LEU B CA 1
ATOM 5385 C C . LEU B 1 180 ? -11.391 -33.5 -5.918 1 97.44 180 LEU B C 1
ATOM 5387 O O . LEU B 1 180 ? -10.367 -34.188 -5.984 1 97.44 180 LEU B O 1
ATOM 5391 N N . ILE B 1 181 ? -11.641 -32.438 -6.68 1 98.19 181 ILE B N 1
ATOM 5392 C CA . ILE B 1 181 ? -10.688 -32 -7.695 1 98.19 181 ILE B CA 1
ATOM 5393 C C . ILE B 1 181 ? -10.266 -30.562 -7.426 1 98.19 181 ILE B C 1
ATOM 5395 O O . ILE B 1 181 ? -11.094 -29.641 -7.473 1 98.19 181 ILE B O 1
ATOM 5399 N N . PHE B 1 182 ? -8.961 -30.328 -7.152 1 98.19 182 PHE B N 1
ATOM 5400 C CA . PHE B 1 182 ? -8.391 -28.984 -7.109 1 98.19 182 PHE B CA 1
ATOM 5401 C C . PHE B 1 182 ? -8.039 -28.5 -8.508 1 98.19 182 PHE B C 1
ATOM 5403 O O . PHE B 1 182 ? -7.336 -29.188 -9.25 1 98.19 182 PHE B O 1
ATOM 5410 N N . LEU B 1 183 ? -8.508 -27.406 -8.844 1 97.12 183 LEU B N 1
ATOM 5411 C CA . LEU B 1 183 ? -8.148 -26.797 -10.117 1 97.12 183 LEU B CA 1
ATOM 5412 C C . LEU B 1 183 ? -7.027 -25.766 -9.938 1 97.12 183 LEU B C 1
ATOM 5414 O O . LEU B 1 183 ? -7.238 -24.719 -9.336 1 97.12 183 LEU B O 1
ATOM 5418 N N . CYS B 1 184 ? -5.891 -26.031 -10.391 1 95.19 184 CYS B N 1
ATOM 5419 C CA . CYS B 1 184 ? -4.707 -25.188 -10.32 1 95.19 184 CYS B CA 1
ATOM 5420 C C . CYS B 1 184 ? -4.074 -25.016 -11.695 1 95.19 184 CYS B C 1
ATOM 5422 O O . CYS B 1 184 ? -2.938 -25.422 -11.922 1 95.19 184 CYS B O 1
ATOM 5424 N N . VAL B 1 185 ? -4.785 -24.328 -12.516 1 88.94 185 VAL B N 1
ATOM 5425 C CA . VAL B 1 185 ? -4.34 -24.141 -13.891 1 88.94 185 VAL B CA 1
ATOM 5426 C C . VAL B 1 185 ? -3.793 -22.734 -14.07 1 88.94 185 VAL B C 1
ATOM 5428 O O . VAL B 1 185 ? -4.363 -21.766 -13.555 1 88.94 185 VAL B O 1
ATOM 5431 N N . GLU B 1 186 ? -2.705 -22.578 -14.641 1 77 186 GLU B N 1
ATOM 5432 C CA . GLU B 1 186 ? -2.084 -21.266 -14.82 1 77 186 GLU B CA 1
ATOM 5433 C C . GLU B 1 186 ? -2.678 -20.531 -16.031 1 77 186 GLU B C 1
ATOM 5435 O O . GLU B 1 186 ? -2.971 -21.156 -17.047 1 77 186 GLU B O 1
ATOM 5440 N N . MET B 1 187 ? -2.949 -19.297 -15.797 1 73.06 187 MET B N 1
ATOM 5441 C CA . MET B 1 187 ? -3.42 -18.469 -16.906 1 73.06 187 MET B CA 1
ATOM 5442 C C . MET B 1 187 ? -2.293 -18.188 -17.891 1 73.06 187 MET B C 1
ATOM 5444 O O . MET B 1 187 ? -1.142 -18 -17.5 1 73.06 187 MET B O 1
ATOM 5448 N N . GLU B 1 188 ? -2.703 -18.531 -19.125 1 58.12 188 GLU B N 1
ATOM 5449 C CA . GLU B 1 188 ? -1.698 -18.344 -20.172 1 58.12 188 GLU B CA 1
ATOM 5450 C C . GLU B 1 188 ? -1.182 -16.922 -20.188 1 58.12 188 GLU B C 1
ATOM 5452 O O . GLU B 1 188 ? -1.947 -15.969 -19.984 1 58.12 188 GLU B O 1
ATOM 5457 N N . ARG B 1 189 ? 0.027 -16.719 -19.984 1 52.38 189 ARG B N 1
ATOM 5458 C CA . ARG B 1 189 ? 0.689 -15.422 -20.094 1 52.38 189 ARG B CA 1
ATOM 5459 C C . ARG B 1 189 ? 0.687 -14.922 -21.531 1 52.38 189 ARG B C 1
ATOM 5461 O O . ARG B 1 189 ? 1.212 -15.586 -22.422 1 52.38 189 ARG B O 1
ATOM 5468 N N . SER B 1 190 ? -0.576 -14.664 -22.062 1 47.91 190 SER B N 1
ATOM 5469 C CA . SER B 1 190 ? -0.604 -14.336 -23.484 1 47.91 190 SER B CA 1
ATOM 5470 C C . SER B 1 190 ? 0.525 -13.383 -23.859 1 47.91 190 SER B C 1
ATOM 5472 O O . SER B 1 190 ? 1.063 -12.688 -23 1 47.91 190 SER B O 1
ATOM 5474 N N . GLY B 1 191 ? 1.007 -13.516 -25.031 1 44.81 191 GLY B N 1
ATOM 5475 C CA . GLY B 1 191 ? 2.037 -12.805 -25.766 1 44.81 191 GLY B CA 1
ATOM 5476 C C . GLY B 1 191 ? 2.023 -11.305 -25.516 1 44.81 191 GLY B C 1
ATOM 5477 O O . GLY B 1 191 ? 1.45 -10.844 -24.531 1 44.81 191 GLY B O 1
ATOM 5478 N N . PHE B 1 192 ? 2.559 -10.484 -26.438 1 46.44 192 PHE B N 1
ATOM 5479 C CA . PHE B 1 192 ? 2.926 -9.07 -26.5 1 46.44 192 PHE B CA 1
ATOM 5480 C C . PHE B 1 192 ? 1.72 -8.188 -26.203 1 46.44 192 PHE B C 1
ATOM 5482 O O . PHE B 1 192 ? 1.861 -7.102 -25.641 1 46.44 192 PHE B O 1
ATOM 5489 N N . ASN B 1 193 ? 0.58 -8.68 -26.734 1 50.62 193 ASN B N 1
ATOM 5490 C CA . ASN B 1 193 ? -0.607 -7.848 -26.578 1 50.62 193 ASN B CA 1
ATOM 5491 C C . ASN B 1 193 ? -1.475 -8.328 -25.406 1 50.62 193 ASN B C 1
ATOM 5493 O O . ASN B 1 193 ? -1.793 -9.516 -25.312 1 50.62 193 ASN B O 1
ATOM 5497 N N . GLU B 1 194 ? -1.349 -7.574 -24.281 1 56.59 194 GLU B N 1
ATOM 5498 C CA . GLU B 1 194 ? -2.051 -7.945 -23.062 1 56.59 194 GLU B CA 1
ATOM 5499 C C . GLU B 1 194 ? -3.502 -8.32 -23.344 1 56.59 194 GLU B C 1
ATOM 5501 O O . GLU B 1 194 ? -4.359 -7.449 -23.484 1 56.59 194 GLU B O 1
ATOM 5506 N N . PRO B 1 195 ? -3.768 -9.492 -23.812 1 58.66 195 PRO B N 1
ATOM 5507 C CA . PRO B 1 195 ? -5.176 -9.852 -24 1 58.66 195 PRO B CA 1
ATOM 5508 C C . PRO B 1 195 ? -5.996 -9.719 -22.719 1 58.66 195 PRO B C 1
ATOM 5510 O O . PRO B 1 195 ? -5.441 -9.781 -21.609 1 58.66 195 PRO B O 1
ATOM 5513 N N . PRO B 1 196 ? -7.23 -9.344 -22.984 1 62.91 196 PRO B N 1
ATOM 5514 C CA . PRO B 1 196 ? -8.117 -9.344 -21.812 1 62.91 196 PRO B CA 1
ATOM 5515 C C . PRO B 1 196 ? -8.125 -10.672 -21.062 1 62.91 196 PRO B C 1
ATOM 5517 O O . PRO B 1 196 ? -7.945 -11.727 -21.688 1 62.91 196 PRO B O 1
ATOM 5520 N N . VAL B 1 197 ? -8.125 -10.656 -19.797 1 75.44 197 VAL B N 1
ATOM 5521 C CA . VAL B 1 197 ? -8.203 -11.852 -18.969 1 75.44 197 VAL B CA 1
ATOM 5522 C C . VAL B 1 197 ? -9.602 -12.461 -19.078 1 75.44 197 VAL B C 1
ATOM 5524 O O . VAL B 1 197 ? -10.594 -11.789 -18.766 1 75.44 197 VAL B O 1
ATOM 5527 N N . THR B 1 198 ? -9.711 -13.617 -19.719 1 83.81 198 THR B N 1
ATOM 5528 C CA . THR B 1 198 ? -11.008 -14.266 -19.859 1 83.81 198 THR B CA 1
ATOM 5529 C C . THR B 1 198 ? -11.008 -15.633 -19.188 1 83.81 198 THR B C 1
ATOM 5531 O O . THR B 1 198 ? -9.945 -16.188 -18.906 1 83.81 198 THR B O 1
ATOM 5534 N N . HIS B 1 199 ? -12.219 -16.125 -18.953 1 90.75 199 HIS B N 1
ATOM 5535 C CA . HIS B 1 199 ? -12.398 -17.422 -18.312 1 90.75 199 HIS B CA 1
ATOM 5536 C C . HIS B 1 199 ? -12.148 -18.562 -19.312 1 90.75 199 HIS B C 1
ATOM 5538 O O . HIS B 1 199 ? -12 -19.719 -18.906 1 90.75 199 HIS B O 1
ATOM 5544 N N . THR B 1 200 ? -11.984 -18.219 -20.562 1 87.25 200 THR B N 1
ATOM 5545 C CA . THR B 1 200 ? -12.023 -19.203 -21.641 1 87.25 200 THR B CA 1
ATOM 5546 C C . THR B 1 200 ? -10.797 -20.109 -21.594 1 87.25 200 THR B C 1
ATOM 5548 O O . THR B 1 200 ? -10.82 -21.219 -22.125 1 87.25 200 THR B O 1
ATOM 5551 N N . TYR B 1 201 ? -9.758 -19.672 -20.969 1 84.69 201 TYR B N 1
ATOM 5552 C CA . TYR B 1 201 ? -8.555 -20.5 -20.906 1 84.69 201 TYR B CA 1
ATOM 5553 C C . TYR B 1 201 ? -8.797 -21.75 -20.062 1 84.69 201 TYR B C 1
ATOM 5555 O O . TYR B 1 201 ? -8.055 -22.719 -20.156 1 84.69 201 TYR B O 1
ATOM 5563 N N . LEU B 1 202 ? -9.891 -21.828 -19.328 1 92.12 202 LEU B N 1
ATOM 5564 C CA . LEU B 1 202 ? -10.234 -22.953 -18.469 1 92.12 202 LEU B CA 1
ATOM 5565 C C . LEU B 1 202 ? -11.039 -24 -19.234 1 92.12 202 LEU B C 1
ATOM 5567 O O . LEU B 1 202 ? -11.18 -25.141 -18.781 1 92.12 202 LEU B O 1
ATOM 5571 N N . ASN B 1 203 ? -11.57 -23.656 -20.391 1 92.81 203 ASN B N 1
ATOM 5572 C CA . ASN B 1 203 ? -12.555 -24.469 -21.094 1 92.81 203 ASN B CA 1
ATOM 5573 C C . ASN B 1 203 ? -12.008 -25.859 -21.406 1 92.81 203 ASN B C 1
ATOM 5575 O O . ASN B 1 203 ? -12.695 -26.859 -21.203 1 92.81 203 ASN B O 1
ATOM 5579 N N . PRO B 1 204 ? -10.742 -25.938 -21.859 1 92.06 204 PRO B N 1
ATOM 5580 C CA . PRO B 1 204 ? -10.242 -27.281 -22.156 1 92.06 204 PRO B CA 1
ATOM 5581 C C . PRO B 1 204 ? -10.227 -28.188 -20.922 1 92.06 204 PRO B C 1
ATOM 5583 O O . PRO B 1 204 ? -10.586 -29.359 -21.016 1 92.06 204 PRO B O 1
ATOM 5586 N N . THR B 1 205 ? -9.836 -27.656 -19.844 1 94.19 205 THR B N 1
ATOM 5587 C CA . THR B 1 205 ? -9.789 -28.406 -18.609 1 94.19 205 THR B CA 1
ATOM 5588 C C . THR B 1 205 ? -11.203 -28.766 -18.141 1 94.19 205 THR B C 1
ATOM 5590 O O . THR B 1 205 ? -11.453 -29.891 -17.703 1 94.19 205 THR B O 1
ATOM 5593 N N . LEU B 1 206 ? -12.133 -27.859 -18.234 1 96 206 LEU B N 1
ATOM 5594 C CA . LEU B 1 206 ? -13.508 -28.109 -17.828 1 96 206 LEU B CA 1
ATOM 5595 C C . LEU B 1 206 ? -14.148 -29.172 -18.703 1 96 206 LEU B C 1
ATOM 5597 O O . LEU B 1 206 ? -14.938 -29.984 -18.219 1 96 206 LEU B O 1
ATOM 5601 N N . GLN B 1 207 ? -13.797 -29.172 -19.938 1 95.75 207 GLN B N 1
ATOM 5602 C CA . GLN B 1 207 ? -14.297 -30.203 -20.844 1 95.75 207 GLN B CA 1
ATOM 5603 C C . GLN B 1 207 ? -13.805 -31.594 -20.438 1 95.75 207 GLN B C 1
ATOM 5605 O O . GLN B 1 207 ? -14.57 -32.562 -20.422 1 95.75 207 GLN B O 1
ATOM 5610 N N . THR B 1 208 ? -12.562 -31.625 -20.078 1 96 208 THR B N 1
ATOM 5611 C CA . THR B 1 208 ? -11.984 -32.906 -19.625 1 96 208 THR B CA 1
ATOM 5612 C C . THR B 1 208 ? -12.68 -33.375 -18.359 1 96 208 THR B C 1
ATOM 5614 O O . THR B 1 208 ? -12.992 -34.562 -18.219 1 96 208 THR B O 1
ATOM 5617 N N . ILE B 1 209 ? -12.945 -32.5 -17.453 1 96.38 209 ILE B N 1
ATOM 5618 C CA . ILE B 1 209 ? -13.602 -32.812 -16.188 1 96.38 209 ILE B CA 1
ATOM 5619 C C . ILE B 1 209 ? -15.016 -33.312 -16.469 1 96.38 209 ILE B C 1
ATOM 5621 O O . ILE B 1 209 ? -15.445 -34.344 -15.898 1 96.38 209 ILE B O 1
ATOM 5625 N N . ALA B 1 210 ? -15.695 -32.625 -17.328 1 96.06 210 ALA B N 1
ATOM 5626 C CA . ALA B 1 210 ? -17.078 -33 -17.656 1 96.06 210 ALA B CA 1
ATOM 5627 C C . ALA B 1 210 ? -17.125 -34.406 -18.25 1 96.06 210 ALA B C 1
ATOM 5629 O O . ALA B 1 210 ? -18 -35.219 -17.891 1 96.06 210 ALA B O 1
ATOM 5630 N N . HIS B 1 211 ? -16.219 -34.719 -19.094 1 94.94 211 HIS B N 1
ATOM 5631 C CA . HIS B 1 211 ? -16.203 -35.969 -19.781 1 94.94 211 HIS B CA 1
ATOM 5632 C C . HIS B 1 211 ? -15.789 -37.125 -18.859 1 94.94 211 HIS B C 1
ATOM 5634 O O . HIS B 1 211 ? -16.25 -38.25 -19.016 1 94.94 211 HIS B O 1
ATOM 5640 N N . ALA B 1 212 ? -14.977 -36.781 -17.938 1 95.38 212 ALA B N 1
ATOM 5641 C CA . ALA B 1 212 ? -14.406 -37.812 -17.078 1 95.38 212 ALA B CA 1
ATOM 5642 C C . ALA B 1 212 ? -15.281 -38.031 -15.852 1 95.38 212 ALA B C 1
ATOM 5644 O O . ALA B 1 212 ? -15.141 -39.062 -15.164 1 95.38 212 ALA B O 1
ATOM 5645 N N . SER B 1 213 ? -16.156 -37.156 -15.57 1 93.56 213 SER B N 1
ATOM 5646 C CA . SER B 1 213 ? -16.859 -37.156 -14.297 1 93.56 213 SER B CA 1
ATOM 5647 C C . SER B 1 213 ? -18.078 -38.094 -14.367 1 93.56 213 SER B C 1
ATOM 5649 O O . SER B 1 213 ? -18.781 -38.125 -15.375 1 93.56 213 SER B O 1
ATOM 5651 N N . THR B 1 214 ? -18.156 -38.906 -13.25 1 89.5 214 THR B N 1
ATOM 5652 C CA . THR B 1 214 ? -19.359 -39.688 -12.992 1 89.5 214 THR B CA 1
ATOM 5653 C C . THR B 1 214 ? -19.859 -39.438 -11.57 1 89.5 214 THR B C 1
ATOM 5655 O O . THR B 1 214 ? -19.062 -39.375 -10.633 1 89.5 214 THR B O 1
ATOM 5658 N N . GLY B 1 215 ? -21.125 -39.219 -11.398 1 89.69 215 GLY B N 1
ATOM 5659 C CA . GLY B 1 215 ? -21.672 -38.938 -10.086 1 89.69 215 GLY B CA 1
ATOM 5660 C C . GLY B 1 215 ? -21.391 -37.531 -9.602 1 89.69 215 GLY B C 1
ATOM 5661 O O . GLY B 1 215 ? -21.359 -36.594 -10.398 1 89.69 215 GLY B O 1
ATOM 5662 N N . HIS B 1 216 ? -21.328 -37.438 -8.273 1 91.44 216 HIS B N 1
ATOM 5663 C CA . HIS B 1 216 ? -21.094 -36.094 -7.695 1 91.44 216 HIS B CA 1
ATOM 5664 C C . HIS B 1 216 ? -19.609 -35.875 -7.465 1 91.44 216 HIS B C 1
ATOM 5666 O O . HIS B 1 216 ? -18.891 -36.75 -6.988 1 91.44 216 HIS B O 1
ATOM 5672 N N . LYS B 1 217 ? -19.125 -34.719 -7.84 1 94.12 217 LYS B N 1
ATOM 5673 C CA . LYS B 1 217 ? -17.734 -34.344 -7.602 1 94.12 217 LYS B CA 1
ATOM 5674 C C . LYS B 1 217 ? -17.641 -32.938 -7.004 1 94.12 217 LYS B C 1
ATOM 5676 O O . LYS B 1 217 ? -18.469 -32.062 -7.297 1 94.12 217 LYS B O 1
ATOM 5681 N N . ILE B 1 218 ? -16.672 -32.719 -6.145 1 95.44 218 ILE B N 1
ATOM 5682 C CA . ILE B 1 218 ? -16.359 -31.406 -5.574 1 95.44 218 ILE B CA 1
ATOM 5683 C C . ILE B 1 218 ? -15.203 -30.766 -6.332 1 95.44 218 ILE B C 1
ATOM 5685 O O . ILE B 1 218 ? -14.125 -31.344 -6.426 1 95.44 218 ILE B O 1
ATOM 5689 N N . ILE B 1 219 ? -15.492 -29.641 -6.926 1 96.81 219 ILE B N 1
ATOM 5690 C CA . ILE B 1 219 ? -14.445 -28.906 -7.629 1 96.81 219 ILE B CA 1
ATOM 5691 C C . ILE B 1 219 ? -13.977 -27.734 -6.77 1 96.81 219 ILE B C 1
ATOM 5693 O O . ILE B 1 219 ? -14.781 -26.906 -6.348 1 96.81 219 ILE B O 1
ATOM 5697 N N . VAL B 1 220 ? -12.688 -27.672 -6.477 1 97.62 220 VAL B N 1
ATOM 5698 C CA . VAL B 1 220 ? -12.094 -26.594 -5.688 1 97.62 220 VAL B CA 1
ATOM 5699 C C . VAL B 1 220 ? -11.281 -25.672 -6.602 1 97.62 220 VAL B C 1
ATOM 5701 O O . VAL B 1 220 ? -10.195 -26.031 -7.043 1 97.62 220 VAL B O 1
ATOM 5704 N N . GLN B 1 221 ? -11.812 -24.547 -6.832 1 96.88 221 GLN B N 1
ATOM 5705 C CA . GLN B 1 221 ? -11.172 -23.562 -7.695 1 96.88 221 GLN B CA 1
ATOM 5706 C C . GLN B 1 221 ? -10.055 -22.828 -6.961 1 96.88 221 GLN B C 1
ATOM 5708 O O . GLN B 1 221 ? -10.312 -22.094 -6.008 1 96.88 221 GLN B O 1
ATOM 5713 N N . ARG B 1 222 ? -8.828 -23.016 -7.418 1 94.81 222 ARG B N 1
ATOM 5714 C CA . ARG B 1 222 ? -7.664 -22.438 -6.766 1 94.81 222 ARG B CA 1
ATOM 5715 C C . ARG B 1 222 ? -6.793 -21.688 -7.766 1 94.81 222 ARG B C 1
ATOM 5717 O O . ARG B 1 222 ? -5.785 -21.078 -7.395 1 94.81 222 ARG B O 1
ATOM 5724 N N . THR B 1 223 ? -7.207 -21.656 -8.969 1 88.38 223 THR B N 1
ATOM 5725 C CA . THR B 1 223 ? -6.453 -21.031 -10.047 1 88.38 223 THR B CA 1
ATOM 5726 C C . THR B 1 223 ? -6.598 -19.5 -9.984 1 88.38 223 THR B C 1
ATOM 5728 O O . THR B 1 223 ? -7.609 -18.984 -9.5 1 88.38 223 THR B O 1
ATOM 5731 N N . THR B 1 224 ? -5.504 -18.859 -10.414 1 83.12 224 THR B N 1
ATOM 5732 C CA . THR B 1 224 ? -5.66 -17.422 -10.672 1 83.12 224 THR B CA 1
ATOM 5733 C C . THR B 1 224 ? -6.621 -17.188 -11.828 1 83.12 224 THR B C 1
ATOM 5735 O O . THR B 1 224 ? -6.406 -17.688 -12.938 1 83.12 224 THR B O 1
ATOM 5738 N N . ALA B 1 225 ? -7.672 -16.469 -11.531 1 88.81 225 ALA B N 1
ATOM 5739 C CA . ALA B 1 225 ? -8.711 -16.281 -12.547 1 88.81 225 ALA B CA 1
ATOM 5740 C C . ALA B 1 225 ? -9.484 -14.992 -12.312 1 88.81 225 ALA B C 1
ATOM 5742 O O . ALA B 1 225 ? -9.445 -14.43 -11.211 1 88.81 225 ALA B O 1
ATOM 5743 N N . PRO B 1 226 ? -10.125 -14.57 -13.414 1 93.06 226 PRO B N 1
ATOM 5744 C CA . PRO B 1 226 ? -10.945 -13.367 -13.258 1 93.06 226 PRO B CA 1
ATOM 5745 C C . PRO B 1 226 ? -12.109 -13.562 -12.289 1 93.06 226 PRO B C 1
ATOM 5747 O O . PRO B 1 226 ? -12.43 -14.695 -11.922 1 93.06 226 PRO B O 1
ATOM 5750 N N . TYR B 1 227 ? -12.656 -12.516 -11.875 1 95.31 227 TYR B N 1
ATOM 5751 C CA . TYR B 1 227 ? -13.828 -12.523 -11 1 95.31 227 TYR B CA 1
ATOM 5752 C C . TYR B 1 227 ? -14.992 -13.258 -11.656 1 95.31 227 TYR B C 1
ATOM 5754 O O . TYR B 1 227 ? -15.227 -13.109 -12.859 1 95.31 227 TYR B O 1
ATOM 5762 N N . GLY B 1 228 ? -15.633 -14.086 -10.883 1 95.5 228 GLY B N 1
ATOM 5763 C CA . GLY B 1 228 ? -16.781 -14.82 -11.375 1 95.5 228 GLY B CA 1
ATOM 5764 C C . GLY B 1 228 ? -16.438 -16.203 -11.883 1 95.5 228 GLY B C 1
ATOM 5765 O O . GLY B 1 228 ? -17.25 -16.859 -12.531 1 95.5 228 GLY B O 1
ATOM 5766 N N . THR B 1 229 ? -15.336 -16.656 -11.594 1 95.62 229 THR B N 1
ATOM 5767 C CA . THR B 1 229 ? -14.836 -17.938 -12.117 1 95.62 229 THR B CA 1
ATOM 5768 C C . THR B 1 229 ? -15.609 -19.109 -11.523 1 95.62 229 THR B C 1
ATOM 5770 O O . THR B 1 229 ? -15.898 -20.078 -12.219 1 95.62 229 THR B O 1
ATOM 5773 N N . THR B 1 230 ? -15.914 -19.047 -10.258 1 96.12 230 THR B N 1
ATOM 5774 C CA . THR B 1 230 ? -16.656 -20.125 -9.625 1 96.12 230 THR B CA 1
ATOM 5775 C C . THR B 1 230 ? -18 -20.328 -10.312 1 96.12 230 THR B C 1
ATOM 5777 O O . THR B 1 230 ? -18.391 -21.469 -10.609 1 96.12 230 THR B O 1
ATOM 5780 N N . GLN B 1 231 ? -18.672 -19.281 -10.57 1 94.75 231 GLN B N 1
ATOM 5781 C CA . GLN B 1 231 ? -19.938 -19.344 -11.281 1 94.75 231 GLN B CA 1
ATOM 5782 C C . GLN B 1 231 ? -19.75 -19.828 -12.719 1 94.75 231 GLN B C 1
ATOM 5784 O O . GLN B 1 231 ? -20.562 -20.609 -13.234 1 94.75 231 GLN B O 1
ATOM 5789 N N . TYR B 1 232 ? -18.766 -19.359 -13.32 1 96 232 TYR B N 1
ATOM 5790 C CA . TYR B 1 232 ? -18.438 -19.766 -14.688 1 96 232 TYR B CA 1
ATOM 5791 C C . TYR B 1 232 ? -18.234 -21.266 -14.773 1 96 232 TYR B C 1
ATOM 5793 O O . TYR B 1 232 ? -18.781 -21.922 -15.664 1 96 232 TYR B O 1
ATOM 5801 N N . ILE B 1 233 ? -17.469 -21.781 -13.844 1 96.5 233 ILE B N 1
ATOM 5802 C CA . ILE B 1 233 ? -17.188 -23.203 -13.797 1 96.5 233 ILE B CA 1
ATOM 5803 C C . ILE B 1 233 ? -18.484 -23.984 -13.594 1 96.5 233 ILE B C 1
ATOM 5805 O O . ILE B 1 233 ? -18.75 -24.969 -14.289 1 96.5 233 ILE B O 1
ATOM 5809 N N . LYS B 1 234 ? -19.234 -23.547 -12.664 1 93.94 234 LYS B N 1
ATOM 5810 C CA . LYS B 1 234 ? -20.516 -24.203 -12.375 1 93.94 234 LYS B CA 1
ATOM 5811 C C . LYS B 1 234 ? -21.391 -24.281 -13.617 1 93.94 234 LYS B C 1
ATOM 5813 O O . LYS B 1 234 ? -21.875 -25.359 -13.977 1 93.94 234 LYS B O 1
ATOM 5818 N N . ASN B 1 235 ? -21.578 -23.156 -14.281 1 94.44 235 ASN B N 1
ATOM 5819 C CA . ASN B 1 235 ? -22.438 -23.078 -15.453 1 94.44 235 ASN B CA 1
ATOM 5820 C C . ASN B 1 235 ? -21.906 -23.953 -16.594 1 94.44 235 ASN B C 1
ATOM 5822 O O . ASN B 1 235 ? -22.688 -24.672 -17.234 1 94.44 235 ASN B O 1
ATOM 5826 N N . HIS B 1 236 ? -20.672 -23.922 -16.781 1 95 236 HIS B N 1
ATOM 5827 C CA . HIS B 1 236 ? -20.062 -24.656 -17.891 1 95 236 HIS B CA 1
ATOM 5828 C C . HIS B 1 236 ? -20.109 -26.156 -17.672 1 95 236 HIS B C 1
ATOM 5830 O O . HIS B 1 236 ? -20.422 -26.922 -18.594 1 95 236 HIS B O 1
ATOM 5836 N N . LEU B 1 237 ? -19.812 -26.578 -16.469 1 95.19 237 LEU B N 1
ATOM 5837 C CA . LEU B 1 237 ? -19.844 -28.016 -16.172 1 95.19 237 LEU B CA 1
ATOM 5838 C C . LEU B 1 237 ? -21.266 -28.547 -16.234 1 95.19 237 LEU B C 1
ATOM 5840 O O . LEU B 1 237 ? -21.5 -29.656 -16.719 1 95.19 237 LEU B O 1
ATOM 5844 N N . ASN B 1 238 ? -22.203 -27.766 -15.742 1 91.5 238 ASN B N 1
ATOM 5845 C CA . ASN B 1 238 ? -23.609 -28.172 -15.797 1 91.5 238 ASN B CA 1
ATOM 5846 C C . ASN B 1 238 ? -24.094 -28.312 -17.234 1 91.5 238 ASN B C 1
ATOM 5848 O O . ASN B 1 238 ? -24.938 -29.156 -17.531 1 91.5 238 ASN B O 1
ATOM 5852 N N . GLN B 1 239 ? -23.594 -27.531 -18.094 1 92.62 239 GLN B N 1
ATOM 5853 C CA . GLN B 1 239 ? -24.016 -27.547 -19.484 1 92.62 239 GLN B CA 1
ATOM 5854 C C . GLN B 1 239 ? -23.391 -28.719 -20.234 1 92.62 239 GLN B C 1
ATOM 5856 O O . GLN B 1 239 ? -24.016 -29.297 -21.125 1 92.62 239 GLN B O 1
ATOM 5861 N N . MET B 1 240 ? -22.219 -29.078 -19.859 1 92.81 240 MET B N 1
ATOM 5862 C CA . MET B 1 240 ? -21.438 -30.031 -20.641 1 92.81 240 MET B CA 1
ATOM 5863 C C . MET B 1 240 ? -21.609 -31.438 -20.109 1 92.81 240 MET B C 1
ATOM 5865 O O . MET B 1 240 ? -21.391 -32.406 -20.828 1 92.81 240 MET B O 1
ATOM 5869 N N . SER B 1 241 ? -21.984 -31.516 -18.859 1 89.38 241 SER B N 1
ATOM 5870 C CA . SER B 1 241 ? -21.953 -32.844 -18.219 1 89.38 241 SER B CA 1
ATOM 5871 C C . SER B 1 241 ? -23.297 -33.531 -18.359 1 89.38 241 SER B C 1
ATOM 5873 O O . SER B 1 241 ? -24.312 -32.906 -18.688 1 89.38 241 SER B O 1
ATOM 5875 N N . SER B 1 242 ? -23.203 -34.875 -18.156 1 86.38 242 SER B N 1
ATOM 5876 C CA . SER B 1 242 ? -24.406 -35.688 -18.156 1 86.38 242 SER B CA 1
ATOM 5877 C C . SER B 1 242 ? -25.359 -35.25 -17.031 1 86.38 242 SER B C 1
ATOM 5879 O O . SER B 1 242 ? -24.922 -34.75 -15.992 1 86.38 242 SER B O 1
ATOM 5881 N N . PRO B 1 243 ? -26.641 -35.438 -17.219 1 83.5 243 PRO B N 1
ATOM 5882 C CA . PRO B 1 243 ? -27.625 -35.062 -16.203 1 83.5 243 PRO B CA 1
ATOM 5883 C C . PRO B 1 243 ? -27.422 -35.812 -14.883 1 83.5 243 PRO B C 1
ATOM 5885 O O . PRO B 1 243 ? -27.906 -35.375 -13.844 1 83.5 243 PRO B O 1
ATOM 5888 N N . ASN B 1 244 ? -26.688 -36.906 -14.977 1 86.25 244 ASN B N 1
ATOM 5889 C CA . ASN B 1 244 ? -26.5 -37.688 -13.773 1 86.25 244 ASN B CA 1
ATOM 5890 C C . ASN B 1 244 ? -25.281 -37.219 -12.977 1 86.25 244 ASN B C 1
ATOM 5892 O O . ASN B 1 244 ? -24.984 -37.75 -11.898 1 86.25 244 ASN B O 1
ATOM 5896 N N . THR B 1 245 ? -24.578 -36.281 -13.508 1 90.38 245 THR B N 1
ATOM 5897 C CA . THR B 1 245 ? -23.391 -35.781 -12.844 1 90.38 245 THR B CA 1
ATOM 5898 C C . THR B 1 245 ? -23.703 -34.406 -12.195 1 90.38 245 THR B C 1
ATOM 5900 O O . THR B 1 245 ? -24.344 -33.562 -12.805 1 90.38 245 THR B O 1
ATOM 5903 N N . THR B 1 246 ? -23.344 -34.281 -10.891 1 90.19 246 THR B N 1
ATOM 5904 C CA . THR B 1 246 ? -23.516 -33 -10.188 1 90.19 246 THR B CA 1
ATOM 5905 C C . THR B 1 246 ? -22.188 -32.5 -9.633 1 90.19 246 THR B C 1
ATOM 5907 O O . THR B 1 246 ? -21.281 -33.281 -9.398 1 90.19 246 THR B O 1
ATOM 5910 N N . TYR B 1 247 ? -22.156 -31.219 -9.484 1 92.69 247 TYR B N 1
ATOM 5911 C CA . TYR B 1 247 ? -20.906 -30.625 -9.016 1 92.69 247 TYR B CA 1
ATOM 5912 C C . TYR B 1 247 ? -21.172 -29.625 -7.895 1 92.69 247 TYR B C 1
ATOM 5914 O O . TYR B 1 247 ? -22.188 -28.922 -7.902 1 92.69 247 TYR B O 1
ATOM 5922 N N . THR B 1 248 ? -20.344 -29.578 -6.922 1 92.81 248 THR B N 1
ATOM 5923 C CA . THR B 1 248 ? -20.203 -28.453 -6.012 1 92.81 248 THR B CA 1
ATOM 5924 C C . THR B 1 248 ? -18.891 -27.719 -6.262 1 92.81 248 THR B C 1
ATOM 5926 O O . THR B 1 248 ? -17.812 -28.328 -6.254 1 92.81 248 THR B O 1
ATOM 5929 N N . ILE B 1 249 ? -19.047 -26.484 -6.555 1 95.69 249 ILE B N 1
ATOM 5930 C CA . ILE B 1 249 ? -17.859 -25.688 -6.859 1 95.69 249 ILE B CA 1
ATOM 5931 C C . ILE B 1 249 ? -17.5 -24.812 -5.664 1 95.69 249 ILE B C 1
ATOM 5933 O O . ILE B 1 249 ? -18.328 -24.031 -5.195 1 95.69 249 ILE B O 1
ATOM 5937 N N . LEU B 1 250 ? -16.312 -24.969 -5.133 1 96.38 250 LEU B N 1
ATOM 5938 C CA . LEU B 1 250 ? -15.805 -24.172 -4.023 1 96.38 250 LEU B CA 1
ATOM 5939 C C . LEU B 1 250 ? -14.625 -23.312 -4.465 1 96.38 250 LEU B C 1
ATOM 5941 O O . LEU B 1 250 ? -13.844 -23.719 -5.324 1 96.38 250 LEU B O 1
ATOM 5945 N N . ALA B 1 251 ? -14.578 -22.094 -3.924 1 97.19 251 ALA B N 1
ATOM 5946 C CA . ALA B 1 251 ? -13.414 -21.25 -4.129 1 97.19 251 ALA B CA 1
ATOM 5947 C C . ALA B 1 251 ? -12.422 -21.391 -2.979 1 97.19 251 ALA B C 1
ATOM 5949 O O . ALA B 1 251 ? -12.805 -21.359 -1.807 1 97.19 251 ALA B O 1
ATOM 5950 N N . ASN B 1 252 ? -11.172 -21.531 -3.287 1 97.81 252 ASN B N 1
ATOM 5951 C CA . ASN B 1 252 ? -10.094 -21.656 -2.314 1 97.81 252 ASN B CA 1
ATOM 5952 C C . ASN B 1 252 ? -8.875 -20.828 -2.709 1 97.81 252 ASN B C 1
ATOM 5954 O O . ASN B 1 252 ? -7.855 -21.359 -3.139 1 97.81 252 ASN B O 1
ATOM 5958 N N . PRO B 1 253 ? -8.992 -19.547 -2.424 1 95.56 253 PRO B N 1
ATOM 5959 C CA . PRO B 1 253 ? -7.953 -18.609 -2.855 1 95.56 253 PRO B CA 1
ATOM 5960 C C . PRO B 1 253 ? -6.57 -18.969 -2.32 1 95.56 253 PRO B C 1
ATOM 5962 O O . PRO B 1 253 ? -6.441 -19.406 -1.175 1 95.56 253 PRO B O 1
ATOM 5965 N N . ASP B 1 254 ? -5.617 -18.734 -3.164 1 93.25 254 ASP B N 1
ATOM 5966 C CA . ASP B 1 254 ? -4.219 -18.938 -2.812 1 93.25 254 ASP B CA 1
ATOM 5967 C C . ASP B 1 254 ? -3.523 -17.609 -2.516 1 93.25 254 ASP B C 1
ATOM 5969 O O . ASP B 1 254 ? -3.629 -16.672 -3.293 1 93.25 254 ASP B O 1
ATOM 5973 N N . PHE B 1 255 ? -2.795 -17.562 -1.383 1 90.62 255 PHE B N 1
ATOM 5974 C CA . PHE B 1 255 ? -2.096 -16.344 -1.002 1 90.62 255 PHE B CA 1
ATOM 5975 C C . PHE B 1 255 ? -0.6 -16.594 -0.861 1 90.62 255 PHE B C 1
ATOM 5977 O O . PHE B 1 255 ? 0.132 -15.758 -0.338 1 90.62 255 PHE B O 1
ATOM 5984 N N . THR B 1 256 ? -0.136 -17.703 -1.319 1 88.62 256 THR B N 1
ATOM 5985 C CA . THR B 1 256 ? 1.255 -18.094 -1.104 1 88.62 256 THR B CA 1
ATOM 5986 C C . THR B 1 256 ? 2.18 -17.312 -2.033 1 88.62 256 THR B C 1
ATOM 5988 O O . THR B 1 256 ? 1.736 -16.766 -3.049 1 88.62 256 THR B O 1
ATOM 5991 N N . LEU B 1 257 ? 3.424 -17.234 -1.591 1 81 257 LEU B N 1
ATOM 5992 C CA . LEU B 1 257 ? 4.441 -16.516 -2.35 1 81 257 LEU B CA 1
ATOM 5993 C C . LEU B 1 257 ? 5.527 -17.469 -2.84 1 81 257 LEU B C 1
ATOM 5995 O O . LEU B 1 257 ? 5.934 -18.391 -2.115 1 81 257 LEU B O 1
ATOM 5999 N N . PRO B 1 258 ? 5.93 -17.25 -4.094 1 77.69 258 PRO B N 1
ATOM 6000 C CA . PRO B 1 258 ? 7.094 -18.031 -4.508 1 77.69 258 PRO B CA 1
ATOM 6001 C C . PRO B 1 258 ? 8.281 -17.859 -3.564 1 77.69 258 PRO B C 1
ATOM 6003 O O . PRO B 1 258 ? 8.578 -16.75 -3.129 1 77.69 258 PRO B O 1
ATOM 6006 N N . GLY B 1 259 ? 8.945 -18.938 -3.221 1 75 259 GLY B N 1
ATOM 6007 C CA . GLY B 1 259 ? 10.031 -18.922 -2.256 1 75 259 GLY B CA 1
ATOM 6008 C C . GLY B 1 259 ? 9.602 -19.312 -0.858 1 75 259 GLY B C 1
ATOM 6009 O O . GLY B 1 259 ? 10.43 -19.703 -0.034 1 75 259 GLY B O 1
ATOM 6010 N N . SER B 1 260 ? 8.281 -19.125 -0.7 1 85.44 260 SER B N 1
ATOM 6011 C CA . SER B 1 260 ? 7.754 -19.562 0.592 1 85.44 260 SER B CA 1
ATOM 6012 C C . SER B 1 260 ? 6.426 -20.281 0.43 1 85.44 260 SER B C 1
ATOM 6014 O O . SER B 1 260 ? 5.621 -20.344 1.365 1 85.44 260 SER B O 1
ATOM 6016 N N . THR B 1 261 ? 6.211 -20.781 -0.76 1 89.62 261 THR B N 1
ATOM 6017 C CA . THR B 1 261 ? 4.941 -21.438 -1.038 1 89.62 261 THR B CA 1
ATOM 6018 C C . THR B 1 261 ? 4.742 -22.641 -0.11 1 89.62 261 THR B C 1
ATOM 6020 O O . THR B 1 261 ? 3.67 -22.812 0.471 1 89.62 261 THR B O 1
ATOM 6023 N N . LEU B 1 262 ? 5.777 -23.469 0.018 1 93.75 262 LEU B N 1
ATOM 6024 C CA . LEU B 1 262 ? 5.691 -24.656 0.873 1 93.75 262 LEU B CA 1
ATOM 6025 C C . LEU B 1 262 ? 5.441 -24.25 2.324 1 93.75 262 LEU B C 1
ATOM 6027 O O . LEU B 1 262 ? 4.496 -24.734 2.951 1 93.75 262 LEU B O 1
ATOM 6031 N N . SER B 1 263 ? 6.289 -23.344 2.826 1 93.62 263 SER B N 1
ATOM 6032 C CA . SER B 1 263 ? 6.145 -22.891 4.207 1 93.62 263 SER B CA 1
ATOM 6033 C C . SER B 1 263 ? 4.781 -22.25 4.445 1 93.62 263 SER B C 1
ATOM 6035 O O . SER B 1 263 ? 4.137 -22.516 5.465 1 93.62 263 SER B O 1
ATOM 6037 N N . ASP B 1 264 ? 4.301 -21.484 3.482 1 94 264 ASP B N 1
ATOM 6038 C CA . ASP B 1 264 ? 3.014 -20.797 3.592 1 94 264 ASP B CA 1
ATOM 6039 C C . ASP B 1 264 ? 1.861 -21.797 3.584 1 94 264 ASP B C 1
ATOM 6041 O O . ASP B 1 264 ? 0.82 -21.562 4.199 1 94 264 ASP B O 1
ATOM 6045 N N . THR B 1 265 ? 2.021 -22.859 2.828 1 95.69 265 THR B N 1
ATOM 6046 C CA . THR B 1 265 ? 0.97 -23.875 2.738 1 95.69 265 THR B CA 1
ATOM 6047 C C . THR B 1 265 ? 0.947 -24.734 3.992 1 95.69 265 THR B C 1
ATOM 6049 O O . THR B 1 265 ? -0.122 -25.156 4.445 1 95.69 265 THR B O 1
ATOM 6052 N N . VAL B 1 266 ? 2.102 -25.031 4.516 1 96.12 266 VAL B N 1
ATOM 6053 C CA . VAL B 1 266 ? 2.205 -25.844 5.727 1 96.12 266 VAL B CA 1
ATOM 6054 C C . VAL B 1 266 ? 1.744 -25.016 6.934 1 96.12 266 VAL B C 1
ATOM 6056 O O . VAL B 1 266 ? 1.127 -25.562 7.855 1 96.12 266 VAL B O 1
ATOM 6059 N N . HIS B 1 267 ? 2.053 -23.719 6.934 1 94.94 267 HIS B N 1
ATOM 6060 C CA . HIS B 1 267 ? 1.664 -22.828 8.016 1 94.94 267 HIS B CA 1
ATOM 6061 C C . HIS B 1 267 ? 0.859 -21.641 7.496 1 94.94 267 HIS B C 1
ATOM 6063 O O . HIS B 1 267 ? 1.282 -20.484 7.629 1 94.94 267 HIS B O 1
ATOM 6069 N N . PRO B 1 268 ? -0.334 -21.969 7.039 1 94.5 268 PRO B N 1
ATOM 6070 C CA . PRO B 1 268 ? -1.118 -20.859 6.492 1 94.5 268 PRO B CA 1
ATOM 6071 C C . PRO B 1 268 ? -1.665 -19.938 7.574 1 94.5 268 PRO B C 1
ATOM 6073 O O . PRO B 1 268 ? -2.039 -20.391 8.656 1 94.5 268 PRO B O 1
ATOM 6076 N N . GLN B 1 269 ? -1.682 -18.641 7.27 1 91 269 GLN B N 1
ATOM 6077 C CA . GLN B 1 269 ? -2.285 -17.688 8.188 1 91 269 GLN B CA 1
ATOM 6078 C C . GLN B 1 269 ? -3.807 -17.797 8.18 1 91 269 GLN B C 1
ATOM 6080 O O . GLN B 1 269 ? -4.457 -17.578 9.203 1 91 269 GLN B O 1
ATOM 6085 N N . ARG B 1 270 ? -4.266 -18.109 7.051 1 94.12 270 ARG B N 1
ATOM 6086 C CA . ARG B 1 270 ? -5.699 -18.312 6.859 1 94.12 270 ARG B CA 1
ATOM 6087 C C . ARG B 1 270 ? -5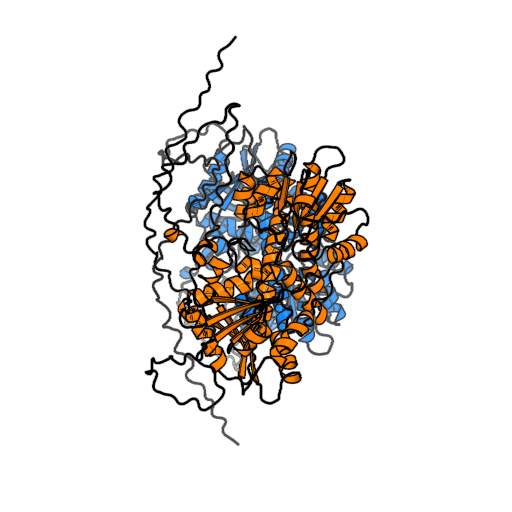.977 -19.172 5.637 1 94.12 270 ARG B C 1
ATOM 6089 O O . ARG B 1 270 ? -5.211 -19.156 4.672 1 94.12 270 ARG B O 1
ATOM 6096 N N . VAL B 1 271 ? -7.059 -19.969 5.715 1 96.88 271 VAL B N 1
ATOM 6097 C CA . VAL B 1 271 ? -7.57 -20.75 4.594 1 96.88 271 VAL B CA 1
ATOM 6098 C C . VAL B 1 271 ? -9.031 -20.375 4.332 1 96.88 271 VAL B C 1
ATOM 6100 O O . VAL B 1 271 ? -9.883 -20.516 5.219 1 96.88 271 VAL B O 1
ATOM 6103 N N . ILE B 1 272 ? -9.289 -19.938 3.127 1 97.19 272 ILE B N 1
ATOM 6104 C CA . ILE B 1 272 ? -10.625 -19.453 2.803 1 97.19 272 ILE B CA 1
ATOM 6105 C C . ILE B 1 272 ? -11.352 -20.484 1.941 1 97.19 272 ILE B C 1
ATOM 6107 O O . ILE B 1 272 ? -10.766 -21.047 1.008 1 97.19 272 ILE B O 1
ATOM 6111 N N . ILE B 1 273 ? -12.547 -20.781 2.305 1 96.81 273 ILE B N 1
ATOM 6112 C CA . ILE B 1 273 ? -13.438 -21.625 1.51 1 96.81 273 ILE B CA 1
ATOM 6113 C C . ILE B 1 273 ? -14.672 -20.828 1.1 1 96.81 273 ILE B C 1
ATOM 6115 O O . ILE B 1 273 ? -15.516 -20.5 1.939 1 96.81 273 ILE B O 1
ATOM 6119 N N . GLY B 1 274 ? -14.672 -20.484 -0.192 1 95.94 274 GLY B N 1
ATOM 6120 C CA . GLY B 1 274 ? -15.805 -19.766 -0.746 1 95.94 274 GLY B CA 1
ATOM 6121 C C . GLY B 1 274 ? -16.828 -20.672 -1.402 1 95.94 274 GLY B C 1
ATOM 6122 O O . GLY B 1 274 ? -16.469 -21.656 -2.039 1 95.94 274 GLY B O 1
ATOM 6123 N N . HIS B 1 275 ? -18.094 -20.328 -1.266 1 93.44 275 HIS B N 1
ATOM 6124 C CA . HIS B 1 275 ? -19.156 -21.141 -1.867 1 93.44 275 HIS B CA 1
ATOM 6125 C C . HIS B 1 275 ? -20.297 -20.266 -2.35 1 93.44 275 HIS B C 1
ATOM 6127 O O . HIS B 1 275 ? -20.469 -19.141 -1.889 1 93.44 275 HIS B O 1
ATOM 6133 N N . ILE B 1 276 ? -20.891 -20.703 -3.404 1 88.69 276 ILE B N 1
ATOM 6134 C CA . ILE B 1 276 ? -22.109 -20.047 -3.852 1 88.69 276 ILE B CA 1
ATOM 6135 C C . ILE B 1 276 ? -23.312 -20.625 -3.104 1 88.69 276 ILE B C 1
ATOM 6137 O O . ILE B 1 276 ? -23.562 -21.828 -3.166 1 88.69 276 ILE B O 1
ATOM 6141 N N . TYR B 1 277 ? -23.953 -19.75 -2.348 1 76.88 277 TYR B N 1
ATOM 6142 C CA . TYR B 1 277 ? -25.062 -20.219 -1.531 1 76.88 277 TYR B CA 1
ATOM 6143 C C . TYR B 1 277 ? -26.297 -20.484 -2.389 1 76.88 277 TYR B C 1
ATOM 6145 O O . TYR B 1 277 ? -26.734 -19.609 -3.148 1 76.88 277 TYR B O 1
ATOM 6153 N N . THR B 1 278 ? -26.547 -21.703 -2.527 1 71 278 THR B N 1
ATOM 6154 C CA . THR B 1 278 ? -27.859 -22.078 -3.051 1 71 278 THR B CA 1
ATOM 6155 C C . THR B 1 278 ? -28.625 -22.938 -2.045 1 71 278 THR B C 1
ATOM 6157 O O . THR B 1 278 ? -28.016 -23.578 -1.186 1 71 278 THR B O 1
ATOM 6160 N N . PRO B 1 279 ? -29.938 -22.688 -2.031 1 62.41 279 PRO B N 1
ATOM 6161 C CA . PRO B 1 279 ? -30.703 -23.516 -1.113 1 62.41 279 PRO B CA 1
ATOM 6162 C C . PRO B 1 279 ? -30.344 -25 -1.212 1 62.41 279 PRO B C 1
ATOM 6164 O O . PRO B 1 279 ? -30.516 -25.75 -0.242 1 62.41 279 PRO B O 1
ATOM 6167 N N . GLU B 1 280 ? -29.781 -25.438 -2.357 1 59.09 280 GLU B N 1
ATOM 6168 C CA . GLU B 1 280 ? -29.453 -26.828 -2.596 1 59.09 280 GLU B CA 1
ATOM 6169 C C . GLU B 1 280 ? -28 -27.125 -2.234 1 59.09 280 GLU B C 1
ATOM 6171 O O . GLU B 1 280 ? -27.578 -28.281 -2.24 1 59.09 280 GLU B O 1
ATOM 6176 N N . THR B 1 281 ? -27.359 -26.094 -1.93 1 61.88 281 THR B N 1
ATOM 6177 C CA . THR B 1 281 ? -25.922 -26.312 -1.703 1 61.88 281 THR B CA 1
ATOM 6178 C C . THR B 1 281 ? -25.703 -27.078 -0.404 1 61.88 281 THR B C 1
ATOM 6180 O O . THR B 1 281 ? -26.188 -26.688 0.654 1 61.88 281 THR B O 1
ATOM 6183 N N . SER B 1 282 ? -25.188 -28.281 -0.597 1 63.22 282 SER B N 1
ATOM 6184 C CA . SER B 1 282 ? -24.875 -29.188 0.514 1 63.22 282 SER B CA 1
ATOM 6185 C C . SER B 1 282 ? -23.656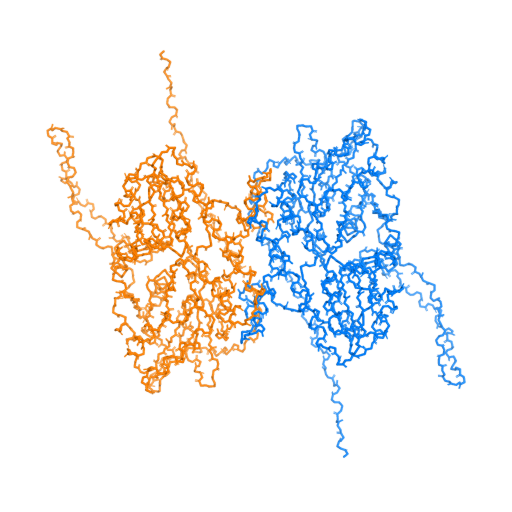 -28.703 1.288 1 63.22 282 SER B C 1
ATOM 6187 O O . SER B 1 282 ? -22.641 -28.328 0.69 1 63.22 282 SER B O 1
ATOM 6189 N N . THR B 1 283 ? -23.75 -28.516 2.553 1 82.12 283 THR B N 1
ATOM 6190 C CA . THR B 1 283 ? -22.688 -28.156 3.479 1 82.12 283 THR B CA 1
ATOM 6191 C C . THR B 1 283 ? -21.641 -29.281 3.564 1 82.12 283 THR B C 1
ATOM 6193 O O . THR B 1 283 ? -20.531 -29.062 4.062 1 82.12 283 THR B O 1
ATOM 6196 N N . GLU B 1 284 ? -22.062 -30.375 2.881 1 86.94 284 GLU B N 1
ATOM 6197 C CA . GLU B 1 284 ? -21.188 -31.547 2.965 1 86.94 284 GLU B CA 1
ATOM 6198 C C . GLU B 1 284 ? -19.891 -31.328 2.201 1 86.94 284 GLU B C 1
ATOM 6200 O O . GLU B 1 284 ? -18.812 -31.766 2.645 1 86.94 284 GLU B O 1
ATOM 6205 N N . SER B 1 285 ? -20.016 -30.703 1.097 1 91.81 285 SER B N 1
ATOM 6206 C CA . SER B 1 285 ? -18.828 -30.453 0.282 1 91.81 285 SER B CA 1
ATOM 6207 C C . SER B 1 285 ? -17.859 -29.516 0.999 1 91.81 285 SER B C 1
ATOM 6209 O O . SER B 1 285 ? -16.641 -29.719 0.917 1 91.81 285 SER B O 1
ATOM 6211 N N . ILE B 1 286 ? -18.422 -28.547 1.704 1 93.06 286 ILE B N 1
ATOM 6212 C CA . ILE B 1 286 ? -17.578 -27.641 2.48 1 93.06 286 ILE B CA 1
ATOM 6213 C C . ILE B 1 286 ? -16.875 -28.406 3.598 1 93.06 286 ILE B C 1
ATOM 6215 O O . ILE B 1 286 ? -15.68 -28.219 3.82 1 93.06 286 ILE B O 1
ATOM 6219 N N . THR B 1 287 ? -17.609 -29.234 4.211 1 93 287 THR B N 1
ATOM 6220 C CA . THR B 1 287 ? -17.078 -30.031 5.305 1 93 287 THR B CA 1
ATOM 6221 C C . THR B 1 287 ? -15.984 -30.969 4.801 1 93 287 THR B C 1
ATOM 6223 O O . THR B 1 287 ? -14.969 -31.156 5.477 1 93 287 THR B O 1
ATOM 6226 N N . ALA B 1 288 ? -16.25 -31.547 3.652 1 94.5 288 ALA B N 1
ATOM 6227 C CA . ALA B 1 288 ? -15.258 -32.438 3.057 1 94.5 288 ALA B CA 1
ATOM 6228 C C . ALA B 1 288 ? -13.93 -31.734 2.838 1 94.5 288 ALA B C 1
ATOM 6230 O O . ALA B 1 288 ? -12.867 -32.25 3.189 1 94.5 288 ALA B O 1
ATOM 6231 N N . LEU B 1 289 ? -13.977 -30.547 2.301 1 96.12 289 LEU B N 1
ATOM 6232 C CA . LEU B 1 289 ? -12.758 -29.781 2.066 1 96.12 289 LEU B CA 1
ATOM 6233 C C . LEU B 1 289 ? -12.117 -29.359 3.385 1 96.12 289 LEU B C 1
ATOM 6235 O O . LEU B 1 289 ? -10.898 -29.438 3.541 1 96.12 289 LEU B O 1
ATOM 6239 N N . LYS B 1 290 ? -12.906 -28.969 4.316 1 95.19 290 LYS B N 1
ATOM 6240 C CA . LYS B 1 290 ? -12.414 -28.578 5.633 1 95.19 290 LYS B CA 1
ATOM 6241 C C . LYS B 1 290 ? -11.648 -29.719 6.301 1 95.19 290 LYS B C 1
ATOM 6243 O O . LYS B 1 290 ? -10.617 -29.484 6.938 1 95.19 290 LYS B O 1
ATOM 6248 N N . ARG B 1 291 ? -12.148 -30.875 6.141 1 95 291 ARG B N 1
ATOM 6249 C CA . ARG B 1 291 ? -11.539 -32.031 6.77 1 95 291 ARG B CA 1
ATOM 6250 C C . ARG B 1 291 ? -10.133 -32.281 6.23 1 95 291 ARG B C 1
ATOM 6252 O O . ARG B 1 291 ? -9.242 -32.688 6.973 1 95 291 ARG B O 1
ATOM 6259 N N . LEU B 1 292 ? -9.969 -32.062 5.004 1 96.81 292 LEU B N 1
ATOM 6260 C CA . LEU B 1 292 ? -8.641 -32.188 4.434 1 96.81 292 LEU B CA 1
ATOM 6261 C C . LEU B 1 292 ? -7.66 -31.219 5.07 1 96.81 292 LEU B C 1
ATOM 6263 O O . LEU B 1 292 ? -6.504 -31.562 5.324 1 96.81 292 LEU B O 1
ATOM 6267 N N . TYR B 1 293 ? -8.133 -29.969 5.352 1 97.12 293 TYR B N 1
ATOM 6268 C CA . TYR B 1 293 ? -7.25 -28.938 5.875 1 97.12 293 TYR B CA 1
ATOM 6269 C C . TYR B 1 293 ? -7.086 -29.078 7.383 1 97.12 293 TYR B C 1
ATOM 6271 O O . TYR B 1 293 ? -6.027 -28.75 7.93 1 97.12 293 TYR B O 1
ATOM 6279 N N . THR B 1 294 ? -8.047 -29.531 8.125 1 95.88 294 THR B N 1
ATOM 6280 C CA . THR B 1 294 ? -8.023 -29.578 9.578 1 95.88 294 THR B CA 1
ATOM 6281 C C . THR B 1 294 ? -6.988 -30.594 10.07 1 95.88 294 THR B C 1
ATOM 6283 O O . THR B 1 294 ? -6.664 -30.641 11.258 1 95.88 294 THR B O 1
ATOM 6286 N N . ALA B 1 295 ? -6.547 -31.406 9.133 1 94.81 295 ALA B N 1
ATOM 6287 C CA . ALA B 1 295 ? -5.48 -32.344 9.484 1 94.81 295 ALA B CA 1
ATOM 6288 C C . ALA B 1 295 ? -4.27 -31.609 10.047 1 94.81 295 ALA B C 1
ATOM 6290 O O . ALA B 1 295 ? -3.525 -32.156 10.859 1 94.81 295 ALA B O 1
ATOM 6291 N N . TRP B 1 296 ? -4.023 -30.297 9.625 1 95.75 296 TRP B N 1
ATOM 6292 C CA . TRP B 1 296 ? -2.844 -29.609 10.133 1 95.75 296 TRP B CA 1
ATOM 6293 C C . TRP B 1 296 ? -3.146 -28.141 10.398 1 95.75 296 TRP B C 1
ATOM 6295 O O . TRP B 1 296 ? -2.395 -27.453 11.102 1 95.75 296 TRP B O 1
ATOM 6305 N N . VAL B 1 297 ? -4.23 -27.641 9.867 1 96.5 297 VAL B N 1
ATOM 6306 C CA . VAL B 1 297 ? -4.59 -26.234 10.031 1 96.5 297 VAL B CA 1
ATOM 6307 C C . VAL B 1 297 ? -5.605 -26.094 11.164 1 96.5 297 VAL B C 1
ATOM 6309 O O . VAL B 1 297 ? -6.66 -26.734 11.141 1 96.5 297 VAL B O 1
ATOM 6312 N N . PRO B 1 298 ? -5.316 -25.25 12.094 1 95.19 298 PRO B N 1
ATOM 6313 C CA . PRO B 1 298 ? -6.305 -25 13.141 1 95.19 298 PRO B CA 1
ATOM 6314 C C . PRO B 1 298 ? -7.629 -24.484 12.594 1 95.19 298 PRO B C 1
ATOM 6316 O O . PRO B 1 298 ? -7.645 -23.688 11.656 1 95.19 298 PRO B O 1
ATOM 6319 N N . GLU B 1 299 ? -8.633 -24.906 13.172 1 92.69 299 GLU B N 1
ATOM 6320 C CA . GLU B 1 299 ? -9.984 -24.594 12.703 1 92.69 299 GLU B CA 1
ATOM 6321 C C . GLU B 1 299 ? -10.234 -23.094 12.68 1 92.69 299 GLU B C 1
ATOM 6323 O O . GLU B 1 299 ? -10.953 -22.594 11.812 1 92.69 299 GLU B O 1
ATOM 6328 N N . GLU B 1 300 ? -9.617 -22.359 13.562 1 91.94 300 GLU B N 1
ATOM 6329 C CA . GLU B 1 300 ? -9.82 -20.922 13.672 1 91.94 300 GLU B CA 1
ATOM 6330 C C . GLU B 1 300 ? -9.273 -20.188 12.453 1 91.94 300 GLU B C 1
ATOM 6332 O O . GLU B 1 300 ? -9.633 -19.031 12.195 1 91.94 300 GLU B O 1
ATOM 6337 N N . ARG B 1 301 ? -8.461 -20.875 11.719 1 94.94 301 ARG B N 1
ATOM 6338 C CA . ARG B 1 301 ? -7.852 -20.25 10.547 1 94.94 301 ARG B CA 1
ATOM 6339 C C . ARG B 1 301 ? -8.602 -20.641 9.273 1 94.94 301 ARG B C 1
ATOM 6341 O O . ARG B 1 301 ? -8.289 -20.141 8.188 1 94.94 301 ARG B O 1
ATOM 6348 N N . LEU B 1 302 ? -9.578 -21.531 9.438 1 95.81 302 LEU B N 1
ATOM 6349 C CA . LEU B 1 302 ? -10.445 -21.891 8.32 1 95.81 302 LEU B CA 1
ATOM 6350 C C . LEU B 1 302 ? -11.68 -21 8.289 1 95.81 302 LEU B C 1
ATOM 6352 O O . LEU B 1 302 ? -12.523 -21.047 9.188 1 95.81 302 LEU B O 1
ATOM 6356 N N . VAL B 1 303 ? -11.805 -20.188 7.242 1 95.12 303 VAL B N 1
ATOM 6357 C CA . VAL B 1 303 ? -12.867 -19.188 7.16 1 95.12 303 VAL B CA 1
ATOM 6358 C C . VAL B 1 303 ? -13.75 -19.484 5.949 1 95.12 303 VAL B C 1
ATOM 6360 O O . VAL B 1 303 ? -13.25 -19.672 4.84 1 95.12 303 VAL B O 1
ATOM 6363 N N . THR B 1 304 ? -15.047 -19.578 6.168 1 94.25 304 THR B N 1
ATOM 6364 C CA . THR B 1 304 ? -15.992 -19.781 5.074 1 94.25 304 THR B CA 1
ATOM 6365 C C . THR B 1 304 ? -16.672 -18.469 4.699 1 94.25 304 THR B C 1
ATOM 6367 O O . THR B 1 304 ? -16.969 -17.641 5.57 1 94.25 304 THR B O 1
ATOM 6370 N N . MET B 1 305 ? -16.891 -18.25 3.4 1 95 305 MET B N 1
ATOM 6371 C CA . MET B 1 305 ? -17.594 -17.062 2.908 1 95 305 MET B CA 1
ATOM 6372 C C . MET B 1 305 ? -18.188 -17.312 1.521 1 95 305 MET B C 1
ATOM 6374 O O . MET B 1 305 ? -18.109 -18.438 1.002 1 95 305 MET B O 1
ATOM 6378 N N . ASP B 1 306 ? -18.812 -16.297 1.04 1 94.69 306 ASP B N 1
ATOM 6379 C CA . ASP B 1 306 ? -19.344 -16.438 -0.316 1 94.69 306 ASP B CA 1
ATOM 6380 C C . ASP B 1 306 ? -18.203 -16.453 -1.341 1 94.69 306 ASP B C 1
ATOM 6382 O O . ASP B 1 306 ? -17.188 -15.789 -1.153 1 94.69 306 ASP B O 1
ATOM 6386 N N . ALA B 1 307 ? -18.469 -17.172 -2.432 1 96.19 307 ALA B N 1
ATOM 6387 C CA . ALA B 1 307 ? -17.438 -17.344 -3.449 1 96.19 307 ALA B CA 1
ATOM 6388 C C . ALA B 1 307 ? -17.062 -16.016 -4.094 1 96.19 307 ALA B C 1
ATOM 6390 O O . ALA B 1 307 ? -15.914 -15.812 -4.496 1 96.19 307 ALA B O 1
ATOM 6391 N N . TRP B 1 308 ? -18 -15.102 -4.203 1 96.25 308 TRP B N 1
ATOM 6392 C CA . TRP B 1 308 ? -17.766 -13.797 -4.812 1 96.25 308 TRP B CA 1
ATOM 6393 C C . TRP B 1 308 ? -16.719 -13.016 -4.02 1 96.25 308 TRP B C 1
ATOM 6395 O O . TRP B 1 308 ? -15.766 -12.492 -4.59 1 96.25 308 TRP B O 1
ATOM 6405 N N . SER B 1 309 ? -16.891 -12.992 -2.707 1 95.94 309 SER B N 1
ATOM 6406 C CA . SER B 1 309 ? -15.961 -12.305 -1.827 1 95.94 309 SER B CA 1
ATOM 6407 C C . SER B 1 309 ? -14.594 -12.977 -1.831 1 95.94 309 SER B C 1
ATOM 6409 O O . SER B 1 309 ? -13.562 -12.305 -1.824 1 95.94 309 SER B O 1
ATOM 6411 N N . ALA B 1 310 ? -14.625 -14.273 -1.865 1 97 310 ALA B N 1
ATOM 6412 C CA . ALA B 1 310 ? -13.375 -15.023 -1.864 1 97 310 ALA B CA 1
ATOM 6413 C C . ALA B 1 310 ? -12.547 -14.719 -3.109 1 97 310 ALA B C 1
ATOM 6415 O O . ALA B 1 310 ? -11.344 -14.477 -3.02 1 97 310 ALA B O 1
ATOM 6416 N N . GLU B 1 311 ? -13.219 -14.719 -4.227 1 96.69 311 GLU B N 1
ATOM 6417 C CA . GLU B 1 311 ? -12.531 -14.477 -5.492 1 96.69 311 GLU B CA 1
ATOM 6418 C C . GLU B 1 311 ? -12.016 -13.047 -5.574 1 96.69 311 GLU B C 1
ATOM 6420 O O . GLU B 1 311 ? -10.852 -12.812 -5.914 1 96.69 311 GLU B O 1
ATOM 6425 N N . LEU B 1 312 ? -12.859 -12.094 -5.262 1 96.75 312 LEU B N 1
ATOM 6426 C CA . LEU B 1 312 ? -12.445 -10.695 -5.336 1 96.75 312 LEU B CA 1
ATOM 6427 C C . LEU B 1 312 ? -11.375 -10.383 -4.293 1 96.75 312 LEU B C 1
ATOM 6429 O O . LEU B 1 312 ? -10.453 -9.617 -4.559 1 96.75 312 LEU B O 1
ATOM 6433 N N . GLY B 1 313 ? -11.57 -10.953 -3.111 1 95.94 313 GLY B N 1
ATOM 6434 C CA . GLY B 1 313 ? -10.57 -10.773 -2.072 1 95.94 313 GLY B CA 1
ATOM 6435 C C . GLY B 1 313 ? -9.188 -11.25 -2.484 1 95.94 313 GLY B C 1
ATOM 6436 O O . GLY B 1 313 ? -8.18 -10.625 -2.141 1 95.94 313 GLY B O 1
ATOM 6437 N N . GLN B 1 314 ? -9.125 -12.336 -3.188 1 95.44 314 GLN B N 1
ATOM 6438 C CA . GLN B 1 314 ? -7.852 -12.859 -3.666 1 95.44 314 GLN B CA 1
ATOM 6439 C C . GLN B 1 314 ? -7.199 -11.898 -4.652 1 95.44 314 GLN B C 1
ATOM 6441 O O . GLN B 1 314 ? -6.031 -11.531 -4.496 1 95.44 314 GLN B O 1
ATOM 6446 N N . ILE B 1 315 ? -8.008 -11.539 -5.633 1 94.81 315 ILE B N 1
ATOM 6447 C CA . ILE B 1 315 ? -7.496 -10.672 -6.688 1 94.81 315 ILE B CA 1
ATOM 6448 C C . ILE B 1 315 ? -7.07 -9.328 -6.094 1 94.81 315 ILE B C 1
ATOM 6450 O O . ILE B 1 315 ? -6.012 -8.797 -6.438 1 94.81 315 ILE B O 1
ATOM 6454 N N . ALA B 1 316 ? -7.836 -8.805 -5.223 1 95.62 316 ALA B N 1
ATOM 6455 C CA . ALA B 1 316 ? -7.562 -7.516 -4.598 1 95.62 316 ALA B CA 1
ATOM 6456 C C . ALA B 1 316 ? -6.328 -7.594 -3.701 1 95.62 316 ALA B C 1
ATOM 6458 O O . ALA B 1 316 ? -5.5 -6.68 -3.695 1 95.62 316 ALA B O 1
ATOM 6459 N N . SER B 1 317 ? -6.258 -8.633 -2.92 1 94.75 317 SER B N 1
ATOM 6460 C CA . SER B 1 317 ? -5.117 -8.805 -2.027 1 94.75 317 SER B CA 1
ATOM 6461 C C . SER B 1 317 ? -3.809 -8.867 -2.809 1 94.75 317 SER B C 1
ATOM 6463 O O . SER B 1 317 ? -2.814 -8.25 -2.418 1 94.75 317 SER B O 1
ATOM 6465 N N . LYS B 1 318 ? -3.822 -9.594 -3.848 1 93.19 318 LYS B N 1
ATOM 6466 C CA . LYS B 1 318 ? -2.613 -9.742 -4.652 1 93.19 318 LYS B CA 1
ATOM 6467 C C . LYS B 1 318 ? -2.305 -8.461 -5.422 1 93.19 318 LYS B C 1
ATOM 6469 O O . LYS B 1 318 ? -1.139 -8.117 -5.625 1 93.19 318 LYS B O 1
ATOM 6474 N N . ALA B 1 319 ? -3.314 -7.805 -5.895 1 94.31 319 ALA B N 1
ATOM 6475 C CA . ALA B 1 319 ? -3.109 -6.504 -6.523 1 94.31 319 ALA B CA 1
ATOM 6476 C C . ALA B 1 319 ? -2.5 -5.512 -5.539 1 94.31 319 ALA B C 1
ATOM 6478 O O . ALA B 1 319 ? -1.614 -4.73 -5.902 1 94.31 319 ALA B O 1
ATOM 6479 N N . SER B 1 320 ? -3.025 -5.504 -4.348 1 93.56 320 SER B N 1
ATOM 6480 C CA . SER B 1 320 ? -2.484 -4.652 -3.293 1 93.56 320 SER B CA 1
ATOM 6481 C C . SER B 1 320 ? -1.009 -4.949 -3.047 1 93.56 320 SER B C 1
ATOM 6483 O O . SER B 1 320 ? -0.201 -4.027 -2.908 1 93.56 320 SER B O 1
ATOM 6485 N N . LEU B 1 321 ? -0.673 -6.207 -2.977 1 91.56 321 LEU B N 1
ATOM 6486 C CA . LEU B 1 321 ? 0.716 -6.613 -2.791 1 91.56 321 LEU B CA 1
ATOM 6487 C C . LEU B 1 321 ? 1.581 -6.137 -3.953 1 91.56 321 LEU B C 1
ATOM 6489 O O . LEU B 1 321 ? 2.699 -5.66 -3.744 1 91.56 321 LEU B O 1
ATOM 6493 N N . ALA B 1 322 ? 1.094 -6.324 -5.141 1 92.12 322 ALA B N 1
ATOM 6494 C CA . ALA B 1 322 ? 1.813 -5.852 -6.324 1 92.12 322 ALA B CA 1
ATOM 6495 C C . ALA B 1 322 ? 2.098 -4.355 -6.23 1 92.12 322 ALA B C 1
ATOM 6497 O O . ALA B 1 322 ? 3.205 -3.908 -6.539 1 92.12 322 ALA B O 1
ATOM 6498 N N . GLN B 1 323 ? 1.094 -3.594 -5.832 1 94.19 323 GLN B N 1
ATOM 6499 C CA . GLN B 1 323 ? 1.255 -2.15 -5.688 1 94.19 323 GLN B CA 1
ATOM 6500 C C . GLN B 1 323 ? 2.309 -1.817 -4.637 1 94.19 323 GLN B C 1
ATOM 6502 O O . GLN B 1 323 ? 3.076 -0.865 -4.801 1 94.19 323 GLN B O 1
ATOM 6507 N N . ARG B 1 324 ? 2.307 -2.549 -3.607 1 91.06 324 ARG B N 1
ATOM 6508 C CA . ARG B 1 324 ? 3.297 -2.32 -2.561 1 91.06 324 ARG B CA 1
ATOM 6509 C C . ARG B 1 324 ? 4.711 -2.562 -3.082 1 91.06 324 ARG B C 1
ATOM 6511 O O . ARG B 1 324 ? 5.648 -1.856 -2.703 1 91.06 324 ARG B O 1
ATOM 6518 N N . VAL B 1 325 ? 4.855 -3.564 -3.855 1 88.06 325 VAL B N 1
ATOM 6519 C CA . VAL B 1 325 ? 6.156 -3.867 -4.441 1 88.06 325 VAL B CA 1
ATOM 6520 C C . VAL B 1 325 ? 6.602 -2.713 -5.336 1 88.06 325 VAL B C 1
ATOM 6522 O O . VAL B 1 325 ? 7.738 -2.248 -5.238 1 88.06 325 VAL B O 1
ATOM 6525 N N . VAL B 1 326 ? 5.711 -2.312 -6.207 1 91.44 326 VAL B N 1
ATOM 6526 C CA . VAL B 1 326 ? 6.016 -1.226 -7.133 1 91.44 326 VAL B CA 1
ATOM 6527 C C . VAL B 1 326 ? 6.332 0.046 -6.352 1 91.44 326 VAL B C 1
ATOM 6529 O O . VAL B 1 326 ? 7.273 0.772 -6.688 1 91.44 326 VAL B O 1
ATOM 6532 N N . GLU B 1 327 ? 5.535 0.3 -5.328 1 92.88 327 GLU B N 1
ATOM 6533 C CA . GLU B 1 327 ? 5.75 1.449 -4.457 1 92.88 327 GLU B CA 1
ATOM 6534 C C . GLU B 1 327 ? 7.156 1.431 -3.859 1 92.88 327 GLU B C 1
ATOM 6536 O O . GLU B 1 327 ? 7.871 2.434 -3.91 1 92.88 327 GLU B O 1
ATOM 6541 N N . ALA B 1 328 ? 7.508 0.347 -3.293 1 91.06 328 ALA B N 1
ATOM 6542 C CA . ALA B 1 328 ? 8.82 0.21 -2.662 1 91.06 328 ALA B CA 1
ATOM 6543 C C . ALA B 1 328 ? 9.938 0.461 -3.668 1 91.06 328 ALA B C 1
ATOM 6545 O O . ALA B 1 328 ? 10.922 1.135 -3.354 1 91.06 328 ALA B O 1
ATOM 6546 N N . LYS B 1 329 ? 9.758 -0.066 -4.852 1 89.81 329 LYS B N 1
ATOM 6547 C CA . LYS B 1 329 ? 10.781 0.096 -5.883 1 89.81 329 LYS B CA 1
ATOM 6548 C C . LYS B 1 329 ? 10.891 1.554 -6.32 1 89.81 329 LYS B C 1
ATOM 6550 O O . LYS B 1 329 ? 11.992 2.051 -6.559 1 89.81 329 LYS B O 1
ATOM 6555 N N . THR B 1 330 ? 9.781 2.213 -6.434 1 93 330 THR B N 1
ATOM 6556 C CA . THR B 1 330 ? 9.797 3.611 -6.848 1 93 330 THR B CA 1
ATOM 6557 C C . THR B 1 330 ? 10.461 4.484 -5.789 1 93 330 THR B C 1
ATOM 6559 O O . THR B 1 330 ? 11.195 5.418 -6.113 1 93 330 THR B O 1
ATOM 6562 N N . VAL B 1 331 ? 10.195 4.172 -4.531 1 94.12 331 VAL B N 1
ATOM 6563 C CA . VAL B 1 331 ? 10.852 4.891 -3.445 1 94.12 331 VAL B CA 1
ATOM 6564 C C . VAL B 1 331 ? 12.359 4.645 -3.492 1 94.12 331 VAL B C 1
ATOM 6566 O O . VAL B 1 331 ? 13.148 5.574 -3.344 1 94.12 331 VAL B O 1
ATOM 6569 N N . GLY B 1 332 ? 12.695 3.398 -3.717 1 90.38 332 GLY B N 1
ATOM 6570 C CA . GLY B 1 332 ? 14.102 3.07 -3.855 1 90.38 332 GLY B CA 1
ATOM 6571 C C . GLY B 1 332 ? 14.781 3.818 -4.988 1 90.38 332 GLY B C 1
ATOM 6572 O O . GLY B 1 332 ? 15.922 4.27 -4.848 1 90.38 332 GLY B O 1
ATOM 6573 N N . MET B 1 333 ? 14.133 3.941 -6.09 1 89.25 333 MET B N 1
ATOM 6574 C CA . MET B 1 333 ? 14.656 4.672 -7.238 1 89.25 333 MET B CA 1
ATOM 6575 C C . MET B 1 333 ? 14.914 6.133 -6.887 1 89.25 333 MET B C 1
ATOM 6577 O O . MET B 1 333 ? 15.922 6.707 -7.309 1 89.25 333 MET B O 1
ATOM 6581 N N . LEU B 1 334 ? 14.016 6.691 -6.152 1 93.19 334 LEU B N 1
ATOM 6582 C CA . LEU B 1 334 ? 14.195 8.078 -5.742 1 93.19 334 LEU B CA 1
ATOM 6583 C C . LEU B 1 334 ? 15.375 8.211 -4.785 1 93.19 334 LEU B C 1
ATOM 6585 O O . LEU B 1 334 ? 16.156 9.156 -4.891 1 93.19 334 LEU B O 1
ATOM 6589 N N . CYS B 1 335 ? 15.477 7.277 -3.865 1 92.75 335 CYS B N 1
ATOM 6590 C CA . CYS B 1 335 ? 16.609 7.285 -2.941 1 92.75 335 CYS B CA 1
ATOM 6591 C C . CYS B 1 335 ? 17.938 7.234 -3.693 1 92.75 335 CYS B C 1
ATOM 6593 O O . CYS B 1 335 ? 18.875 7.926 -3.334 1 92.75 335 CYS B O 1
ATOM 6595 N N . ALA B 1 336 ? 17.953 6.453 -4.754 1 87.81 336 ALA B N 1
ATOM 6596 C CA . ALA B 1 336 ? 19.188 6.266 -5.52 1 87.81 336 ALA B CA 1
ATOM 6597 C C . ALA B 1 336 ? 19.609 7.559 -6.211 1 87.81 336 ALA B C 1
ATOM 6599 O O . ALA B 1 336 ? 20.781 7.742 -6.535 1 87.81 336 ALA B O 1
ATOM 6600 N N . ARG B 1 337 ? 18.719 8.469 -6.406 1 92.31 337 ARG B N 1
ATOM 6601 C CA . ARG B 1 337 ? 19.016 9.711 -7.129 1 92.31 337 ARG B CA 1
ATOM 6602 C C . ARG B 1 337 ? 19.094 10.891 -6.172 1 92.31 337 ARG B C 1
ATOM 6604 O O . ARG B 1 337 ? 19.141 12.047 -6.602 1 92.31 337 ARG B O 1
ATOM 6611 N N . THR B 1 338 ? 19.047 10.633 -4.906 1 95.31 338 THR B N 1
ATOM 6612 C CA . THR B 1 338 ? 19.156 11.664 -3.879 1 95.31 338 THR B CA 1
ATOM 6613 C C . THR B 1 338 ? 20.25 11.297 -2.863 1 95.31 338 THR B C 1
ATOM 6615 O O . THR B 1 338 ? 20.922 10.273 -3.004 1 95.31 338 THR B O 1
ATOM 6618 N N . GLU B 1 339 ? 20.422 12.141 -1.821 1 93.94 339 GLU B N 1
ATOM 6619 C CA . GLU B 1 339 ? 21.406 11.898 -0.782 1 93.94 339 GLU B CA 1
ATOM 6620 C C . GLU B 1 339 ? 20.859 11 0.317 1 93.94 339 GLU B C 1
ATOM 6622 O O . GLU B 1 339 ? 21.594 10.57 1.21 1 93.94 339 GLU B O 1
ATOM 6627 N N . ALA B 1 340 ? 19.625 10.656 0.158 1 94.56 340 ALA B N 1
ATOM 6628 C CA . ALA B 1 340 ? 18.969 9.883 1.21 1 94.56 340 ALA B CA 1
ATOM 6629 C C . ALA B 1 340 ? 19.438 8.43 1.191 1 94.56 340 ALA B C 1
ATOM 6631 O O . ALA B 1 340 ? 19.688 7.867 0.125 1 94.56 340 ALA B O 1
ATOM 6632 N N . SER B 1 341 ? 19.5 7.859 2.379 1 91.81 341 SER B N 1
ATOM 6633 C CA . SER B 1 341 ? 19.859 6.457 2.545 1 91.81 341 SER B CA 1
ATOM 6634 C C . SER B 1 341 ? 18.672 5.539 2.285 1 91.81 341 SER B C 1
ATOM 6636 O O . SER B 1 341 ? 17.625 5.684 2.914 1 91.81 341 SER B O 1
ATOM 6638 N N . VAL B 1 342 ? 18.906 4.566 1.402 1 90.06 342 VAL B N 1
ATOM 6639 C CA . VAL B 1 342 ? 17.859 3.605 1.075 1 90.06 342 VAL B CA 1
ATOM 6640 C C . VAL B 1 342 ? 17.469 2.822 2.326 1 90.06 342 VAL B C 1
ATOM 6642 O O . VAL B 1 342 ? 16.297 2.52 2.533 1 90.06 342 VAL B O 1
ATOM 6645 N N . GLY B 1 343 ? 18.438 2.518 3.129 1 90.12 343 GLY B N 1
ATOM 6646 C CA . GLY B 1 343 ? 18.188 1.787 4.359 1 90.12 343 GLY B CA 1
ATOM 6647 C C . GLY B 1 343 ? 17.344 2.562 5.352 1 90.12 343 GLY B C 1
ATOM 6648 O O . GLY B 1 343 ? 16.344 2.045 5.871 1 90.12 343 GLY B O 1
ATOM 6649 N N . ASN B 1 344 ? 17.688 3.852 5.551 1 92.75 344 ASN B N 1
ATOM 6650 C CA . ASN B 1 344 ? 16.953 4.688 6.496 1 92.75 344 ASN B CA 1
ATOM 6651 C C . ASN B 1 344 ? 15.531 4.957 6.02 1 92.75 344 ASN B C 1
ATOM 6653 O O . ASN B 1 344 ? 14.578 4.855 6.801 1 92.75 344 ASN B O 1
ATOM 6657 N N . VAL B 1 345 ? 15.406 5.242 4.781 1 94.56 345 VAL B N 1
ATOM 6658 C CA . VAL B 1 345 ? 14.086 5.539 4.23 1 94.56 345 VAL B CA 1
ATOM 6659 C C . VAL B 1 345 ? 13.219 4.285 4.258 1 94.56 345 VAL B C 1
ATOM 6661 O O . VAL B 1 345 ? 12.039 4.344 4.617 1 94.56 345 VAL B O 1
ATOM 6664 N N . GLY B 1 346 ? 13.828 3.148 3.838 1 91.94 346 GLY B N 1
ATOM 6665 C CA . GLY B 1 346 ? 13.102 1.89 3.902 1 91.94 346 GLY B CA 1
ATOM 6666 C C . GLY B 1 346 ? 12.602 1.562 5.297 1 91.94 346 GLY B C 1
ATOM 6667 O O . GLY B 1 346 ? 11.469 1.095 5.461 1 91.94 346 GLY B O 1
ATOM 6668 N N . TRP B 1 347 ? 13.445 1.842 6.238 1 89.88 347 TRP B N 1
ATOM 6669 C CA . TRP B 1 347 ? 13.07 1.63 7.633 1 89.88 347 TRP B CA 1
ATOM 6670 C C . TRP B 1 347 ? 11.891 2.512 8.016 1 89.88 347 TRP B C 1
ATOM 6672 O O . TRP B 1 347 ? 10.961 2.061 8.703 1 89.88 347 TRP B O 1
ATOM 6682 N N . MET B 1 348 ? 11.844 3.678 7.586 1 92.94 348 MET B N 1
ATOM 6683 C CA . MET B 1 348 ? 10.781 4.621 7.93 1 92.94 348 MET B CA 1
ATOM 6684 C C . MET B 1 348 ? 9.477 4.234 7.25 1 92.94 348 MET B C 1
ATOM 6686 O O . MET B 1 348 ? 8.406 4.324 7.855 1 92.94 348 MET B O 1
ATOM 6690 N N . VAL B 1 349 ? 9.586 3.861 6.055 1 90.88 349 VAL B N 1
ATOM 6691 C CA . VAL B 1 349 ? 8.406 3.486 5.289 1 90.88 349 VAL B CA 1
ATOM 6692 C C . VAL B 1 349 ? 7.895 2.125 5.758 1 90.88 349 VAL B C 1
ATOM 6694 O O . VAL B 1 349 ? 6.699 1.836 5.66 1 90.88 349 VAL B O 1
ATOM 6697 N N . GLY B 1 350 ? 8.758 1.308 6.305 1 83.19 350 GLY B N 1
ATOM 6698 C CA . GLY B 1 350 ? 8.383 0 6.816 1 83.19 350 GLY B CA 1
ATOM 6699 C C . GLY B 1 350 ? 8.586 -1.117 5.812 1 83.19 350 GLY B C 1
ATOM 6700 O O . GLY B 1 350 ? 7.828 -2.09 5.797 1 83.19 350 GLY B O 1
ATOM 6701 N N . CYS B 1 351 ? 9.375 -0.919 4.879 1 77.12 351 CYS B N 1
ATOM 6702 C CA . CYS B 1 351 ? 9.625 -1.98 3.912 1 77.12 351 CYS B CA 1
ATOM 6703 C C . CYS B 1 351 ? 11.055 -1.923 3.398 1 77.12 351 CYS B C 1
ATOM 6705 O O . CYS B 1 351 ? 11.711 -0.884 3.492 1 77.12 351 CYS B O 1
ATOM 6707 N N . GLY B 1 352 ? 11.578 -3.119 3.104 1 70.56 352 GLY B N 1
ATOM 6708 C CA . GLY B 1 352 ? 12.875 -3.15 2.436 1 70.56 352 GLY B CA 1
ATOM 6709 C C . GLY B 1 352 ? 12.836 -2.555 1.04 1 70.56 352 GLY B C 1
ATOM 6710 O O . GLY B 1 352 ? 11.914 -2.818 0.27 1 70.56 352 GLY B O 1
ATOM 6711 N N . LEU B 1 353 ? 13.586 -1.478 0.947 1 63.5 353 LEU B N 1
ATOM 6712 C CA . LEU B 1 353 ? 13.609 -0.805 -0.347 1 63.5 353 LEU B CA 1
ATOM 6713 C C . LEU B 1 353 ? 14.688 -1.396 -1.247 1 63.5 353 LEU B C 1
ATOM 6715 O O . LEU B 1 353 ? 15.102 -0.764 -2.221 1 63.5 353 LEU B O 1
ATOM 6719 N N . ASP B 1 354 ? 15.102 -2.717 -0.901 1 57.66 354 ASP B N 1
ATOM 6720 C CA . ASP B 1 354 ? 16.141 -3.283 -1.748 1 57.66 354 ASP B CA 1
ATOM 6721 C C . ASP B 1 354 ? 15.773 -3.182 -3.225 1 57.66 354 ASP B C 1
ATOM 6723 O O . ASP B 1 354 ? 14.797 -3.787 -3.664 1 57.66 354 ASP B O 1
ATOM 6727 N N . CYS B 1 355 ? 16.219 -2.086 -3.691 1 47.91 355 CYS B N 1
ATOM 6728 C CA . CYS B 1 355 ? 16.109 -1.739 -5.105 1 47.91 355 CYS B CA 1
ATOM 6729 C C . CYS B 1 355 ? 16.781 -2.795 -5.977 1 47.91 355 CYS B C 1
ATOM 6731 O O . CYS B 1 355 ? 17.25 -2.492 -7.07 1 47.91 355 CYS B O 1
ATOM 6733 N N . GLY B 1 356 ? 17.281 -3.846 -5.383 1 45.22 356 GLY B N 1
ATOM 6734 C CA . GLY B 1 356 ? 17.953 -4.613 -6.422 1 45.22 356 GLY B CA 1
ATOM 6735 C C . GLY B 1 356 ? 17.172 -4.688 -7.715 1 45.22 356 GLY B C 1
ATOM 6736 O O . GLY B 1 356 ? 15.938 -4.73 -7.695 1 45.22 356 GLY B O 1
ATOM 6737 N N . GLY B 1 357 ? 17.594 -4.004 -8.703 1 50.22 357 GLY B N 1
ATOM 6738 C CA . GLY B 1 357 ? 17.281 -3.824 -10.109 1 50.22 357 GLY B CA 1
ATOM 6739 C C . GLY B 1 357 ? 16.641 -5.047 -10.734 1 50.22 357 GLY B C 1
ATOM 6740 O O . GLY B 1 357 ? 16.859 -6.172 -10.289 1 50.22 357 GLY B O 1
ATOM 6741 N N . GLY B 1 358 ? 15.547 -5.094 -11.406 1 53.53 358 GLY B N 1
ATOM 6742 C CA . GLY B 1 358 ? 15.109 -5.949 -12.5 1 53.53 358 GLY B CA 1
ATOM 6743 C C . GLY B 1 358 ? 13.938 -6.844 -12.125 1 53.53 358 GLY B C 1
ATOM 6744 O O . GLY B 1 358 ? 13.477 -7.645 -12.938 1 53.53 358 GLY B O 1
ATOM 6745 N N . THR B 1 359 ? 13.625 -6.691 -10.648 1 63.38 359 THR B N 1
ATOM 6746 C CA . THR B 1 359 ? 12.5 -7.578 -10.383 1 63.38 359 THR B CA 1
ATOM 6747 C C . THR B 1 359 ? 11.188 -6.797 -10.352 1 63.38 359 THR B C 1
ATOM 6749 O O . THR B 1 359 ? 11.141 -5.676 -9.836 1 63.38 359 THR B O 1
ATOM 6752 N N . GLY B 1 360 ? 10.305 -7 -11.25 1 68.56 360 GLY B N 1
ATOM 6753 C CA . GLY B 1 360 ? 8.953 -6.461 -11.219 1 68.56 360 GLY B CA 1
ATOM 6754 C C . GLY B 1 360 ? 8.031 -7.203 -10.273 1 68.56 360 GLY B C 1
ATOM 6755 O O . GLY B 1 360 ? 8.461 -7.656 -9.211 1 68.56 360 GLY B O 1
ATOM 6756 N N . ILE B 1 361 ? 6.844 -7.117 -10.562 1 75.19 361 ILE B N 1
ATOM 6757 C CA . ILE B 1 361 ? 5.852 -7.734 -9.688 1 75.19 361 ILE B CA 1
ATOM 6758 C C . ILE B 1 361 ? 5.75 -9.227 -9.992 1 75.19 361 ILE B C 1
ATOM 6760 O O . ILE B 1 361 ? 5.164 -9.984 -9.211 1 75.19 361 ILE B O 1
ATOM 6764 N N . GLY B 1 362 ? 6.32 -9.664 -11.086 1 71.56 362 GLY B N 1
ATOM 6765 C CA . GLY B 1 362 ? 6.441 -11.078 -11.398 1 71.56 362 GLY B CA 1
ATOM 6766 C C . GLY B 1 362 ? 5.102 -11.789 -11.477 1 71.56 362 GLY B C 1
ATOM 6767 O O . GLY B 1 362 ? 4.215 -11.383 -12.227 1 71.56 362 GLY B O 1
ATOM 6768 N N . TRP B 1 363 ? 4.969 -12.727 -10.555 1 72.12 363 TRP B N 1
ATOM 6769 C CA . TRP B 1 363 ? 3.836 -13.648 -10.539 1 72.12 363 TRP B CA 1
ATOM 6770 C C . TRP B 1 363 ? 2.553 -12.922 -10.141 1 72.12 363 TRP B C 1
ATOM 6772 O O . TRP B 1 363 ? 1.453 -13.453 -10.32 1 72.12 363 TRP B O 1
ATOM 6782 N N . LEU B 1 364 ? 2.564 -11.734 -9.672 1 82.69 364 LEU B N 1
ATOM 6783 C CA . LEU B 1 364 ? 1.403 -10.969 -9.234 1 82.69 364 LEU B CA 1
ATOM 6784 C C . LEU B 1 364 ? 0.711 -10.297 -10.414 1 82.69 364 LEU B C 1
ATOM 6786 O O . LEU B 1 364 ? -0.424 -9.828 -10.289 1 82.69 364 LEU B O 1
ATOM 6790 N N . ARG B 1 365 ? 1.363 -10.273 -11.508 1 84.44 365 ARG B N 1
ATOM 6791 C CA . ARG B 1 365 ? 0.886 -9.5 -12.656 1 84.44 365 ARG B CA 1
ATOM 6792 C C . ARG B 1 365 ? -0.469 -10.016 -13.125 1 84.44 365 ARG B C 1
ATOM 6794 O O . ARG B 1 365 ? -1.354 -9.227 -13.469 1 84.44 365 ARG B O 1
ATOM 6801 N N . SER B 1 366 ? -0.583 -11.305 -13.156 1 83.75 366 SER B N 1
ATOM 6802 C CA . SER B 1 366 ? -1.833 -11.898 -13.617 1 83.75 366 SER B CA 1
ATOM 6803 C C . SER B 1 366 ? -3.014 -11.438 -12.773 1 83.75 366 SER B C 1
ATOM 6805 O O . SER B 1 366 ? -4.086 -11.141 -13.297 1 83.75 366 SER B O 1
ATOM 6807 N N . ASP B 1 367 ? -2.83 -11.406 -11.523 1 88.44 367 ASP B N 1
ATOM 6808 C CA . ASP B 1 367 ? -3.902 -10.977 -10.633 1 88.44 367 ASP B CA 1
ATOM 6809 C C . ASP B 1 367 ? -4.23 -9.5 -10.844 1 88.44 367 ASP B C 1
ATOM 6811 O O . ASP B 1 367 ? -5.398 -9.109 -10.805 1 88.44 367 ASP B O 1
ATOM 6815 N N . VAL B 1 368 ? -3.174 -8.703 -11.016 1 91.81 368 VAL B N 1
ATOM 6816 C CA . VAL B 1 368 ? -3.406 -7.285 -11.273 1 91.81 368 VAL B CA 1
ATOM 6817 C C . VAL B 1 368 ? -4.199 -7.121 -12.57 1 91.81 368 VAL B C 1
ATOM 6819 O O . VAL B 1 368 ? -5.105 -6.289 -12.648 1 91.81 368 VAL B O 1
ATOM 6822 N N . ARG B 1 369 ? -3.898 -7.93 -13.508 1 90 369 ARG B N 1
ATOM 6823 C CA . ARG B 1 369 ? -4.621 -7.879 -14.773 1 90 369 ARG B CA 1
ATOM 6824 C C . ARG B 1 369 ? -6.09 -8.242 -14.578 1 90 369 ARG B C 1
ATOM 6826 O O . ARG B 1 369 ? -6.973 -7.645 -15.203 1 90 369 ARG B O 1
ATOM 6833 N N . CYS B 1 370 ? -6.309 -9.266 -13.773 1 92.44 370 CYS B N 1
ATOM 6834 C CA . CYS B 1 370 ? -7.684 -9.633 -13.469 1 92.44 370 CYS B CA 1
ATOM 6835 C C . CYS B 1 370 ? -8.43 -8.477 -12.812 1 92.44 370 CYS B C 1
ATOM 6837 O O . CYS B 1 370 ? -9.594 -8.219 -13.141 1 92.44 370 CYS B O 1
ATOM 6839 N N . PHE B 1 371 ? -7.75 -7.844 -11.945 1 93.69 371 PHE B N 1
ATOM 6840 C CA . PHE B 1 371 ? -8.344 -6.723 -11.219 1 93.69 371 PHE B CA 1
ATOM 6841 C C . PHE B 1 371 ? -8.641 -5.566 -12.164 1 93.69 371 PHE B C 1
ATOM 6843 O O . PHE B 1 371 ? -9.727 -4.984 -12.117 1 93.69 371 PHE B O 1
ATOM 6850 N N . VAL B 1 372 ? -7.703 -5.242 -13.062 1 94.25 372 VAL B N 1
ATOM 6851 C CA . VAL B 1 372 ? -7.863 -4.203 -14.078 1 94.25 372 VAL B CA 1
ATOM 6852 C C . VAL B 1 372 ? -8.992 -4.582 -15.031 1 94.25 372 VAL B C 1
ATOM 6854 O O . VAL B 1 372 ? -9.836 -3.746 -15.367 1 94.25 372 VAL B O 1
ATOM 6857 N N . GLY B 1 373 ? -8.977 -5.82 -15.453 1 92.56 373 GLY B N 1
ATOM 6858 C CA . GLY B 1 373 ? -10.023 -6.305 -16.328 1 92.56 373 GLY B CA 1
ATOM 6859 C C . GLY B 1 373 ? -11.414 -6.176 -15.734 1 92.56 373 GLY B C 1
ATOM 6860 O O . GLY B 1 373 ? -12.359 -5.789 -16.422 1 92.56 373 GLY B O 1
ATOM 6861 N N . LEU B 1 374 ? -11.547 -6.5 -14.461 1 94.88 374 LEU B N 1
ATOM 6862 C CA . LEU B 1 374 ? -12.828 -6.379 -13.773 1 94.88 374 LEU B CA 1
ATOM 6863 C C . LEU B 1 374 ? -13.312 -4.934 -13.789 1 94.88 374 LEU B C 1
ATOM 6865 O O . LEU B 1 374 ? -14.477 -4.668 -14.086 1 94.88 374 LEU B O 1
ATOM 6869 N N . ALA B 1 375 ? -12.445 -4.016 -13.43 1 95.19 375 ALA B N 1
ATOM 6870 C CA . ALA B 1 375 ? -12.805 -2.598 -13.445 1 95.19 375 ALA B CA 1
ATOM 6871 C C . ALA B 1 375 ? -13.281 -2.172 -14.828 1 95.19 375 ALA B C 1
ATOM 6873 O O . ALA B 1 375 ? -14.266 -1.434 -14.953 1 95.19 375 ALA B O 1
ATOM 6874 N N . GLY B 1 376 ? -12.602 -2.658 -15.859 1 93.31 376 GLY B N 1
ATOM 6875 C CA . GLY B 1 376 ? -13.008 -2.365 -17.219 1 93.31 376 GLY B CA 1
ATOM 6876 C C . GLY B 1 376 ? -14.375 -2.92 -17.578 1 93.31 376 GLY B C 1
ATOM 6877 O O . GLY B 1 376 ? -15.195 -2.227 -18.188 1 93.31 376 GLY B O 1
ATOM 6878 N N . GLU B 1 377 ? -14.609 -4.086 -17.219 1 93 377 GLU B N 1
ATOM 6879 C CA . GLU B 1 377 ? -15.883 -4.742 -17.5 1 93 377 GLU B CA 1
ATOM 6880 C C . GLU B 1 377 ? -17.031 -4.004 -16.828 1 93 377 GLU B C 1
ATOM 6882 O O . GLU B 1 377 ? -18.156 -3.965 -17.359 1 93 377 GLU B O 1
ATOM 6887 N N . LEU B 1 378 ? -16.766 -3.473 -15.688 1 94.31 378 LEU B N 1
ATOM 6888 C CA . LEU B 1 378 ? -17.797 -2.787 -14.914 1 94.31 378 LEU B CA 1
ATOM 6889 C C . LEU B 1 378 ? -17.922 -1.333 -15.352 1 94.31 378 LEU B C 1
ATOM 6891 O O . LEU B 1 378 ? -18.719 -0.575 -14.781 1 94.31 378 LEU B O 1
ATOM 6895 N N . GLY B 1 379 ? -17.078 -0.904 -16.328 1 93.69 379 GLY B N 1
ATOM 6896 C CA . GLY B 1 379 ? -17.141 0.455 -16.828 1 93.69 379 GLY B CA 1
ATOM 6897 C C . GLY B 1 379 ? -16.547 1.479 -15.891 1 93.69 379 GLY B C 1
ATOM 6898 O O . GLY B 1 379 ? -16.938 2.65 -15.906 1 93.69 379 GLY B O 1
ATOM 6899 N N . MET B 1 380 ? -15.703 1.057 -15.039 1 93.81 380 MET B N 1
ATOM 6900 C CA . MET B 1 380 ? -15.047 1.95 -14.086 1 93.81 380 MET B CA 1
ATOM 6901 C C . MET B 1 380 ? -13.688 2.395 -14.609 1 93.81 380 MET B C 1
ATOM 6903 O O . MET B 1 380 ? -12.648 2.016 -14.062 1 93.81 380 MET B O 1
ATOM 6907 N N . GLY B 1 381 ? -13.719 3.314 -15.477 1 94.44 381 GLY B N 1
ATOM 6908 C CA . GLY B 1 381 ? -12.539 3.721 -16.219 1 94.44 381 GLY B CA 1
ATOM 6909 C C . GLY B 1 381 ? -11.453 4.324 -15.352 1 94.44 381 GLY B C 1
ATOM 6910 O O . GLY B 1 381 ? -10.266 4.066 -15.562 1 94.44 381 GLY B O 1
ATOM 6911 N N . GLU B 1 382 ? -11.828 5.109 -14.398 1 93.12 382 GLU B N 1
ATOM 6912 C CA . GLU B 1 382 ? -10.844 5.77 -13.547 1 93.12 382 GLU B CA 1
ATOM 6913 C C . GLU B 1 382 ? -10.125 4.762 -12.656 1 93.12 382 GLU B C 1
ATOM 6915 O O . GLU B 1 382 ? -8.906 4.855 -12.461 1 93.12 382 GLU B O 1
ATOM 6920 N N . VAL B 1 383 ? -10.898 3.816 -12.148 1 94.56 383 VAL B N 1
ATOM 6921 C CA . VAL B 1 383 ? -10.312 2.764 -11.328 1 94.56 383 VAL B CA 1
ATOM 6922 C C . VAL B 1 383 ? -9.398 1.886 -12.18 1 94.56 383 VAL B C 1
ATOM 6924 O O . VAL B 1 383 ? -8.297 1.531 -11.766 1 94.56 383 VAL B O 1
ATOM 6927 N N . GLU B 1 384 ? -9.906 1.571 -13.398 1 96.31 384 GLU B N 1
ATOM 6928 C CA . GLU B 1 384 ? -9.102 0.804 -14.344 1 96.31 384 GLU B CA 1
ATOM 6929 C C . GLU B 1 384 ? -7.77 1.493 -14.625 1 96.31 384 GLU B C 1
ATOM 6931 O O . GLU B 1 384 ? -6.715 0.86 -14.57 1 96.31 384 GLU B O 1
ATOM 6936 N N . SER B 1 385 ? -7.84 2.746 -14.852 1 95.5 385 SER B N 1
ATOM 6937 C CA . SER B 1 385 ? -6.645 3.52 -15.18 1 95.5 385 SER B CA 1
ATOM 6938 C C . SER B 1 385 ? -5.676 3.561 -14.008 1 95.5 385 SER B C 1
ATOM 6940 O O . SER B 1 385 ? -4.461 3.457 -14.188 1 95.5 385 SER B O 1
ATOM 6942 N N . TYR B 1 386 ? -6.18 3.752 -12.875 1 95.81 386 TYR B N 1
ATOM 6943 C CA . TYR B 1 386 ? -5.352 3.791 -11.68 1 95.81 386 TYR B CA 1
ATOM 6944 C C . TYR B 1 386 ? -4.547 2.506 -11.531 1 95.81 386 TYR B C 1
ATOM 6946 O O . TYR B 1 386 ? -3.322 2.547 -11.383 1 95.81 386 TYR B O 1
ATOM 6954 N N . TRP B 1 387 ? -5.145 1.378 -11.625 1 96.19 387 TRP B N 1
ATOM 6955 C CA . TRP B 1 387 ? -4.484 0.096 -11.398 1 96.19 387 TRP B CA 1
ATOM 6956 C C . TRP B 1 387 ? -3.617 -0.285 -12.594 1 96.19 387 TRP B C 1
ATOM 6958 O O . TRP B 1 387 ? -2.615 -0.99 -12.438 1 96.19 387 TRP B O 1
ATOM 6968 N N . ARG B 1 388 ? -3.975 0.181 -13.781 1 94.62 388 ARG B N 1
ATOM 6969 C CA . ARG B 1 388 ? -3.1 -0.018 -14.93 1 94.62 388 ARG B CA 1
ATOM 6970 C C . ARG B 1 388 ? -1.749 0.656 -14.719 1 94.62 388 ARG B C 1
ATOM 6972 O O . ARG B 1 388 ? -0.748 0.26 -15.32 1 94.62 388 ARG B O 1
ATOM 6979 N N . GLY B 1 389 ? -1.789 1.714 -13.883 1 94.94 389 GLY B N 1
ATOM 6980 C CA . GLY B 1 389 ? -0.542 2.365 -13.516 1 94.94 389 GLY B CA 1
ATOM 6981 C C . GLY B 1 389 ? 0.46 1.419 -12.875 1 94.94 389 GLY B C 1
ATOM 6982 O O . GLY B 1 389 ? 1.667 1.55 -13.094 1 94.94 389 GLY B O 1
ATOM 6983 N N . VAL B 1 390 ? 0.011 0.413 -12.117 1 94.31 390 VAL B N 1
ATOM 6984 C CA . VAL B 1 390 ? 0.878 -0.577 -11.484 1 94.31 390 VAL B CA 1
ATOM 6985 C C . VAL B 1 390 ? 1.557 -1.428 -12.562 1 94.31 390 VAL B C 1
ATOM 6987 O O . VAL B 1 390 ? 2.764 -1.674 -12.492 1 94.31 390 VAL B O 1
ATOM 6990 N N . LEU B 1 391 ? 0.804 -1.829 -13.586 1 90 391 LEU B N 1
ATOM 6991 C CA . LEU B 1 391 ? 1.339 -2.637 -14.672 1 90 391 LEU B CA 1
ATOM 6992 C C . LEU B 1 391 ? 2.35 -1.842 -15.492 1 90 391 LEU B C 1
ATOM 6994 O O . LEU B 1 391 ? 3.393 -2.373 -15.891 1 90 391 LEU B O 1
ATOM 6998 N N . ARG B 1 392 ? 2.021 -0.616 -15.703 1 90.88 392 ARG B N 1
ATOM 6999 C CA . ARG B 1 392 ? 2.934 0.236 -16.453 1 90.88 392 ARG B CA 1
ATOM 7000 C C . ARG B 1 392 ? 4.258 0.405 -15.727 1 90.88 392 ARG B C 1
ATOM 7002 O O . ARG B 1 392 ? 5.328 0.352 -16.344 1 90.88 392 ARG B O 1
ATOM 7009 N N . MET B 1 393 ? 4.141 0.641 -14.445 1 91.25 393 MET B N 1
ATOM 7010 C CA . MET B 1 393 ? 5.367 0.8 -13.664 1 91.25 393 MET B CA 1
ATOM 7011 C C . MET B 1 393 ? 6.16 -0.501 -13.625 1 91.25 393 MET B C 1
ATOM 7013 O O . MET B 1 393 ? 7.391 -0.48 -13.609 1 91.25 393 MET B O 1
ATOM 7017 N N . ASP B 1 394 ? 5.48 -1.603 -13.586 1 86.5 394 ASP B N 1
ATOM 7018 C CA . ASP B 1 394 ? 6.137 -2.904 -13.641 1 86.5 394 ASP B CA 1
ATOM 7019 C C . ASP B 1 394 ? 6.992 -3.031 -14.898 1 86.5 394 ASP B C 1
ATOM 7021 O O . ASP B 1 394 ? 8.125 -3.527 -14.844 1 86.5 394 ASP B O 1
ATOM 7025 N N . GLU B 1 395 ? 6.465 -2.604 -15.961 1 82.19 395 GLU B N 1
ATOM 7026 C CA . GLU B 1 395 ? 7.203 -2.631 -17.219 1 82.19 395 GLU B CA 1
ATOM 7027 C C . GLU B 1 395 ? 8.453 -1.756 -17.141 1 82.19 395 GLU B C 1
ATOM 7029 O O . GLU B 1 395 ? 9.508 -2.123 -17.672 1 82.19 395 GLU B O 1
ATOM 7034 N N . VAL B 1 396 ? 8.281 -0.634 -16.516 1 85.38 396 VAL B N 1
ATOM 7035 C CA . VAL B 1 396 ? 9.406 0.279 -16.344 1 85.38 396 VAL B CA 1
ATOM 7036 C C . VAL B 1 396 ? 10.508 -0.394 -15.523 1 85.38 396 VAL B C 1
ATOM 7038 O O . VAL B 1 396 ? 11.695 -0.251 -15.82 1 85.38 396 VAL B O 1
ATOM 7041 N N . LEU B 1 397 ? 10.094 -1.069 -14.523 1 83.75 397 LEU B N 1
ATOM 7042 C CA . LEU B 1 397 ? 11.055 -1.742 -13.656 1 83.75 397 LEU B CA 1
ATOM 7043 C C . LEU B 1 397 ? 11.844 -2.793 -14.43 1 83.75 397 LEU B C 1
ATOM 7045 O O . LEU B 1 397 ? 13.055 -2.916 -14.25 1 83.75 397 LEU B O 1
ATOM 7049 N N . TYR B 1 398 ? 11.188 -3.504 -15.281 1 78.81 398 TYR B N 1
ATOM 7050 C CA . TYR B 1 398 ? 11.875 -4.5 -16.094 1 78.81 398 TYR B CA 1
ATOM 7051 C C . TYR B 1 398 ? 12.852 -3.834 -17.062 1 78.81 398 TYR B C 1
ATOM 7053 O O . TYR B 1 398 ? 13.984 -4.297 -17.219 1 78.81 398 TYR B O 1
ATOM 7061 N N . ARG B 1 399 ? 12.383 -2.814 -17.625 1 79.62 399 ARG B N 1
ATOM 7062 C CA . ARG B 1 399 ? 13.242 -2.088 -18.562 1 79.62 399 ARG B CA 1
ATOM 7063 C C . ARG B 1 399 ? 14.492 -1.565 -17.875 1 79.62 399 ARG B C 1
ATOM 7065 O O . ARG B 1 399 ? 15.594 -1.635 -18.422 1 79.62 399 ARG B O 1
ATOM 7072 N N . ARG B 1 400 ? 14.312 -1.065 -16.75 1 80.44 400 ARG B N 1
ATOM 7073 C CA . ARG B 1 400 ? 15.445 -0.534 -16 1 80.44 400 ARG B CA 1
ATOM 7074 C C . ARG B 1 400 ? 16.406 -1.646 -15.602 1 80.44 400 ARG B C 1
ATOM 7076 O O . ARG B 1 400 ? 17.625 -1.439 -15.562 1 80.44 400 ARG B O 1
ATOM 7083 N N . GLY B 1 401 ? 15.836 -2.752 -15.234 1 79.94 401 GLY B N 1
ATOM 7084 C CA . GLY B 1 401 ? 16.672 -3.902 -14.938 1 79.94 401 GLY B CA 1
ATOM 7085 C C . GLY B 1 401 ? 17.547 -4.312 -16.109 1 79.94 401 GLY B C 1
ATOM 7086 O O . GLY B 1 401 ? 18.75 -4.562 -15.938 1 79.94 401 GLY B O 1
ATOM 7087 N N . VAL B 1 402 ? 16.969 -4.316 -17.203 1 81.5 402 VAL B N 1
ATOM 7088 C CA . VAL B 1 402 ? 17.688 -4.691 -18.406 1 81.5 402 VAL B CA 1
ATOM 7089 C C . VAL B 1 402 ? 18.75 -3.633 -18.734 1 81.5 402 VAL B C 1
ATOM 7091 O O . VAL B 1 402 ? 19.859 -3.963 -19.125 1 81.5 402 VAL B O 1
ATOM 7094 N N . GLU B 1 403 ? 18.344 -2.432 -18.578 1 80.31 403 GLU B N 1
ATOM 7095 C CA . GLU B 1 403 ? 19.281 -1.341 -18.812 1 80.31 403 GLU B CA 1
ATOM 7096 C C . GLU B 1 403 ? 20.484 -1.452 -17.891 1 80.31 403 GLU B C 1
ATOM 7098 O O . GLU B 1 403 ? 21.625 -1.222 -18.312 1 80.31 403 GLU B O 1
ATOM 7103 N N . GLY B 1 404 ? 20.172 -1.76 -16.672 1 79.75 404 GLY B N 1
ATOM 7104 C CA . GLY B 1 404 ? 21.266 -1.97 -15.727 1 79.75 404 GLY B CA 1
ATOM 7105 C C . GLY B 1 404 ? 22.172 -3.111 -16.125 1 79.75 404 GLY B C 1
ATOM 7106 O O . GLY B 1 404 ? 23.391 -3.016 -15.961 1 79.75 404 GLY B O 1
ATOM 7107 N N . LEU B 1 405 ? 21.625 -4.121 -16.594 1 83 405 LEU B N 1
ATOM 7108 C CA . LEU B 1 405 ? 22.391 -5.273 -17.062 1 83 405 LEU B CA 1
ATOM 7109 C C . LEU B 1 405 ? 23.281 -4.898 -18.234 1 83 405 LEU B C 1
ATOM 7111 O O . LEU B 1 405 ? 24.469 -5.23 -18.25 1 83 405 LEU B O 1
ATOM 7115 N N . VAL B 1 406 ? 22.766 -4.195 -19.156 1 81.44 406 VAL B N 1
ATOM 7116 C CA . VAL B 1 406 ? 23.469 -3.84 -20.375 1 81.44 406 VAL B CA 1
ATOM 7117 C C . VAL B 1 406 ? 24.625 -2.9 -20.047 1 81.44 406 VAL B C 1
ATOM 7119 O O . VAL B 1 406 ? 25.703 -2.998 -20.656 1 81.44 406 VAL B O 1
ATOM 7122 N N . ARG B 1 407 ? 24.391 -2.049 -19.109 1 80.69 407 ARG B N 1
ATOM 7123 C CA . ARG B 1 407 ? 25.422 -1.103 -18.719 1 80.69 407 ARG B CA 1
ATOM 7124 C C . ARG B 1 407 ? 26.625 -1.824 -18.094 1 80.69 407 ARG B C 1
ATOM 7126 O O . ARG B 1 407 ? 27.75 -1.345 -18.172 1 80.69 407 ARG B O 1
ATOM 7133 N N . GLY B 1 408 ? 26.328 -2.893 -17.5 1 79.19 408 GLY B N 1
ATOM 7134 C CA . GLY B 1 408 ? 27.391 -3.658 -16.875 1 79.19 408 GLY B CA 1
ATOM 7135 C C . GLY B 1 408 ? 28.172 -4.531 -17.844 1 79.19 408 GLY B C 1
ATOM 7136 O O . GLY B 1 408 ? 29.188 -5.113 -17.469 1 79.19 408 GLY B O 1
ATOM 7137 N N . LEU B 1 409 ? 27.672 -4.629 -19 1 80.25 409 LEU B N 1
ATOM 7138 C CA . LEU B 1 409 ? 28.312 -5.461 -20 1 80.25 409 LEU B CA 1
ATOM 7139 C C . LEU B 1 409 ? 29.359 -4.664 -20.766 1 80.25 409 LEU B C 1
ATOM 7141 O O . LEU B 1 409 ? 29.234 -3.447 -20.922 1 80.25 409 LEU B O 1
ATOM 7145 N N . PRO B 1 410 ? 30.547 -5.242 -21 1 72.19 410 PRO B N 1
ATOM 7146 C CA . PRO B 1 410 ? 31.594 -4.547 -21.766 1 72.19 410 PRO B CA 1
ATOM 7147 C C . PRO B 1 410 ? 31.094 -4.066 -23.125 1 72.19 410 PRO B C 1
ATOM 7149 O O . PRO B 1 410 ? 30.094 -4.582 -23.641 1 72.19 410 PRO B O 1
ATOM 7152 N N . GLU B 1 411 ? 31.844 -2.887 -23.562 1 66.12 411 GLU B N 1
ATOM 7153 C CA . GLU B 1 411 ? 31.547 -2.283 -24.844 1 66.12 411 GLU B CA 1
ATOM 7154 C C . GLU B 1 411 ? 31.812 -3.258 -25.984 1 66.12 411 GLU B C 1
ATOM 7156 O O . GLU B 1 411 ? 32.812 -3.984 -25.969 1 66.12 411 GLU B O 1
ATOM 7161 N N . GLY B 1 412 ? 30.859 -3.756 -26.922 1 56 412 GLY B N 1
ATOM 7162 C CA . GLY B 1 412 ? 31 -4.652 -28.047 1 56 412 GLY B CA 1
ATOM 7163 C C . GLY B 1 412 ? 30.078 -5.855 -27.984 1 56 412 GLY B C 1
ATOM 7164 O O . GLY B 1 412 ? 29.547 -6.172 -26.922 1 56 412 GLY B O 1
ATOM 7165 N N . GLY B 1 413 ? 29.547 -6.23 -29.141 1 60.69 413 GLY B N 1
ATOM 7166 C CA . GLY B 1 413 ? 28.625 -7.277 -29.547 1 60.69 413 GLY B CA 1
ATOM 7167 C C . GLY B 1 413 ? 28.453 -8.359 -28.5 1 60.69 413 GLY B C 1
ATOM 7168 O O . GLY B 1 413 ? 29.281 -9.281 -28.406 1 60.69 413 GLY B O 1
ATOM 7169 N N . ARG B 1 414 ? 27.688 -8.133 -27.312 1 74.69 414 ARG B N 1
ATOM 7170 C CA . ARG B 1 414 ? 27.656 -9.133 -26.234 1 74.69 414 ARG B CA 1
ATOM 7171 C C . ARG B 1 414 ? 26.422 -10.016 -26.344 1 74.69 414 ARG B C 1
ATOM 7173 O O . ARG B 1 414 ? 25.375 -9.562 -26.797 1 74.69 414 ARG B O 1
ATOM 7180 N N . LYS B 1 415 ? 26.734 -11.258 -26.141 1 87.81 415 LYS B N 1
ATOM 7181 C CA . LYS B 1 415 ? 25.719 -12.312 -26.172 1 87.81 415 LYS B CA 1
ATOM 7182 C C . LYS B 1 415 ? 24.953 -12.383 -24.859 1 87.81 415 LYS B C 1
ATOM 7184 O O . LYS B 1 415 ? 25.547 -12.445 -23.781 1 87.81 415 LYS B O 1
ATOM 7189 N N . VAL B 1 416 ? 23.641 -12.172 -24.984 1 91.88 416 VAL B N 1
ATOM 7190 C CA . VAL B 1 416 ? 22.766 -12.273 -23.812 1 91.88 416 VAL B CA 1
ATOM 7191 C C . VAL B 1 416 ? 21.781 -13.422 -24.016 1 91.88 416 VAL B C 1
ATOM 7193 O O . VAL B 1 416 ? 21.156 -13.531 -25.078 1 91.88 416 VAL B O 1
ATOM 7196 N N . ALA B 1 417 ? 21.766 -14.242 -23.047 1 91.5 417 ALA B N 1
ATOM 7197 C CA . ALA B 1 417 ? 20.797 -15.336 -23.078 1 91.5 417 ALA B CA 1
ATOM 7198 C C . ALA B 1 417 ? 19.531 -14.961 -22.312 1 91.5 417 ALA B C 1
ATOM 7200 O O . ALA B 1 417 ? 19.594 -14.438 -21.203 1 91.5 417 ALA B O 1
ATOM 7201 N N . VAL B 1 418 ? 18.406 -15.141 -22.969 1 88.5 418 VAL B N 1
ATOM 7202 C CA . VAL B 1 418 ? 17.125 -14.953 -22.297 1 88.5 418 VAL B CA 1
ATOM 7203 C C . VAL B 1 418 ? 16.453 -16.312 -22.109 1 88.5 418 VAL B C 1
ATOM 7205 O O . VAL B 1 418 ? 16.156 -17.016 -23.078 1 88.5 418 VAL B O 1
ATOM 7208 N N . VAL B 1 419 ? 16.281 -16.531 -20.844 1 84.12 419 VAL B N 1
ATOM 7209 C CA . VAL B 1 419 ? 15.719 -17.828 -20.5 1 84.12 419 VAL B CA 1
ATOM 7210 C C . VAL B 1 419 ? 14.297 -17.641 -19.953 1 84.12 419 VAL B C 1
ATOM 7212 O O . VAL B 1 419 ? 14.109 -17.031 -18.906 1 84.12 419 VAL B O 1
ATOM 7215 N N . GLY B 1 420 ? 13.352 -18.203 -20.656 1 77.56 420 GLY B N 1
ATOM 7216 C CA . GLY B 1 420 ? 11.961 -18.047 -20.281 1 77.56 420 GLY B CA 1
ATOM 7217 C C . GLY B 1 420 ? 11.266 -16.906 -21 1 77.56 420 GLY B C 1
ATOM 7218 O O . GLY B 1 420 ? 11.859 -15.859 -21.25 1 77.56 420 GLY B O 1
ATOM 7219 N N . LEU B 1 421 ? 9.992 -17.234 -21.422 1 70.44 421 LEU B N 1
ATOM 7220 C CA . LEU B 1 421 ? 9.211 -16.219 -22.125 1 70.44 421 LEU B CA 1
ATOM 7221 C C . LEU B 1 421 ? 7.988 -15.812 -21.297 1 70.44 421 LEU B C 1
ATOM 7223 O O . LEU B 1 421 ? 7.207 -16.672 -20.875 1 70.44 421 LEU B O 1
ATOM 7227 N N . GLY B 1 422 ? 8.039 -14.602 -20.703 1 63.66 422 GLY B N 1
ATOM 7228 C CA . GLY B 1 422 ? 6.879 -14.07 -20 1 63.66 422 GLY B CA 1
ATOM 7229 C C . GLY B 1 422 ? 6.137 -13.008 -20.797 1 63.66 422 GLY B C 1
ATOM 7230 O O . GLY B 1 422 ? 6.434 -12.781 -21.969 1 63.66 422 GLY B O 1
ATOM 7231 N N . TRP B 1 423 ? 5.062 -12.477 -20.266 1 59.22 423 TRP B N 1
ATOM 7232 C CA . TRP B 1 423 ? 4.133 -11.547 -20.906 1 59.22 423 TRP B CA 1
ATOM 7233 C C . TRP B 1 423 ? 4.867 -10.312 -21.422 1 59.22 423 TRP B C 1
ATOM 7235 O O . TRP B 1 423 ? 4.512 -9.766 -22.469 1 59.22 423 TRP B O 1
ATOM 7245 N N . ASP B 1 424 ? 5.895 -9.961 -20.75 1 62.44 424 ASP B N 1
ATOM 7246 C CA . ASP B 1 424 ? 6.539 -8.703 -21.109 1 62.44 424 ASP B CA 1
ATOM 7247 C C . ASP B 1 424 ? 7.918 -8.938 -21.719 1 62.44 424 ASP B C 1
ATOM 7249 O O . ASP B 1 424 ? 8.805 -8.086 -21.609 1 62.44 424 ASP B O 1
ATOM 7253 N N . ILE B 1 425 ? 8.039 -10.062 -22.297 1 71.69 425 ILE B N 1
ATOM 7254 C CA . ILE B 1 425 ? 9.359 -10.414 -22.797 1 71.69 425 ILE B CA 1
ATOM 7255 C C . ILE B 1 425 ? 9.742 -9.477 -23.938 1 71.69 425 ILE B C 1
ATOM 7257 O O . ILE B 1 425 ? 10.922 -9.219 -24.172 1 71.69 425 ILE B O 1
ATOM 7261 N N . ALA B 1 426 ? 8.625 -8.977 -24.547 1 70.31 426 ALA B N 1
ATOM 7262 C CA . ALA B 1 426 ? 8.875 -8.086 -25.672 1 70.31 426 ALA B CA 1
ATOM 7263 C C . ALA B 1 426 ? 9.656 -6.844 -25.234 1 70.31 426 ALA B C 1
ATOM 7265 O O . ALA B 1 426 ? 10.586 -6.414 -25.922 1 70.31 426 ALA B O 1
ATOM 7266 N N . ALA B 1 427 ? 9.281 -6.359 -24.109 1 69.56 427 ALA B N 1
ATOM 7267 C CA . ALA B 1 427 ? 9.953 -5.16 -23.625 1 69.56 427 ALA B CA 1
ATOM 7268 C C . ALA B 1 427 ? 11.414 -5.441 -23.297 1 69.56 427 ALA B C 1
ATOM 7270 O O . ALA B 1 427 ? 12.289 -4.625 -23.594 1 69.56 427 ALA B O 1
ATOM 7271 N N . ILE B 1 428 ? 11.617 -6.562 -22.781 1 78.75 428 ILE B N 1
ATOM 7272 C CA . ILE B 1 428 ? 12.977 -6.957 -22.406 1 78.75 428 ILE B CA 1
ATOM 7273 C C . ILE B 1 428 ? 13.82 -7.164 -23.656 1 78.75 428 ILE B C 1
ATOM 7275 O O . ILE B 1 428 ? 14.938 -6.648 -23.75 1 78.75 428 ILE B O 1
ATOM 7279 N N . LEU B 1 429 ? 13.211 -7.852 -24.609 1 81.94 429 LEU B N 1
ATOM 7280 C CA . LEU B 1 429 ? 13.938 -8.172 -25.828 1 81.94 429 LEU B CA 1
ATOM 7281 C C . LEU B 1 429 ? 14.234 -6.906 -26.625 1 81.94 429 LEU B C 1
ATOM 7283 O O . LEU B 1 429 ? 15.336 -6.746 -27.156 1 81.94 429 LEU B O 1
ATOM 7287 N N . THR B 1 430 ? 13.25 -6.094 -26.656 1 78.81 430 THR B N 1
ATOM 7288 C CA . THR B 1 430 ? 13.414 -4.84 -27.375 1 78.81 430 THR B CA 1
ATOM 7289 C C . THR B 1 430 ? 14.539 -4.008 -26.766 1 78.81 430 THR B C 1
ATOM 7291 O O . THR B 1 430 ? 15.375 -3.465 -27.484 1 78.81 430 THR B O 1
ATOM 7294 N N . GLU B 1 431 ? 14.578 -3.975 -25.5 1 77.69 431 GLU B N 1
ATOM 7295 C CA . GLU B 1 431 ? 15.602 -3.188 -24.812 1 77.69 431 GLU B CA 1
ATOM 7296 C C . GLU B 1 431 ? 16.984 -3.795 -25 1 77.69 431 GLU B C 1
ATOM 7298 O O . GLU B 1 431 ? 17.969 -3.072 -25.188 1 77.69 431 GLU B O 1
ATOM 7303 N N . LEU B 1 432 ? 17.062 -5.047 -24.969 1 83.38 432 LEU B N 1
ATOM 7304 C CA . LEU B 1 432 ? 18.328 -5.738 -25.172 1 83.38 432 LEU B CA 1
ATOM 7305 C C . LEU B 1 432 ? 18.844 -5.52 -26.594 1 83.38 432 LEU B C 1
ATOM 7307 O O . LEU B 1 432 ? 20.031 -5.23 -26.797 1 83.38 432 LEU B O 1
ATOM 7311 N N . ARG B 1 433 ? 17.984 -5.582 -27.5 1 83.44 433 ARG B N 1
ATOM 7312 C CA . ARG B 1 433 ? 18.359 -5.41 -28.906 1 83.44 433 ARG B CA 1
ATOM 7313 C C . ARG B 1 433 ? 18.766 -3.969 -29.188 1 83.44 433 ARG B C 1
ATOM 7315 O O . ARG B 1 433 ? 19.719 -3.725 -29.938 1 83.44 433 ARG B O 1
ATOM 7322 N N . ARG B 1 434 ? 18.062 -3.154 -28.625 1 78.5 434 ARG B N 1
ATOM 7323 C CA . ARG B 1 434 ? 18.375 -1.737 -28.781 1 78.5 434 ARG B CA 1
ATOM 7324 C C . ARG B 1 434 ? 19.781 -1.426 -28.281 1 78.5 434 ARG B C 1
ATOM 7326 O O . ARG B 1 434 ? 20.469 -0.554 -28.812 1 78.5 434 ARG B O 1
ATOM 7333 N N . SER B 1 435 ? 20.188 -2.15 -27.406 1 78.38 435 SER B N 1
ATOM 7334 C CA . SER B 1 435 ? 21.516 -1.934 -26.828 1 78.38 435 SER B CA 1
ATOM 7335 C C . SER B 1 435 ? 22.609 -2.58 -27.672 1 78.38 435 SER B C 1
ATOM 7337 O O . SER B 1 435 ? 23.797 -2.453 -27.375 1 78.38 435 SER B O 1
ATOM 7339 N N . GLY B 1 436 ? 22.172 -3.289 -28.703 1 79.25 436 GLY B N 1
ATOM 7340 C CA . GLY B 1 436 ? 23.125 -3.91 -29.625 1 79.25 436 GLY B CA 1
ATOM 7341 C C . GLY B 1 436 ? 23.547 -5.305 -29.188 1 79.25 436 GLY B C 1
ATOM 7342 O O . GLY B 1 436 ? 24.469 -5.887 -29.75 1 79.25 436 GLY B O 1
ATOM 7343 N N . ALA B 1 437 ? 22.875 -5.828 -28.219 1 83.69 437 ALA B N 1
ATOM 7344 C CA . ALA B 1 437 ? 23.234 -7.156 -27.734 1 83.69 437 ALA B CA 1
ATOM 7345 C C . ALA B 1 437 ? 22.719 -8.242 -28.672 1 83.69 437 ALA B C 1
ATOM 7347 O O . ALA B 1 437 ? 21.688 -8.078 -29.328 1 83.69 437 ALA B O 1
ATOM 7348 N N . SER B 1 438 ? 23.562 -9.242 -28.844 1 87.88 438 SER B N 1
ATOM 7349 C CA . SER B 1 438 ? 23.094 -10.461 -29.5 1 87.88 438 SER B CA 1
ATOM 7350 C C . SER B 1 438 ? 22.297 -11.336 -28.547 1 87.88 438 SER B C 1
ATOM 7352 O O . SER B 1 438 ? 22.828 -11.812 -27.547 1 87.88 438 SER B O 1
ATOM 7354 N N . VAL B 1 439 ? 21.016 -11.516 -28.906 1 90.62 439 VAL B N 1
ATOM 7355 C CA . VAL B 1 439 ? 20.109 -12.148 -27.953 1 90.62 439 VAL B CA 1
ATOM 7356 C C . VAL B 1 439 ? 19.766 -13.562 -28.422 1 90.62 439 VAL B C 1
ATOM 7358 O O . VAL B 1 439 ? 19.406 -13.766 -29.578 1 90.62 439 VAL B O 1
ATOM 7361 N N . ARG B 1 440 ? 19.953 -14.516 -27.531 1 90.44 440 ARG B N 1
ATOM 7362 C CA . ARG B 1 440 ? 19.484 -15.883 -27.719 1 90.44 440 ARG B CA 1
ATOM 7363 C C . ARG B 1 440 ? 18.406 -16.234 -26.688 1 90.44 440 ARG B C 1
ATOM 7365 O O . ARG B 1 440 ? 18.562 -15.977 -25.5 1 90.44 440 ARG B O 1
ATOM 7372 N N . VAL B 1 441 ? 17.328 -16.781 -27.219 1 89.06 441 VAL B N 1
ATOM 7373 C CA . VAL B 1 441 ? 16.188 -17.031 -26.344 1 89.06 441 VAL B CA 1
ATOM 7374 C C . VAL B 1 441 ? 15.914 -18.531 -26.266 1 89.06 441 VAL B C 1
ATOM 7376 O O . VAL B 1 441 ? 16 -19.234 -27.266 1 89.06 441 VAL B O 1
ATOM 7379 N N . TRP B 1 442 ? 15.688 -18.938 -25.094 1 86.19 442 TRP B N 1
ATOM 7380 C CA . TRP B 1 442 ? 15.266 -20.312 -24.875 1 86.19 442 TRP B CA 1
ATOM 7381 C C . TRP B 1 442 ? 14.156 -20.375 -23.828 1 86.19 442 TRP B C 1
ATOM 7383 O O . TRP B 1 442 ? 14.211 -19.672 -22.812 1 86.19 442 TRP B O 1
ATOM 7393 N N . ASP B 1 443 ? 13.133 -21.109 -24.094 1 79.44 443 ASP B N 1
ATOM 7394 C CA . ASP B 1 443 ? 12.07 -21.375 -23.141 1 79.44 443 ASP B CA 1
ATOM 7395 C C . ASP B 1 443 ? 11.82 -22.891 -23.016 1 79.44 443 ASP B C 1
ATOM 7397 O O . ASP B 1 443 ? 11.398 -23.531 -23.984 1 79.44 443 ASP B O 1
ATOM 7401 N N . GLY B 1 444 ? 12.047 -23.359 -21.828 1 71.06 444 GLY B N 1
ATOM 7402 C CA . GLY B 1 444 ? 11.891 -24.781 -21.609 1 71.06 444 GLY B CA 1
ATOM 7403 C C . GLY B 1 444 ? 10.438 -25.219 -21.625 1 71.06 444 GLY B C 1
ATOM 7404 O O . GLY B 1 444 ? 10.148 -26.422 -21.719 1 71.06 444 GLY B O 1
ATOM 7405 N N . SER B 1 445 ? 9.539 -24.234 -21.516 1 64.12 445 SER B N 1
ATOM 7406 C CA . SER B 1 445 ? 8.117 -24.578 -21.406 1 64.12 445 SER B CA 1
ATOM 7407 C C . SER B 1 445 ? 7.434 -24.484 -22.766 1 64.12 445 SER B C 1
ATOM 7409 O O . SER B 1 445 ? 6.258 -24.844 -22.906 1 64.12 445 SER B O 1
ATOM 7411 N N . ALA B 1 446 ? 8.109 -24 -23.812 1 66.75 446 ALA B N 1
ATOM 7412 C CA . ALA B 1 446 ? 7.52 -23.844 -25.141 1 66.75 446 ALA B CA 1
ATOM 7413 C C . ALA B 1 446 ? 8.375 -24.5 -26.203 1 66.75 446 ALA B C 1
ATOM 7415 O O . ALA B 1 446 ? 9.586 -24.672 -26.031 1 66.75 446 ALA B O 1
ATOM 7416 N N . SER B 1 447 ? 7.629 -24.984 -27.219 1 67.19 447 SER B N 1
ATOM 7417 C CA . SER B 1 447 ? 8.375 -25.531 -28.359 1 67.19 447 SER B CA 1
ATOM 7418 C C . SER B 1 447 ? 9.172 -24.438 -29.062 1 67.19 447 SER B C 1
ATOM 7420 O O . SER B 1 447 ? 8.859 -23.25 -28.938 1 67.19 447 SER B O 1
ATOM 7422 N N . LYS B 1 448 ? 10.188 -24.938 -29.703 1 74.5 448 LYS B N 1
ATOM 7423 C CA . LYS B 1 448 ? 11.016 -24 -30.469 1 74.5 448 LYS B CA 1
ATOM 7424 C C . LYS B 1 448 ? 10.172 -23.203 -31.469 1 74.5 448 LYS B C 1
ATOM 7426 O O . LYS B 1 448 ? 10.391 -22 -31.641 1 74.5 448 LYS B O 1
ATOM 7431 N N . GLU B 1 449 ? 9.266 -23.828 -31.984 1 69.5 449 GLU B N 1
ATOM 7432 C CA . GLU B 1 449 ? 8.406 -23.188 -32.969 1 69.5 449 GLU B CA 1
ATOM 7433 C C . GLU B 1 449 ? 7.523 -22.125 -32.344 1 69.5 449 GLU B C 1
ATOM 7435 O O . GLU B 1 449 ? 7.348 -21.047 -32.906 1 69.5 449 GLU B O 1
ATOM 7440 N N . GLN B 1 450 ? 7.066 -22.375 -31.172 1 69 450 GLN B N 1
ATOM 7441 C CA . GLN B 1 450 ? 6.227 -21.422 -30.453 1 69 450 GLN B CA 1
ATOM 7442 C C . GLN B 1 450 ? 7.016 -20.156 -30.078 1 69 450 GLN B C 1
ATOM 7444 O O . GLN B 1 450 ? 6.516 -19.047 -30.219 1 69 450 GLN B O 1
ATOM 7449 N N . VAL B 1 451 ? 8.195 -20.484 -29.719 1 73.69 451 VAL B N 1
ATOM 7450 C CA . VAL B 1 451 ? 9.07 -19.391 -29.328 1 73.69 451 VAL B CA 1
ATOM 7451 C C . VAL B 1 451 ? 9.414 -18.547 -30.547 1 73.69 451 VAL B C 1
ATOM 7453 O O . VAL B 1 451 ? 9.398 -17.312 -30.484 1 73.69 451 VAL B O 1
ATOM 7456 N N . HIS B 1 452 ? 9.672 -19.281 -31.578 1 75.12 452 HIS B N 1
ATOM 7457 C CA . HIS B 1 452 ? 10.031 -18.609 -32.812 1 75.12 452 HIS B CA 1
ATOM 7458 C C . HIS B 1 452 ? 8.891 -17.719 -33.312 1 75.12 452 HIS B C 1
ATOM 7460 O O . HIS B 1 452 ? 9.109 -16.578 -33.719 1 75.12 452 HIS B O 1
ATOM 7466 N N . ASP B 1 453 ? 7.773 -18.188 -33.281 1 70.31 453 ASP B N 1
ATOM 7467 C CA . ASP B 1 453 ? 6.609 -17.438 -33.719 1 70.31 453 ASP B CA 1
ATOM 7468 C C . ASP B 1 453 ? 6.395 -16.188 -32.875 1 70.31 453 ASP B C 1
ATOM 7470 O O . ASP B 1 453 ? 6.074 -15.117 -33.406 1 70.31 453 ASP B O 1
ATOM 7474 N N . LEU B 1 454 ? 6.629 -16.422 -31.656 1 69.5 454 LEU B N 1
ATOM 7475 C CA . LEU B 1 454 ? 6.445 -15.312 -30.734 1 69.5 454 LEU B CA 1
ATOM 7476 C C . LEU B 1 454 ? 7.496 -14.234 -30.969 1 69.5 454 LEU B C 1
ATOM 7478 O O . LEU B 1 454 ? 7.191 -13.039 -30.906 1 69.5 454 LEU B O 1
ATOM 7482 N N . LEU B 1 455 ? 8.641 -14.695 -31.25 1 75.81 455 LEU B N 1
ATOM 7483 C CA . LEU B 1 455 ? 9.766 -13.773 -31.344 1 75.81 455 LEU B CA 1
ATOM 7484 C C . LEU B 1 455 ? 9.797 -13.094 -32.719 1 75.81 455 LEU B C 1
ATOM 7486 O O . LEU B 1 455 ? 10.289 -11.969 -32.844 1 75.81 455 LEU B O 1
ATOM 7490 N N . GLN B 1 456 ? 9.359 -13.781 -33.719 1 72.38 456 GLN B N 1
ATOM 7491 C CA . GLN B 1 456 ? 9.328 -13.188 -35.062 1 72.38 456 GLN B CA 1
ATOM 7492 C C . GLN B 1 456 ? 8.453 -11.938 -35.062 1 72.38 456 GLN B C 1
ATOM 7494 O O . GLN B 1 456 ? 8.719 -11 -35.812 1 72.38 456 GLN B O 1
ATOM 7499 N N . ALA B 1 457 ? 7.547 -11.969 -34.188 1 65.5 457 ALA B N 1
ATOM 7500 C CA . ALA B 1 457 ? 6.637 -10.828 -34.094 1 65.5 457 ALA B CA 1
ATOM 7501 C C . ALA B 1 457 ? 7.32 -9.633 -33.438 1 65.5 457 ALA B C 1
ATOM 7503 O O . ALA B 1 457 ? 6.914 -8.484 -33.625 1 65.5 457 ALA B O 1
ATOM 7504 N N . VAL B 1 458 ? 8.305 -9.891 -32.719 1 68.06 458 VAL B N 1
ATOM 7505 C CA . VAL B 1 458 ? 9 -8.836 -32 1 68.06 458 VAL B CA 1
ATOM 7506 C C . VAL B 1 458 ? 10.234 -8.391 -32.781 1 68.06 458 VAL B C 1
ATOM 7508 O O . VAL B 1 458 ? 10.398 -7.199 -33.062 1 68.06 458 VAL B O 1
ATOM 7511 N N . ASP B 1 459 ? 11.125 -9.305 -33.062 1 74.94 459 ASP B N 1
ATOM 7512 C CA . ASP B 1 459 ? 12.375 -9.023 -33.75 1 74.94 459 ASP B CA 1
ATOM 7513 C C . ASP B 1 459 ? 12.914 -10.281 -34.438 1 74.94 459 ASP B C 1
ATOM 7515 O O . ASP B 1 459 ? 13.242 -11.266 -33.781 1 74.94 459 ASP B O 1
ATOM 7519 N N . SER B 1 460 ? 13.086 -10.164 -35.656 1 73.44 460 SER B N 1
ATOM 7520 C CA . SER B 1 460 ? 13.516 -11.297 -36.469 1 73.44 460 SER B CA 1
ATOM 7521 C C . SER B 1 460 ? 14.992 -11.609 -36.25 1 73.44 460 SER B C 1
ATOM 7523 O O . SER B 1 460 ? 15.469 -12.695 -36.594 1 73.44 460 SER B O 1
ATOM 7525 N N . GLU B 1 461 ? 15.656 -10.766 -35.625 1 80 461 GLU B N 1
ATOM 7526 C CA . GLU B 1 461 ? 17.094 -10.961 -35.438 1 80 461 GLU B CA 1
ATOM 7527 C C . GLU B 1 461 ? 17.375 -11.766 -34.156 1 80 461 GLU B C 1
ATOM 7529 O O . GLU B 1 461 ? 18.516 -12.18 -33.906 1 80 461 GLU B O 1
ATOM 7534 N N . ILE B 1 462 ? 16.375 -12.07 -33.469 1 85.69 462 ILE B N 1
ATOM 7535 C CA . ILE B 1 462 ? 16.547 -12.828 -32.219 1 85.69 462 ILE B CA 1
ATOM 7536 C C . ILE B 1 462 ? 16.656 -14.312 -32.531 1 85.69 462 ILE B C 1
ATOM 7538 O O . ILE B 1 462 ? 15.875 -14.852 -33.312 1 85.69 462 ILE B O 1
ATOM 7542 N N . THR B 1 463 ? 17.688 -14.93 -32 1 87.56 463 THR B N 1
ATOM 7543 C CA . THR B 1 463 ? 17.922 -16.344 -32.25 1 87.56 463 THR B CA 1
ATOM 7544 C C . THR B 1 463 ? 17.234 -17.203 -31.203 1 87.56 463 THR B C 1
ATOM 7546 O O . THR B 1 463 ? 17.344 -16.922 -30 1 87.56 463 THR B O 1
ATOM 7549 N N . VAL B 1 464 ? 16.531 -18.203 -31.719 1 89.25 464 VAL B N 1
ATOM 7550 C CA . VAL B 1 464 ? 15.953 -19.188 -30.812 1 89.25 464 VAL B CA 1
ATOM 7551 C C . VAL B 1 464 ? 16.938 -20.328 -30.594 1 89.25 464 VAL B C 1
ATOM 7553 O O . VAL B 1 464 ? 17.375 -20.984 -31.547 1 89.25 464 VAL B O 1
ATOM 7556 N N . ALA B 1 465 ? 17.281 -20.469 -29.359 1 89.94 465 ALA B N 1
ATOM 7557 C CA . ALA B 1 465 ? 18.266 -21.5 -29.016 1 89.94 465 ALA B CA 1
ATOM 7558 C C . ALA B 1 465 ? 17.641 -22.875 -29 1 89.94 465 ALA B C 1
ATOM 7560 O O . ALA B 1 465 ? 16.438 -23.016 -28.703 1 89.94 465 ALA B O 1
ATOM 7561 N N . ASP B 1 466 ? 18.484 -23.875 -29.203 1 85.69 466 ASP B N 1
ATOM 7562 C CA . ASP B 1 466 ? 18.016 -25.266 -29.266 1 85.69 466 ASP B CA 1
ATOM 7563 C C . ASP B 1 466 ? 17.922 -25.859 -27.859 1 85.69 466 ASP B C 1
ATOM 7565 O O . ASP B 1 466 ? 17.172 -26.812 -27.641 1 85.69 466 ASP B O 1
ATOM 7569 N N . SER B 1 467 ? 18.734 -25.375 -27.078 1 85.06 467 SER B N 1
ATOM 7570 C CA . SER B 1 467 ? 18.781 -25.859 -25.703 1 85.06 467 SER B CA 1
ATOM 7571 C C . SER B 1 467 ? 19.203 -24.75 -24.75 1 85.06 467 SER B C 1
ATOM 7573 O O . SER B 1 467 ? 19.625 -23.672 -25.188 1 85.06 467 SER B O 1
ATOM 7575 N N . LEU B 1 468 ? 18.984 -25.062 -23.516 1 86.94 468 LEU B N 1
ATOM 7576 C CA . LEU B 1 468 ? 19.422 -24.125 -22.484 1 86.94 468 LEU B CA 1
ATOM 7577 C C . LEU B 1 468 ? 20.922 -23.875 -22.594 1 86.94 468 LEU B C 1
ATOM 7579 O O . LEU B 1 468 ? 21.375 -22.719 -22.5 1 86.94 468 LEU B O 1
ATOM 7583 N N . GLU B 1 469 ? 21.672 -24.938 -22.844 1 84.88 469 GLU B N 1
ATOM 7584 C CA . GLU B 1 469 ? 23.125 -24.828 -23 1 84.88 469 GLU B CA 1
ATOM 7585 C C . GLU B 1 469 ? 23.484 -23.969 -24.219 1 84.88 469 GLU B C 1
ATOM 7587 O O . GLU B 1 469 ? 24.391 -23.141 -24.141 1 84.88 469 GLU B O 1
ATOM 7592 N N . ASP B 1 470 ? 22.797 -24.219 -25.172 1 88.56 470 ASP B N 1
ATOM 7593 C CA . ASP B 1 470 ? 23.031 -23.453 -26.406 1 88.56 470 ASP B CA 1
ATOM 7594 C C . ASP B 1 470 ? 22.766 -21.969 -26.188 1 88.56 470 ASP B C 1
ATOM 7596 O O . ASP B 1 470 ? 23.484 -21.125 -26.703 1 88.56 470 ASP B O 1
ATOM 7600 N N . ALA B 1 471 ? 21.781 -21.672 -25.469 1 90.31 471 ALA B N 1
ATOM 7601 C CA . ALA B 1 471 ? 21.406 -20.281 -25.219 1 90.31 471 ALA B CA 1
ATOM 7602 C C . ALA B 1 471 ? 22.469 -19.562 -24.406 1 90.31 471 ALA B C 1
ATOM 7604 O O . ALA B 1 471 ? 22.75 -18.375 -24.625 1 90.31 471 ALA B O 1
ATOM 7605 N N . CYS B 1 472 ? 23.125 -20.266 -23.578 1 91.38 472 CYS B N 1
ATOM 7606 C CA . CYS B 1 472 ? 24.016 -19.641 -22.609 1 91.38 472 CYS B CA 1
ATOM 7607 C C . CYS B 1 472 ? 25.469 -19.719 -23.062 1 91.38 472 CYS B C 1
ATOM 7609 O O . CYS B 1 472 ? 26.344 -19.094 -22.469 1 91.38 472 CYS B O 1
ATOM 7611 N N . LEU B 1 473 ? 25.703 -20.484 -24.125 1 90.44 473 LEU B N 1
ATOM 7612 C CA . LEU B 1 473 ? 27.078 -20.688 -24.578 1 90.44 473 LEU B CA 1
ATOM 7613 C C . LEU B 1 473 ? 27.734 -19.359 -24.938 1 90.44 473 LEU B C 1
ATOM 7615 O O . LEU B 1 473 ? 27.312 -18.688 -25.875 1 90.44 473 LEU B O 1
ATOM 7619 N N . GLY B 1 474 ? 28.734 -19.047 -24.156 1 89.12 474 GLY B N 1
ATOM 7620 C CA . GLY B 1 4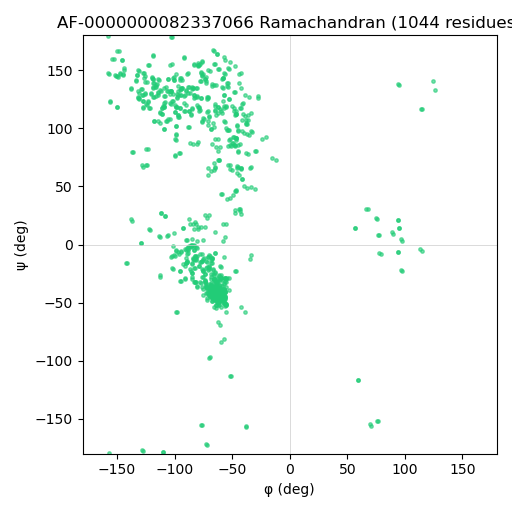74 ? 29.547 -17.875 -24.469 1 89.12 474 GLY B CA 1
ATOM 76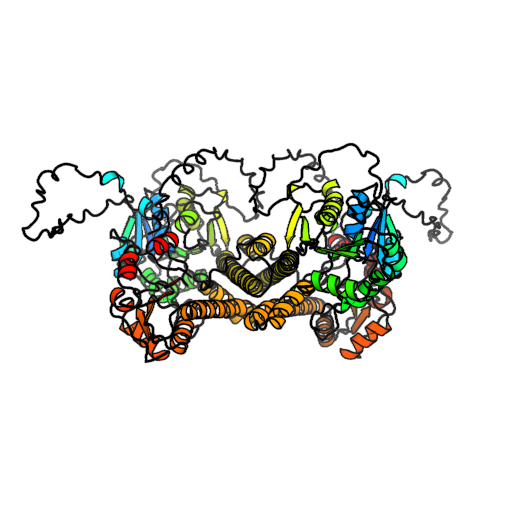21 C C . GLY B 1 474 ? 28.875 -16.562 -24.109 1 89.12 474 GLY B C 1
ATOM 7622 O O . GLY B 1 474 ? 29.344 -15.492 -24.484 1 89.12 474 GLY B O 1
ATOM 7623 N N . CYS B 1 475 ? 27.828 -16.609 -23.469 1 91.75 475 CYS B N 1
ATOM 7624 C CA . CYS B 1 475 ? 27.125 -15.367 -23.141 1 91.75 475 CYS B CA 1
ATOM 7625 C C . CYS B 1 475 ? 27.734 -14.719 -21.891 1 91.75 475 CYS B C 1
ATOM 7627 O O . CYS B 1 475 ? 28.422 -15.383 -21.109 1 91.75 475 CYS B O 1
ATOM 7629 N N . SER B 1 476 ? 27.562 -13.445 -21.828 1 91.12 476 SER B N 1
ATOM 7630 C CA . SER B 1 476 ? 28.047 -12.703 -20.672 1 91.12 476 SER B CA 1
ATOM 7631 C C . SER B 1 476 ? 26.922 -12.359 -19.703 1 91.12 476 SER B C 1
ATOM 7633 O O . SER B 1 476 ? 27.156 -11.914 -18.594 1 91.12 476 SER B O 1
ATOM 7635 N N . ALA B 1 477 ? 25.719 -12.602 -20.156 1 91.44 477 ALA B N 1
ATOM 7636 C CA . ALA B 1 477 ? 24.578 -12.273 -19.297 1 91.44 477 ALA B CA 1
ATOM 7637 C C . ALA B 1 477 ? 23.406 -13.219 -19.562 1 91.44 477 ALA B C 1
ATOM 7639 O O . ALA B 1 477 ? 23.203 -13.656 -20.703 1 91.44 477 ALA B O 1
ATOM 7640 N N . VAL B 1 478 ? 22.734 -13.5 -18.5 1 89.25 478 VAL B N 1
ATOM 7641 C CA . VAL B 1 478 ? 21.547 -14.32 -18.594 1 89.25 478 VAL B CA 1
ATOM 7642 C C . VAL B 1 478 ? 20.359 -13.594 -17.953 1 89.25 478 VAL B C 1
ATOM 7644 O O . VAL B 1 478 ? 20.5 -13.047 -16.859 1 89.25 478 VAL B O 1
ATOM 7647 N N . VAL B 1 479 ? 19.281 -13.539 -18.672 1 86.69 479 VAL B N 1
ATOM 7648 C CA . VAL B 1 479 ? 18.047 -12.992 -18.141 1 86.69 479 VAL B CA 1
ATOM 7649 C C . VAL B 1 479 ? 17.031 -14.117 -17.938 1 86.69 479 VAL B C 1
ATOM 7651 O O . VAL B 1 479 ? 16.672 -14.812 -18.891 1 86.69 479 VAL B O 1
ATOM 7654 N N . VAL B 1 480 ? 16.672 -14.242 -16.719 1 80.88 480 VAL B N 1
ATOM 7655 C CA . VAL B 1 480 ? 15.633 -15.227 -16.438 1 80.88 480 VAL B CA 1
ATOM 7656 C C . VAL B 1 480 ? 14.281 -14.523 -16.297 1 80.88 480 VAL B C 1
ATOM 7658 O O . VAL B 1 480 ? 14.117 -13.625 -15.469 1 80.88 480 VAL B O 1
ATOM 7661 N N . HIS B 1 481 ? 13.43 -14.906 -17.125 1 74.12 481 HIS B N 1
ATOM 7662 C CA . HIS B 1 481 ? 12.117 -14.266 -17.141 1 74.12 481 HIS B CA 1
ATOM 7663 C C . HIS B 1 481 ? 11 -15.312 -17.172 1 74.12 481 HIS B C 1
ATOM 7665 O O . HIS B 1 481 ? 11.023 -16.234 -17.984 1 74.12 481 HIS B O 1
ATOM 7671 N N . GLY B 1 482 ? 10.078 -15.125 -16.344 1 64.5 482 GLY B N 1
ATOM 7672 C CA . GLY B 1 482 ? 8.938 -16.031 -16.297 1 64.5 482 GLY B CA 1
ATOM 7673 C C . GLY B 1 482 ? 9.281 -17.406 -15.773 1 64.5 482 GLY B C 1
ATOM 7674 O O . GLY B 1 482 ? 10.156 -17.547 -14.914 1 64.5 482 GLY B O 1
ATOM 7675 N N . HIS B 1 483 ? 8.414 -18.391 -16.234 1 59.03 483 HIS B N 1
ATOM 7676 C CA . HIS B 1 483 ? 8.648 -19.781 -15.883 1 59.03 483 HIS B CA 1
ATOM 7677 C C . HIS B 1 483 ? 9.719 -20.406 -16.766 1 59.03 483 HIS B C 1
ATOM 7679 O O . HIS B 1 483 ? 9.5 -20.625 -17.969 1 59.03 483 HIS B O 1
ATOM 7685 N N . SER B 1 484 ? 10.992 -20.281 -16.422 1 58.84 484 SER B N 1
ATOM 7686 C CA . SER B 1 484 ? 12.133 -20.641 -17.266 1 58.84 484 SER B CA 1
ATOM 7687 C C . SER B 1 484 ? 12.234 -22.156 -17.438 1 58.84 484 SER B C 1
ATOM 7689 O O . SER B 1 484 ? 12.828 -22.625 -18.406 1 58.84 484 SER B O 1
ATOM 7691 N N . GLY B 1 485 ? 11.508 -22.891 -16.734 1 61.31 485 GLY B N 1
ATOM 7692 C CA . GLY B 1 485 ? 11.641 -24.344 -16.828 1 61.31 485 GLY B CA 1
ATOM 7693 C C . GLY B 1 485 ? 13.039 -24.828 -16.547 1 61.31 485 GLY B C 1
ATOM 7694 O O . GLY B 1 485 ? 13.398 -25.953 -16.891 1 61.31 485 GLY B O 1
ATOM 7695 N N . ILE B 1 486 ? 13.852 -23.969 -15.984 1 66.06 486 ILE B N 1
ATOM 7696 C CA . ILE B 1 486 ? 15.227 -24.359 -15.695 1 66.06 486 ILE B CA 1
ATOM 7697 C C . ILE B 1 486 ? 15.273 -25.25 -14.461 1 66.06 486 ILE B C 1
ATOM 7699 O O . ILE B 1 486 ? 14.656 -24.938 -13.438 1 66.06 486 ILE B O 1
ATOM 7703 N N . ASP B 1 487 ? 15.906 -26.359 -14.789 1 64.5 487 ASP B N 1
ATOM 7704 C CA . ASP B 1 487 ? 16.156 -27.234 -13.648 1 64.5 487 ASP B CA 1
ATOM 7705 C C . ASP B 1 487 ? 17.156 -26.609 -12.688 1 64.5 487 ASP B C 1
ATOM 7707 O O . ASP B 1 487 ? 18.125 -25.984 -13.109 1 64.5 487 ASP B O 1
ATOM 7711 N N . HIS B 1 488 ? 16.859 -26.703 -11.422 1 65.06 488 HIS B N 1
ATOM 7712 C CA . HIS B 1 488 ? 17.703 -26.109 -10.398 1 65.06 488 HIS B CA 1
ATOM 7713 C C . HIS B 1 488 ? 19.141 -26.594 -10.523 1 65.06 488 HIS B C 1
ATOM 7715 O O . HIS B 1 488 ? 20.078 -25.859 -10.242 1 65.06 488 HIS B O 1
ATOM 7721 N N . GLY B 1 489 ? 19.297 -27.766 -11.016 1 64.5 489 GLY B N 1
ATOM 7722 C CA . GLY B 1 489 ? 20.641 -28.344 -11.156 1 64.5 489 GLY B CA 1
ATOM 7723 C C . GLY B 1 489 ? 21.359 -27.844 -12.391 1 64.5 489 GLY B C 1
ATOM 7724 O O . GLY B 1 489 ? 22.578 -28.016 -12.508 1 64.5 489 GLY B O 1
ATOM 7725 N N . ALA B 1 490 ? 20.703 -27.078 -13.094 1 75.5 490 ALA B N 1
ATOM 7726 C CA . ALA B 1 490 ? 21.266 -26.688 -14.383 1 75.5 490 ALA B CA 1
ATOM 7727 C C . ALA B 1 490 ? 22.141 -25.438 -14.25 1 75.5 490 ALA B C 1
ATOM 7729 O O . ALA B 1 490 ? 22.906 -25.125 -15.156 1 75.5 490 ALA B O 1
ATOM 7730 N N . TRP B 1 491 ? 22.156 -24.828 -13.172 1 79.94 491 TRP B N 1
ATOM 7731 C CA . TRP B 1 491 ? 22.781 -23.516 -13.039 1 79.94 491 TRP B CA 1
ATOM 7732 C C . TRP B 1 491 ? 24.297 -23.641 -13.062 1 79.94 491 TRP B C 1
ATOM 7734 O O . TRP B 1 491 ? 25 -22.734 -13.539 1 79.94 491 TRP B O 1
ATOM 7744 N N . GLN B 1 492 ? 24.734 -24.781 -12.547 1 81 492 GLN B N 1
ATOM 7745 C CA . GLN B 1 492 ? 26.172 -24.984 -12.633 1 81 492 GLN B CA 1
ATOM 7746 C C . GLN B 1 492 ? 26.641 -25.062 -14.086 1 81 492 GLN B C 1
ATOM 7748 O O . GLN B 1 492 ? 27.609 -24.422 -14.461 1 81 492 GLN B O 1
ATOM 7753 N N . THR B 1 493 ? 25.891 -25.828 -14.742 1 82.75 493 THR B N 1
ATOM 7754 C CA . THR B 1 493 ? 26.203 -25.984 -16.156 1 82.75 493 THR B CA 1
ATOM 7755 C C . THR B 1 493 ? 26.094 -24.641 -16.891 1 82.75 493 THR B C 1
ATOM 7757 O O . THR B 1 493 ? 26.922 -24.328 -17.75 1 82.75 493 THR B O 1
ATOM 7760 N N . ILE B 1 494 ? 25.172 -23.906 -16.578 1 86.56 494 ILE B N 1
ATOM 7761 C CA . ILE B 1 494 ? 24.953 -22.594 -17.188 1 86.56 494 ILE B CA 1
ATOM 7762 C C . ILE B 1 494 ? 26.141 -21.688 -16.875 1 86.56 494 ILE B C 1
ATOM 7764 O O . ILE B 1 494 ? 26.719 -21.062 -17.781 1 86.56 494 ILE B O 1
ATOM 7768 N N . ALA B 1 495 ? 26.531 -21.641 -15.68 1 88.62 495 ALA B N 1
ATOM 7769 C CA . ALA B 1 495 ? 27.641 -20.781 -15.242 1 88.62 495 ALA B CA 1
ATOM 7770 C C . ALA B 1 495 ? 28.922 -21.141 -15.969 1 88.62 495 ALA B C 1
ATOM 7772 O O . ALA B 1 495 ? 29.703 -20.266 -16.328 1 88.62 495 ALA B O 1
ATOM 7773 N N . ASP B 1 496 ? 29.062 -22.438 -16.141 1 87.69 496 ASP B N 1
ATOM 7774 C CA . ASP B 1 496 ? 30.297 -22.922 -16.766 1 87.69 496 ASP B CA 1
ATOM 7775 C C . ASP B 1 496 ? 30.359 -22.516 -18.234 1 87.69 496 ASP B C 1
ATOM 7777 O O . ASP B 1 496 ? 31.453 -22.391 -18.797 1 87.69 496 ASP B O 1
ATOM 7781 N N . GLN B 1 497 ? 29.281 -22.375 -18.797 1 88.25 497 GLN B N 1
ATOM 7782 C CA . GLN B 1 497 ? 29.234 -22.062 -20.234 1 88.25 497 GLN B CA 1
ATOM 7783 C C . GLN B 1 497 ? 29.359 -20.562 -20.469 1 88.25 497 GLN B C 1
ATOM 7785 O O . GLN B 1 497 ? 29.656 -20.125 -21.578 1 88.25 497 GLN B O 1
ATOM 7790 N N . MET B 1 498 ? 29.156 -19.766 -19.5 1 91.19 498 MET B N 1
ATOM 7791 C CA . MET B 1 498 ? 29.156 -18.312 -19.641 1 91.19 498 MET B CA 1
ATOM 7792 C C . MET B 1 498 ? 30.594 -17.766 -19.672 1 91.19 498 MET B C 1
ATOM 7794 O O . MET B 1 498 ? 31.516 -18.438 -19.219 1 91.19 498 MET B O 1
ATOM 7798 N N . GLU B 1 499 ? 30.75 -16.672 -20.234 1 88.69 499 GLU B N 1
ATOM 7799 C CA . GLU B 1 499 ? 32 -15.93 -20.234 1 88.69 499 GLU B CA 1
ATOM 7800 C C . GLU B 1 499 ? 31.953 -14.758 -19.266 1 88.69 499 GLU B C 1
ATOM 7802 O O . GLU B 1 499 ? 30.875 -14.211 -19 1 88.69 499 GLU B O 1
ATOM 7807 N N . GLU B 1 500 ? 33.094 -14.297 -18.75 1 87.44 500 GLU B N 1
ATOM 7808 C CA . GLU B 1 500 ? 33.156 -13.156 -17.844 1 87.44 500 GLU B CA 1
ATOM 7809 C C . GLU B 1 500 ? 32.906 -11.844 -18.594 1 87.44 500 GLU B C 1
ATOM 7811 O O . GLU B 1 500 ? 33.375 -11.672 -19.719 1 87.44 500 GLU B O 1
ATOM 7816 N N . PRO B 1 501 ? 32.188 -10.961 -18.047 1 88.81 501 PRO B N 1
ATOM 7817 C CA . PRO B 1 501 ? 31.5 -11.008 -16.75 1 88.81 501 PRO B CA 1
ATOM 7818 C C . PRO B 1 501 ? 30.234 -11.859 -16.797 1 88.81 501 PRO B C 1
ATOM 7820 O O . PRO B 1 501 ? 29.594 -11.969 -17.844 1 88.81 501 PRO B O 1
ATOM 7823 N N . LYS B 1 502 ? 29.969 -12.531 -15.719 1 91 502 LYS B N 1
ATOM 7824 C CA . LYS B 1 502 ? 28.781 -13.391 -15.602 1 91 502 LYS B CA 1
ATOM 7825 C C . LYS B 1 502 ? 27.656 -12.68 -14.859 1 91 502 LYS B C 1
ATOM 7827 O O . LYS B 1 502 ? 27.578 -12.75 -13.633 1 91 502 LYS B O 1
ATOM 7832 N N . MET B 1 503 ? 26.844 -12.117 -15.656 1 89.44 503 MET B N 1
ATOM 7833 C CA . MET B 1 503 ? 25.766 -11.336 -15.055 1 89.44 503 MET B CA 1
ATOM 7834 C C . MET B 1 503 ? 24.438 -12.07 -15.172 1 89.44 503 MET B C 1
ATOM 7836 O O . MET B 1 503 ? 24.188 -12.766 -16.156 1 89.44 503 MET B O 1
ATOM 7840 N N . LEU B 1 504 ? 23.641 -11.922 -14.094 1 88 504 LEU B N 1
ATOM 7841 C CA . LEU B 1 504 ? 22.328 -12.562 -14.078 1 88 504 LEU B CA 1
ATOM 7842 C C . LEU B 1 504 ? 21.25 -11.578 -13.648 1 88 504 LEU B C 1
ATOM 7844 O O . LEU B 1 504 ? 21.422 -10.867 -12.656 1 88 504 LEU B O 1
ATOM 7848 N N . LEU B 1 505 ? 20.266 -11.477 -14.43 1 84.38 505 LEU B N 1
ATOM 7849 C CA . LEU B 1 505 ? 19.062 -10.727 -14.078 1 84.38 505 LEU B CA 1
ATOM 7850 C C . LEU B 1 505 ? 17.875 -11.656 -13.875 1 84.38 505 LEU B C 1
ATOM 7852 O O . LEU B 1 505 ? 17.406 -12.281 -14.828 1 84.38 505 LEU B O 1
ATOM 7856 N N . ASP B 1 506 ? 17.438 -11.742 -12.672 1 79.12 506 ASP B N 1
ATOM 7857 C CA . ASP B 1 506 ? 16.297 -12.594 -12.336 1 79.12 506 ASP B CA 1
ATOM 7858 C C . ASP B 1 506 ? 15.008 -11.781 -12.234 1 79.12 506 ASP B C 1
ATOM 7860 O O . ASP B 1 506 ? 14.617 -11.367 -11.141 1 79.12 506 ASP B O 1
ATOM 7864 N N . THR B 1 507 ? 14.367 -11.672 -13.297 1 73.88 507 THR B N 1
ATOM 7865 C CA . THR B 1 507 ? 13.133 -10.898 -13.305 1 73.88 507 THR B CA 1
ATOM 7866 C C . THR B 1 507 ? 11.977 -11.703 -12.711 1 73.88 507 THR B C 1
ATOM 7868 O O . THR B 1 507 ? 10.953 -11.141 -12.328 1 73.88 507 THR B O 1
ATOM 7871 N N . ALA B 1 508 ? 12.18 -12.992 -12.672 1 65.38 508 ALA B N 1
ATOM 7872 C CA . ALA B 1 508 ? 11.125 -13.867 -12.164 1 65.38 508 ALA B CA 1
ATOM 7873 C C . ALA B 1 508 ? 11.203 -14 -10.648 1 65.38 508 ALA B C 1
ATOM 7875 O O . ALA B 1 508 ? 10.203 -14.328 -10 1 65.38 508 ALA B O 1
ATOM 7876 N N . GLY B 1 509 ? 12.289 -13.742 -10.117 1 63.47 509 GLY B N 1
ATOM 7877 C CA . GLY B 1 509 ? 12.492 -13.859 -8.68 1 63.47 509 GLY B CA 1
ATOM 7878 C C . GLY B 1 509 ? 12.414 -15.289 -8.18 1 63.47 509 GLY B C 1
ATOM 7879 O O . GLY B 1 509 ? 11.961 -15.539 -7.062 1 63.47 509 GLY B O 1
ATOM 7880 N N . VAL B 1 510 ? 12.773 -16.281 -8.961 1 62.22 510 VAL B N 1
ATOM 7881 C CA . VAL B 1 510 ? 12.516 -17.672 -8.602 1 62.22 510 VAL B CA 1
ATOM 7882 C C . VAL B 1 510 ? 13.836 -18.391 -8.328 1 62.22 510 VAL B C 1
ATOM 7884 O O . VAL B 1 510 ? 13.844 -19.594 -8.016 1 62.22 510 VAL B O 1
ATOM 7887 N N . LEU B 1 511 ? 14.906 -17.641 -8.328 1 70.56 511 LEU B N 1
ATOM 7888 C CA . LEU B 1 511 ? 16.203 -18.312 -8.219 1 70.56 511 LEU B CA 1
ATOM 7889 C C . LEU B 1 511 ? 16.734 -18.234 -6.801 1 70.56 511 LEU B C 1
ATOM 7891 O O . LEU B 1 511 ? 16.438 -17.297 -6.066 1 70.56 511 LEU B O 1
ATOM 7895 N N . ASP B 1 512 ? 17.359 -19.297 -6.465 1 71.75 512 ASP B N 1
ATOM 7896 C CA . ASP B 1 512 ? 18.172 -19.234 -5.254 1 71.75 512 ASP B CA 1
ATOM 7897 C C . ASP B 1 512 ? 19.391 -18.328 -5.445 1 71.75 512 ASP B C 1
ATOM 7899 O O . ASP B 1 512 ? 20.422 -18.766 -5.93 1 71.75 512 ASP B O 1
ATOM 7903 N N . ARG B 1 513 ? 19.234 -17.188 -4.98 1 72.44 513 ARG B N 1
ATOM 7904 C CA . ARG B 1 513 ? 20.234 -16.172 -5.246 1 72.44 513 ARG B CA 1
ATOM 7905 C C . ARG B 1 513 ? 21.578 -16.531 -4.598 1 72.44 513 ARG B C 1
ATOM 7907 O O . ARG B 1 513 ? 22.641 -16.297 -5.172 1 72.44 513 ARG B O 1
ATOM 7914 N N . ALA B 1 514 ? 21.438 -17.047 -3.438 1 73.62 514 ALA B N 1
ATOM 7915 C CA . ALA B 1 514 ? 22.656 -17.422 -2.74 1 73.62 514 ALA B CA 1
ATOM 7916 C C . ALA B 1 514 ? 23.438 -18.484 -3.525 1 73.62 514 ALA B C 1
ATOM 7918 O O . ALA B 1 514 ? 24.641 -18.375 -3.686 1 73.62 514 ALA B O 1
ATOM 7919 N N . ARG B 1 515 ? 22.719 -19.406 -4.031 1 76.25 515 ARG B N 1
ATOM 7920 C CA . ARG B 1 515 ? 23.328 -20.484 -4.773 1 76.25 515 ARG B CA 1
ATOM 7921 C C . ARG B 1 515 ? 23.938 -19.984 -6.078 1 76.25 515 ARG B C 1
ATOM 7923 O O . ARG B 1 515 ? 25.047 -20.375 -6.445 1 76.25 515 ARG B O 1
ATOM 7930 N N . VAL B 1 516 ? 23.234 -19.141 -6.688 1 80.62 516 VAL B N 1
ATOM 7931 C CA . VAL B 1 516 ? 23.672 -18.641 -7.984 1 80.62 516 VAL B CA 1
ATOM 7932 C C . VAL B 1 516 ? 24.906 -17.75 -7.805 1 80.62 516 VAL B C 1
ATOM 7934 O O . VAL B 1 516 ? 25.812 -17.766 -8.625 1 80.62 516 VAL B O 1
ATOM 7937 N N . ARG B 1 517 ? 24.922 -17.047 -6.738 1 83.5 517 ARG B N 1
ATOM 7938 C CA . ARG B 1 517 ? 26.078 -16.188 -6.449 1 83.5 517 ARG B CA 1
ATOM 7939 C C . ARG B 1 517 ? 27.328 -17.031 -6.168 1 83.5 517 ARG B C 1
ATOM 7941 O O . ARG B 1 517 ? 28.438 -16.656 -6.547 1 83.5 517 ARG B O 1
ATOM 7948 N N . GLN B 1 518 ? 27.062 -18.109 -5.531 1 84.06 518 GLN B N 1
ATOM 7949 C CA . GLN B 1 518 ? 28.172 -19.016 -5.223 1 84.06 518 GLN B CA 1
ATOM 7950 C C . GLN B 1 518 ? 28.781 -19.594 -6.492 1 84.06 518 GLN B C 1
ATOM 7952 O O . GLN B 1 518 ? 29.953 -19.984 -6.5 1 84.06 518 GLN B O 1
ATOM 7957 N N . LEU B 1 519 ? 28.031 -19.625 -7.512 1 86.81 519 LEU B N 1
ATOM 7958 C CA . LEU B 1 519 ? 28.516 -20.141 -8.789 1 86.81 519 LEU B CA 1
ATOM 7959 C C . LEU B 1 519 ? 29.281 -19.062 -9.562 1 86.81 519 LEU B C 1
ATOM 7961 O O . LEU B 1 519 ? 29.719 -19.297 -10.688 1 86.81 519 LEU B O 1
ATOM 7965 N N . GLY B 1 520 ? 29.375 -17.859 -8.969 1 86.19 520 GLY B N 1
ATOM 7966 C CA . GLY B 1 520 ? 30.172 -16.797 -9.562 1 86.19 520 GLY B CA 1
ATOM 7967 C C . GLY B 1 520 ? 29.344 -15.828 -10.383 1 86.19 520 GLY B C 1
ATOM 7968 O O . GLY B 1 520 ? 29.906 -14.961 -11.07 1 86.19 520 GLY B O 1
ATOM 7969 N N . LEU B 1 521 ? 28.125 -15.977 -10.398 1 87.94 521 LEU B N 1
ATOM 7970 C CA . LEU B 1 521 ? 27.281 -15.055 -11.156 1 87.94 521 LEU B CA 1
ATOM 7971 C C . LEU B 1 521 ? 26.969 -13.812 -10.344 1 87.94 521 LEU B C 1
ATOM 7973 O O . LEU B 1 521 ? 26.719 -13.898 -9.133 1 87.94 521 LEU B O 1
ATOM 7977 N N . ARG B 1 522 ? 27.094 -12.695 -10.977 1 85.88 522 ARG B N 1
ATOM 7978 C CA . ARG B 1 522 ? 26.672 -11.438 -10.359 1 85.88 522 ARG B CA 1
ATOM 7979 C C . ARG B 1 522 ? 25.188 -11.188 -10.586 1 85.88 522 ARG B C 1
ATOM 7981 O O . ARG B 1 522 ? 24.766 -10.906 -11.703 1 85.88 522 ARG B O 1
ATOM 7988 N N . VAL B 1 523 ? 24.5 -11.25 -9.539 1 80.69 523 VAL B N 1
ATOM 7989 C CA . VAL B 1 523 ? 23.047 -11.086 -9.633 1 80.69 523 VAL B CA 1
ATOM 7990 C C . VAL B 1 523 ? 22.688 -9.609 -9.445 1 80.69 523 VAL B C 1
ATOM 7992 O O . VAL B 1 523 ? 23.125 -8.969 -8.492 1 80.69 523 VAL B O 1
ATOM 7995 N N . LEU B 1 524 ? 21.953 -9.195 -10.391 1 76.06 524 LEU B N 1
ATOM 7996 C CA . LEU B 1 524 ? 21.516 -7.801 -10.32 1 76.06 524 LEU B CA 1
ATOM 7997 C C . LEU B 1 524 ? 20.172 -7.688 -9.609 1 76.06 524 LEU B C 1
ATOM 7999 O O . LEU B 1 524 ? 19.328 -8.586 -9.711 1 76.06 524 LEU B O 1
#

Secondary structure (DSSP, 8-state):
----------TTSTTSSTT-------------------------------------SS--SS-SEEEEE--SHHHHHHHHHHHHH-TTSEEEEE-S-HHHHHHHTSSS-SS--TTHHHHHB-GGG------GGGG------TT-------------PPPBS-TTEEEES-HHHHHHH-SEEEE-PPPP---SS-----GGGGHHHHHHHHHH--SEEEEEE-S---TTHHHHHHHHHHHHS-TT-EEEEEE------TTSHHHHHHS-S-EEEEE---TT--HHHHHHHHHHHHTTS-GGGEEEEEHHHHHHHHHHHHHHHHHHHHHHHHHHHHHHTSSS-HHHHHHHHTS-----TT--SGGGHHHHHHHHHHHHHTT-HHHHHHHHHHHHHHHHHHHHHHHHHHHTSPSS--EEEEE---TTHHHHHHHHHHTT-EEEEE-TTS-HHHHHHHHHTT-TTPEEPSSHHHHHTT-SEEEE-S-----TTHHHHHHHHPPSS-EEEESS--S-HHHHHHTT-EE-/----------TTSTTSSS--------------------------------------SS--SS-SEEEEE--SHHHHHHHHHHHHH-TTSEEEEE-S-HHHHHHHTSSS-SS--TTHHHHHB-GGG-----GGGS-------TTS------------PPPBS-TTEEEES-HHHHHHH-SEEEE--PPP---SS-----GGGGHHHHHHHHHH--SEEEEEE-S---TTHHHHHHHHHHHHS-TT-EEEEEE------TTSHHHHHHS-S-EEEEE---TT--HHHHHHHHHHHHTTS-GGGEEEEEHHHHHHHHHHHHHHHHHHHHHHHHHHHHHHTSSS-HHHHHHHHTS-----TT--SGGGHHHHHHHHHHHHHTT-HHHHHHHHHHHHHHHHHHHHHHHHHHHTSPSS--EEEEE---TTHHHHHHHHHHTT-EEEEE-TTS-HHHHHHHHHTT-TTPEEPSSHHHHHTT-SEEEE-S-----TTHHHHHHHHPPSS-EEEESS--S-HHHHHHTT-EE-

Organism: NCBI:txid1220207

InterPro domains:
  IPR001732 UDP-glucose/GDP-mannose dehydrogenase, N-terminal [PF03721] (65-124)
  IPR001732 UDP-glucose/GDP-mannose dehydrogenase, N-terminal [PF03721] (156-280)
  IPR014027 UDP-glucose/GDP-mannose dehydrogenase, C-terminal [PF03720] (427-513)
  IPR014027 UDP-glucose/GDP-mannose dehydrogenase, C-terminal [SM00984] (417-513)
  IPR017476 UDP-glucose/GDP-mannose dehydrogenase [PIRSF000124] (67-522)
  IPR028356 UDP-glucose 6-dehydrogenase, eukaryotic type [PTHR11374] (64-523)
  IPR036291 NAD(P)-binding domain superfamily [SSF51735] (65-299)

pLDDT: mean 76.21, std 23.85, range [20.77, 98.5]

Radius of gyration: 34.75 Å; Cα contacts (8 Å, |Δi|>4): 1759; chains: 2; bounding box: 122×91×83 Å